Protein AF-0000000075258419 (afdb_homodimer)

Solvent-accessible surface area (backbone atoms only — not comparable to full-atom values): 61184 Å² total; per-residue (Å²): 126,87,52,64,25,54,34,33,34,37,51,65,78,48,55,53,64,88,50,44,35,24,44,48,66,39,88,38,48,66,88,70,32,22,40,43,53,48,62,72,50,48,85,66,78,26,27,69,44,49,22,29,31,31,73,57,93,91,36,83,39,76,40,77,60,84,56,46,82,37,71,50,55,58,44,95,90,26,30,36,30,44,28,34,70,73,36,72,54,56,42,87,79,66,77,79,84,81,84,81,90,79,82,80,86,78,81,80,80,74,80,82,75,76,79,77,79,70,75,78,76,81,80,86,80,86,81,86,82,83,80,83,74,76,76,72,76,72,73,75,64,80,68,72,71,76,63,74,79,61,77,70,70,65,70,76,59,62,66,74,73,70,64,65,74,59,72,27,37,33,38,35,45,49,76,69,80,87,54,70,67,84,36,65,50,88,76,35,38,40,60,53,59,51,50,52,55,40,33,71,67,60,32,42,39,35,37,39,32,28,64,68,85,58,78,75,48,53,61,55,49,51,51,50,25,65,73,58,66,34,45,76,43,81,40,73,37,91,59,85,22,65,71,32,10,53,59,39,70,39,37,85,73,45,64,83,23,66,44,30,38,37,34,50,55,49,55,50,58,78,70,66,56,62,62,48,49,51,50,32,60,74,64,68,45,47,26,32,35,33,27,33,76,46,94,75,38,49,87,29,35,28,39,42,72,56,95,61,28,27,59,38,49,40,59,45,34,91,75,64,91,42,43,34,20,60,56,50,37,35,39,37,24,48,72,53,51,76,74,45,58,89,41,72,30,43,35,60,75,50,45,46,31,52,35,10,69,67,69,40,27,26,56,44,79,55,86,66,65,71,27,60,42,79,42,71,70,36,30,53,49,33,50,39,50,49,48,50,50,47,61,74,40,60,87,42,74,61,36,54,77,66,33,36,48,76,46,75,57,74,75,75,87,77,67,85,79,76,78,70,66,24,34,42,33,38,38,42,94,44,68,67,54,45,57,57,43,64,76,49,40,68,63,50,51,52,55,46,55,74,31,27,48,70,34,35,40,30,37,34,26,76,55,39,44,73,41,48,60,20,40,40,28,40,41,22,34,39,12,48,50,19,37,36,31,37,40,23,39,37,25,43,24,36,37,30,37,49,15,36,40,34,34,23,21,39,38,30,40,29,38,38,25,35,48,16,35,39,24,41,51,17,35,39,27,64,58,23,38,38,27,42,38,24,37,36,44,57,65,27,44,39,28,19,28,42,33,45,56,69,35,76,43,83,68,61,36,78,54,76,69,40,68,52,124,126,85,52,63,25,52,33,35,34,40,52,32,78,45,90,57,61,88,83,60,75,40,72,48,69,39,89,39,47,65,90,70,32,22,42,43,54,48,62,71,51,46,87,66,81,31,29,67,45,52,25,28,32,29,72,55,92,90,36,70,30,2,35,34,64,82,53,47,84,38,72,49,55,58,46,95,89,26,31,37,32,45,29,34,73,73,37,71,58,63,72,77,71,69,66,68,81,71,70,74,90,73,74,76,85,70,78,74,78,68,75,78,73,76,76,70,81,71,79,74,81,82,81,82,87,78,73,79,80,78,77,79,76,75,75,73,75,74,69,77,64,81,69,71,71,72,62,71,77,62,78,70,67,65,72,73,58,63,63,73,73,69,65,64,74,59,70,27,38,32,39,34,47,50,76,68,81,89,54,69,68,84,36,65,52,89,75,36,37,40,60,53,58,51,49,53,54,40,35,72,67,60,32,41,38,34,36,39,33,27,63,67,84,60,78,75,48,52,61,55,49,51,51,49,24,65,73,60,65,33,46,76,41,81,38,73,36,90,59,87,22,65,71,32,11,53,58,38,69,39,37,84,71,46,65,82,24,66,46,31,39,37,35,48,54,49,55,48,60,78,69,66,56,61,62,47,50,50,51,33,60,73,65,68,44,48,27,32,33,33,25,32,76,46,94,74,37,48,88,29,34,28,41,42,72,56,94,62,30,28,58,38,47,40,57,45,33,90,76,64,92,42,43,35,21,58,56,51,37,35,39,38,24,49,73,53,51,75,73,45,61,90,40,72,30,44,35,61,75,51,45,45,31,52,36,10,70,68,69,40,27,26,54,44,78,55,86,66,65,72,27,60,43,78,41,71,69,36,30,54,49,33,49,40,49,49,49,50,51,47,61,74,40,59,88,42,75,61,36,55,77,67,33,35,49,76,47,74,56,74,77,73,86,78,67,83,81,78,78,70,66,25,34,42,32,36,37,42,93,44,68,66,55,44,56,57,41,63,75,48,41,66,62,51,50,53,56,45,57,72,30,29,48,70,33,35,40,30,37,33,26,78,55,40,43,74,41,49,59,21,39,39,27,40,41,22,33,39,13,48,48,18,38,37,32,38,41,22,39,39,24,44,24,38,39,32,37,50,15,38,39,34,34,24,21,38,39,30,40,29,38,39,25,34,48,16,37,39,25,40,50,18,36,39,28,62,57,22,38,38,27,42,37,24,37,37,43,57,64,27,43,41,28,19,27,43,32,44,57,69,36,75,42,85,67,61,36,79,55,74,70,38,67,50,125

InterPro domains:
  IPR001158 DIX domain [PF00778] (5-83)
  IPR005835 Nucleotidyl transferase domain [PF00483] (185-387)
  IPR011004 Trimeric LpxA-like superfamily [SSF51161] (392-561)
  IPR029044 Nucleotide-diphospho-sugar transferases [G3DSA:3.90.550.10] (174-394)
  IPR029044 Nucleotide-diphospho-sugar transferases [SSF53448] (184-514)
  IPR029071 Ubiquitin-like domain superfamily [SSF54236] (4-86)
  IPR038207 DIX domain superfamily [G3DSA:2.40.240.130] (2-84)
  IPR050486 Mannose-1-phosphate guanyltransferase [PTHR22572] (184-565)
  IPR056729 Mannose-1-phosphate guanyltransferase, C-terminal domain [PF25087] (455-563)

Organism: NCBI:txid864142

Sequence (1130 aa):
MPKTTLVFYHIINDKEDKNSQNVFYISKPINLITLNDVKNEFPLVGTYHFRFKLIHNNTPVWVDVSDESSPIPSFNSCIYAKVLRLSWLDHKRTKGILGEKVANEQGSIKPYKGDKTVFEEKEKNADDSSDMHKTKSNIDMLLFETTPNKSINANANDPKDQNYFDLICAVMFTIRTNKIHFESFCNKPILEHQIFNLARCGVKEIILAIAYKPTNITNFVNDLEKKYNVKIIYSIEEEPLGTGGPIKLAEQFLNKYDDFFVFNSDIICTFPLKEMMSFHKENNSPLTILVKEVEDPRAFGVVITEDHRIIKFEEKPLVPKSSLINAGIYILNKNILNFIPKRNTSLEKEIFPKLANENMLYFYKLKKFWADIGKPLDFLKGQSLYLQYLEEKKDEKILCDYLLICYTINEKENDIKNTNGRNLFVTFENMEELNKFNEKKDEFFKELILCTKVEGNVLISSKTVIKRNCVLGDNVVLGDNVIVGEGCRIKNSCVMSNSTVSSYCYIENSIIGSKSSLGNWSRIEGLCVLGENVILKPELFVNNAYILPFKEVTNSIYEKGAIIMMPKTTLVFYHIINDKEDKNSQNVFYISKPINLITLNDVKNEFPLVGTYHFRFKLIHNNTPVWVDVSDESSPIPSFNSCIYAKVLRLSWLDHKRTKGILGEKVANEQGSIKPYKGDKTVFEEKEKNADDSSDMHKTKSNIDMLLFETTPNKSINANANDPKDQNYFDLICAVMFTIRTNKIHFESFCNKPILEHQIFNLARCGVKEIILAIAYKPTNITNFVNDLEKKYNVKIIYSIEEEPLGTGGPIKLAEQFLNKYDDFFVFNSDIICTFPLKEMMSFHKENNSPLTILVKEVEDPRAFGVVITEDHRIIKFEEKPLVPKSSLINAGIYILNKNILNFIPKRNTSLEKEIFPKLANENMLYFYKLKKFWADIGKPLDFLKGQSLYLQYLEEKKDEKILCDYLLICYTINEKENDIKNTNGRNLFVTFENMEELNKFNEKKDEFFKELILCTKVEGNVLISSKTVIKRNCVLGDNVVLGDNVIVGEGCRIKNSCVMSNSTVSSYCYIENSIIGSKSSLGNWSRIEGLCVLGENVILKPELFVNNAYILPFKEVTNSIYEKGAIIM

Secondary structure (DSSP, 8-state):
---PEEEEEEETTTT--TT--EEEEESS-GGG-BHHHHHHH--S-SEEEEEEEEEETTEEEEEE---TTSBPP-BTTBEEEEEEEEESS-TTS--S-----------------------------------------------------------TT-TTSSSS----EEEEE---TTSGGG-EETTEEHHHHHHHHHHHTT--EEEEEESS--HHHHHHHHHHHHHHT-EEEEEE-SS--BTTHHHHHTHHHHTT-SEEEEEETTEEE---HHHHHHHHHHTT-SEEEEEEE-S-GGGSEEEEEETTEEEEEEES-SS-S-SEEEEEEEEEEGGGGGGS-SSSB-IIIIIHHHHHHTT-EEEEEE-S-EEETTSHHHHHHHHHHHHHHHHHTTTSTHHHHTTEEEEEE---TTS----S-EEEEEE-SSHHHHHHHHHSHHHHHHHHHHHEEEESEEEEETT-EE-SSEEEESSEEE-TT-EE-TT-EEES-EE-TT-EE-TT-EEESEEEPTT-EE-TT-EEESSEEE-TT-EEPTT-EEESEEE-TT-EE-S-B-STTEEE-/---PEEEEEEETTS---TT--EEEEESS-GGG-BHHHHHHH--S-SEEEEEEEEEETTEEEEEE---TTSBPP-BTTBEEEEEEEEESS-GGGGGTTS-S-------------------------------------------------------TT-TTSTTSS---EEEEE---TTSGGGSEETTEEHHHHHHHHHHHTT--EEEEEESS--HHHHHHHHHHHHHHT-EEEEEE-SS--BTTHHHHHTHHHHTT-SEEEEEETTEEE---HHHHHHHHHHTT-SEEEEEEE-S-GGGSEEEEEETTEEEEEEES-SS-S-SEEEEEEEEEEGGGGGGS-SSSB-IIIIIHHHHHHTT-EEEEEE-S-EEETTSHHHHHHHHHHHHHHHHHTTTSTHHHHTTEEEEEE---TTS----S-EEEEEE-SSHHHHHHHHHSHHHHHHHHHHHEEE-SEEEEETT-EE-SSEEE-SSEEE-TT-EE-TT-EEES-EE-TT-EE-TT-EEESEEEPTT-EE-TT-EEESSEEE-TT-EEPTT-EEESEEE-TT-EE-S-B-STTEEE-

pLDDT: mean 75.61, std 25.61, range [16.36, 98.81]

Nearest PDB structures (foldseek):
  7d72-assembly1_F  TM=9.256E-01  e=4.623E-33  Homo sapiens
  7d74-assembly1_G  TM=9.230E-01  e=2.508E-33  Homo sapiens
  7d73-assembly1_F  TM=9.235E-01  e=7.051E-29  Homo sapiens
  7whr-assembly1_E  TM=8.248E-01  e=1.522E-23  Leishmania donovani
  7wht-assembly1_A  TM=8.093E-01  e=1.338E-20  Leishmania donovani

Foldseek 3Di:
DQDKAKEWEAEDPPPDDPVDIDIWIFSHQLQQDFQLSCLVRPDAAADKWKWWWDDDPNDIDTHTDDDRRDRADADPRHIYIYIYGPTNHRPPPDPDDSDDDPDDPPDDPPDPPPPPPPPDPDDDDDDDDDDPPPPPPPPPPVPPPPPPPPPPCPVPPPPPPVPPDDAAEEEEEDDDPVACQCPDQLQHHLQLLVLLLCLVLPHAEYEYEEQDDDPVVVVVVVVSCVVSVHHYHYQYDPDAQADQQSVLSCLVVPVVDQKYKYFYSQKDWPCPPNVQVVVCVVVVFQKEFEKEFDPDAQQFWAFDDDDFATLAIDGNDPDGPGRIGGQGMMMHGSVLSVVGDNGRDYCRPPVVRVCSNVRRYGYDYDDADMFRCRDLLRSLVSLLRVLVVCVVCQVPPCQVVQQKHKDWDDDPPDDDDPPQIFIEMEHEDDPVRSVVCVVCVVVVVVVCVVFEATDHGEYEYPQEAEDGQEYDDDSEREYHNEYEEANEYAYSEYEYHLEYEYYNEYYYLEYHEYNEYAEANEYEYAYEYEYAHEYEYHPEYEHQEYEYHPYYDDHHDDDHHHYHD/DQDKAKEWEDEDPPPDDPVDTDIDIQSHQLQQDFQLSCVVRPDAAADKWKWWWDDDPNDIDTHTDDDRRDRGHADPRHIYIYIYGPTNHDPPPPPPPVDDDPDDPPPDPPPPDPPPPPPDDDDDDPDDPDDPPPPPPPPPPVPPPPPPPPPPVPVPPVPPPVPPDDQAEEEEEDDDPVACQCPDQLQHHLQLLVLLLCLVLPHAEYEYEEQDDDPVVVVVVVVSCVVSVHHYHYQYDPDAQADQQSVLSCLVVPVVDQKYKYFYSQKDWPCPPNVQVVVCVVVVFQKEFEKEFDPDAQQFWAFDDDDFATQAIDGNDPDGPGRIGGQGMMMHGSVLSVVGDNGRDYCRPPVVRVCSNVRRYGYDYDDADMFRCRDLLRSLVSLLRVLVVCVVCQPPPCQVVQQKHKDWDDDPPPDDDPPQIFIEMEHDDDPVRSVVCVVCVVVVVVVCVVFEATDHGEYEYPQEAEDGQEYDDDSEREYHNEYEEANEYAYSEYEYHLEYEYYNEYYYLEYHEYNEYAEANEYHYAYEYEYAHEYEYHPEYEHQEYEYHPYYDDHHDDDHHHYHD

Radius of gyration: 38.4 Å; Cα contacts (8 Å, |Δi|>4): 2357; chains: 2; bounding box: 96×117×96 Å

Structure (mmCIF, N/CA/C/O backbone):
data_AF-0000000075258419-model_v1
#
loop_
_entity.id
_entity.type
_entity.pdbx_description
1 polymer 'mannose-1-phosphate guanylyltransferase'
#
loop_
_atom_site.group_PDB
_atom_site.id
_atom_site.type_symbol
_atom_site.label_atom_id
_atom_site.label_alt_id
_atom_site.label_comp_id
_atom_site.label_asym_id
_atom_site.label_entity_id
_atom_site.label_seq_id
_atom_site.pdbx_PDB_ins_code
_atom_site.Cartn_x
_atom_site.Cartn_y
_atom_site.Cartn_z
_atom_site.occupancy
_atom_site.B_iso_or_equiv
_atom_site.auth_seq_id
_atom_site.auth_comp_id
_atom_site.auth_asym_id
_atom_site.auth_atom_id
_atom_site.pdbx_PDB_model_num
ATOM 1 N N . MET A 1 1 ? 20.422 23.453 -45.719 1 32.78 1 MET A N 1
ATOM 2 C CA . MET A 1 1 ? 20.281 22.328 -44.781 1 32.78 1 MET A CA 1
ATOM 3 C C . MET A 1 1 ? 20 22.812 -43.375 1 32.78 1 MET A C 1
ATOM 5 O O . MET A 1 1 ? 20.656 23.75 -42.906 1 32.78 1 MET A O 1
ATOM 9 N N . PRO A 1 2 ? 18.859 22.578 -42.719 1 48.81 2 PRO A N 1
ATOM 10 C CA . PRO A 1 2 ? 18.516 23.172 -41.438 1 48.81 2 PRO A CA 1
ATOM 11 C C . PRO A 1 2 ? 19.547 22.859 -40.344 1 48.81 2 PRO A C 1
ATOM 13 O O . PRO A 1 2 ? 19.953 21.703 -40.188 1 48.81 2 PRO A O 1
ATOM 16 N N . LYS A 1 3 ? 20.516 23.734 -40 1 59.22 3 LYS A N 1
ATOM 17 C CA . LYS A 1 3 ? 21.625 23.609 -39.062 1 59.22 3 LYS A CA 1
ATOM 18 C C . LYS A 1 3 ? 21.172 23.062 -37.719 1 59.22 3 LYS A C 1
ATOM 20 O O . LYS A 1 3 ? 20.266 23.625 -37.094 1 59.22 3 LYS A O 1
ATOM 25 N N . THR A 1 4 ? 21.406 21.766 -37.438 1 70.25 4 THR A N 1
ATOM 26 C CA . THR A 1 4 ? 21.094 21.062 -36.188 1 70.25 4 THR A CA 1
ATOM 27 C C . THR A 1 4 ? 22.172 21.312 -35.125 1 70.25 4 THR A C 1
ATOM 29 O O . THR A 1 4 ? 23.359 21.359 -35.469 1 70.25 4 THR A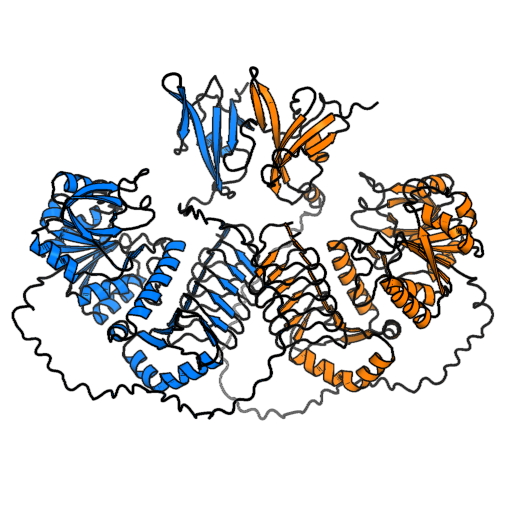 O 1
ATOM 32 N N . THR A 1 5 ? 21.766 21.75 -33.938 1 77.88 5 THR A N 1
ATOM 33 C CA . THR A 1 5 ? 22.672 21.984 -32.812 1 77.88 5 THR A CA 1
ATOM 34 C C . THR A 1 5 ? 22.688 20.781 -31.859 1 77.88 5 THR A C 1
ATOM 36 O O . THR A 1 5 ? 21.641 20.203 -31.562 1 77.88 5 THR A O 1
ATOM 39 N N . LEU A 1 6 ? 23.922 20.531 -31.469 1 78 6 LEU A N 1
ATOM 40 C CA . LEU A 1 6 ? 24.109 19.453 -30.5 1 78 6 LEU A CA 1
ATOM 41 C C . LEU A 1 6 ? 24.109 20 -29.078 1 78 6 LEU A C 1
ATOM 43 O O . LEU A 1 6 ? 24.766 21 -28.781 1 78 6 LEU A O 1
ATOM 47 N N . VAL A 1 7 ? 23.328 19.375 -28.156 1 80 7 VAL A N 1
ATOM 48 C CA . VAL A 1 7 ? 23.297 19.703 -26.734 1 80 7 VAL A CA 1
ATOM 49 C C . VAL A 1 7 ? 23.859 18.531 -25.922 1 80 7 VAL A C 1
ATOM 51 O O . VAL A 1 7 ? 23.312 17.438 -25.969 1 80 7 VAL A O 1
ATOM 54 N N . PHE A 1 8 ? 24.938 18.891 -25.219 1 77.31 8 PHE A N 1
ATOM 55 C CA . PHE A 1 8 ? 25.516 17.953 -24.25 1 77.31 8 PHE A CA 1
ATOM 56 C C . PHE A 1 8 ? 24.875 18.125 -22.891 1 77.31 8 PHE A C 1
ATOM 58 O O . PHE A 1 8 ? 24.609 19.25 -22.438 1 77.31 8 PHE A O 1
ATOM 65 N N . TYR A 1 9 ? 24.391 17.031 -22.344 1 75.12 9 TYR A N 1
ATOM 66 C CA . TYR A 1 9 ? 23.812 17.203 -21.016 1 75.12 9 TYR A CA 1
ATOM 67 C C . TYR A 1 9 ? 24.234 16.062 -20.094 1 75.12 9 TYR A C 1
ATOM 69 O O . TYR A 1 9 ? 24.641 14.992 -20.547 1 75.12 9 TYR A O 1
ATOM 77 N N . HIS A 1 10 ? 24.281 16.359 -18.781 1 72.5 10 HIS A N 1
ATOM 78 C CA . HIS A 1 10 ? 24.484 15.414 -17.688 1 72.5 10 HIS A CA 1
ATOM 79 C C . HIS A 1 10 ? 23.422 15.586 -16.609 1 72.5 10 HIS A C 1
ATOM 81 O O . HIS A 1 10 ? 23.109 16.703 -16.203 1 72.5 10 HIS A O 1
ATOM 87 N N . ILE A 1 11 ? 22.781 14.492 -16.312 1 66.19 11 ILE A N 1
ATOM 88 C CA . ILE A 1 11 ? 21.828 14.547 -15.211 1 66.19 11 ILE A CA 1
ATOM 89 C C . ILE A 1 11 ? 22.562 14.281 -13.891 1 66.19 11 ILE A C 1
ATOM 91 O O . ILE A 1 11 ? 23.141 13.211 -13.703 1 66.19 11 ILE A O 1
ATOM 95 N N . ILE A 1 12 ? 22.391 15.203 -13.008 1 63.12 12 ILE A N 1
ATOM 96 C CA . ILE A 1 12 ? 23.172 15.219 -11.781 1 63.12 12 ILE A CA 1
ATOM 97 C C . ILE A 1 12 ? 22.703 14.094 -10.852 1 63.12 12 ILE A C 1
ATOM 99 O O . ILE A 1 12 ? 23.516 13.398 -10.242 1 63.12 12 ILE A O 1
ATOM 103 N N . ASN A 1 13 ? 21.516 14.039 -10.711 1 54.41 13 ASN A N 1
ATOM 104 C CA . ASN A 1 13 ? 21.031 13.109 -9.688 1 54.41 13 ASN A CA 1
ATOM 105 C C . ASN A 1 13 ? 20.797 11.719 -10.258 1 54.41 13 ASN A C 1
ATOM 107 O O . ASN A 1 13 ? 20.25 10.844 -9.578 1 54.41 13 ASN A O 1
ATOM 111 N N . ASP A 1 14 ? 21.094 11.391 -11.359 1 53.47 14 ASP A N 1
ATOM 112 C CA . ASP A 1 14 ? 21.094 10.031 -11.883 1 53.47 14 ASP A CA 1
ATOM 113 C C . ASP A 1 14 ? 22.484 9.422 -11.805 1 53.47 14 ASP A C 1
ATOM 115 O O . ASP A 1 14 ? 23.453 10 -12.297 1 53.47 14 ASP A O 1
ATOM 119 N N . LYS A 1 15 ? 22.922 9.078 -10.609 1 48.22 15 LYS A N 1
ATOM 120 C CA . LYS A 1 15 ? 24.25 8.531 -10.336 1 48.22 15 LYS A CA 1
ATOM 121 C C . LYS A 1 15 ? 24.969 8.195 -11.633 1 48.22 15 LYS A C 1
ATOM 123 O O . LYS A 1 15 ? 25.484 7.082 -11.797 1 48.22 15 LYS A O 1
ATOM 128 N N . GLU A 1 16 ? 24.875 9.008 -12.578 1 45.22 16 GLU A N 1
ATOM 129 C CA . GLU A 1 16 ? 25.656 8.766 -13.781 1 45.22 16 GLU A CA 1
ATOM 130 C C . GLU A 1 16 ? 27.125 9.141 -13.57 1 45.22 16 GLU A C 1
ATOM 132 O O . GLU A 1 16 ? 27.438 10.023 -12.773 1 45.22 16 GLU A O 1
ATOM 137 N N . ASP A 1 17 ? 27.969 8.32 -13.93 1 43.84 17 ASP A N 1
ATOM 138 C CA . ASP A 1 17 ? 29.406 8.609 -13.883 1 43.84 17 ASP A CA 1
ATOM 139 C C . ASP A 1 17 ? 29.719 9.969 -14.508 1 43.84 17 ASP A C 1
ATOM 141 O O . ASP A 1 17 ? 29.141 10.32 -15.547 1 43.84 17 ASP A O 1
ATOM 145 N N . LYS A 1 18 ? 30.359 10.852 -13.867 1 47.19 18 LYS A N 1
ATOM 146 C CA . LYS A 1 18 ? 30.781 12.211 -14.203 1 47.19 18 LYS A CA 1
ATOM 147 C C . LYS A 1 18 ? 31.359 12.281 -15.609 1 47.19 18 LYS A C 1
ATOM 149 O O . LYS A 1 18 ? 31.25 13.312 -16.281 1 47.19 18 LYS A O 1
ATOM 154 N N . ASN A 1 19 ? 31.922 11.234 -16.062 1 47.16 19 ASN A N 1
ATOM 155 C CA . ASN A 1 19 ? 32.656 11.328 -17.328 1 47.16 19 ASN A CA 1
ATOM 156 C C . ASN A 1 19 ? 31.781 10.969 -18.516 1 47.16 19 ASN A C 1
ATOM 158 O O . ASN A 1 19 ? 32.25 11.008 -19.656 1 47.16 19 ASN A O 1
ATOM 162 N N . SER A 1 20 ? 30.609 10.469 -18.453 1 48.22 20 SER A N 1
ATOM 163 C CA . SER A 1 20 ? 29.734 10.133 -19.578 1 48.22 20 SER A CA 1
ATOM 164 C C . SER A 1 20 ? 28.906 11.328 -20 1 48.22 20 SER A C 1
ATOM 166 O O . SER A 1 20 ? 28.188 11.93 -19.188 1 48.22 20 SER A O 1
ATOM 168 N N . GLN A 1 21 ? 29.219 11.914 -21.078 1 54.69 21 GLN A N 1
ATOM 169 C CA . GLN A 1 21 ? 28.516 13.086 -21.594 1 54.69 21 GLN A CA 1
ATOM 170 C C . GLN A 1 21 ? 27.328 12.672 -22.453 1 54.69 21 GLN A C 1
ATOM 172 O O . GLN A 1 21 ? 27.484 11.898 -23.406 1 54.69 21 GLN A O 1
ATOM 177 N N . ASN A 1 22 ? 26.062 12.922 -22.125 1 67.62 22 ASN A N 1
ATOM 178 C CA . ASN A 1 22 ? 24.828 12.773 -22.891 1 67.62 22 ASN A CA 1
ATOM 179 C C . ASN A 1 22 ? 24.625 13.93 -23.875 1 67.62 22 ASN A C 1
ATOM 181 O O . ASN A 1 22 ? 25.016 15.062 -23.578 1 67.62 22 ASN A O 1
ATOM 185 N N . VAL A 1 23 ? 24.062 13.43 -25.172 1 72.94 23 VAL A N 1
ATOM 186 C CA . VAL A 1 23 ? 23.859 14.492 -26.156 1 72.94 23 VAL A CA 1
ATOM 187 C C . VAL A 1 23 ? 22.484 14.352 -26.797 1 72.94 23 VAL A C 1
ATOM 189 O O . VAL A 1 23 ? 21.969 13.242 -26.938 1 72.94 23 VAL A O 1
ATOM 192 N N . PHE A 1 24 ? 21.688 15.453 -27.094 1 75.5 24 PHE A N 1
ATOM 193 C CA . PHE A 1 24 ? 20.516 15.492 -27.953 1 75.5 24 PHE A CA 1
ATOM 194 C C . PHE A 1 24 ? 20.609 16.641 -28.953 1 75.5 24 PHE A C 1
ATOM 196 O O . PHE A 1 24 ? 21.453 17.531 -28.797 1 75.5 24 PHE A O 1
ATOM 203 N N . TYR A 1 25 ? 19.688 16.547 -30.031 1 74.19 25 TYR A N 1
ATOM 204 C CA . TYR A 1 25 ? 19.766 17.516 -31.125 1 74.19 25 TYR A CA 1
ATOM 205 C C . TYR A 1 25 ? 18.578 18.484 -31.062 1 74.19 25 TYR A C 1
ATOM 207 O O . TYR A 1 25 ? 17.469 18.094 -30.688 1 74.19 25 TYR A O 1
ATOM 215 N N . ILE A 1 26 ? 18.797 19.672 -31.469 1 77.38 26 ILE A N 1
ATOM 216 C CA . ILE A 1 26 ? 17.766 20.672 -31.719 1 77.38 26 ILE A CA 1
ATOM 217 C C . ILE A 1 26 ? 17.906 21.234 -33.125 1 77.38 26 ILE A C 1
ATOM 219 O O . ILE A 1 26 ? 19 21.656 -33.531 1 77.38 26 ILE A O 1
ATOM 223 N N . SER A 1 27 ? 16.812 21.203 -33.906 1 76.25 27 SER A N 1
ATOM 224 C CA . SER A 1 27 ? 16.797 21.656 -35.281 1 76.25 27 SER A CA 1
ATOM 225 C C . SER A 1 27 ? 16.719 23.172 -35.375 1 76.25 27 SER A C 1
ATOM 227 O O . SER A 1 27 ? 15.773 23.719 -35.938 1 76.25 27 SER A O 1
ATOM 229 N N . LYS A 1 28 ? 17.406 23.797 -34.625 1 80.12 28 LYS A N 1
ATOM 230 C CA . LYS A 1 28 ? 17.562 25.25 -34.625 1 80.12 28 LYS A CA 1
ATOM 231 C C . LYS A 1 28 ? 19.031 25.641 -34.531 1 80.12 28 LYS A C 1
ATOM 233 O O . LYS A 1 28 ? 19.828 24.938 -33.938 1 80.12 28 LYS A O 1
ATOM 238 N N . PRO A 1 29 ? 19.312 26.703 -35.344 1 78.44 29 PRO A N 1
ATOM 239 C CA . PRO A 1 29 ? 20.688 27.203 -35.188 1 78.44 29 PRO A CA 1
ATOM 240 C C . PRO A 1 29 ? 21.031 27.562 -33.75 1 78.44 29 PRO A C 1
ATOM 242 O O . PRO A 1 29 ? 20.156 28 -33 1 78.44 29 PRO A O 1
ATOM 245 N N . ILE A 1 30 ? 22.297 27.297 -33.344 1 76.62 30 ILE A N 1
ATOM 246 C CA . ILE A 1 30 ? 22.797 27.391 -31.984 1 76.62 30 ILE A CA 1
ATOM 247 C C . ILE A 1 30 ? 22.5 28.766 -31.406 1 76.62 30 ILE A C 1
ATOM 249 O O . ILE A 1 30 ? 22.203 28.906 -30.219 1 76.62 30 ILE A O 1
ATOM 253 N N . ASN A 1 31 ? 22.422 29.812 -32.219 1 76.5 31 ASN A N 1
ATOM 254 C CA . ASN A 1 31 ? 22.25 31.188 -31.766 1 76.5 31 ASN A CA 1
ATOM 255 C C . ASN A 1 31 ? 20.766 31.5 -31.5 1 76.5 31 ASN A C 1
ATOM 257 O O . ASN A 1 31 ? 20.438 32.531 -30.906 1 76.5 31 ASN A O 1
ATOM 261 N N . LEU A 1 32 ? 19.906 30.641 -31.875 1 80.31 32 LEU A N 1
ATOM 262 C CA . LEU A 1 32 ? 18.469 30.875 -31.719 1 80.31 32 LEU A CA 1
ATOM 263 C C . LEU A 1 32 ? 17.859 29.922 -30.703 1 80.31 32 LEU A C 1
ATOM 265 O O . LEU A 1 32 ? 16.656 29.953 -30.469 1 80.31 32 LEU A O 1
ATOM 269 N N . ILE A 1 33 ? 18.625 29.203 -30.125 1 80.38 33 ILE A N 1
ATOM 270 C CA . ILE A 1 33 ? 18.078 28.219 -29.203 1 80.38 33 ILE A CA 1
ATOM 271 C C . ILE A 1 33 ? 17.766 28.875 -27.859 1 80.38 33 ILE A C 1
ATOM 273 O O . ILE A 1 33 ? 18.594 29.578 -27.297 1 80.38 33 ILE A O 1
ATOM 277 N N . THR A 1 34 ? 16.531 28.672 -27.406 1 82.38 34 THR A N 1
ATOM 278 C CA . THR A 1 34 ? 16.062 29.125 -26.094 1 82.38 34 THR A CA 1
ATOM 279 C C . THR A 1 34 ? 15.898 27.938 -25.156 1 82.38 34 THR A C 1
ATOM 281 O O . THR A 1 34 ? 15.984 26.781 -25.578 1 82.38 34 THR A O 1
ATOM 284 N N . LEU A 1 35 ? 15.711 28.297 -23.906 1 78.88 35 LEU A N 1
ATOM 285 C CA . LEU A 1 35 ? 15.43 27.234 -22.953 1 78.88 35 LEU A CA 1
ATOM 286 C C . LEU A 1 35 ? 14.188 26.469 -23.344 1 78.88 35 LEU A C 1
ATOM 288 O O . LEU A 1 35 ? 14.133 25.234 -23.188 1 78.88 35 LEU A O 1
ATOM 292 N N . ASN A 1 36 ? 13.273 27.141 -23.844 1 79.56 36 ASN A N 1
ATOM 293 C CA . ASN A 1 36 ? 12.062 26.469 -24.312 1 79.56 36 ASN A CA 1
ATOM 294 C C . ASN A 1 36 ? 12.375 25.422 -25.375 1 79.56 36 ASN A C 1
ATOM 296 O O . ASN A 1 36 ? 11.781 24.344 -25.391 1 79.56 36 ASN A O 1
ATOM 300 N N . ASP A 1 37 ? 13.219 25.703 -26.203 1 79.62 37 ASP A N 1
ATOM 301 C CA . ASP A 1 37 ? 13.625 24.75 -27.234 1 79.62 37 ASP A CA 1
ATOM 302 C C . ASP A 1 37 ? 14.281 23.516 -26.609 1 79.62 37 ASP A C 1
ATOM 304 O O . ASP A 1 37 ? 14.016 22.391 -27.047 1 79.62 37 ASP A O 1
ATOM 308 N N . VAL A 1 38 ? 15.039 23.734 -25.641 1 80.62 38 VAL A N 1
ATOM 309 C CA . VAL A 1 38 ? 15.727 22.641 -24.953 1 80.62 38 VAL A CA 1
ATOM 310 C C . VAL A 1 38 ? 14.719 21.766 -24.219 1 80.62 38 VAL A C 1
ATOM 312 O O . VAL A 1 38 ? 14.766 20.531 -24.297 1 80.62 38 VAL A O 1
ATOM 315 N N . LYS A 1 39 ? 13.953 22.453 -23.625 1 77.69 39 LYS A N 1
ATOM 316 C CA . LYS A 1 39 ? 12.953 21.719 -22.859 1 77.69 39 LYS A CA 1
ATOM 317 C C . LYS A 1 39 ? 12.047 20.906 -23.766 1 77.69 39 LYS A C 1
ATOM 319 O O . LYS A 1 39 ? 11.703 19.766 -23.438 1 77.69 39 LYS A O 1
ATOM 324 N N . ASN A 1 40 ? 11.695 21.469 -24.828 1 76.75 40 ASN A N 1
ATOM 325 C CA . ASN A 1 40 ? 10.797 20.797 -25.781 1 76.75 40 ASN A CA 1
ATOM 326 C C . ASN A 1 40 ? 11.469 19.609 -26.438 1 76.75 40 ASN A C 1
ATOM 328 O O . ASN A 1 40 ? 10.805 18.609 -26.75 1 76.75 40 ASN A O 1
ATOM 332 N N . GLU A 1 41 ? 12.797 19.688 -26.594 1 75.44 41 GLU A N 1
ATOM 333 C CA . GLU A 1 41 ? 13.477 18.641 -27.344 1 75.44 41 GLU A CA 1
ATOM 334 C C . GLU A 1 41 ? 14.227 17.703 -26.406 1 75.44 41 GLU A C 1
ATOM 336 O O . GLU A 1 41 ? 14.898 16.766 -26.859 1 75.44 41 GLU A O 1
ATOM 341 N N . PHE A 1 42 ? 14.156 17.969 -25.141 1 74.62 42 PHE A N 1
ATOM 342 C CA . PHE A 1 42 ? 14.859 17.125 -24.188 1 74.62 42 PHE A CA 1
ATOM 343 C C . PHE A 1 42 ? 14.312 15.703 -24.219 1 74.62 42 PHE A C 1
ATOM 345 O O . PHE A 1 42 ? 13.102 15.492 -24.125 1 74.62 42 PHE A O 1
ATOM 352 N N . PRO A 1 43 ? 15.18 14.82 -24.219 1 68.12 43 PRO A N 1
ATOM 353 C CA . PRO A 1 43 ? 14.727 13.469 -24.562 1 68.12 43 PRO A CA 1
ATOM 354 C C . PRO A 1 43 ? 14.156 12.711 -23.359 1 68.12 43 PRO A C 1
ATOM 356 O O . PRO A 1 43 ? 13.508 11.68 -23.531 1 68.12 43 PRO A O 1
ATOM 359 N N . LEU A 1 44 ? 14.352 13.141 -22.312 1 65.69 44 LEU A N 1
ATOM 360 C CA . LEU A 1 44 ? 13.93 12.383 -21.141 1 65.69 44 LEU A CA 1
ATOM 361 C C . LEU A 1 44 ? 12.648 12.969 -20.547 1 65.69 44 LEU A C 1
ATOM 363 O O . LEU A 1 44 ? 12.453 14.188 -20.562 1 65.69 44 LEU A O 1
ATOM 367 N N . VAL A 1 45 ? 11.844 12.102 -20.125 1 60.72 45 VAL A N 1
ATOM 368 C CA . VAL A 1 45 ? 10.602 12.523 -19.484 1 60.72 45 VAL A CA 1
ATOM 369 C C . VAL A 1 45 ? 10.883 13.008 -18.062 1 60.72 45 VAL A C 1
ATOM 371 O O . VAL A 1 45 ? 11.75 12.453 -17.375 1 60.72 45 VAL A O 1
ATOM 374 N N . GLY A 1 46 ? 10.219 14.211 -17.625 1 61.03 46 GLY A N 1
ATOM 375 C CA . GLY A 1 46 ? 10.344 14.789 -16.297 1 61.03 46 GLY A CA 1
ATOM 376 C C . GLY A 1 46 ? 10.477 16.297 -16.312 1 61.03 46 GLY A C 1
ATOM 377 O O . GLY A 1 46 ? 10.391 16.922 -17.375 1 61.03 46 GLY A O 1
ATOM 378 N N . THR A 1 47 ? 10.438 16.75 -15.078 1 63.06 47 THR A N 1
ATOM 379 C CA . THR A 1 47 ? 10.781 18.156 -14.914 1 63.06 47 THR A CA 1
ATOM 380 C C . THR A 1 47 ? 12.258 18.328 -14.555 1 63.06 47 THR A C 1
ATOM 382 O O . THR A 1 47 ? 12.773 17.594 -13.711 1 63.06 47 THR A O 1
ATOM 385 N N . TYR A 1 48 ? 12.75 19.203 -15.289 1 68.81 48 TYR A N 1
ATOM 386 C CA . TYR A 1 48 ? 14.203 19.328 -15.18 1 68.81 48 TYR A CA 1
ATOM 387 C C . TYR A 1 48 ? 14.594 20.797 -14.977 1 68.81 48 TYR A C 1
ATOM 389 O O . TYR A 1 48 ? 13.898 21.703 -15.43 1 68.81 48 TYR A O 1
ATOM 397 N N . HIS A 1 49 ? 15.594 20.828 -14.188 1 66.69 49 HIS A N 1
ATOM 398 C CA . HIS A 1 49 ? 16.312 22.094 -14.133 1 66.69 49 HIS A CA 1
ATOM 399 C C . HIS A 1 49 ? 17.609 22.031 -14.93 1 66.69 49 HIS A C 1
ATOM 401 O O . HIS A 1 49 ? 18.422 21.109 -14.734 1 66.69 49 HIS A O 1
ATOM 407 N N . PHE A 1 50 ? 17.656 23 -15.766 1 77.25 50 PHE A N 1
ATOM 408 C CA . PHE A 1 50 ? 18.812 23.016 -16.672 1 77.25 50 PHE A CA 1
ATOM 409 C C . PHE A 1 50 ? 19.812 24.078 -16.266 1 77.25 50 PHE A C 1
ATOM 411 O O . PHE A 1 50 ? 19.422 25.219 -15.938 1 77.25 50 PHE A O 1
ATOM 418 N N . ARG A 1 51 ? 21.031 23.562 -16.25 1 74 51 ARG A N 1
ATOM 419 C CA . ARG A 1 51 ? 22.156 24.469 -16.125 1 74 51 ARG A CA 1
ATOM 420 C C . ARG A 1 51 ? 23.078 24.375 -17.344 1 74 51 ARG A C 1
ATOM 422 O O . ARG A 1 51 ? 23.359 23.266 -17.828 1 74 51 ARG A O 1
ATOM 429 N N . PHE A 1 52 ? 23.438 25.562 -17.828 1 79.12 52 PHE A N 1
ATOM 430 C CA . PHE A 1 52 ? 24.234 25.547 -19.062 1 79.12 52 PHE A CA 1
ATOM 431 C C . PHE A 1 52 ? 25.625 26.125 -18.812 1 79.12 52 PHE A C 1
ATOM 433 O O . PHE A 1 52 ? 25.781 27.047 -18 1 79.12 52 PHE A O 1
ATOM 440 N N . LYS A 1 53 ? 26.5 25.469 -19.453 1 76.44 53 LYS A N 1
ATOM 441 C CA . LYS A 1 53 ? 27.891 25.859 -19.328 1 76.44 53 LYS A CA 1
ATOM 442 C C . LYS A 1 53 ? 28.188 27.109 -20.172 1 76.44 53 LYS A C 1
ATOM 444 O O . LYS A 1 53 ? 27.797 27.188 -21.328 1 76.44 53 LYS A O 1
ATOM 449 N N . LEU A 1 54 ? 28.766 28.156 -19.453 1 69.44 54 LEU A N 1
ATOM 450 C CA . LEU A 1 54 ? 29.188 29.359 -20.156 1 69.44 54 LEU A CA 1
ATOM 451 C C . LEU A 1 54 ? 30.578 29.797 -19.703 1 69.44 54 LEU A C 1
ATOM 453 O O . LEU A 1 54 ? 31 29.484 -18.578 1 69.44 54 LEU A O 1
ATOM 457 N N . ILE A 1 55 ? 31.406 30.328 -20.578 1 63 55 ILE A N 1
ATOM 458 C CA . ILE A 1 55 ? 32.719 30.875 -20.234 1 63 55 ILE A CA 1
ATOM 459 C C . ILE A 1 55 ? 32.531 32.312 -19.75 1 63 55 ILE A C 1
ATOM 461 O O . ILE A 1 55 ? 31.969 33.156 -20.453 1 63 55 ILE A O 1
ATOM 465 N N . HIS A 1 56 ? 32.719 32.469 -18.469 1 58.59 56 HIS A N 1
ATOM 466 C CA . HIS A 1 56 ? 32.781 33.812 -17.906 1 58.59 56 HIS A CA 1
ATOM 467 C C . HIS A 1 56 ? 34.188 34.156 -17.438 1 58.59 56 HIS A C 1
ATOM 469 O O . HIS A 1 56 ? 34.719 33.5 -16.547 1 58.59 56 HIS A O 1
ATOM 475 N N . ASN A 1 57 ? 34.906 35.094 -18 1 57.91 57 ASN A N 1
ATOM 476 C CA . ASN A 1 57 ? 36.25 35.5 -17.688 1 57.91 57 ASN A CA 1
ATOM 477 C C . ASN A 1 57 ? 37.25 34.344 -17.797 1 57.91 57 ASN A C 1
ATOM 479 O O . ASN A 1 57 ? 38.062 34.125 -16.906 1 57.91 57 ASN A O 1
ATOM 483 N N . ASN A 1 58 ? 37.156 33.531 -18.828 1 60.5 58 ASN A N 1
ATOM 484 C CA . ASN A 1 58 ? 38.062 32.438 -19.203 1 60.5 58 ASN A CA 1
ATOM 485 C C . ASN A 1 58 ? 37.938 31.234 -18.25 1 60.5 58 ASN A C 1
ATOM 487 O O . ASN A 1 58 ? 38.812 30.391 -18.188 1 60.5 58 ASN A O 1
ATOM 491 N N . THR A 1 59 ? 37 31.297 -17.438 1 61.38 59 THR A N 1
ATOM 492 C CA . THR A 1 59 ? 36.688 30.172 -16.578 1 61.38 59 THR A CA 1
ATOM 493 C C . THR A 1 59 ? 35.312 29.578 -16.922 1 61.38 59 THR A C 1
ATOM 495 O O . THR A 1 59 ? 34.344 30.297 -17.062 1 61.38 59 THR A O 1
ATOM 498 N N . PRO A 1 60 ? 35.281 28.328 -17.156 1 65.75 60 PRO A N 1
ATOM 499 C CA . PRO A 1 60 ? 33.969 27.688 -17.391 1 65.75 60 PRO A CA 1
ATOM 500 C C . PRO A 1 60 ? 33.094 27.703 -16.156 1 65.75 60 PRO A C 1
ATOM 502 O O . PRO A 1 60 ? 33.531 27.359 -15.055 1 65.75 60 PRO A O 1
ATOM 505 N N . VAL A 1 61 ? 31.922 28.344 -16.375 1 62.88 61 VAL A N 1
ATOM 506 C CA . VAL A 1 61 ? 30.938 28.344 -15.297 1 62.88 61 VAL A CA 1
ATOM 507 C C . VAL A 1 61 ? 29.625 27.734 -15.773 1 62.88 61 VAL A C 1
ATOM 509 O O . VAL A 1 61 ? 29.359 27.672 -16.969 1 62.88 61 VAL A O 1
ATOM 512 N N . TRP A 1 62 ? 28.828 27.219 -14.773 1 69.44 62 TRP A N 1
ATOM 513 C CA . TRP A 1 62 ? 27.484 26.719 -15.039 1 69.44 62 TRP A CA 1
ATOM 514 C C . TRP A 1 62 ? 26.422 27.75 -14.672 1 69.44 62 TRP A C 1
ATOM 516 O O . TRP A 1 62 ? 26.422 28.281 -13.562 1 69.44 62 TRP A O 1
ATOM 526 N N . VAL A 1 63 ? 25.578 28.031 -15.68 1 67.88 63 VAL A N 1
ATOM 527 C CA . VAL A 1 63 ? 24.547 29.031 -15.469 1 67.88 63 VAL A CA 1
ATOM 528 C C . VAL A 1 63 ? 23.172 28.359 -15.461 1 67.88 63 VAL A C 1
ATOM 530 O O . VAL A 1 63 ? 22.859 27.547 -16.344 1 67.88 63 VAL A O 1
ATOM 533 N N . ASP A 1 64 ? 22.438 28.734 -14.445 1 64.31 64 ASP A N 1
ATOM 534 C CA . ASP A 1 64 ? 21.047 28.312 -14.398 1 64.31 64 ASP A CA 1
ATOM 535 C C . ASP A 1 64 ? 20.172 29.203 -15.281 1 64.31 64 ASP A C 1
ATOM 537 O O . ASP A 1 64 ? 20.219 30.422 -15.18 1 64.31 64 ASP A O 1
ATOM 541 N N . VAL A 1 65 ? 19.484 28.547 -16.172 1 66.56 65 VAL A N 1
ATOM 542 C CA . VAL A 1 65 ? 18.531 29.281 -17 1 66.56 65 VAL A CA 1
ATOM 543 C C . VAL A 1 65 ? 17.109 28.875 -16.625 1 66.56 65 VAL A C 1
ATOM 545 O O . VAL A 1 65 ? 16.75 27.703 -16.672 1 66.56 65 VAL A O 1
ATOM 548 N N . SER A 1 66 ? 16.297 29.828 -16.172 1 62.59 66 SER A N 1
ATOM 549 C CA . SER A 1 66 ? 14.953 29.531 -15.711 1 62.59 66 SER A CA 1
ATOM 550 C C . SER A 1 66 ? 13.906 30.141 -16.641 1 62.59 66 SER A C 1
ATOM 552 O O . SER A 1 66 ? 12.781 29.641 -16.734 1 62.59 66 SER A O 1
ATOM 554 N N . ASP A 1 67 ? 14.195 31.109 -17.438 1 64.38 67 ASP A N 1
ATOM 555 C CA . ASP A 1 67 ? 13.289 31.734 -18.391 1 64.38 67 ASP A CA 1
ATOM 556 C C . ASP A 1 67 ? 13.281 30.969 -19.719 1 64.38 67 ASP A C 1
ATOM 558 O O . ASP A 1 67 ? 14.312 30.828 -20.375 1 64.38 67 ASP A O 1
ATOM 562 N N . GLU A 1 68 ? 12.141 30.578 -20.078 1 74.94 68 GLU A N 1
ATOM 563 C CA . GLU A 1 68 ? 11.984 29.703 -21.234 1 74.94 68 GLU A CA 1
ATOM 564 C C . GLU A 1 68 ? 12.312 30.438 -22.531 1 74.94 68 GLU A C 1
ATOM 566 O O . GLU A 1 68 ? 12.703 29.812 -23.531 1 74.94 68 GLU A O 1
ATOM 571 N N . SER A 1 69 ? 12.164 31.672 -22.547 1 73.88 69 SER A N 1
ATOM 572 C CA . SER A 1 69 ? 12.391 32.438 -23.75 1 73.88 69 SER A CA 1
ATOM 573 C C . SER A 1 69 ? 13.844 32.906 -23.844 1 73.88 69 SER A C 1
ATOM 575 O O . SER A 1 69 ? 14.258 33.469 -24.859 1 73.88 69 SER A O 1
ATOM 577 N N . SER A 1 70 ? 14.625 32.594 -22.938 1 74.81 70 SER A N 1
ATOM 578 C CA . SER A 1 70 ? 16 33.062 -22.922 1 74.81 70 SER A CA 1
ATOM 579 C C . SER A 1 70 ? 16.891 32.219 -23.828 1 74.81 70 SER A C 1
ATOM 581 O O . SER A 1 70 ? 16.766 31 -23.859 1 74.81 70 SER A O 1
ATOM 583 N N . PRO A 1 71 ? 17.703 32.938 -24.469 1 78.88 71 PRO A N 1
ATOM 584 C CA . PRO A 1 71 ? 18.672 32.188 -25.266 1 78.88 71 PRO A CA 1
ATOM 585 C C . PRO A 1 71 ? 19.672 31.422 -24.406 1 78.88 71 PRO A C 1
ATOM 587 O O . PRO A 1 71 ? 20.062 31.891 -23.328 1 78.88 71 PRO A O 1
ATOM 590 N N . ILE A 1 72 ? 20.062 30.219 -24.844 1 79.88 72 ILE A N 1
ATOM 591 C CA . ILE A 1 72 ? 20.969 29.344 -24.109 1 79.88 72 ILE A CA 1
ATOM 592 C C . ILE A 1 72 ? 22.406 29.609 -24.531 1 79.88 72 ILE A C 1
ATOM 594 O O . ILE A 1 72 ? 22.688 29.812 -25.719 1 79.88 72 ILE A O 1
ATOM 598 N N . PRO A 1 73 ? 23.203 29.703 -23.469 1 79 73 PRO A N 1
ATOM 599 C CA . PRO A 1 73 ? 24.609 29.953 -23.828 1 79 73 PRO A CA 1
ATOM 600 C C . PRO A 1 73 ? 25.266 28.75 -24.484 1 79 73 PRO A C 1
ATOM 602 O O . PRO A 1 73 ? 24.906 27.609 -24.203 1 79 73 PRO A O 1
ATOM 605 N N . SER A 1 74 ? 26.141 28.984 -25.391 1 76.62 74 SER A N 1
ATOM 606 C CA . SER A 1 74 ? 26.922 27.953 -26.078 1 76.62 74 SER A CA 1
ATOM 607 C C . SER A 1 74 ? 28.375 27.984 -25.641 1 76.62 74 SER A C 1
ATOM 609 O O . SER A 1 74 ? 28.875 29.016 -25.188 1 76.62 74 SER A O 1
ATOM 611 N N . PHE A 1 75 ? 28.969 26.734 -25.531 1 72.5 75 PHE A N 1
ATOM 612 C CA . PHE A 1 75 ? 30.375 26.516 -25.219 1 72.5 75 PHE A CA 1
ATOM 613 C C . PHE A 1 75 ? 31.078 25.797 -26.359 1 72.5 75 PHE A C 1
ATOM 615 O O . PHE A 1 75 ? 30.75 24.641 -26.656 1 72.5 75 PHE A O 1
ATOM 622 N N . ASN A 1 76 ? 32.062 26.453 -27.078 1 67.44 76 ASN A N 1
ATOM 623 C CA . ASN A 1 76 ? 32.812 25.891 -28.203 1 67.44 76 ASN A CA 1
ATOM 624 C C . ASN A 1 76 ? 31.875 25.344 -29.281 1 67.44 76 ASN A C 1
ATOM 626 O O . ASN A 1 76 ? 32.031 24.219 -29.75 1 67.44 76 ASN A O 1
ATOM 630 N N . SER A 1 77 ? 30.891 26.109 -29.594 1 72.06 77 SER A N 1
ATOM 631 C CA . SER A 1 77 ? 29.922 25.828 -30.656 1 72.06 77 SER A CA 1
ATOM 632 C C . SER A 1 77 ? 29.031 24.656 -30.297 1 72.06 77 SER A C 1
ATOM 634 O O . SER A 1 77 ? 28.422 24.031 -31.172 1 72.06 77 SER A O 1
ATOM 636 N N . CYS A 1 78 ? 29.062 24.375 -29.031 1 77.25 78 CYS A N 1
ATOM 637 C CA . CYS A 1 78 ? 28.141 23.375 -28.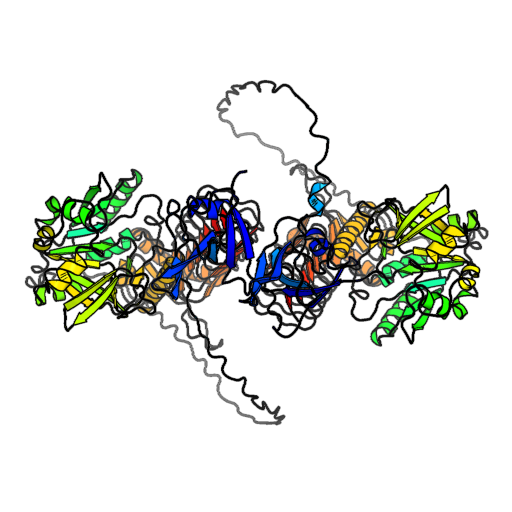484 1 77.25 78 CYS A CA 1
ATOM 638 C C . CYS A 1 78 ? 27.438 23.891 -27.234 1 77.25 78 CYS A C 1
ATOM 640 O O . CYS A 1 78 ? 27.844 24.906 -26.672 1 77.25 78 CYS A O 1
ATOM 642 N N . ILE A 1 79 ? 26.266 23.281 -26.922 1 80.75 79 ILE A N 1
ATOM 643 C CA . ILE A 1 79 ? 25.578 23.547 -25.672 1 80.75 79 ILE A CA 1
ATOM 644 C C . ILE A 1 79 ? 25.844 22.422 -24.688 1 80.75 79 ILE A C 1
ATOM 646 O O . ILE A 1 79 ? 25.734 21.234 -25.031 1 80.75 79 ILE A O 1
ATOM 650 N N . TYR A 1 80 ? 26.281 22.844 -23.516 1 77.75 80 TYR A N 1
ATOM 651 C CA . TYR A 1 80 ? 26.484 21.906 -22.406 1 77.75 80 TYR A CA 1
ATOM 652 C C . TYR A 1 80 ? 25.5 22.172 -21.281 1 77.75 80 TYR A C 1
ATOM 654 O O . TYR A 1 80 ? 25.375 23.312 -20.812 1 77.75 80 TYR A O 1
ATOM 662 N N . ALA A 1 81 ? 24.766 21.094 -20.984 1 77.62 81 ALA A N 1
ATOM 663 C CA . ALA A 1 81 ? 23.766 21.234 -19.922 1 77.62 81 ALA A CA 1
ATOM 664 C C . ALA A 1 81 ? 24.031 20.25 -18.781 1 77.62 81 ALA A C 1
ATOM 666 O O . ALA A 1 81 ? 24.359 19.078 -19.031 1 77.62 81 ALA A O 1
ATOM 667 N N . LYS A 1 82 ? 24.047 20.766 -17.641 1 73.44 82 LYS A N 1
ATOM 668 C CA . LYS A 1 82 ? 23.812 19.969 -16.422 1 73.44 82 LYS A CA 1
ATOM 669 C C . LYS A 1 82 ? 22.344 19.953 -16.047 1 73.44 82 LYS A C 1
ATOM 671 O O . LYS A 1 82 ? 21.734 21.016 -15.867 1 73.44 82 LYS A O 1
ATOM 676 N N . VAL A 1 83 ? 21.906 18.766 -15.984 1 71.69 83 VAL A N 1
ATOM 677 C CA . VAL A 1 83 ? 20.469 18.656 -15.805 1 71.69 83 VAL A CA 1
ATOM 678 C C . VAL A 1 83 ? 20.172 17.984 -14.461 1 71.69 83 VAL A C 1
ATOM 680 O O . VAL A 1 83 ? 20.766 16.969 -14.117 1 71.69 83 VAL A O 1
ATOM 683 N N . LEU A 1 84 ? 19.391 18.719 -13.781 1 65.06 84 LEU A N 1
ATOM 684 C CA . LEU A 1 84 ? 18.859 18.172 -12.539 1 65.06 84 LEU A CA 1
ATOM 685 C C . LEU A 1 84 ? 17.406 17.75 -12.711 1 65.06 84 LEU A C 1
ATOM 687 O O . LEU A 1 84 ? 16.562 18.547 -13.094 1 65.06 84 LEU A O 1
ATOM 691 N N . ARG A 1 85 ? 17.297 16.547 -12.531 1 65.25 85 ARG A N 1
ATOM 692 C CA . ARG A 1 85 ? 15.898 16.109 -12.547 1 65.25 85 ARG A CA 1
ATOM 693 C C . ARG A 1 85 ? 15.172 16.547 -11.281 1 65.25 85 ARG A C 1
ATOM 695 O O . ARG A 1 85 ? 15.609 16.25 -10.172 1 65.25 85 ARG A O 1
ATOM 702 N N . LEU A 1 86 ? 14.258 17.25 -11.586 1 59.28 86 LEU A N 1
ATOM 703 C CA . LEU A 1 86 ? 13.469 17.766 -10.477 1 59.28 86 LEU A CA 1
ATOM 704 C C . LEU A 1 86 ? 12.32 16.828 -10.141 1 59.28 86 LEU A C 1
ATOM 706 O O . LEU A 1 86 ? 11.945 16.688 -8.969 1 59.28 86 LEU A O 1
ATOM 710 N N . SER A 1 87 ? 11.766 16.391 -11.281 1 53.72 87 SER A N 1
ATOM 711 C CA . SER A 1 87 ? 10.641 15.461 -11.188 1 53.72 87 SER A CA 1
ATOM 712 C C . SER A 1 87 ? 10.586 14.547 -12.406 1 53.72 87 SER A C 1
ATOM 714 O O . SER A 1 87 ? 11.062 14.914 -13.484 1 53.72 87 SER A O 1
ATOM 716 N N . TRP A 1 88 ? 10.234 13.453 -12.305 1 49.44 88 TRP A N 1
ATOM 717 C CA . TRP A 1 88 ? 10.039 12.547 -13.43 1 49.44 88 TRP A CA 1
ATOM 718 C C . TRP A 1 88 ? 8.758 12.891 -14.18 1 49.44 88 TRP A C 1
ATOM 720 O O . TRP A 1 88 ? 8.484 12.336 -15.25 1 49.44 88 TRP A O 1
ATOM 730 N N . LEU A 1 89 ? 7.871 13.82 -13.75 1 42.25 89 LEU A N 1
ATOM 731 C CA . LEU A 1 89 ? 6.609 14.25 -14.352 1 42.25 89 LEU A CA 1
ATOM 732 C C . LEU A 1 89 ? 6.848 15.305 -15.43 1 42.25 89 LEU A C 1
ATOM 734 O O . LEU A 1 89 ? 7.707 16.172 -15.266 1 42.25 89 LEU A O 1
ATOM 738 N N . ASP A 1 90 ? 6.594 15.062 -16.469 1 41.75 90 ASP A N 1
ATOM 739 C CA . ASP A 1 90 ? 6.672 16.031 -17.562 1 41.75 90 ASP A CA 1
ATOM 740 C C . ASP A 1 90 ? 5.75 17.219 -17.297 1 41.75 90 ASP A C 1
ATOM 742 O O . ASP A 1 90 ? 4.547 17.047 -17.109 1 41.75 90 ASP A O 1
ATOM 746 N N . HIS A 1 91 ? 6.164 18.219 -16.641 1 34.69 91 HIS A N 1
ATOM 747 C CA . HIS A 1 91 ? 5.297 19.391 -16.547 1 34.69 91 HIS A CA 1
ATOM 748 C C . HIS A 1 91 ? 4.977 19.938 -17.938 1 34.69 91 HIS A C 1
ATOM 750 O O . HIS A 1 91 ? 4.504 21.062 -18.078 1 34.69 91 HIS A O 1
ATOM 756 N N . LYS A 1 92 ? 5.27 19.594 -19 1 34.38 92 LYS A N 1
ATOM 757 C CA . LYS A 1 92 ? 4.691 20.562 -19.922 1 34.38 92 LYS A CA 1
ATOM 758 C C . LYS A 1 92 ? 3.246 20.891 -19.547 1 34.38 92 LYS A C 1
ATOM 760 O O . LYS A 1 92 ? 2.688 21.891 -20.016 1 34.38 92 LYS A O 1
ATOM 765 N N . ARG A 1 93 ? 2.205 20.016 -19.297 1 29.2 93 ARG A N 1
ATOM 766 C CA . ARG A 1 93 ? 0.916 20.656 -19.062 1 29.2 93 ARG A CA 1
ATOM 767 C C . ARG A 1 93 ? 0.83 21.234 -17.656 1 29.2 93 ARG A C 1
ATOM 769 O O . ARG A 1 93 ? 0.045 22.156 -17.406 1 29.2 93 ARG A O 1
ATOM 776 N N . THR A 1 94 ? 1.109 20.484 -16.484 1 22.97 94 THR A N 1
ATOM 777 C CA . THR A 1 94 ? 0.577 21.078 -15.258 1 22.97 94 THR A CA 1
ATOM 778 C C . THR A 1 94 ? 1.602 22.016 -14.633 1 22.97 94 THR A C 1
ATOM 780 O O . THR A 1 94 ? 2.719 21.609 -14.32 1 22.97 94 THR A O 1
ATOM 783 N N . LYS A 1 95 ? 1.69 23.328 -14.68 1 26.22 95 LYS A N 1
ATOM 784 C CA . LYS A 1 95 ? 2.338 24.438 -13.984 1 26.22 95 LYS A CA 1
ATOM 785 C C . LYS A 1 95 ? 2.389 24.188 -12.484 1 26.22 95 LYS A C 1
ATOM 787 O O . LYS A 1 95 ? 3.197 24.797 -11.773 1 26.22 95 LYS A O 1
ATOM 792 N N . GLY A 1 96 ? 1.382 23.828 -11.664 1 21.52 96 GLY A N 1
ATOM 793 C CA . GLY A 1 96 ? 1.407 24.547 -10.398 1 21.52 96 GLY A CA 1
ATOM 794 C C . GLY A 1 96 ? 2.49 24.047 -9.453 1 21.52 96 GLY A C 1
ATOM 795 O O . GLY A 1 96 ? 3.305 24.828 -8.969 1 21.52 96 GLY A O 1
ATOM 796 N N . ILE A 1 97 ? 2.363 23.047 -8.297 1 20.16 97 ILE A N 1
ATOM 797 C CA . ILE A 1 97 ? 2.639 23.297 -6.887 1 20.16 97 ILE A CA 1
ATOM 798 C C . ILE A 1 97 ? 3.979 22.688 -6.5 1 20.16 97 ILE A C 1
ATOM 800 O O . ILE A 1 97 ? 4.02 21.625 -5.859 1 20.16 97 ILE A O 1
ATOM 804 N N . LEU A 1 98 ? 5.035 22.5 -7.105 1 21.81 98 LEU A N 1
ATOM 805 C CA . LEU A 1 98 ? 6.109 21.609 -6.68 1 21.81 98 LEU A CA 1
ATOM 806 C C . LEU A 1 98 ? 6.969 22.266 -5.605 1 21.81 98 LEU A C 1
ATOM 808 O O . LEU A 1 98 ? 7.762 23.172 -5.906 1 21.81 98 LEU A O 1
ATOM 812 N N . GLY A 1 99 ? 6.457 22.625 -4.305 1 17.23 99 GLY A N 1
ATOM 813 C CA . GLY A 1 99 ? 7.363 23.25 -3.361 1 17.23 99 GLY A CA 1
ATOM 814 C C . GLY A 1 99 ? 8.555 22.391 -3.006 1 17.23 99 GLY A C 1
ATOM 815 O O . GLY A 1 99 ? 8.555 21.188 -3.268 1 17.23 99 GLY A O 1
ATOM 816 N N . GLU A 1 100 ? 9.711 22.828 -2.291 1 19.02 100 GLU A N 1
ATOM 817 C CA . GLU A 1 100 ? 11.156 22.844 -2.092 1 19.02 100 GLU A CA 1
ATOM 818 C C . GLU A 1 100 ? 11.578 21.812 -1.041 1 19.02 100 GLU A C 1
ATOM 820 O O . GLU A 1 100 ? 12.75 21.422 -0.989 1 19.02 100 GLU A O 1
ATOM 825 N N . LYS A 1 101 ? 10.984 21.203 0.075 1 19.41 101 LYS A N 1
ATOM 826 C CA . LYS A 1 101 ? 11.75 21.078 1.312 1 19.41 101 LYS A CA 1
ATOM 827 C C . LYS A 1 101 ? 12.617 19.812 1.3 1 19.41 101 LYS A C 1
ATOM 829 O O . LYS A 1 101 ? 12.102 18.703 1.317 1 19.41 101 LYS A O 1
ATOM 834 N N . VAL A 1 102 ? 13.789 19.672 0.809 1 19 102 VAL A N 1
ATOM 835 C CA . VAL A 1 102 ? 14.742 18.562 0.792 1 19 102 VAL A CA 1
ATOM 836 C C . VAL A 1 102 ? 15.422 18.453 2.152 1 19 102 VAL A C 1
ATOM 838 O O . VAL A 1 102 ? 16.219 19.312 2.527 1 19 102 VAL A O 1
ATOM 841 N N . ALA A 1 103 ? 14.844 18.047 3.387 1 17.95 103 ALA A N 1
ATOM 842 C CA . ALA A 1 103 ? 15.508 18.047 4.691 1 17.95 103 ALA A CA 1
ATOM 843 C C . ALA A 1 103 ? 16.625 17.016 4.734 1 17.95 103 ALA A C 1
ATOM 845 O O . ALA A 1 103 ? 16.469 15.891 4.234 1 17.95 103 ALA A O 1
ATOM 846 N N . ASN A 1 104 ? 17.891 17.297 5.051 1 19.48 104 ASN A N 1
ATOM 847 C CA . ASN A 1 104 ? 19.266 16.828 5.203 1 19.48 104 ASN A CA 1
ATOM 848 C C . ASN A 1 104 ? 19.391 15.844 6.359 1 19.48 104 ASN A C 1
ATOM 850 O O . ASN A 1 104 ? 20.359 15.891 7.117 1 19.48 104 ASN A O 1
ATOM 854 N N . GLU A 1 105 ? 18.578 14.828 6.754 1 18.41 105 GLU A N 1
ATOM 855 C CA . GLU A 1 105 ? 18.781 14.133 8.016 1 18.41 105 GLU A CA 1
ATOM 856 C C . GLU A 1 105 ? 20.047 13.281 7.992 1 18.41 105 GLU A C 1
ATOM 858 O O . GLU A 1 105 ? 20.188 12.391 7.152 1 18.41 105 GLU A O 1
ATOM 863 N N . GLN A 1 106 ? 21.281 13.734 8.438 1 19.61 106 GLN A N 1
ATOM 864 C CA . GLN A 1 106 ? 22.609 13.211 8.68 1 19.61 106 GLN A CA 1
ATOM 865 C C . GLN A 1 106 ? 22.594 12.141 9.773 1 19.61 106 GLN A C 1
ATOM 867 O O . GLN A 1 106 ? 22.703 12.461 10.961 1 19.61 106 GLN A O 1
ATOM 872 N N . GLY A 1 107 ? 21.797 11.125 9.93 1 18.28 107 GLY A N 1
ATOM 873 C CA . GLY A 1 107 ? 21.75 10.242 11.086 1 18.28 107 GLY A CA 1
ATOM 874 C C . GLY A 1 107 ? 23.016 9.422 11.258 1 18.28 107 GLY A C 1
ATOM 875 O O . GLY A 1 107 ? 23.625 8.992 10.273 1 18.28 107 GLY A O 1
ATOM 876 N N . SER A 1 108 ? 23.906 9.672 12.305 1 19.75 108 SER A N 1
ATOM 877 C CA . SER A 1 108 ? 25.141 9.117 12.875 1 19.75 108 SER A CA 1
ATOM 878 C C . SER A 1 108 ? 24.984 7.633 13.18 1 19.75 108 SER A C 1
ATOM 880 O O . SER A 1 108 ? 24.031 7.23 13.852 1 19.75 108 SER A O 1
ATOM 882 N N . ILE A 1 109 ? 25.438 6.719 12.453 1 19.88 109 ILE A N 1
ATOM 883 C CA . ILE A 1 109 ? 25.438 5.262 12.523 1 19.88 109 ILE A CA 1
ATOM 884 C C . ILE A 1 109 ? 26.297 4.797 13.695 1 19.88 109 ILE A C 1
ATOM 886 O O . ILE A 1 109 ? 27.516 4.973 13.68 1 19.88 109 ILE A O 1
ATOM 890 N N . LYS A 1 110 ? 25.891 5.051 14.945 1 19.38 110 LYS A N 1
ATOM 891 C CA . LYS A 1 110 ? 26.734 4.578 16.031 1 19.38 110 LYS A CA 1
ATOM 892 C C . LYS A 1 110 ? 26.984 3.076 15.93 1 19.38 110 LYS A C 1
ATOM 894 O O . LYS A 1 110 ? 26.094 2.32 15.547 1 19.38 110 LYS A O 1
ATOM 899 N N . PRO A 1 111 ? 28.203 2.572 16.172 1 18.2 111 PRO A N 1
ATOM 900 C CA . PRO A 1 111 ? 28.766 1.231 16.016 1 18.2 111 PRO A CA 1
ATOM 901 C C . PRO A 1 111 ? 28.141 0.205 16.953 1 18.2 111 PRO A C 1
ATOM 903 O O . PRO A 1 111 ? 27.641 0.568 18.016 1 18.2 111 PRO A O 1
ATOM 906 N N . TYR A 1 112 ? 27.594 -0.862 16.453 1 18.86 112 TYR A N 1
ATOM 907 C CA . TYR A 1 112 ? 26.922 -2.025 17 1 18.86 112 TYR A CA 1
ATOM 908 C C . TYR A 1 112 ? 27.797 -2.746 18.016 1 18.86 112 TYR A C 1
ATOM 910 O O . TYR A 1 112 ? 28.812 -3.346 17.656 1 18.86 112 TYR A O 1
ATOM 918 N N . LYS A 1 113 ? 28.047 -2.064 19.172 1 17.67 113 LYS A N 1
ATOM 919 C CA . LYS A 1 113 ? 28.875 -2.752 20.172 1 17.67 113 LYS A CA 1
ATOM 920 C C . LYS A 1 113 ? 28.312 -4.133 20.484 1 17.67 113 LYS A C 1
ATOM 922 O O . LYS A 1 113 ? 27.094 -4.316 20.531 1 17.67 113 LYS A O 1
ATOM 927 N N . GLY A 1 114 ? 29.062 -5.215 20.375 1 18.84 114 GLY A N 1
ATOM 928 C CA . GLY A 1 114 ? 29.031 -6.664 20.5 1 18.84 114 GLY A CA 1
ATOM 929 C C . GLY A 1 114 ? 28.594 -7.133 21.875 1 18.84 114 GLY A C 1
ATOM 930 O O . GLY A 1 114 ? 28.766 -8.305 22.219 1 18.84 114 GLY A O 1
ATOM 931 N N . ASP A 1 115 ? 27.547 -6.422 22.531 1 17.25 115 ASP A N 1
ATOM 932 C CA . ASP A 1 115 ? 27.438 -6.793 23.938 1 17.25 115 ASP A CA 1
ATOM 933 C C . ASP A 1 115 ? 27.234 -8.297 24.094 1 17.25 115 ASP A C 1
ATOM 935 O O . ASP A 1 115 ? 26.531 -8.922 23.281 1 17.25 115 ASP A O 1
ATOM 939 N N . LYS A 1 116 ? 28.094 -8.969 24.844 1 18.25 116 LYS A N 1
ATOM 940 C CA . LYS A 1 116 ? 28.5 -10.273 25.359 1 18.25 116 LYS A CA 1
ATOM 941 C C . LYS A 1 116 ? 27.359 -10.938 26.141 1 18.25 116 LYS A C 1
ATOM 943 O O . LYS A 1 116 ? 27.156 -10.641 27.312 1 18.25 116 LYS A O 1
ATOM 948 N N . THR A 1 117 ? 26.094 -10.883 25.703 1 18.22 117 THR A N 1
ATOM 949 C CA . THR A 1 117 ? 25.062 -11.367 26.609 1 18.22 117 THR A CA 1
ATOM 950 C C . THR A 1 117 ? 25.328 -12.812 27 1 18.22 117 THR A C 1
ATOM 952 O O . THR A 1 117 ? 25.297 -13.711 26.156 1 18.22 117 THR A O 1
ATOM 955 N N . VAL A 1 118 ? 26.266 -12.945 27.891 1 17.72 118 VAL A N 1
ATOM 956 C CA . VAL A 1 118 ? 26.594 -14.242 28.484 1 17.72 118 VAL A CA 1
ATOM 957 C C . VAL A 1 118 ? 25.359 -14.852 29.125 1 17.72 118 VAL A C 1
ATOM 959 O O . VAL A 1 118 ? 24.609 -14.156 29.828 1 17.72 118 VAL A O 1
ATOM 962 N N . PHE A 1 119 ? 24.891 -15.945 28.594 1 17.39 119 PHE A N 1
ATOM 963 C CA . PHE A 1 119 ? 23.75 -16.797 28.906 1 17.39 119 PHE A CA 1
ATOM 964 C C . PHE A 1 119 ? 23.859 -17.359 30.328 1 17.39 119 PHE A C 1
ATOM 966 O O . PHE A 1 119 ? 23.078 -18.219 30.719 1 17.39 119 PHE A O 1
ATOM 973 N N . GLU A 1 120 ? 24.188 -16.469 31.266 1 16.81 120 GLU A N 1
ATOM 974 C CA . GLU A 1 120 ? 24.453 -17.219 32.5 1 16.81 120 GLU A CA 1
ATOM 975 C C . GLU A 1 120 ? 23.188 -17.922 33 1 16.81 120 GLU A C 1
ATOM 977 O O . GLU A 1 120 ? 22.094 -17.375 32.875 1 16.81 120 GLU A O 1
ATOM 982 N N . GLU A 1 121 ? 23.25 -19.281 33.281 1 17.14 121 GLU A N 1
ATOM 983 C CA . GLU A 1 121 ? 22.422 -20.422 33.688 1 17.14 121 GLU A CA 1
ATOM 984 C C . GLU A 1 121 ? 21.812 -20.172 35.062 1 17.14 121 GLU A C 1
ATOM 986 O O . GLU A 1 121 ? 20.781 -20.75 35.406 1 17.14 121 GLU A O 1
ATOM 991 N N . LYS A 1 122 ? 22.219 -19.172 35.938 1 17.17 122 LYS A N 1
ATOM 992 C CA . LYS A 1 122 ? 22.25 -19.703 37.312 1 17.17 122 LYS A CA 1
ATOM 993 C C . LYS A 1 122 ? 20.844 -20.016 37.812 1 17.17 122 LYS A C 1
ATOM 995 O O . LYS A 1 122 ? 19.859 -19.438 37.312 1 17.17 122 LYS A O 1
ATOM 1000 N N . GLU A 1 123 ? 20.656 -20.906 38.812 1 17.56 123 GLU A N 1
ATOM 1001 C CA . GLU A 1 123 ? 19.812 -21.828 39.594 1 17.56 123 GLU A CA 1
ATOM 1002 C C . GLU A 1 123 ? 18.906 -21.078 40.562 1 17.56 123 GLU A C 1
ATOM 1004 O O . GLU A 1 123 ? 17.969 -21.656 41.094 1 17.56 123 GLU A O 1
ATOM 1009 N N . LYS A 1 124 ? 19 -19.703 40.719 1 16.72 124 LYS A N 1
ATOM 1010 C CA . LYS A 1 124 ? 18.828 -19.438 42.156 1 16.72 124 LYS A CA 1
ATOM 1011 C C . LYS A 1 124 ? 17.406 -19.75 42.594 1 16.72 124 LYS A C 1
ATOM 1013 O O . LYS A 1 124 ? 16.469 -19.641 41.812 1 16.72 124 LYS A O 1
ATOM 1018 N N . ASN A 1 125 ? 17.188 -20.203 43.875 1 17.59 125 ASN A N 1
ATOM 1019 C CA . ASN A 1 125 ? 16.344 -20.875 44.812 1 17.59 125 ASN A CA 1
ATOM 1020 C C . ASN A 1 125 ? 15.164 -20 45.25 1 17.59 125 ASN A C 1
ATOM 1022 O O . ASN A 1 125 ? 14.039 -20.484 45.406 1 17.59 125 ASN A O 1
ATOM 1026 N N . ALA A 1 126 ? 15.469 -18.688 45.688 1 16.7 126 ALA A N 1
ATOM 1027 C CA . ALA A 1 126 ? 15.031 -18.391 47.062 1 16.7 126 ALA A CA 1
ATOM 1028 C C . ALA A 1 126 ? 13.531 -18.125 47.094 1 16.7 126 ALA A C 1
ATOM 1030 O O . ALA A 1 126 ? 12.922 -17.797 46.094 1 16.7 126 ALA A O 1
ATOM 1031 N N . ASP A 1 127 ? 12.891 -17.891 48.25 1 17.72 127 ASP A N 1
ATOM 1032 C CA . ASP A 1 127 ? 11.797 -18.203 49.188 1 17.72 127 ASP A CA 1
ATOM 1033 C C . ASP A 1 127 ? 10.695 -17.156 49.094 1 17.72 127 ASP A C 1
ATOM 1035 O O . ASP A 1 127 ? 9.508 -17.469 49.219 1 17.72 127 ASP A O 1
ATOM 1039 N N . ASP A 1 128 ? 11.055 -15.781 49.062 1 17.72 128 ASP A N 1
ATOM 1040 C CA . ASP A 1 128 ? 10.406 -15.031 50.156 1 17.72 128 ASP A CA 1
ATOM 1041 C C . ASP A 1 128 ? 8.961 -14.703 49.781 1 17.72 128 ASP A C 1
ATOM 1043 O O . ASP A 1 128 ? 8.602 -14.641 48.594 1 17.72 128 ASP A O 1
ATOM 1047 N N . SER A 1 129 ? 8.023 -14.375 50.75 1 18.3 129 SER A N 1
ATOM 1048 C CA . SER A 1 129 ? 6.672 -14.453 51.312 1 18.3 129 SER A CA 1
ATOM 1049 C C . SER A 1 129 ? 5.801 -13.312 50.812 1 18.3 129 SER A C 1
ATOM 1051 O O . SER A 1 129 ? 4.57 -13.375 50.906 1 18.3 129 SER A O 1
ATOM 1053 N N . SER A 1 130 ? 6.457 -12.094 50.406 1 17.52 130 SER A N 1
ATOM 1054 C CA . SER A 1 130 ? 5.781 -10.953 51 1 17.52 130 SER A CA 1
ATOM 1055 C C . SER A 1 130 ? 4.402 -10.727 50.406 1 17.52 130 SER A C 1
ATOM 1057 O O . SER A 1 130 ? 4.121 -11.219 49.312 1 17.52 130 SER A O 1
ATOM 1059 N N . ASP A 1 131 ? 3.545 -9.789 51.125 1 19.12 131 ASP A N 1
ATOM 1060 C CA . ASP A 1 131 ? 2.227 -9.32 51.531 1 19.12 131 ASP A CA 1
ATOM 1061 C C . ASP A 1 131 ? 1.576 -8.484 50.438 1 19.12 131 ASP A C 1
ATOM 1063 O O . ASP A 1 131 ? 2.172 -7.527 49.938 1 19.12 131 ASP A O 1
ATOM 1067 N N . MET A 1 132 ? 0.708 -9.008 49.656 1 18.8 132 MET A N 1
ATOM 1068 C CA . MET A 1 132 ? 0.021 -8.609 48.406 1 18.8 132 MET A CA 1
ATOM 1069 C C . MET A 1 132 ? -0.818 -7.355 48.656 1 18.8 132 MET A C 1
ATOM 1071 O O . MET A 1 132 ? -1.998 -7.449 49 1 18.8 132 MET A O 1
ATOM 1075 N N . HIS A 1 133 ? -0.134 -6.309 49.312 1 17.31 133 HIS A N 1
ATOM 1076 C CA . HIS A 1 133 ? -1.013 -5.211 49.688 1 17.31 133 HIS A CA 1
ATOM 1077 C C . HIS A 1 133 ? -1.798 -4.684 48.5 1 17.31 133 HIS A C 1
ATOM 1079 O O . HIS A 1 133 ? -1.279 -4.637 47.375 1 17.31 133 HIS A O 1
ATOM 1085 N N . LYS A 1 134 ? -3.088 -4.684 48.625 1 18.05 134 LYS A N 1
ATOM 1086 C CA . LYS A 1 134 ? -4.285 -4.34 47.844 1 18.05 134 LYS A CA 1
ATOM 1087 C C . LYS A 1 134 ? -4.246 -2.883 47.375 1 18.05 134 LYS A C 1
ATOM 1089 O O . LYS A 1 134 ? -4.531 -1.974 48.156 1 18.05 134 LYS A O 1
ATOM 1094 N N . THR A 1 135 ? -3.137 -2.43 46.812 1 16.36 135 THR A N 1
ATOM 1095 C CA . THR A 1 135 ? -3.074 -0.982 46.656 1 16.36 135 THR A CA 1
ATOM 1096 C C . THR A 1 135 ? -4.273 -0.477 45.844 1 16.36 135 THR A C 1
ATOM 1098 O O . THR A 1 135 ? -4.5 -0.903 44.719 1 16.36 135 THR A O 1
ATOM 1101 N N . LYS A 1 136 ? -5.402 -0.205 46.531 1 17.86 136 LYS A N 1
ATOM 1102 C CA . LYS A 1 136 ? -6.629 0.461 46.125 1 17.86 136 LYS A CA 1
ATOM 1103 C C . LYS A 1 136 ? -6.324 1.726 45.312 1 17.86 136 LYS A C 1
ATOM 1105 O O . LYS A 1 136 ? -5.703 2.658 45.844 1 17.86 136 LYS A O 1
ATOM 1110 N N . SER A 1 137 ? -6.016 1.595 44.125 1 18.28 137 SER A N 1
ATOM 1111 C CA . SER A 1 137 ? -5.66 2.727 43.281 1 18.28 137 SER A CA 1
ATOM 1112 C C . SER A 1 137 ? -6.738 3.807 43.312 1 18.28 137 SER A C 1
ATOM 1114 O O . SER A 1 137 ? -7.91 3.531 43.062 1 18.28 137 SER A O 1
ATOM 1116 N N . ASN A 1 138 ? -6.789 4.578 44.375 1 19.02 138 ASN A N 1
ATOM 1117 C CA . ASN A 1 138 ? -7.633 5.75 44.562 1 19.02 138 ASN A CA 1
ATOM 1118 C C . ASN A 1 138 ? -7.754 6.574 43.281 1 19.02 138 ASN A C 1
ATOM 1120 O O . ASN A 1 138 ? -6.746 6.996 42.719 1 19.02 138 ASN A O 1
ATOM 1124 N N . ILE A 1 139 ? -8.57 6.168 42.531 1 19.75 139 ILE A N 1
ATOM 1125 C CA . ILE A 1 139 ? -8.977 6.883 41.312 1 19.75 139 ILE A CA 1
ATOM 1126 C C . ILE A 1 139 ? -9.344 8.32 41.656 1 19.75 139 ILE A C 1
ATOM 1128 O O . ILE A 1 139 ? -10.32 8.562 42.375 1 19.75 139 ILE A O 1
ATOM 1132 N N . ASP A 1 140 ? -8.422 9.047 42.25 1 20.08 140 ASP A N 1
ATOM 1133 C CA . ASP A 1 140 ? -8.758 10.43 42.594 1 20.08 140 ASP A CA 1
ATOM 1134 C C . ASP A 1 140 ? -9.492 11.117 41.438 1 20.08 140 ASP A C 1
ATOM 1136 O O . ASP A 1 140 ? -8.93 11.281 40.344 1 20.08 140 ASP A O 1
ATOM 1140 N N . MET A 1 141 ? -10.664 10.773 41.281 1 21.14 141 MET A N 1
ATOM 1141 C CA . MET A 1 141 ? -11.617 11.445 40.406 1 21.14 141 MET A CA 1
ATOM 1142 C C . MET A 1 141 ? -11.617 12.953 40.656 1 21.14 141 MET A C 1
ATOM 1144 O O . MET A 1 141 ? -11.953 13.406 41.75 1 21.14 141 MET A O 1
ATOM 1148 N N . LEU A 1 142 ? -10.664 13.648 40.375 1 21.25 142 LEU A N 1
ATOM 1149 C CA . LEU A 1 142 ? -10.797 15.07 40.656 1 21.25 142 LEU A CA 1
ATOM 1150 C C . LEU A 1 142 ? -12.164 15.578 40.188 1 21.25 142 LEU A C 1
ATOM 1152 O O . LEU A 1 142 ? -12.461 15.586 39 1 21.25 142 LEU A O 1
ATOM 1156 N N . LEU A 1 143 ? -13.172 15.172 40.875 1 20.62 143 LEU A N 1
ATOM 1157 C CA . LEU A 1 143 ? -14.523 15.711 40.75 1 20.62 143 LEU A CA 1
ATOM 1158 C C . LEU A 1 143 ? -14.5 17.234 40.719 1 20.62 143 LEU A C 1
ATOM 1160 O O . LEU A 1 143 ? -14.07 17.859 41.719 1 20.62 143 LEU A O 1
ATOM 1164 N N . PHE A 1 144 ? -14.242 17.781 39.656 1 20.5 144 PHE A N 1
ATOM 1165 C CA . PHE A 1 144 ? -14.398 19.219 39.656 1 20.5 144 PHE A CA 1
ATOM 1166 C C . PHE A 1 144 ? -15.797 19.625 40.094 1 20.5 144 PHE A C 1
ATOM 1168 O O . PHE A 1 144 ? -16.797 19.141 39.562 1 20.5 144 PHE A O 1
ATOM 1175 N N . GLU A 1 145 ? -16.062 19.562 41.312 1 21.83 145 GLU A N 1
ATOM 1176 C CA . GLU A 1 145 ? -17.266 20.234 41.812 1 21.83 145 GLU A CA 1
ATOM 1177 C C . GLU A 1 145 ? -17.5 21.547 41.062 1 21.83 145 GLU A C 1
ATOM 1179 O O . GLU A 1 145 ? -16.625 22.438 41.094 1 21.83 145 GLU A O 1
ATOM 1184 N N . THR A 1 146 ? -18.172 21.422 40.062 1 21.12 146 THR A N 1
ATOM 1185 C CA . THR A 1 146 ? -18.609 22.641 39.406 1 21.12 146 THR A CA 1
ATOM 1186 C C . THR A 1 146 ? -19.375 23.531 40.375 1 21.12 146 THR A C 1
ATOM 1188 O O . THR A 1 146 ? -20.484 23.188 40.812 1 21.12 146 THR A O 1
ATOM 1191 N N . THR A 1 147 ? -18.797 23.844 41.562 1 21.39 147 THR A N 1
ATOM 1192 C CA . THR A 1 147 ? -19.547 24.859 42.281 1 21.39 147 THR A CA 1
ATOM 1193 C C . THR A 1 147 ? -20.156 25.875 41.344 1 21.39 147 THR A C 1
ATOM 1195 O O . THR A 1 147 ? -19.531 26.25 40.344 1 21.39 147 THR A O 1
ATOM 1198 N N . PRO A 1 148 ? -21.484 26.078 41.438 1 20.97 148 PRO A N 1
ATOM 1199 C CA . PRO A 1 148 ? -22.156 27.141 40.688 1 20.97 148 PRO A CA 1
ATOM 1200 C C . PRO A 1 148 ? -21.344 28.422 40.594 1 20.97 148 PRO A C 1
ATOM 1202 O O . PRO A 1 148 ? -20.578 28.719 41.531 1 20.97 148 PRO A O 1
ATOM 1205 N N . ASN A 1 149 ? -20.984 28.766 39.406 1 21.12 149 ASN A N 1
ATOM 1206 C CA . ASN A 1 149 ? -20.344 30.047 39.156 1 21.12 149 ASN A CA 1
ATOM 1207 C C . ASN A 1 149 ? -20.969 31.172 40 1 21.12 149 ASN A C 1
ATOM 1209 O O . ASN A 1 149 ? -22.156 31.453 39.844 1 21.12 149 ASN A O 1
ATOM 1213 N N . LYS A 1 150 ? -20.812 31.125 41.312 1 23.64 150 LYS A N 1
ATOM 1214 C CA . LYS A 1 150 ? -20.922 32.469 41.844 1 23.64 150 LYS A CA 1
ATOM 1215 C C . LYS A 1 150 ? -20.359 33.5 40.844 1 23.64 150 LYS A C 1
ATOM 1217 O O . LYS A 1 150 ? -19.344 33.25 40.188 1 23.64 150 LYS A O 1
ATOM 1222 N N . SER A 1 151 ? -21.25 34.438 40.5 1 22.23 151 SER A N 1
ATOM 1223 C CA . SER A 1 151 ? -21.016 35.625 39.719 1 22.23 151 SER A CA 1
ATOM 1224 C C . SER A 1 151 ? -19.656 36.25 40.031 1 22.23 151 SER A C 1
ATOM 1226 O O . SER A 1 151 ? -19.438 36.781 41.125 1 22.23 151 SER A O 1
ATOM 1228 N N . ILE A 1 152 ? -18.688 35.344 40.031 1 23.33 152 ILE A N 1
ATOM 1229 C CA . ILE A 1 152 ? -17.453 36.062 40.344 1 23.33 152 ILE A CA 1
ATOM 1230 C C . ILE A 1 152 ? -17.438 37.406 39.625 1 23.33 152 ILE A C 1
ATOM 1232 O O . ILE A 1 152 ? -17.438 37.469 38.406 1 23.33 152 ILE A O 1
ATOM 1236 N N . ASN A 1 153 ? -18.141 38.312 40.219 1 23.34 153 ASN A N 1
ATOM 1237 C CA . ASN A 1 153 ? -17.984 39.75 40 1 23.34 153 ASN A CA 1
ATOM 1238 C C . ASN A 1 153 ? -16.516 40.156 39.875 1 23.34 153 ASN A C 1
ATOM 1240 O O . ASN A 1 153 ? -15.844 40.375 40.875 1 23.34 153 ASN A O 1
ATOM 1244 N N . ALA A 1 154 ? -15.789 39.25 39.156 1 25.33 154 ALA A N 1
ATOM 1245 C CA . ALA A 1 154 ? -14.484 39.844 38.906 1 25.33 154 ALA A CA 1
ATOM 1246 C C . ALA A 1 154 ? -14.602 41.344 38.656 1 25.33 154 ALA A C 1
ATOM 1248 O O . ALA A 1 154 ? -15.383 41.781 37.812 1 25.33 154 ALA A O 1
ATOM 1249 N N . ASN A 1 155 ? -14.539 41.938 39.688 1 25.19 155 ASN A N 1
ATOM 1250 C CA . ASN A 1 155 ? -14.328 43.375 39.688 1 25.19 155 ASN A CA 1
ATOM 1251 C C . ASN A 1 155 ? -13.414 43.812 38.562 1 25.19 155 ASN A C 1
ATOM 1253 O O . ASN A 1 155 ? -12.211 43.594 38.594 1 25.19 155 ASN A O 1
ATOM 1257 N N . ALA A 1 156 ? -13.914 43.625 37.312 1 28.59 156 ALA A N 1
ATOM 1258 C CA . ALA A 1 156 ? -13.492 44.25 36.062 1 28.59 156 ALA A CA 1
ATOM 1259 C C . ALA A 1 156 ? -12.93 45.625 36.312 1 28.59 156 ALA A C 1
ATOM 1261 O O . ALA A 1 156 ? -12.43 46.281 35.406 1 28.59 156 ALA A O 1
ATOM 1262 N N . ASN A 1 157 ? -13.414 46.188 37.5 1 26.5 157 ASN A N 1
ATOM 1263 C CA . ASN A 1 157 ? -13.148 47.625 37.5 1 26.5 157 ASN A CA 1
ATOM 1264 C C . ASN A 1 157 ? -11.68 47.906 37.812 1 26.5 157 ASN A C 1
ATOM 1266 O O . ASN A 1 157 ? -11.344 49 38.281 1 26.5 157 ASN A O 1
ATOM 1270 N N . ASP A 1 158 ? -10.953 46.938 38.062 1 26.97 158 ASP A N 1
ATOM 1271 C CA . ASP A 1 158 ? -9.852 47.844 38.344 1 26.97 158 ASP A CA 1
ATOM 1272 C C . ASP A 1 158 ? -9.586 48.781 37.188 1 26.97 158 ASP A C 1
ATOM 1274 O O . ASP A 1 158 ? -9.289 48.312 36.062 1 26.97 158 ASP A O 1
ATOM 1278 N N . PRO A 1 159 ? -10.156 50 37.031 1 31.12 159 PRO A N 1
ATOM 1279 C CA . PRO A 1 159 ? -10.266 51.031 36 1 31.12 159 PRO A CA 1
ATOM 1280 C C . PRO A 1 159 ? -8.977 51.188 35.188 1 31.12 159 PRO A C 1
ATOM 1282 O O . PRO A 1 159 ? -9.008 51.688 34.062 1 31.12 159 PRO A O 1
ATOM 1285 N N . LYS A 1 160 ? -7.875 51.062 35.844 1 32.53 160 LYS A N 1
ATOM 1286 C CA . LYS A 1 160 ? -6.652 51.625 35.281 1 32.53 160 LYS A CA 1
ATOM 1287 C C . LYS A 1 160 ? -6.211 50.844 34.031 1 32.53 160 LYS A C 1
ATOM 1289 O O . LYS A 1 160 ? -5.535 51.375 33.156 1 32.53 160 LYS A O 1
ATOM 1294 N N . ASP A 1 161 ? -6.207 49.531 34.219 1 31.92 161 ASP A N 1
ATOM 1295 C CA . ASP A 1 161 ? -5.516 48.781 33.156 1 31.92 161 ASP A CA 1
ATOM 1296 C C . ASP A 1 161 ? -6.398 48.625 31.922 1 31.92 161 ASP A C 1
ATOM 1298 O O . ASP A 1 161 ? -6.02 47.938 30.969 1 31.92 161 ASP A O 1
ATOM 1302 N N . GLN A 1 162 ? -7.758 48.719 32 1 33.69 162 GLN A N 1
ATOM 1303 C CA . GLN A 1 162 ? -8.719 48.625 30.922 1 33.69 162 GLN A CA 1
ATOM 1304 C C . GLN A 1 162 ? -8.391 49.594 29.812 1 33.69 162 GLN A C 1
ATOM 1306 O O . GLN A 1 162 ? -8.859 49.469 28.672 1 33.69 162 GLN A O 1
ATOM 1311 N N . ASN A 1 163 ? -7.938 50.812 30.234 1 33.03 163 ASN A N 1
ATOM 1312 C CA . ASN A 1 163 ? -7.875 51.938 29.312 1 33.03 163 ASN A CA 1
ATOM 1313 C C . ASN A 1 163 ? -6.832 51.719 28.219 1 33.03 163 ASN A C 1
ATOM 1315 O O . ASN A 1 163 ? -6.59 52.594 27.406 1 33.03 163 ASN A O 1
ATOM 1319 N N . TYR A 1 164 ? -5.879 50.875 28.625 1 33.84 164 TYR A N 1
ATOM 1320 C CA . TYR A 1 164 ? -4.699 51.062 27.781 1 33.84 164 TYR A CA 1
ATOM 1321 C C . TYR A 1 164 ? -5.004 50.688 26.328 1 33.84 164 TYR A C 1
ATOM 1323 O O . TYR A 1 164 ? -4.246 51.031 25.422 1 33.84 164 TYR A O 1
ATOM 1331 N N . PHE A 1 165 ? -5.652 49.406 26.141 1 38.88 165 PHE A N 1
ATOM 1332 C CA . PHE A 1 165 ? -5.543 49.062 24.734 1 38.88 165 PHE A CA 1
ATOM 1333 C C . PHE A 1 165 ? -6.539 49.844 23.891 1 38.88 165 PHE A C 1
ATOM 1335 O O . PHE A 1 165 ? -7.75 49.656 24 1 38.88 165 PHE A O 1
ATOM 1342 N N . ASP A 1 166 ? -6.324 50.969 23.641 1 41.28 166 ASP A N 1
ATOM 1343 C CA . ASP A 1 166 ? -6.949 51.656 22.516 1 41.28 166 ASP A CA 1
ATOM 1344 C C . ASP A 1 166 ? -7.27 50.688 21.391 1 41.28 166 ASP A C 1
ATOM 1346 O O . ASP A 1 166 ? -6.699 49.594 21.312 1 41.28 166 ASP A O 1
ATOM 1350 N N . LEU A 1 167 ? -8.281 51.031 20.391 1 40.09 167 LEU A N 1
ATOM 1351 C CA . LEU A 1 167 ? -8.922 50.406 19.25 1 40.09 167 LEU A CA 1
ATOM 1352 C C . LEU A 1 167 ? -7.883 49.75 18.344 1 40.09 167 LEU A C 1
ATOM 1354 O O . LEU A 1 167 ? -7.066 50.438 17.719 1 40.09 167 LEU A O 1
ATOM 1358 N N . ILE A 1 168 ? -7.461 48.531 18.75 1 46.94 168 ILE A N 1
ATOM 1359 C CA . ILE A 1 168 ? -6.484 47.844 17.906 1 46.94 168 ILE A CA 1
ATOM 1360 C C . ILE A 1 168 ? -7.203 47.062 16.797 1 46.94 168 ILE A C 1
ATOM 1362 O O . ILE A 1 168 ? -8.258 46.469 17.016 1 46.94 168 ILE A O 1
ATOM 1366 N N . CYS A 1 169 ? -6.859 47.5 15.547 1 48.41 169 CYS A N 1
ATOM 1367 C CA . CYS A 1 169 ? -7.332 46.875 14.312 1 48.41 169 CYS A CA 1
ATOM 1368 C C . CYS A 1 169 ? -6.324 45.844 13.805 1 48.41 169 CYS A C 1
ATOM 1370 O O . CYS A 1 169 ? -5.168 45.844 14.219 1 48.41 169 CYS A O 1
ATOM 1372 N N . ALA A 1 170 ? -6.832 44.75 13.344 1 67.44 170 ALA A N 1
ATOM 1373 C CA . ALA A 1 170 ? -5.953 43.781 12.695 1 67.44 170 ALA A CA 1
ATOM 1374 C C . ALA A 1 170 ? -6.297 43.625 11.219 1 67.44 170 ALA A C 1
ATOM 1376 O O . ALA A 1 170 ? -7.461 43.75 10.828 1 67.44 170 ALA A O 1
ATOM 1377 N N . VAL A 1 171 ? -5.242 43.656 10.359 1 63 171 VAL A N 1
ATOM 1378 C CA . VAL A 1 171 ? -5.391 43.344 8.945 1 63 171 VAL A CA 1
ATOM 1379 C C . VAL A 1 171 ? -4.945 41.906 8.688 1 63 171 VAL A C 1
ATOM 1381 O O . VAL A 1 171 ? -3.887 41.469 9.156 1 63 171 VAL A O 1
ATOM 1384 N N . MET A 1 172 ? -5.797 41.188 8.102 1 64.81 172 MET A N 1
ATOM 1385 C CA . MET A 1 172 ? -5.477 39.781 7.773 1 64.81 172 MET A CA 1
ATOM 1386 C C . MET A 1 172 ? -5.488 39.562 6.262 1 64.81 172 MET A C 1
ATOM 1388 O O . MET A 1 172 ? -6.398 40.031 5.57 1 64.81 172 MET A O 1
ATOM 1392 N N . PHE A 1 173 ? -4.227 39.031 5.664 1 54.19 173 PHE A N 1
ATOM 1393 C CA . PHE A 1 173 ? -4.082 38.781 4.234 1 54.19 173 PHE A CA 1
ATOM 1394 C C . PHE A 1 173 ? -4.723 37.469 3.84 1 54.19 173 PHE A C 1
ATOM 1396 O O . PHE A 1 173 ? -4.453 36.438 4.453 1 54.19 173 PHE A O 1
ATOM 1403 N N . THR A 1 174 ? -5.961 37.406 3.135 1 50.28 174 THR A N 1
ATOM 1404 C CA . THR A 1 174 ? -6.551 36.156 2.746 1 50.28 174 THR A CA 1
ATOM 1405 C C . THR A 1 174 ? -6.09 35.75 1.349 1 50.28 174 THR A C 1
ATOM 1407 O O . THR A 1 174 ? -6.023 36.562 0.444 1 50.28 174 THR A O 1
ATOM 1410 N N . ILE A 1 175 ? -5.297 34.594 1.196 1 45.22 175 ILE A N 1
ATOM 1411 C CA . ILE A 1 175 ? -4.75 33.938 0.02 1 45.22 175 ILE A CA 1
ATOM 1412 C C . ILE A 1 175 ? -5.82 33.844 -1.066 1 45.22 175 ILE A C 1
ATOM 1414 O O . ILE A 1 175 ? -7.008 33.688 -0.767 1 45.22 175 ILE A O 1
ATOM 1418 N N . ARG A 1 176 ? -5.461 34 -2.338 1 40.31 176 ARG A N 1
ATOM 1419 C CA . ARG A 1 176 ? -6.152 33.594 -3.562 1 40.31 176 ARG A CA 1
ATOM 1420 C C . ARG A 1 176 ? -6.949 32.312 -3.363 1 40.31 176 ARG A C 1
ATOM 1422 O O . ARG A 1 176 ? -6.602 31.5 -2.516 1 40.31 176 ARG A O 1
ATOM 1429 N N . THR A 1 177 ? -8.164 32.281 -3.871 1 37.88 177 THR A N 1
ATOM 1430 C CA . THR A 1 177 ? -9.25 31.297 -3.852 1 37.88 177 THR A CA 1
ATOM 1431 C C . THR A 1 177 ? -8.695 29.875 -3.908 1 37.88 177 THR A C 1
ATOM 1433 O O . THR A 1 177 ? -9.414 28.906 -3.635 1 37.88 177 THR A O 1
ATOM 1436 N N . ASN A 1 178 ? -7.844 29.703 -4.754 1 38.62 178 ASN A N 1
ATOM 1437 C CA . ASN A 1 178 ? -7.652 28.281 -5.074 1 38.62 178 ASN A CA 1
ATOM 1438 C C . ASN A 1 178 ? -7.125 27.5 -3.875 1 38.62 178 ASN A C 1
ATOM 1440 O O . ASN A 1 178 ? -6.91 26.297 -3.965 1 38.62 178 ASN A O 1
ATOM 1444 N N . LYS A 1 179 ? -6.613 28.25 -2.916 1 40.16 179 LYS A N 1
ATOM 1445 C CA . LYS A 1 179 ? -5.836 27.562 -1.894 1 40.16 179 LYS A CA 1
ATOM 1446 C C . LYS A 1 179 ? -6.734 27.016 -0.79 1 40.16 179 LYS A C 1
ATOM 1448 O O . LYS A 1 179 ? -7.863 27.484 -0.612 1 40.16 179 LYS A O 1
ATOM 1453 N N . ILE A 1 180 ? -6.324 26.031 0.076 1 40.5 180 ILE A N 1
ATOM 1454 C CA . ILE A 1 180 ? -6.68 25.25 1.255 1 40.5 180 ILE A CA 1
ATOM 1455 C C . ILE A 1 180 ? -7.141 26.188 2.373 1 40.5 180 ILE A C 1
ATOM 1457 O O . ILE A 1 180 ? -7.445 25.734 3.48 1 40.5 180 ILE A O 1
ATOM 1461 N N . HIS A 1 181 ? -7.059 27.594 2.211 1 43.44 181 HIS A N 1
ATOM 1462 C CA . HIS A 1 181 ? -6.992 28.484 3.367 1 43.44 181 HIS A CA 1
ATOM 1463 C C . HIS A 1 181 ? -8.297 28.438 4.16 1 43.44 181 HIS A C 1
ATOM 1465 O O . HIS A 1 181 ? -8.344 28.906 5.301 1 43.44 181 HIS A O 1
ATOM 1471 N N . PHE A 1 182 ? -9.422 28.281 3.51 1 46.06 182 PHE A N 1
ATOM 1472 C CA . PHE A 1 182 ? -10.617 28.141 4.332 1 46.06 182 PHE A CA 1
ATOM 1473 C C . PHE A 1 182 ? -10.719 26.734 4.898 1 46.06 182 PHE A C 1
ATOM 1475 O O . PHE A 1 182 ? -11.75 26.359 5.469 1 46.06 182 PHE A O 1
ATOM 1482 N N . GLU A 1 183 ? -9.406 26.188 4.859 1 62.81 183 GLU A N 1
ATOM 1483 C CA . GLU A 1 183 ? -9.32 24.766 5.211 1 62.81 183 GLU A CA 1
ATOM 1484 C C . GLU A 1 183 ? -9.266 24.578 6.723 1 62.81 183 GLU A C 1
ATOM 1486 O O . GLU A 1 183 ? -8.805 25.453 7.449 1 62.81 183 GLU A O 1
ATOM 1491 N N . SER A 1 184 ? -10.094 23.844 7.262 1 85.56 184 SER A N 1
ATOM 1492 C CA . SER A 1 184 ? -10.18 23.438 8.664 1 85.56 184 SER A CA 1
ATOM 1493 C C . SER A 1 184 ? -8.828 22.984 9.188 1 85.56 184 SER A C 1
ATOM 1495 O O . SER A 1 184 ? -8.133 22.203 8.531 1 85.56 184 SER A O 1
ATOM 1497 N N . PHE A 1 185 ? -8.312 23.797 10.18 1 92.56 185 PHE A N 1
ATOM 1498 C CA . PHE A 1 185 ? -7.133 23.375 10.93 1 92.56 185 PHE A CA 1
ATOM 1499 C C . PHE A 1 185 ? -7.512 22.938 12.336 1 92.56 185 PHE A C 1
ATOM 1501 O O . PHE A 1 185 ? -7.906 23.766 13.164 1 92.56 185 PHE A O 1
ATOM 1508 N N . CYS A 1 186 ? -7.359 21.625 12.578 1 94.75 186 CYS A N 1
ATOM 1509 C CA . CYS A 1 186 ? -7.762 21.031 13.852 1 94.75 186 CYS A CA 1
ATOM 1510 C C . CYS A 1 186 ? -9.219 21.359 14.164 1 94.75 186 CYS A C 1
ATOM 1512 O O . CYS A 1 186 ? -9.531 21.781 15.281 1 94.75 186 CYS A O 1
ATOM 1514 N N . ASN A 1 187 ? -10.055 21.266 13.188 1 94.25 187 ASN A N 1
ATOM 1515 C CA . ASN A 1 187 ? -11.508 21.297 13.227 1 94.25 187 ASN A CA 1
ATOM 1516 C C . ASN A 1 187 ? -12.039 22.719 13.414 1 94.25 187 ASN A C 1
ATOM 1518 O O . ASN A 1 187 ? -13.203 22.906 13.758 1 94.25 187 ASN A O 1
ATOM 1522 N N . LYS A 1 188 ? -11.195 23.688 13.242 1 90.69 188 LYS A N 1
ATOM 1523 C CA . LYS A 1 188 ? -11.562 25.094 13.195 1 90.69 188 LYS A CA 1
ATOM 1524 C C . LYS A 1 188 ? -10.836 25.812 12.055 1 90.69 188 LYS A C 1
ATOM 1526 O O . LYS A 1 188 ? -9.648 25.578 11.828 1 90.69 188 LYS A O 1
ATOM 1531 N N . PRO A 1 189 ? -11.602 26.656 11.414 1 86.75 189 PRO A N 1
ATOM 1532 C CA . PRO A 1 189 ? -10.906 27.422 10.367 1 86.75 189 PRO A CA 1
ATOM 1533 C C . PRO A 1 189 ? -9.727 28.219 10.898 1 86.75 189 PRO A C 1
ATOM 1535 O O . PRO A 1 189 ? -9.789 28.766 12.008 1 86.75 189 PRO A O 1
ATOM 1538 N N . ILE A 1 190 ? -8.742 28.25 10.133 1 86.06 190 ILE A N 1
ATOM 1539 C CA . ILE A 1 190 ? -7.527 28.953 10.547 1 86.06 190 ILE A CA 1
ATOM 1540 C C . ILE A 1 190 ? -7.863 30.406 10.898 1 86.06 190 ILE A C 1
ATOM 1542 O O . ILE A 1 190 ? -7.316 30.953 11.852 1 86.06 190 ILE A O 1
ATOM 1546 N N . LEU A 1 191 ? -8.711 31 10.164 1 83.94 191 LEU A N 1
ATOM 1547 C CA . LEU A 1 191 ? -9.141 32.375 10.422 1 83.94 191 LEU A CA 1
ATOM 1548 C C . LEU A 1 191 ? -9.75 32.5 11.812 1 83.94 191 LEU A C 1
ATOM 1550 O O . LEU A 1 191 ? -9.555 33.5 12.484 1 83.94 191 LEU A O 1
ATOM 1554 N N . GLU A 1 192 ? -10.469 31.547 12.117 1 87.44 192 GLU A N 1
ATOM 1555 C CA . GLU A 1 192 ? -11.117 31.578 13.43 1 87.44 192 GLU A CA 1
ATOM 1556 C C . GLU A 1 192 ? -10.094 31.484 14.555 1 87.44 192 GLU A C 1
ATOM 1558 O O . GLU A 1 192 ? -10.258 32.125 15.602 1 87.44 192 GLU A O 1
ATOM 1563 N N . HIS A 1 193 ? -9.094 30.656 14.359 1 89.56 193 HIS A N 1
ATOM 1564 C CA . HIS A 1 193 ? -8.016 30.594 15.344 1 89.56 193 HIS A CA 1
ATOM 1565 C C . HIS A 1 193 ? -7.418 31.984 15.578 1 89.56 193 HIS A C 1
ATOM 1567 O O . HIS A 1 193 ? -7.172 32.375 16.719 1 89.56 193 HIS A O 1
ATOM 1573 N N . GLN A 1 194 ? -7.219 32.688 14.547 1 89.56 194 GLN A N 1
ATOM 1574 C CA . GLN A 1 194 ? -6.578 33.969 14.625 1 89.56 194 GLN A CA 1
ATOM 1575 C C . GLN A 1 194 ? -7.523 35.031 15.227 1 89.56 194 GLN A C 1
ATOM 1577 O O . GLN A 1 194 ? -7.137 35.781 16.109 1 89.56 194 GLN A O 1
ATOM 1582 N N . ILE A 1 195 ? -8.758 35 14.734 1 88.31 195 ILE A N 1
ATOM 1583 C CA . ILE A 1 195 ? -9.758 35.969 15.203 1 88.31 195 ILE A CA 1
ATOM 1584 C C . ILE A 1 195 ? -9.992 35.781 16.703 1 88.31 195 ILE A C 1
ATOM 1586 O O . ILE A 1 195 ? -10.109 36.75 17.453 1 88.31 195 ILE A O 1
ATOM 1590 N N . PHE A 1 196 ? -10.07 34.562 17.094 1 88.56 196 PHE A N 1
ATOM 1591 C CA . PHE A 1 196 ? -10.258 34.25 18.5 1 88.56 196 PHE A CA 1
ATOM 1592 C C . PHE A 1 196 ? -9.164 34.906 19.359 1 88.56 196 PHE A C 1
ATOM 1594 O O . PHE A 1 196 ? -9.453 35.531 20.375 1 88.56 196 PHE A O 1
ATOM 1601 N N . ASN A 1 197 ? -7.949 34.719 18.953 1 89.81 197 ASN A N 1
ATOM 1602 C CA . ASN A 1 197 ? -6.824 35.25 19.734 1 89.81 197 ASN A CA 1
ATOM 1603 C C . ASN A 1 197 ? -6.781 36.781 19.688 1 89.81 197 ASN A C 1
ATOM 1605 O O . ASN A 1 197 ? -6.406 37.406 20.672 1 89.81 197 ASN A O 1
ATOM 1609 N N . LEU A 1 198 ? -7.156 37.375 18.594 1 91.12 198 LEU A N 1
ATOM 1610 C CA . LEU A 1 198 ? -7.234 38.812 18.469 1 91.12 198 LEU A CA 1
ATOM 1611 C C . LEU A 1 198 ? -8.312 39.375 19.391 1 91.12 198 LEU A C 1
ATOM 1613 O O . LEU A 1 198 ? -8.094 40.375 20.078 1 91.12 198 LEU A O 1
ATOM 1617 N N . ALA A 1 199 ? -9.438 38.719 19.344 1 89.19 199 ALA A N 1
ATOM 1618 C CA . ALA A 1 199 ? -10.547 39.156 20.188 1 89.19 199 ALA A CA 1
ATOM 1619 C C . ALA A 1 199 ? -10.164 39.062 21.672 1 89.19 199 ALA A C 1
ATOM 1621 O O . ALA A 1 199 ? -10.484 39.969 22.453 1 89.19 199 ALA A O 1
ATOM 1622 N N . ARG A 1 200 ? -9.516 38.094 21.969 1 86.19 200 ARG A N 1
ATOM 1623 C CA . ARG A 1 200 ? -9.109 37.875 23.359 1 86.19 200 ARG A CA 1
ATOM 1624 C C . ARG A 1 200 ? -8.133 38.938 23.812 1 86.19 200 ARG A C 1
ATOM 1626 O O . ARG A 1 200 ? -8.102 39.312 25 1 86.19 200 ARG A O 1
ATOM 1633 N N . CYS A 1 201 ? -7.387 39.406 22.906 1 88.38 201 CYS A N 1
ATOM 1634 C CA . CYS A 1 201 ? -6.402 40.406 23.234 1 88.38 201 CYS A CA 1
ATOM 1635 C C . CYS A 1 201 ? -7.047 41.812 23.281 1 88.38 201 CYS A C 1
ATOM 1637 O O . CYS A 1 201 ? -6.402 42.781 23.656 1 88.38 201 CYS A O 1
ATOM 1639 N N . GLY A 1 202 ? -8.352 41.906 22.797 1 86.56 202 GLY A N 1
ATOM 1640 C CA . GLY A 1 202 ? -9.062 43.156 22.922 1 86.56 202 GLY A CA 1
ATOM 1641 C C . GLY A 1 202 ? -9.359 43.844 21.594 1 86.56 202 GLY A C 1
ATOM 1642 O O . GLY A 1 202 ? -9.93 44.938 21.562 1 86.56 202 GLY A O 1
ATOM 1643 N N . VAL A 1 203 ? -8.969 43.219 20.562 1 89.69 203 VAL A N 1
ATOM 1644 C CA . VAL A 1 203 ? -9.242 43.781 19.234 1 89.69 203 VAL A CA 1
ATOM 1645 C C . VAL A 1 203 ? -10.75 43.75 18.969 1 89.69 203 VAL A C 1
ATOM 1647 O O . VAL A 1 203 ? -11.398 42.719 19.203 1 89.69 203 VAL A O 1
ATOM 1650 N N . LYS A 1 204 ? -11.242 44.812 18.375 1 89.12 204 LYS A N 1
ATOM 1651 C CA . LYS A 1 204 ? -12.688 44.875 18.141 1 89.12 204 LYS A CA 1
ATOM 1652 C C . LYS A 1 204 ? -12.992 45 16.656 1 89.12 204 LYS A C 1
ATOM 1654 O O . LYS A 1 204 ? -14.117 44.719 16.219 1 89.12 204 LYS A O 1
ATOM 1659 N N . GLU A 1 205 ? -12.062 45.469 15.945 1 91 205 GLU A N 1
ATOM 1660 C CA . GLU A 1 205 ? -12.25 45.594 14.508 1 91 205 GLU A CA 1
ATOM 1661 C C . GLU A 1 205 ? -11.164 44.875 13.727 1 91 205 GLU A C 1
ATOM 1663 O O . GLU A 1 205 ? -9.977 44.969 14.055 1 91 205 GLU A O 1
ATOM 1668 N N . ILE A 1 206 ? -11.609 44.094 12.773 1 91.12 206 ILE A N 1
ATOM 1669 C CA . ILE A 1 206 ? -10.703 43.312 11.945 1 91.12 206 ILE A CA 1
ATOM 1670 C C . ILE A 1 206 ? -10.961 43.625 10.469 1 91.12 206 ILE A C 1
ATOM 1672 O O . ILE A 1 206 ? -12.109 43.594 10.023 1 91.12 206 ILE A O 1
ATOM 1676 N N . ILE A 1 207 ? -9.914 43.938 9.758 1 89.31 207 ILE A N 1
ATOM 1677 C CA . ILE A 1 207 ? -10.008 44.188 8.32 1 89.31 207 ILE A CA 1
ATOM 1678 C C . ILE A 1 207 ? -9.5 42.969 7.559 1 89.31 207 ILE A C 1
ATOM 1680 O O . ILE A 1 207 ? -8.344 42.562 7.723 1 89.31 207 ILE A O 1
ATOM 1684 N N . LEU A 1 208 ? -10.344 42.375 6.773 1 85.88 208 LEU A N 1
ATOM 1685 C CA . LEU A 1 208 ? -9.969 41.281 5.922 1 85.88 208 LEU A CA 1
ATOM 1686 C C . LEU A 1 208 ? -9.625 41.75 4.516 1 85.88 208 LEU A C 1
ATOM 1688 O O . LEU A 1 208 ? -10.5 42.219 3.779 1 85.88 208 LEU A O 1
ATOM 1692 N N . ALA A 1 209 ? -8.328 41.656 4.215 1 83.12 209 ALA A N 1
ATOM 1693 C CA . ALA A 1 209 ? -7.891 42 2.865 1 83.12 209 ALA A CA 1
ATOM 1694 C C . ALA A 1 209 ? -8.023 40.812 1.913 1 83.12 209 ALA A C 1
ATOM 1696 O O . ALA A 1 209 ? -7.273 39.844 2.012 1 83.12 209 ALA A O 1
ATOM 1697 N N . ILE A 1 210 ? -8.992 40.875 0.995 1 76.56 210 ILE A N 1
ATOM 1698 C CA . ILE A 1 210 ? -9.266 39.75 0.118 1 76.56 210 ILE A CA 1
ATOM 1699 C C . ILE A 1 210 ? -9.258 40.188 -1.338 1 76.56 210 ILE A C 1
ATOM 1701 O O . ILE A 1 210 ? -9.562 41.375 -1.628 1 76.56 210 ILE A O 1
ATOM 1705 N N . ALA A 1 211 ? -8.703 39.312 -2.168 1 67.12 211 ALA A N 1
ATOM 1706 C CA . ALA A 1 211 ? -8.742 39.625 -3.598 1 67.12 211 ALA A CA 1
ATOM 1707 C C . ALA A 1 211 ? -10.141 39.406 -4.168 1 67.12 211 ALA A C 1
ATOM 1709 O O . ALA A 1 211 ? -10.586 40.125 -5.043 1 67.12 211 ALA A O 1
ATOM 1710 N N . TYR A 1 212 ? -10.703 38.281 -3.756 1 62.84 212 TYR A N 1
ATOM 1711 C CA . TYR A 1 212 ? -12.039 37.906 -4.219 1 62.84 212 TYR A CA 1
ATOM 1712 C C . TYR A 1 212 ? -12.93 37.531 -3.051 1 62.84 212 TYR A C 1
ATOM 1714 O O . TYR A 1 212 ? -12.461 36.906 -2.092 1 62.84 212 TYR A O 1
ATOM 1722 N N . LYS A 1 213 ? -14.07 38.219 -3.115 1 59.78 213 LYS A N 1
ATOM 1723 C CA . LYS A 1 213 ? -15.008 37.875 -2.047 1 59.78 213 LYS A CA 1
ATOM 1724 C C . LYS A 1 213 ? -15.922 36.719 -2.459 1 59.78 213 LYS A C 1
ATOM 1726 O O . LYS A 1 213 ? -16.828 36.906 -3.268 1 59.78 213 LYS A O 1
ATOM 1731 N N . PRO A 1 214 ? -15.516 35.562 -1.931 1 59.34 214 PRO A N 1
ATOM 1732 C CA . PRO A 1 214 ? -16.453 34.469 -2.25 1 59.34 214 PRO A CA 1
ATOM 1733 C C . PRO A 1 214 ? -17.797 34.625 -1.54 1 59.34 214 PRO A C 1
ATOM 1735 O O . PRO A 1 214 ? -17.859 35.25 -0.482 1 59.34 214 PRO A O 1
ATOM 1738 N N . THR A 1 215 ? -18.953 34.281 -2.188 1 58.75 215 THR A N 1
ATOM 1739 C CA . THR A 1 215 ? -20.297 34.375 -1.645 1 58.75 215 THR A CA 1
ATOM 1740 C C . THR A 1 215 ? -20.391 33.625 -0.319 1 58.75 215 THR A C 1
ATOM 1742 O O . THR A 1 215 ? -21.031 34.094 0.623 1 58.75 215 THR A O 1
ATOM 1745 N N . ASN A 1 216 ? -19.734 32.5 -0.203 1 63.81 216 ASN A N 1
ATOM 1746 C CA . ASN A 1 216 ? -19.906 31.641 0.963 1 63.81 216 ASN A CA 1
ATOM 1747 C C . ASN A 1 216 ? -19.125 32.156 2.166 1 63.81 216 ASN A C 1
ATOM 1749 O O . ASN A 1 216 ? -19.359 31.734 3.295 1 63.81 216 ASN A O 1
ATOM 1753 N N . ILE A 1 217 ? -18.375 33.219 1.974 1 68.81 217 ILE A N 1
ATOM 1754 C CA . ILE A 1 217 ? -17.5 33.656 3.061 1 68.81 217 ILE A CA 1
ATOM 1755 C C . ILE A 1 217 ? -18.281 34.625 3.963 1 68.81 217 ILE A C 1
ATOM 1757 O O . ILE A 1 217 ? -18.016 34.719 5.164 1 68.81 217 ILE A O 1
ATOM 1761 N N . THR A 1 218 ? -19.297 35.188 3.42 1 72.94 218 THR A N 1
ATOM 1762 C CA . THR A 1 218 ? -20.016 36.219 4.145 1 72.94 218 THR A CA 1
ATOM 1763 C C . THR A 1 218 ? -20.734 35.656 5.363 1 72.94 218 THR A C 1
ATOM 1765 O O . THR A 1 218 ? -20.641 36.188 6.465 1 72.94 218 THR A O 1
ATOM 1768 N N . ASN A 1 219 ? -21.391 34.562 5.09 1 76.56 219 ASN A N 1
ATOM 1769 C CA . ASN A 1 219 ? -22.078 33.938 6.215 1 76.56 219 ASN A CA 1
ATOM 1770 C C . ASN A 1 219 ? -21.094 33.438 7.281 1 76.56 219 ASN A C 1
ATOM 1772 O O . ASN A 1 219 ? -21.359 33.594 8.477 1 76.56 219 ASN A O 1
ATOM 1776 N N . PHE A 1 220 ? -20.062 32.969 6.82 1 76.38 220 PHE A N 1
ATOM 1777 C CA . PHE A 1 220 ? -19.031 32.5 7.723 1 76.38 220 PHE A CA 1
ATOM 1778 C C . PHE A 1 220 ? -18.469 33.625 8.57 1 76.38 220 PHE A C 1
ATOM 1780 O O . PHE A 1 220 ? -18.344 33.5 9.789 1 76.38 220 PHE A O 1
ATOM 1787 N N . VAL A 1 221 ? -18.281 34.688 7.992 1 80.25 221 VAL A N 1
ATOM 1788 C CA . VAL A 1 221 ? -17.703 35.844 8.656 1 80.25 221 VAL A CA 1
ATOM 1789 C C . VAL A 1 221 ? -18.719 36.469 9.617 1 80.25 221 VAL A C 1
ATOM 1791 O O . VAL A 1 221 ? -18.359 36.875 10.727 1 80.25 221 VAL A O 1
ATOM 1794 N N . ASN A 1 222 ? -19.891 36.469 9.18 1 83.12 222 ASN A N 1
ATOM 1795 C CA . ASN A 1 222 ? -20.953 37 10.039 1 83.12 222 ASN A CA 1
ATOM 1796 C C . ASN A 1 222 ? -21.078 36.188 11.336 1 83.12 222 ASN A C 1
ATOM 1798 O O . ASN A 1 222 ? -21.25 36.781 12.414 1 83.12 222 ASN A O 1
ATOM 1802 N N . ASP A 1 223 ? -20.969 35 11.164 1 84.62 223 ASP A N 1
ATOM 1803 C CA . ASP A 1 223 ? -21.047 34.125 12.32 1 84.62 223 ASP A CA 1
ATOM 1804 C C . ASP A 1 223 ? -19.875 34.375 13.273 1 84.62 223 ASP A C 1
ATOM 1806 O O . ASP A 1 223 ? -20.062 34.344 14.5 1 84.62 223 ASP A O 1
ATOM 1810 N N . LEU A 1 224 ? -18.766 34.594 12.727 1 84.44 224 LEU A N 1
ATOM 1811 C CA . LEU A 1 224 ? -17.578 34.844 13.547 1 84.44 224 LEU A CA 1
ATOM 1812 C C . LEU A 1 224 ? -17.703 36.188 14.289 1 84.44 224 LEU A C 1
ATOM 1814 O O . LEU A 1 224 ? -17.281 36.312 15.438 1 84.44 224 LEU A O 1
ATOM 1818 N N . GLU A 1 225 ? -18.297 37.188 13.664 1 89.25 225 GLU A N 1
ATOM 1819 C CA . GLU A 1 225 ? -18.5 38.5 14.289 1 89.25 225 GLU A CA 1
ATOM 1820 C C . GLU A 1 225 ? -19.359 38.375 15.539 1 89.25 225 GLU A C 1
ATOM 1822 O O . GLU A 1 225 ? -19.062 38.969 16.578 1 89.25 225 GLU A O 1
ATOM 1827 N N . LYS A 1 226 ? -20.375 37.594 15.312 1 88.62 226 LYS A N 1
ATOM 1828 C CA . LYS A 1 226 ? -21.297 37.406 16.422 1 88.62 226 LYS A CA 1
ATOM 1829 C C . LYS A 1 226 ? -20.656 36.562 17.531 1 88.62 226 LYS A C 1
ATOM 1831 O O . LYS A 1 226 ? -20.781 36.906 18.719 1 88.62 226 LYS A O 1
ATOM 1836 N N . LYS A 1 227 ? -19.969 35.625 17.125 1 85.81 227 LYS A N 1
ATOM 1837 C CA . LYS A 1 227 ? -19.391 34.656 18.078 1 85.81 227 LYS A CA 1
ATOM 1838 C C . LYS A 1 227 ? -18.328 35.312 18.938 1 85.81 227 LYS A C 1
ATOM 1840 O O . LYS A 1 227 ? -18.234 35.031 20.141 1 85.81 227 LYS A O 1
ATOM 1845 N N . TYR A 1 228 ? -17.562 36.156 18.344 1 88.31 228 TYR A N 1
ATOM 1846 C CA . TYR A 1 228 ? -16.422 36.688 19.078 1 88.31 228 TYR A CA 1
ATOM 1847 C C . TYR A 1 228 ? -16.609 38.188 19.359 1 88.31 228 TYR A C 1
ATOM 1849 O O . TYR A 1 228 ? -15.711 38.844 19.906 1 88.31 228 TYR A O 1
ATOM 1857 N N . ASN A 1 229 ? -17.672 38.75 19 1 89.5 229 ASN A N 1
ATOM 1858 C CA . ASN A 1 229 ? -18.031 40.156 19.234 1 89.5 229 ASN A CA 1
ATOM 1859 C C . ASN A 1 229 ? -16.984 41.094 18.656 1 89.5 229 ASN A C 1
ATOM 1861 O O . ASN A 1 229 ? -16.438 41.938 19.375 1 89.5 229 ASN A O 1
ATOM 1865 N N . VAL A 1 230 ? -16.703 40.875 17.422 1 90.44 230 VAL A N 1
ATOM 1866 C CA . VAL A 1 230 ? -15.789 41.75 16.672 1 90.44 230 VAL A CA 1
ATOM 1867 C C . VAL A 1 230 ? -16.453 42.188 15.375 1 90.44 230 VAL A C 1
ATOM 1869 O O . VAL A 1 230 ? -17.422 41.594 14.914 1 90.44 230 VAL A O 1
ATOM 1872 N N . LYS A 1 231 ? -16.016 43.344 14.875 1 91.44 231 LYS A N 1
ATOM 1873 C CA . LYS A 1 231 ? -16.453 43.844 13.57 1 91.44 231 LYS A CA 1
ATOM 1874 C C . LYS A 1 231 ? -15.438 43.5 12.484 1 91.44 231 LYS A C 1
ATOM 1876 O O . LYS A 1 231 ? -14.25 43.812 12.633 1 91.44 231 LYS A O 1
ATOM 1881 N N . ILE A 1 232 ? -15.93 42.812 11.445 1 89.06 232 ILE A N 1
ATOM 1882 C CA . ILE A 1 232 ? -15.039 42.406 10.359 1 89.06 232 ILE A CA 1
ATOM 1883 C C . ILE A 1 232 ? -15.367 43.219 9.102 1 89.06 232 ILE A C 1
ATOM 1885 O O . ILE A 1 232 ? -16.516 43.219 8.641 1 89.06 232 ILE A O 1
ATOM 1889 N N . ILE A 1 233 ? -14.406 43.938 8.602 1 87.56 233 ILE A N 1
ATOM 1890 C CA . ILE A 1 233 ? -14.562 44.75 7.41 1 87.56 233 ILE A CA 1
ATOM 1891 C C . ILE A 1 233 ? -13.797 44.125 6.25 1 87.56 233 ILE A C 1
ATOM 1893 O O . ILE A 1 233 ? -12.664 43.656 6.422 1 87.56 233 ILE A O 1
ATOM 1897 N N . TYR A 1 234 ? -14.406 44.156 5.082 1 83.5 234 TYR A N 1
ATOM 1898 C CA . TYR A 1 234 ? -13.75 43.625 3.893 1 83.5 234 TYR A CA 1
ATOM 1899 C C . TYR A 1 234 ? -13.023 44.719 3.137 1 83.5 234 TYR A C 1
ATOM 1901 O O . TYR A 1 234 ? -13.586 45.812 2.881 1 83.5 234 TYR A O 1
ATOM 1909 N N . SER A 1 235 ? -11.812 44.5 2.99 1 84.81 235 SER A N 1
ATOM 1910 C CA . SER A 1 235 ? -11.031 45.312 2.07 1 84.81 235 SER A CA 1
ATOM 1911 C C . SER A 1 235 ? -10.695 44.562 0.795 1 84.81 235 SER A C 1
ATOM 1913 O O . SER A 1 235 ? -9.781 43.75 0.783 1 84.81 235 SER A O 1
ATOM 1915 N N . ILE A 1 236 ? -11.359 44.812 -0.264 1 80.5 236 ILE A N 1
ATOM 1916 C CA . ILE A 1 236 ? -11.266 44.031 -1.493 1 80.5 236 ILE A CA 1
ATOM 1917 C C . ILE A 1 236 ? -10.289 44.719 -2.459 1 80.5 236 ILE A C 1
ATOM 1919 O O . ILE A 1 236 ? -10.406 45.906 -2.736 1 80.5 236 ILE A O 1
ATOM 1923 N N . GLU A 1 237 ? -9.406 43.875 -2.859 1 77.25 237 GLU A N 1
ATOM 1924 C CA . GLU A 1 237 ? -8.469 44.344 -3.865 1 77.25 237 GLU A CA 1
ATOM 1925 C C . GLU A 1 237 ? -8.992 44.094 -5.277 1 77.25 237 GLU A C 1
ATOM 1927 O O . GLU A 1 237 ? -9.375 42.969 -5.609 1 77.25 237 GLU A O 1
ATOM 1932 N N . GLU A 1 238 ? -9.016 45.062 -6.047 1 76.19 238 GLU A N 1
ATOM 1933 C CA . GLU A 1 238 ? -9.438 44.906 -7.43 1 76.19 238 GLU A CA 1
ATOM 1934 C C . GLU A 1 238 ? -8.328 44.281 -8.281 1 76.19 238 GLU A C 1
ATOM 1936 O O . GLU A 1 238 ? -8.602 43.531 -9.211 1 76.19 238 GLU A O 1
ATOM 1941 N N . GLU A 1 239 ? -7.145 44.688 -8.008 1 77.5 239 GLU A N 1
ATOM 1942 C CA . GLU A 1 239 ? -5.945 44.094 -8.609 1 77.5 239 GLU A CA 1
ATOM 1943 C C . GLU A 1 239 ? -4.961 43.656 -7.539 1 77.5 239 GLU A C 1
ATOM 1945 O O . GLU A 1 239 ? -4.949 44.156 -6.422 1 77.5 239 GLU A O 1
ATOM 1950 N N . PRO A 1 240 ? -4.227 42.625 -7.949 1 78.62 240 PRO A N 1
ATOM 1951 C CA . PRO A 1 240 ? -3.254 42.188 -6.949 1 78.62 240 PRO A CA 1
ATOM 1952 C C . PRO A 1 240 ? -2.295 43.281 -6.52 1 78.62 240 PRO A C 1
ATOM 1954 O O . PRO A 1 240 ? -1.709 43.969 -7.367 1 78.62 240 PRO A O 1
ATOM 1957 N N . LEU A 1 241 ? -2.154 43.438 -5.254 1 80.94 241 LEU A N 1
ATOM 1958 C CA . LEU A 1 241 ? -1.377 44.562 -4.738 1 80.94 241 LEU A CA 1
ATOM 1959 C C . LEU A 1 241 ? -0.195 44.094 -3.91 1 80.94 241 LEU A C 1
ATOM 1961 O O . LEU A 1 241 ? 0.458 44.875 -3.219 1 80.94 241 LEU A O 1
ATOM 1965 N N . GLY A 1 242 ? 0.032 42.719 -3.926 1 81.06 242 GLY A N 1
ATOM 1966 C CA . GLY A 1 242 ? 1.137 42.188 -3.143 1 81.06 242 GLY A CA 1
ATOM 1967 C C . GLY A 1 242 ? 0.829 42.094 -1.659 1 81.06 242 GLY A C 1
ATOM 1968 O O . GLY A 1 242 ? -0.33 41.938 -1.269 1 81.06 242 GLY A O 1
ATOM 1969 N N . THR A 1 243 ? 1.954 42.156 -0.801 1 84.81 243 THR A N 1
ATOM 1970 C CA . THR A 1 243 ? 1.768 42 0.637 1 84.81 243 THR A CA 1
ATOM 1971 C C . THR A 1 243 ? 1.688 43.375 1.326 1 84.81 243 THR A C 1
ATOM 1973 O O . THR A 1 243 ? 1.222 43.469 2.463 1 84.81 243 THR A O 1
ATOM 1976 N N . GLY A 1 244 ? 2.117 44.375 0.667 1 87.62 244 GLY A N 1
ATOM 1977 C CA . GLY A 1 244 ? 2.094 45.719 1.237 1 87.62 244 GLY A CA 1
ATOM 1978 C C . GLY A 1 244 ? 0.917 46.531 0.761 1 87.62 244 GLY A C 1
ATOM 1979 O O . GLY A 1 244 ? 0.291 47.25 1.552 1 87.62 244 GLY A O 1
ATOM 1980 N N . GLY A 1 245 ? 0.532 46.375 -0.458 1 86.19 245 GLY A N 1
ATOM 1981 C CA . GLY A 1 245 ? -0.523 47.156 -1.091 1 86.19 245 GLY A CA 1
ATOM 1982 C C . GLY A 1 245 ? -1.852 47.062 -0.365 1 86.19 245 GLY A C 1
ATOM 1983 O O . GLY A 1 245 ? -2.518 48.094 -0.143 1 86.19 245 GLY A O 1
ATOM 1984 N N . PRO A 1 246 ? -2.229 45.906 0.01 1 86.44 246 PRO A N 1
ATOM 1985 C CA . PRO A 1 246 ? -3.512 45.75 0.697 1 86.44 246 PRO A CA 1
ATOM 1986 C C . PRO A 1 246 ? -3.586 46.562 2.002 1 86.44 246 PRO A C 1
ATOM 1988 O O . PRO A 1 246 ? -4.664 47 2.391 1 86.44 246 PRO A O 1
ATOM 1991 N N . ILE A 1 247 ? -2.48 46.656 2.676 1 89.81 247 ILE A N 1
ATOM 1992 C CA . ILE A 1 247 ? -2.451 47.438 3.906 1 89.81 247 ILE A CA 1
ATOM 1993 C C . ILE A 1 247 ? -2.703 48.906 3.592 1 89.81 247 ILE A C 1
ATOM 1995 O O . ILE A 1 247 ? -3.48 49.594 4.281 1 89.81 247 ILE A O 1
ATOM 1999 N N . LYS A 1 248 ? -2.072 49.375 2.549 1 91 248 LYS A N 1
ATOM 2000 C CA . LYS A 1 248 ? -2.26 50.781 2.129 1 91 248 LYS A CA 1
ATOM 2001 C C . LYS A 1 248 ? -3.695 51.031 1.672 1 91 248 LYS A C 1
ATOM 2003 O O . LYS A 1 248 ? -4.27 52.062 1.948 1 91 248 LYS A O 1
ATOM 2008 N N . LEU A 1 249 ? -4.16 50.062 0.996 1 88.81 249 LEU A N 1
ATOM 2009 C CA . LEU A 1 249 ? -5.539 50.188 0.53 1 88.81 249 LEU A CA 1
ATOM 2010 C C . LEU A 1 249 ? -6.5 50.312 1.706 1 88.81 249 LEU A C 1
ATOM 2012 O O . LEU A 1 249 ? -7.512 51.031 1.604 1 88.81 249 LEU A O 1
ATOM 2016 N N . ALA A 1 250 ? -6.203 49.75 2.812 1 89.38 250 ALA A N 1
ATOM 2017 C CA . ALA A 1 250 ? -7.066 49.75 3.99 1 89.38 250 ALA A CA 1
ATOM 2018 C C . ALA A 1 250 ? -6.793 50.969 4.871 1 89.38 250 ALA A C 1
ATOM 2020 O O . ALA A 1 250 ? -7.301 51.031 5.992 1 89.38 250 ALA A O 1
ATOM 2021 N N . GLU A 1 251 ? -6.055 51.844 4.43 1 90.62 251 GLU A N 1
ATOM 2022 C CA . GLU A 1 251 ? -5.625 53 5.211 1 90.62 251 GLU A CA 1
ATOM 2023 C C . GLU A 1 251 ? -6.82 53.781 5.777 1 90.62 251 GLU A C 1
ATOM 2025 O O . GLU A 1 251 ? -6.766 54.281 6.902 1 90.62 251 GLU A O 1
ATOM 2030 N N . GLN A 1 252 ? -7.902 53.875 5.012 1 88.44 252 GLN A N 1
ATOM 2031 C CA . GLN A 1 252 ? -9.086 54.625 5.441 1 88.44 252 GLN A CA 1
ATOM 2032 C C . GLN A 1 252 ? -9.664 54.031 6.723 1 88.44 252 GLN A C 1
ATOM 2034 O O . GLN A 1 252 ? -10.242 54.75 7.539 1 88.44 252 GLN A O 1
ATOM 2039 N N . PHE A 1 253 ? -9.461 52.75 6.887 1 88.44 253 PHE A N 1
ATOM 2040 C CA . PHE A 1 253 ? -9.984 52.094 8.078 1 88.44 253 PHE A CA 1
ATOM 2041 C C . PHE A 1 253 ? -8.938 52.094 9.188 1 88.44 253 PHE A C 1
ATOM 2043 O O . PHE A 1 253 ? -9.289 52.062 10.375 1 88.44 253 PHE A O 1
ATOM 2050 N N . LEU A 1 254 ? -7.684 52.156 8.852 1 89.56 254 LEU A N 1
ATOM 2051 C CA . LEU A 1 254 ? -6.586 51.969 9.789 1 89.56 254 LEU A CA 1
ATOM 2052 C C . LEU A 1 254 ? -6.176 53.281 10.438 1 89.56 254 LEU A C 1
ATOM 2054 O O . LEU A 1 254 ? -5.641 53.312 11.547 1 89.56 254 LEU A O 1
ATOM 2058 N N . ASN A 1 255 ? -6.5 54.344 9.812 1 86.81 255 ASN A N 1
ATOM 2059 C CA . ASN A 1 255 ? -6.023 55.656 10.234 1 86.81 255 ASN A CA 1
ATOM 2060 C C . ASN A 1 255 ? -6.637 56.062 11.57 1 86.81 255 ASN A C 1
ATOM 2062 O O . ASN A 1 255 ? -6.109 56.969 12.25 1 86.81 255 ASN A O 1
ATOM 2066 N N . LYS A 1 256 ? -7.648 55.469 11.883 1 85.88 256 LYS A N 1
ATOM 2067 C CA . LYS A 1 256 ? -8.305 55.812 13.141 1 85.88 256 LYS A CA 1
ATOM 2068 C C . LYS A 1 256 ? -7.578 55.219 14.336 1 85.88 256 LYS A C 1
ATOM 2070 O O . LYS A 1 256 ? -7.809 55.625 15.477 1 85.88 256 LYS A O 1
ATOM 2075 N N . TYR A 1 257 ? -6.625 54.344 14.102 1 88.69 257 TYR A N 1
ATOM 2076 C CA . TYR A 1 257 ? -5.875 53.688 15.164 1 88.69 257 TYR A CA 1
ATOM 2077 C C . TYR A 1 257 ? -4.41 54.094 15.148 1 88.69 257 TYR A C 1
ATOM 2079 O O . TYR A 1 257 ? -3.852 54.375 14.078 1 88.69 257 TYR A O 1
ATOM 2087 N N . ASP A 1 258 ? -3.857 54.219 16.328 1 90.12 258 ASP A N 1
ATOM 2088 C CA . ASP A 1 258 ? -2.438 54.531 16.406 1 90.12 258 ASP A CA 1
ATOM 2089 C C . ASP A 1 258 ? -1.578 53.344 15.977 1 90.12 258 ASP A C 1
ATOM 2091 O O . ASP A 1 258 ? -0.606 53.5 15.234 1 90.12 258 ASP A O 1
ATOM 2095 N N . ASP A 1 259 ? -1.919 52.188 16.547 1 92.75 259 ASP A N 1
ATOM 2096 C CA . ASP A 1 259 ? -1.231 50.938 16.234 1 92.75 259 ASP A CA 1
ATOM 2097 C C . ASP A 1 259 ? -2.223 49.844 15.82 1 92.75 259 ASP A C 1
ATOM 2099 O O . ASP A 1 259 ? -3.369 49.844 16.281 1 92.75 259 ASP A O 1
ATOM 2103 N N . PHE A 1 260 ? -1.823 49 14.93 1 92.75 260 PHE A N 1
ATOM 2104 C CA . PHE A 1 260 ? -2.686 47.875 14.523 1 92.75 260 PHE A CA 1
ATOM 2105 C C . PHE A 1 260 ? -1.86 46.656 14.195 1 92.75 260 PHE A C 1
ATOM 2107 O O . PHE A 1 260 ? -0.678 46.75 13.859 1 92.75 260 PHE A O 1
ATOM 2114 N N . PHE A 1 261 ? -2.496 45.469 14.32 1 94.31 261 PHE A N 1
ATOM 2115 C CA . PHE A 1 261 ? -1.866 44.219 13.984 1 94.31 261 PHE A CA 1
ATOM 2116 C C . PHE A 1 261 ? -2.027 43.906 12.5 1 94.31 261 PHE A C 1
ATOM 2118 O O . PHE A 1 261 ? -3.025 44.281 11.883 1 94.31 261 PHE A O 1
ATOM 2125 N N . VAL A 1 262 ? -1.071 43.219 11.914 1 93.06 262 VAL A N 1
ATOM 2126 C CA . VAL A 1 262 ? -1.146 42.625 10.57 1 93.06 262 VAL A CA 1
ATOM 2127 C C . VAL A 1 262 ? -0.737 41.156 10.617 1 93.06 262 VAL A C 1
ATOM 2129 O O . VAL A 1 262 ? 0.326 40.812 11.141 1 93.06 262 VAL A O 1
ATOM 2132 N N . PHE A 1 263 ? -1.592 40.281 10.039 1 90.06 263 PHE A N 1
ATOM 2133 C CA . PHE A 1 263 ? -1.369 38.844 10.086 1 90.06 263 PHE A CA 1
ATOM 2134 C C . PHE A 1 263 ? -1.309 38.281 8.68 1 90.06 263 PHE A C 1
ATOM 2136 O O . PHE A 1 263 ? -2.133 38.594 7.824 1 90.06 263 PHE A O 1
ATOM 2143 N N . ASN A 1 264 ? -0.255 37.406 8.523 1 87.06 264 ASN A N 1
ATOM 2144 C CA . ASN A 1 264 ? -0.44 36.438 7.441 1 87.06 264 ASN A CA 1
ATOM 2145 C C . ASN A 1 264 ? -1.53 35.406 7.773 1 87.06 264 ASN A C 1
ATOM 2147 O O . ASN A 1 264 ? -1.636 34.969 8.914 1 87.06 264 ASN A O 1
ATOM 2151 N N . SER A 1 265 ? -2.336 34.969 6.828 1 80.81 265 SER A N 1
ATOM 2152 C CA . SER A 1 265 ? -3.518 34.156 7.086 1 80.81 265 SER A CA 1
ATOM 2153 C C . SER A 1 265 ? -3.143 32.688 7.305 1 80.81 265 SER A C 1
ATOM 2155 O O . SER A 1 265 ? -3.945 31.906 7.82 1 80.81 265 SER A O 1
ATOM 2157 N N . ASP A 1 266 ? -2.012 32.219 6.934 1 84.38 266 ASP A N 1
ATOM 2158 C CA . ASP A 1 266 ? -1.649 30.812 6.996 1 84.38 266 ASP A CA 1
ATOM 2159 C C . ASP A 1 266 ? -0.686 30.547 8.148 1 84.38 266 ASP A C 1
ATOM 2161 O O . ASP A 1 266 ? 0.108 29.609 8.094 1 84.38 266 ASP A O 1
ATOM 2165 N N . ILE A 1 267 ? -0.779 31.359 9.195 1 90 267 ILE A N 1
ATOM 2166 C CA . ILE A 1 267 ? 0.12 31.219 10.336 1 90 267 ILE A CA 1
ATOM 2167 C C . ILE A 1 267 ? -0.663 30.719 11.547 1 90 267 ILE A C 1
ATOM 2169 O O . ILE A 1 267 ? -1.775 31.188 11.812 1 90 267 ILE A O 1
ATOM 2173 N N . ILE A 1 268 ? -0.099 29.75 12.195 1 91.75 268 ILE A N 1
ATOM 2174 C CA . ILE A 1 268 ? -0.617 29.297 13.484 1 91.75 268 ILE A CA 1
ATOM 2175 C C . ILE A 1 268 ? 0.508 29.297 14.516 1 91.75 268 ILE A C 1
ATOM 2177 O O . ILE A 1 268 ? 1.642 28.922 14.203 1 91.75 268 ILE A O 1
ATOM 2181 N N . CYS A 1 269 ? 0.255 29.859 15.648 1 94.56 269 CYS A N 1
ATOM 2182 C CA . CYS A 1 269 ? 1.218 29.891 16.75 1 94.56 269 CYS A CA 1
ATOM 2183 C C . CYS A 1 269 ? 0.518 30.141 18.078 1 94.56 269 CYS A C 1
ATOM 2185 O O . CYS A 1 269 ? -0.702 29.984 18.172 1 94.56 269 CYS A O 1
ATOM 2187 N N . THR A 1 270 ? 1.217 30.406 19.172 1 92.06 270 THR A N 1
ATOM 2188 C CA . THR A 1 270 ? 0.629 30.688 20.484 1 92.06 270 THR A CA 1
ATOM 2189 C C . THR A 1 270 ? 0.041 32.094 20.531 1 92.06 270 THR A C 1
ATOM 2191 O O . THR A 1 270 ? -0.679 32.438 21.469 1 92.06 270 THR A O 1
ATOM 2194 N N . PHE A 1 271 ? 0.296 32.938 19.641 1 91.5 271 PHE A N 1
ATOM 2195 C CA . PHE A 1 271 ? -0.217 34.281 19.484 1 91.5 271 PHE A CA 1
ATOM 2196 C C . PHE A 1 271 ? 0.038 35.125 20.734 1 91.5 271 PHE A C 1
ATOM 2198 O O . PHE A 1 271 ? -0.903 35.531 21.406 1 91.5 271 PHE A O 1
ATOM 2205 N N . PRO A 1 272 ? 1.297 35.438 21.016 1 93.38 272 PRO A N 1
ATOM 2206 C CA . PRO A 1 272 ? 1.611 36.281 22.156 1 93.38 272 PRO A CA 1
ATOM 2207 C C . PRO A 1 272 ? 1.32 37.781 21.891 1 93.38 272 PRO A C 1
ATOM 2209 O O . PRO A 1 272 ? 2.207 38.625 22.031 1 93.38 272 PRO A O 1
ATOM 2212 N N . LEU A 1 273 ? 0.13 38.125 21.656 1 93.75 273 LEU A N 1
ATOM 2213 C CA . LEU A 1 273 ? -0.255 39.438 21.109 1 93.75 273 LEU A CA 1
ATOM 2214 C C . LEU A 1 273 ? -0.16 40.5 22.172 1 93.75 273 LEU A C 1
ATOM 2216 O O . LEU A 1 273 ? 0.316 41.625 21.891 1 93.75 273 LEU A O 1
ATOM 2220 N N . LYS A 1 274 ? -0.565 40.25 23.375 1 92.44 274 LYS A N 1
ATOM 2221 C CA . LYS A 1 274 ? -0.492 41.219 24.453 1 92.44 274 LYS A CA 1
ATOM 2222 C C . LYS A 1 274 ? 0.956 41.594 24.766 1 92.44 274 LYS A C 1
ATOM 2224 O O . LYS A 1 274 ? 1.287 42.781 24.891 1 92.44 274 LYS A O 1
ATOM 2229 N N . GLU A 1 275 ? 1.722 40.562 24.844 1 94.5 275 GLU A N 1
ATOM 2230 C CA . GLU A 1 275 ? 3.139 40.781 25.109 1 94.5 275 GLU A CA 1
ATOM 2231 C C . GLU A 1 275 ? 3.807 41.562 23.969 1 94.5 275 GLU A C 1
ATOM 2233 O O . GLU A 1 275 ? 4.613 42.469 24.219 1 94.5 275 GLU A O 1
ATOM 2238 N N . MET A 1 276 ? 3.465 41.188 22.875 1 94.81 276 MET A N 1
ATOM 2239 C CA . MET A 1 276 ? 4.027 41.844 21.703 1 94.81 276 MET A CA 1
ATOM 2240 C C . MET A 1 276 ? 3.639 43.344 21.656 1 94.81 276 MET A C 1
ATOM 2242 O O . MET A 1 276 ? 4.469 44.188 21.359 1 94.81 276 MET A O 1
ATOM 2246 N N . MET A 1 277 ? 2.436 43.656 21.953 1 94.06 277 MET A N 1
ATOM 2247 C CA . MET A 1 277 ? 1.951 45.031 21.953 1 94.06 277 MET A CA 1
ATOM 2248 C C . MET A 1 277 ? 2.621 45.844 23.062 1 94.06 277 MET A C 1
ATOM 2250 O O . MET A 1 277 ? 2.994 47 22.844 1 94.06 277 MET A O 1
ATOM 2254 N N . SER A 1 278 ? 2.742 45.219 24.188 1 95.12 278 SER A N 1
ATOM 2255 C CA . SER A 1 278 ? 3.443 45.906 25.281 1 95.12 278 SER A CA 1
ATOM 2256 C C . SER A 1 278 ? 4.875 46.25 24.891 1 95.12 278 SER A C 1
ATOM 2258 O O . SER A 1 278 ? 5.34 47.375 25.141 1 95.12 278 SER A O 1
ATOM 2260 N N . PHE A 1 279 ? 5.488 45.344 24.297 1 96.06 279 PHE A N 1
ATOM 2261 C CA . PHE A 1 279 ? 6.844 45.562 23.812 1 96.06 279 PHE A CA 1
ATOM 2262 C C . PHE A 1 279 ? 6.875 46.688 22.797 1 96.06 279 PHE A C 1
ATOM 2264 O O . PHE A 1 279 ? 7.746 47.562 22.859 1 96.06 279 PHE A O 1
ATOM 2271 N N . HIS A 1 280 ? 6.039 46.688 21.859 1 95.81 280 HIS A N 1
ATOM 2272 C CA . HIS A 1 280 ? 5.934 47.688 20.812 1 95.81 280 HIS A CA 1
ATOM 2273 C C . HIS A 1 280 ? 5.762 49.094 21.406 1 95.81 280 HIS A C 1
ATOM 2275 O O . HIS A 1 280 ? 6.445 50.031 20.984 1 95.81 280 HIS A O 1
ATOM 2281 N N . LYS A 1 281 ? 4.895 49.219 22.359 1 94.31 281 LYS A N 1
ATOM 2282 C CA . LYS A 1 281 ? 4.598 50.5 22.984 1 94.31 281 LYS A CA 1
ATOM 2283 C C . LYS A 1 281 ? 5.754 50.969 23.859 1 94.31 281 LYS A C 1
ATOM 2285 O O . LYS A 1 281 ? 6.117 52.156 23.859 1 94.31 281 LYS A O 1
ATOM 2290 N N . GLU A 1 282 ? 6.281 50.031 24.562 1 95.5 282 GLU A N 1
ATOM 2291 C CA . GLU A 1 282 ? 7.379 50.344 25.484 1 95.5 282 GLU A CA 1
ATOM 2292 C C . GLU A 1 282 ? 8.578 50.906 24.719 1 95.5 282 GLU A C 1
ATOM 2294 O O . GLU A 1 282 ? 9.297 51.781 25.219 1 95.5 282 GLU A O 1
ATOM 2299 N N . ASN A 1 283 ? 8.781 50.438 23.562 1 94.31 283 ASN A N 1
ATOM 2300 C CA . ASN A 1 283 ? 9.953 50.844 22.797 1 94.31 283 ASN A CA 1
ATOM 2301 C C . ASN A 1 283 ? 9.609 51.938 21.781 1 94.31 283 ASN A C 1
ATOM 2303 O O . ASN A 1 283 ? 10.453 52.344 20.984 1 94.31 283 ASN A O 1
ATOM 2307 N N . ASN A 1 284 ? 8.344 52.375 21.812 1 93.06 284 ASN A N 1
ATOM 2308 C CA . ASN A 1 284 ? 7.883 53.344 20.828 1 93.06 284 ASN A CA 1
ATOM 2309 C C . ASN A 1 284 ? 8.281 52.938 19.406 1 93.06 284 ASN A C 1
ATOM 2311 O O . ASN A 1 284 ? 8.852 53.719 18.672 1 93.06 284 ASN A O 1
ATOM 2315 N N . SER A 1 285 ? 8.086 51.688 19.156 1 93.31 285 SER A N 1
ATOM 2316 C CA . SER A 1 285 ? 8.484 51.094 17.875 1 93.31 285 SER A CA 1
ATOM 2317 C C . SER A 1 285 ? 7.512 51.469 16.766 1 93.31 285 SER A C 1
ATOM 2319 O O . SER A 1 285 ? 6.293 51.406 16.938 1 93.31 285 SER A O 1
ATOM 2321 N N . PRO A 1 286 ? 8.062 51.938 15.625 1 95.88 286 PRO A N 1
ATOM 2322 C CA . PRO A 1 286 ? 7.164 52.156 14.484 1 95.88 286 PRO A CA 1
ATOM 2323 C C . PRO A 1 286 ? 6.578 50.875 13.914 1 95.88 286 PRO A C 1
ATOM 2325 O O . PRO A 1 286 ? 5.402 50.844 13.539 1 95.88 286 PRO A O 1
ATOM 2328 N N . LEU A 1 287 ? 7.438 49.906 13.852 1 97 287 LEU A N 1
ATOM 2329 C CA . LEU A 1 287 ? 7.043 48.594 13.32 1 97 287 LEU A CA 1
ATOM 2330 C C . LEU A 1 287 ? 7.742 47.469 14.07 1 97 287 LEU A C 1
ATOM 2332 O O . LEU A 1 287 ? 8.961 47.531 14.266 1 97 287 LEU A O 1
ATOM 2336 N N . THR A 1 288 ? 6.957 46.531 14.602 1 97.62 288 THR A N 1
ATOM 2337 C CA . THR A 1 288 ? 7.488 45.344 15.289 1 97.62 288 THR A CA 1
ATOM 2338 C C . THR A 1 288 ? 7.141 44.062 14.531 1 97.62 288 THR A C 1
ATOM 2340 O O . THR A 1 288 ? 5.98 43.844 14.172 1 97.62 288 THR A O 1
ATOM 2343 N N . ILE A 1 289 ? 8.094 43.25 14.305 1 97.31 289 ILE A N 1
ATOM 2344 C CA . ILE A 1 289 ? 7.914 41.969 13.609 1 97.31 289 ILE A CA 1
ATOM 2345 C C . ILE A 1 289 ? 8.078 40.812 14.594 1 97.31 289 ILE A C 1
ATOM 2347 O O . ILE A 1 289 ? 9.008 40.812 15.414 1 97.31 289 ILE A O 1
ATOM 2351 N N . LEU A 1 290 ? 7.121 39.875 14.531 1 97.25 290 LEU A N 1
ATOM 2352 C CA . LEU A 1 290 ? 7.312 38.625 15.25 1 97.25 290 LEU A CA 1
ATOM 2353 C C . LEU A 1 290 ? 8.352 37.75 14.547 1 97.25 290 LEU A C 1
ATOM 2355 O O . LEU A 1 290 ? 8.273 37.562 13.336 1 97.25 290 LEU A O 1
ATOM 2359 N N . VAL A 1 291 ? 9.352 37.281 15.344 1 97.62 291 VAL A N 1
ATOM 2360 C CA . VAL A 1 291 ? 10.398 36.469 14.742 1 97.62 291 VAL A CA 1
ATOM 2361 C C . VAL A 1 291 ? 10.469 35.125 15.461 1 97.62 291 VAL A C 1
ATOM 2363 O O . VAL A 1 291 ? 10.055 35 16.625 1 97.62 291 VAL A O 1
ATOM 2366 N N . LYS A 1 292 ? 10.891 34.156 14.734 1 97.12 292 LYS A N 1
ATOM 2367 C CA . LYS A 1 292 ? 11.023 32.812 15.258 1 97.12 292 LYS A CA 1
ATOM 2368 C C . LYS A 1 292 ? 12.32 32.156 14.789 1 97.12 292 LYS A C 1
ATOM 2370 O O . LYS A 1 292 ? 12.727 32.344 13.641 1 97.12 292 LYS A O 1
ATOM 2375 N N . GLU A 1 293 ? 12.953 31.453 15.719 1 96.06 293 GLU A N 1
ATOM 2376 C CA . GLU A 1 293 ? 14.141 30.672 15.359 1 96.06 293 GLU A CA 1
ATOM 2377 C C . GLU A 1 293 ? 13.742 29.328 14.75 1 96.06 293 GLU A C 1
ATOM 2379 O O . GLU A 1 293 ? 12.914 28.609 15.312 1 96.06 293 GLU A O 1
ATOM 2384 N N . VAL A 1 294 ? 14.305 29.094 13.594 1 93.81 294 VAL A N 1
ATOM 2385 C CA . VAL A 1 294 ? 14.008 27.828 12.93 1 93.81 294 VAL A CA 1
ATOM 2386 C C . VAL A 1 294 ? 15.312 27.125 12.547 1 93.81 294 VAL A C 1
ATOM 2388 O O . VAL A 1 294 ? 16.375 27.734 12.562 1 93.81 294 VAL A O 1
ATOM 2391 N N . GLU A 1 295 ? 15.203 25.812 12.227 1 90.5 295 GLU A N 1
ATOM 2392 C CA . GLU A 1 295 ? 16.391 25.031 11.852 1 90.5 295 GLU A CA 1
ATOM 2393 C C . GLU A 1 295 ? 16.859 25.406 10.453 1 90.5 295 GLU A C 1
ATOM 2395 O O . GLU A 1 295 ? 18.062 25.641 10.242 1 90.5 295 GLU A O 1
ATOM 2400 N N . ASP A 1 296 ? 15.961 25.516 9.508 1 91.56 296 ASP A N 1
ATOM 2401 C CA . ASP A 1 296 ? 16.266 25.906 8.141 1 91.56 296 ASP A CA 1
ATOM 2402 C C . ASP A 1 296 ? 15.5 27.188 7.762 1 91.56 296 ASP A C 1
ATOM 2404 O O . ASP A 1 296 ? 14.32 27.125 7.402 1 91.56 296 ASP A O 1
ATOM 2408 N N . PRO A 1 297 ? 16.203 28.266 7.715 1 94.31 297 PRO A N 1
ATOM 2409 C CA . PRO A 1 297 ? 15.516 29.547 7.523 1 94.31 297 PRO A CA 1
ATOM 2410 C C . PRO A 1 297 ? 15.414 29.953 6.051 1 94.31 297 PRO A C 1
ATOM 2412 O O . PRO A 1 297 ? 14.836 30.984 5.727 1 94.31 297 PRO A O 1
ATOM 2415 N N . ARG A 1 298 ? 15.828 29.188 5.051 1 89.06 298 ARG A N 1
ATOM 2416 C CA . ARG A 1 298 ? 16 29.562 3.652 1 89.06 298 ARG A CA 1
ATOM 2417 C C . ARG A 1 298 ? 14.664 29.875 2.992 1 89.06 298 ARG A C 1
ATOM 2419 O O . ARG A 1 298 ? 14.609 30.641 2.027 1 89.06 298 ARG A O 1
ATOM 2426 N N . ALA A 1 299 ? 13.586 29.328 3.531 1 90.75 299 ALA A N 1
ATOM 2427 C CA . ALA A 1 299 ? 12.273 29.5 2.908 1 90.75 299 ALA A CA 1
ATOM 2428 C C . ALA A 1 299 ? 11.57 30.75 3.42 1 90.75 299 ALA A C 1
ATOM 2430 O O . ALA A 1 299 ? 10.484 31.094 2.951 1 90.75 299 ALA A O 1
ATOM 2431 N N . PHE A 1 300 ? 12.273 31.484 4.293 1 94.38 300 PHE A N 1
ATOM 2432 C CA . PHE A 1 300 ? 11.602 32.562 4.973 1 94.38 300 PHE A CA 1
ATOM 2433 C C . PHE A 1 300 ? 12.43 33.844 4.902 1 94.38 300 PHE A C 1
ATOM 2435 O O . PHE A 1 300 ? 13.547 33.844 4.371 1 94.38 300 PHE A O 1
ATOM 2442 N N . GLY A 1 301 ? 11.742 34.938 5.324 1 95.44 301 GLY A N 1
ATOM 2443 C CA . GLY A 1 301 ? 12.516 36.156 5.551 1 95.44 301 GLY A CA 1
ATOM 2444 C C . GLY A 1 301 ? 13.422 36.062 6.762 1 95.44 301 GLY A C 1
ATOM 2445 O O . GLY A 1 301 ? 12.953 35.844 7.879 1 95.44 301 GLY A O 1
ATOM 2446 N N . VAL A 1 302 ? 14.664 36.281 6.461 1 97.25 302 VAL A N 1
ATOM 2447 C CA . VAL A 1 302 ? 15.656 36.156 7.523 1 97.25 302 VAL A CA 1
ATOM 2448 C C . VAL A 1 302 ? 16.016 37.562 8.055 1 97.25 302 VAL A C 1
ATOM 2450 O O . VAL A 1 302 ? 16.141 38.5 7.293 1 97.25 302 VAL A O 1
ATOM 2453 N N . VAL A 1 303 ? 16.234 37.594 9.398 1 97.62 303 VAL A N 1
ATOM 2454 C CA . VAL A 1 303 ? 16.516 38.906 10 1 97.62 303 VAL A CA 1
ATOM 2455 C C . VAL A 1 303 ? 17.828 38.844 10.766 1 97.62 303 VAL A C 1
ATOM 2457 O O . VAL A 1 303 ? 18.172 37.812 11.367 1 97.62 303 VAL A O 1
ATOM 2460 N N . ILE A 1 304 ? 18.578 39.844 10.656 1 96.88 304 ILE A N 1
ATOM 2461 C CA . ILE A 1 304 ? 19.75 40.094 11.492 1 96.88 304 ILE A CA 1
ATOM 2462 C C . ILE A 1 304 ? 19.438 41.156 12.547 1 96.88 304 ILE A C 1
ATOM 2464 O O . ILE A 1 304 ? 18.938 42.219 12.219 1 96.88 304 ILE A O 1
ATOM 2468 N N . THR A 1 305 ? 19.703 40.812 13.766 1 96.31 305 THR A N 1
ATOM 2469 C CA . THR A 1 305 ? 19.203 41.656 14.844 1 96.31 305 THR A CA 1
ATOM 2470 C C . THR A 1 305 ? 20.344 42.219 15.68 1 96.31 305 THR A C 1
ATOM 2472 O O . THR A 1 305 ? 21.438 41.656 15.703 1 96.31 305 THR A O 1
ATOM 2475 N N . GLU A 1 306 ? 20.156 43.406 16.203 1 93.56 306 GLU A N 1
ATOM 2476 C CA . GLU A 1 306 ? 20.984 44.062 17.219 1 93.56 306 GLU A CA 1
ATOM 2477 C C . GLU A 1 306 ? 20.125 44.688 18.312 1 93.56 306 GLU A C 1
ATOM 2479 O O . GLU A 1 306 ? 19.297 45.562 18.031 1 93.56 306 GLU A O 1
ATOM 2484 N N . ASP A 1 307 ? 20.312 44.219 19.562 1 91.5 307 ASP A N 1
ATOM 2485 C CA . ASP A 1 307 ? 19.484 44.625 20.688 1 91.5 307 ASP A CA 1
ATOM 2486 C C . ASP A 1 307 ? 18 44.375 20.422 1 91.5 307 ASP A C 1
ATOM 2488 O O . ASP A 1 307 ? 17.594 43.219 20.281 1 91.5 307 ASP A O 1
ATOM 2492 N N . HIS A 1 308 ? 17.203 45.406 20.234 1 94.69 308 HIS A N 1
ATOM 2493 C CA . HIS A 1 308 ? 15.773 45.219 20.031 1 94.69 308 HIS A CA 1
ATOM 2494 C C . HIS A 1 308 ? 15.383 45.594 18.594 1 94.69 308 HIS A C 1
ATOM 2496 O O . HIS A 1 308 ? 14.195 45.594 18.266 1 94.69 308 HIS A O 1
ATOM 2502 N N . ARG A 1 309 ? 16.391 45.656 17.734 1 96.56 309 ARG A N 1
ATOM 2503 C CA . ARG A 1 309 ? 16.109 46.125 16.375 1 96.56 309 ARG A CA 1
ATOM 2504 C C . ARG A 1 309 ? 16.594 45.125 15.336 1 96.56 309 ARG A C 1
ATOM 2506 O O . ARG A 1 309 ? 17.5 44.344 15.602 1 96.56 309 ARG A O 1
ATOM 2513 N N . ILE A 1 310 ? 15.891 45.156 14.227 1 97.56 310 ILE A N 1
ATOM 2514 C CA . ILE A 1 310 ? 16.328 44.406 13.047 1 97.56 310 ILE A CA 1
ATOM 2515 C C . ILE A 1 310 ? 17.172 45.344 12.164 1 97.56 310 ILE A C 1
ATOM 2517 O O . ILE A 1 310 ? 16.703 46.375 11.695 1 97.56 310 ILE A O 1
ATOM 2521 N N . ILE A 1 311 ? 18.391 45 11.938 1 96.44 311 ILE A N 1
ATOM 2522 C CA . ILE A 1 311 ? 19.297 45.875 11.203 1 96.44 311 ILE A CA 1
ATOM 2523 C C . ILE A 1 311 ? 19.312 45.469 9.734 1 96.44 311 ILE A C 1
ATOM 2525 O O . ILE A 1 311 ? 19.672 46.281 8.867 1 96.44 311 ILE A O 1
ATOM 2529 N N . LYS A 1 312 ? 18.984 44.25 9.562 1 96.75 312 LYS A N 1
ATOM 2530 C CA . LYS A 1 312 ? 18.922 43.781 8.18 1 96.75 312 LYS A CA 1
ATOM 2531 C C . LYS A 1 312 ? 17.797 42.781 7.992 1 96.75 312 LYS A C 1
ATOM 2533 O O . LYS A 1 312 ? 17.594 41.906 8.844 1 96.75 312 LYS A O 1
ATOM 2538 N N . PHE A 1 313 ? 17.094 42.906 6.922 1 97.19 313 PHE A N 1
ATOM 2539 C CA . PHE A 1 313 ? 16.031 41.969 6.516 1 97.19 313 PHE A CA 1
ATOM 2540 C C . PHE A 1 313 ? 16.297 41.406 5.121 1 97.19 313 PHE A C 1
ATOM 2542 O O . PHE A 1 313 ? 16.438 42.188 4.164 1 97.19 313 PHE A O 1
ATOM 2549 N N . GLU A 1 314 ? 16.375 40.094 5.039 1 95.44 314 GLU A N 1
ATOM 2550 C CA . GLU A 1 314 ? 16.609 39.438 3.754 1 95.44 314 GLU A CA 1
ATOM 2551 C C . GLU A 1 314 ? 15.539 38.406 3.453 1 95.44 314 GLU A C 1
ATOM 2553 O O . GLU A 1 314 ? 15.383 37.406 4.191 1 95.44 314 GLU A O 1
ATOM 2558 N N . GLU A 1 315 ? 14.867 38.656 2.326 1 93.62 315 GLU A N 1
ATOM 2559 C CA . GLU A 1 315 ? 13.797 37.75 1.956 1 93.62 315 GLU A CA 1
ATOM 2560 C C . GLU A 1 315 ? 14.352 36.5 1.25 1 93.62 315 GLU A C 1
ATOM 2562 O O . GLU A 1 315 ? 14.945 36.625 0.174 1 93.62 315 GLU A O 1
ATOM 2567 N N . LYS A 1 316 ? 14.109 35.344 1.838 1 91.75 316 LYS A N 1
ATOM 2568 C CA . LYS A 1 316 ? 14.445 34.031 1.291 1 91.75 316 LYS A CA 1
ATOM 2569 C C . LYS A 1 316 ? 15.867 34.031 0.74 1 91.75 316 LYS A C 1
ATOM 2571 O O . LYS A 1 316 ? 16.078 33.688 -0.433 1 91.75 316 LYS A O 1
ATOM 2576 N N . PRO A 1 317 ? 16.75 34.25 1.628 1 91.44 317 PRO A N 1
ATOM 2577 C CA . PRO A 1 317 ? 18.141 34.25 1.18 1 91.44 317 PRO A CA 1
ATOM 2578 C C . PRO A 1 317 ? 18.672 32.844 0.9 1 91.44 317 PRO A C 1
ATOM 2580 O O . PRO A 1 317 ? 18.297 31.891 1.594 1 91.44 317 PRO A O 1
ATOM 2583 N N . LEU A 1 318 ? 19.547 32.719 -0.039 1 88.75 318 LEU A N 1
ATOM 2584 C CA . LEU A 1 318 ? 20.188 31.453 -0.354 1 88.75 318 LEU A CA 1
ATOM 2585 C C . LEU A 1 318 ? 21.156 31.047 0.744 1 88.75 318 LEU A C 1
ATOM 2587 O O . LEU A 1 318 ? 21.266 29.859 1.078 1 88.75 318 LEU A O 1
ATOM 2591 N N . VAL A 1 319 ? 21.859 32.062 1.201 1 91.19 319 VAL A N 1
ATOM 2592 C CA . VAL A 1 319 ? 22.797 31.828 2.299 1 91.19 319 VAL A CA 1
ATOM 2593 C C . VAL A 1 319 ? 22.359 32.625 3.523 1 91.19 319 VAL A C 1
ATOM 2595 O O . VAL A 1 319 ? 22.828 33.75 3.734 1 91.19 319 VAL A O 1
ATOM 2598 N N . PRO A 1 320 ? 21.672 31.984 4.316 1 92.06 320 PRO A N 1
ATOM 2599 C CA . PRO A 1 320 ? 21.172 32.719 5.48 1 92.06 320 PRO A CA 1
ATOM 2600 C C . PRO A 1 320 ? 22.266 33.031 6.496 1 92.06 320 PRO A C 1
ATOM 2602 O O . PRO A 1 320 ? 23.109 32.188 6.789 1 92.06 320 PRO A O 1
ATOM 2605 N N . LYS A 1 321 ? 22.234 34.25 7.027 1 92.56 321 LYS A N 1
ATOM 2606 C CA . LYS A 1 321 ? 23.219 34.688 8.008 1 92.56 321 LYS A CA 1
ATOM 2607 C C . LYS A 1 321 ? 22.688 34.562 9.43 1 92.56 321 LYS A C 1
ATOM 2609 O O . LYS A 1 321 ? 23.406 34.812 10.391 1 92.56 321 LYS A O 1
ATOM 2614 N N . SER A 1 322 ? 21.422 34.25 9.523 1 94 322 SER A N 1
ATOM 2615 C CA . SER A 1 322 ? 20.75 34.062 10.805 1 94 322 SER A CA 1
ATOM 2616 C C . SER A 1 322 ? 19.688 32.969 10.734 1 94 322 SER A C 1
ATOM 2618 O O . SER A 1 322 ? 19.297 32.562 9.648 1 94 322 SER A O 1
ATOM 2620 N N . SER A 1 323 ? 19.344 32.5 11.961 1 95.19 323 SER A N 1
ATOM 2621 C CA . SER A 1 323 ? 18.312 31.469 12.031 1 95.19 323 SER A CA 1
ATOM 2622 C C . SER A 1 323 ? 16.969 32.094 12.461 1 95.19 323 SER A C 1
ATOM 2624 O O . SER A 1 323 ? 15.977 31.375 12.609 1 95.19 323 SER A O 1
ATOM 2626 N N . LEU A 1 324 ? 16.984 33.406 12.641 1 96.75 324 LEU A N 1
ATOM 2627 C CA . LEU A 1 324 ? 15.766 34.094 13 1 96.75 324 LEU A CA 1
ATOM 2628 C C . LEU A 1 324 ? 14.984 34.5 11.75 1 96.75 324 LEU A C 1
ATOM 2630 O O . LEU A 1 324 ? 15.531 35.156 10.859 1 96.75 324 LEU A O 1
ATOM 2634 N N . ILE A 1 325 ? 13.719 34.062 11.773 1 97.19 325 ILE A N 1
ATOM 2635 C CA . ILE A 1 325 ? 12.938 34.312 10.562 1 97.19 325 ILE A CA 1
ATOM 2636 C C . ILE A 1 325 ? 11.711 35.156 10.898 1 97.19 325 ILE A C 1
ATOM 2638 O O . ILE A 1 325 ? 11.328 35.25 12.062 1 97.19 325 ILE A O 1
ATOM 2642 N N . ASN A 1 326 ? 11.156 35.781 9.844 1 96.38 326 ASN A N 1
ATOM 2643 C CA . ASN A 1 326 ? 9.867 36.469 9.883 1 96.38 326 ASN A CA 1
ATOM 2644 C C . ASN A 1 326 ? 8.727 35.469 10.141 1 96.38 326 ASN A C 1
ATOM 2646 O O . ASN A 1 326 ? 8.453 34.594 9.312 1 96.38 326 ASN A O 1
ATOM 2650 N N . ALA A 1 327 ? 8.016 35.719 11.25 1 96.25 327 ALA A N 1
ATOM 2651 C CA . ALA A 1 327 ? 7 34.75 11.641 1 96.25 327 ALA A CA 1
ATOM 2652 C C . ALA A 1 327 ? 5.617 35.156 11.148 1 96.25 327 ALA A C 1
ATOM 2654 O O . ALA A 1 327 ? 4.613 34.531 11.492 1 96.25 327 ALA A O 1
ATOM 2655 N N . GLY A 1 328 ? 5.457 36.25 10.469 1 93.56 328 GLY A N 1
ATOM 2656 C CA . GLY A 1 328 ? 4.254 36.562 9.711 1 93.56 328 GLY A CA 1
ATOM 2657 C C . GLY A 1 328 ? 3.23 37.344 10.523 1 93.56 328 GLY A C 1
ATOM 2658 O O . GLY A 1 328 ? 2.059 37.406 10.141 1 93.56 328 GLY A O 1
ATOM 2659 N N . ILE A 1 329 ? 3.6 37.844 11.656 1 95.06 329 ILE A N 1
ATOM 2660 C CA . ILE A 1 329 ? 2.76 38.719 12.461 1 95.06 329 ILE A CA 1
ATOM 2661 C C . ILE A 1 329 ? 3.492 40.031 12.734 1 95.06 329 ILE A C 1
ATOM 2663 O O . ILE A 1 329 ? 4.668 40.031 13.109 1 95.06 329 ILE A O 1
ATOM 2667 N N . TYR A 1 330 ? 2.738 41.188 12.531 1 95.75 330 TYR A N 1
ATOM 2668 C CA . TYR A 1 330 ? 3.352 42.5 12.641 1 95.75 330 TYR A CA 1
ATOM 2669 C C . TYR A 1 330 ? 2.469 43.438 13.453 1 95.75 330 TYR A C 1
ATOM 2671 O O . TYR A 1 330 ? 1.255 43.25 13.539 1 95.75 330 TYR A O 1
ATOM 2679 N N . ILE A 1 331 ? 3.111 44.375 14.078 1 95.94 331 ILE A N 1
ATOM 2680 C CA . ILE A 1 331 ? 2.438 45.562 14.625 1 95.94 331 ILE A CA 1
ATOM 2681 C C . ILE A 1 331 ? 2.975 46.812 13.953 1 95.94 331 ILE A C 1
ATOM 2683 O O . ILE A 1 331 ? 4.184 47.062 13.953 1 95.94 331 ILE A O 1
ATOM 2687 N N . LEU A 1 332 ? 2.078 47.562 13.359 1 95 332 LEU A N 1
ATOM 2688 C CA . LEU A 1 332 ? 2.467 48.781 12.672 1 95 332 LEU A CA 1
ATOM 2689 C C . LEU A 1 332 ? 1.856 50 13.352 1 95 332 LEU A C 1
ATOM 2691 O O . LEU A 1 332 ? 0.689 50 13.75 1 95 332 LEU A O 1
ATOM 2695 N N . ASN A 1 333 ? 2.703 50.969 13.477 1 94.38 333 ASN A N 1
ATOM 2696 C CA . ASN A 1 333 ? 2.164 52.281 13.766 1 94.38 333 ASN A CA 1
ATOM 2697 C C . ASN A 1 333 ? 1.567 52.938 12.516 1 94.38 333 ASN A C 1
ATOM 2699 O O . ASN A 1 333 ? 2.068 52.719 11.406 1 94.38 333 ASN A O 1
ATOM 2703 N N . LYS A 1 334 ? 0.548 53.719 12.664 1 92.12 334 LYS A N 1
ATOM 2704 C CA . LYS A 1 334 ? -0.162 54.312 11.531 1 92.12 334 LYS A CA 1
ATOM 2705 C C . LYS A 1 334 ? 0.786 55.125 10.648 1 92.12 334 LYS A C 1
ATOM 2707 O O . LYS A 1 334 ? 0.585 55.219 9.438 1 92.12 334 LYS A O 1
ATOM 2712 N N . ASN A 1 335 ? 1.804 55.656 11.188 1 93.62 335 ASN A N 1
ATOM 2713 C CA . ASN A 1 335 ? 2.748 56.469 10.43 1 93.62 335 ASN A CA 1
ATOM 2714 C C . ASN A 1 335 ? 3.5 55.625 9.391 1 93.62 335 ASN A C 1
ATOM 2716 O O . ASN A 1 335 ? 4.023 56.188 8.422 1 93.62 335 ASN A O 1
ATOM 2720 N N . ILE A 1 336 ? 3.604 54.406 9.625 1 94.38 336 ILE A N 1
ATOM 2721 C CA . ILE A 1 336 ? 4.309 53.531 8.703 1 94.38 336 ILE A CA 1
ATOM 2722 C C . ILE A 1 336 ? 3.562 53.469 7.371 1 94.38 336 ILE A C 1
ATOM 2724 O O . ILE A 1 336 ? 4.156 53.156 6.332 1 94.38 336 ILE A O 1
ATOM 2728 N N . LEU A 1 337 ? 2.262 53.719 7.367 1 93.38 337 LEU A N 1
ATOM 2729 C CA . LEU A 1 337 ? 1.453 53.688 6.152 1 93.38 337 LEU A CA 1
ATOM 2730 C C . LEU A 1 337 ? 1.991 54.688 5.129 1 93.38 337 LEU A C 1
ATOM 2732 O O . LEU A 1 337 ? 1.826 54.5 3.922 1 93.38 337 LEU A O 1
ATOM 2736 N N . ASN A 1 338 ? 2.627 55.656 5.625 1 93.56 338 ASN A N 1
ATOM 2737 C CA . ASN A 1 338 ? 3.201 56.656 4.742 1 93.56 338 ASN A CA 1
ATOM 2738 C C . ASN A 1 338 ? 4.383 56.125 3.953 1 93.56 338 ASN A C 1
ATOM 2740 O O . ASN A 1 338 ? 4.762 56.656 2.92 1 93.56 338 ASN A O 1
ATOM 2744 N N . PHE A 1 339 ? 4.938 55.094 4.414 1 94.19 339 PHE A N 1
ATOM 2745 C CA . PHE A 1 339 ? 6.098 54.5 3.76 1 94.19 339 PHE A CA 1
ATOM 2746 C C . PHE A 1 339 ? 5.664 53.438 2.75 1 94.19 339 PHE A C 1
ATOM 2748 O O . PHE A 1 339 ? 6.492 52.906 1.993 1 94.19 339 PHE A O 1
ATOM 2755 N N . ILE A 1 340 ? 4.398 53.062 2.711 1 93.69 340 ILE A N 1
ATOM 2756 C CA . ILE A 1 340 ? 3.889 52.031 1.81 1 93.69 340 ILE A CA 1
ATOM 2757 C C . ILE A 1 340 ? 3.203 52.688 0.614 1 93.69 340 ILE A C 1
ATOM 2759 O O . ILE A 1 340 ? 2.197 53.375 0.773 1 93.69 340 ILE A O 1
ATOM 2763 N N . PRO A 1 341 ? 3.693 52.438 -0.555 1 92.62 341 PRO A N 1
ATOM 2764 C CA . PRO A 1 341 ? 3.053 53.031 -1.738 1 92.62 341 PRO A CA 1
ATOM 2765 C C . PRO A 1 341 ? 1.757 52.312 -2.115 1 92.62 341 PRO A C 1
ATOM 2767 O O . PRO A 1 341 ? 1.589 51.125 -1.812 1 92.62 341 PRO A O 1
ATOM 2770 N N . LYS A 1 342 ? 0.866 53.062 -2.77 1 87.06 342 LYS A N 1
ATOM 2771 C CA . LYS A 1 342 ? -0.4 52.5 -3.219 1 87.06 342 LYS A CA 1
ATOM 2772 C C . LYS A 1 342 ? -0.234 51.75 -4.551 1 87.06 342 LYS A C 1
ATOM 2774 O O . LYS A 1 342 ? -0.797 52.188 -5.566 1 87.06 342 LYS A O 1
ATOM 2779 N N . ARG A 1 343 ? 0.448 50.75 -4.613 1 88.62 343 ARG A N 1
ATOM 2780 C CA . ARG A 1 343 ? 0.719 49.906 -5.758 1 88.62 343 ARG A CA 1
ATOM 2781 C C . ARG A 1 343 ? 1.129 48.5 -5.301 1 88.62 343 ARG A C 1
ATOM 2783 O O . ARG A 1 343 ? 1.135 48.219 -4.102 1 88.62 343 ARG A O 1
ATOM 2790 N N . ASN A 1 344 ? 1.321 47.719 -6.332 1 88.5 344 ASN A N 1
ATOM 2791 C CA . ASN A 1 344 ? 1.854 46.375 -6.004 1 88.5 344 ASN A CA 1
ATOM 2792 C C . ASN A 1 344 ? 3.223 46.469 -5.336 1 88.5 344 ASN A C 1
ATOM 2794 O O . ASN A 1 344 ? 4.199 46.906 -5.969 1 88.5 344 ASN A O 1
ATOM 2798 N N . THR A 1 345 ? 3.188 46.219 -4.016 1 90.62 345 THR A N 1
ATOM 2799 C CA . THR A 1 345 ? 4.398 46.344 -3.213 1 90.62 345 THR A CA 1
ATOM 2800 C C . THR A 1 345 ? 4.535 45.156 -2.252 1 90.62 345 THR A C 1
ATOM 2802 O O . THR A 1 345 ? 3.543 44.688 -1.689 1 90.62 345 THR A O 1
ATOM 2805 N N . SER A 1 346 ? 5.781 44.719 -2.145 1 90.75 346 SER A N 1
ATOM 2806 C CA . SER A 1 346 ? 6.074 43.625 -1.211 1 90.75 346 SER A CA 1
ATOM 2807 C C . SER A 1 346 ? 6.629 44.156 0.104 1 90.75 346 SER A C 1
ATOM 2809 O O . SER A 1 346 ? 7.617 44.906 0.111 1 90.75 346 SER A O 1
ATOM 2811 N N . LEU A 1 347 ? 6.008 43.812 1.178 1 92.31 347 LEU A N 1
ATOM 2812 C CA . LEU A 1 347 ? 6.539 44.188 2.482 1 92.31 347 LEU A CA 1
ATOM 2813 C C . LEU A 1 347 ? 7.934 43.594 2.688 1 92.31 347 LEU A C 1
ATOM 2815 O O . LEU A 1 347 ? 8.852 44.312 3.092 1 92.31 347 LEU A O 1
ATOM 2819 N N . GLU A 1 348 ? 8.094 42.344 2.416 1 92.38 348 GLU A N 1
ATOM 2820 C CA . GLU A 1 348 ? 9.297 41.594 2.723 1 92.38 348 GLU A CA 1
ATOM 2821 C C . GLU A 1 348 ? 10.453 42 1.812 1 92.38 348 GLU A C 1
ATOM 2823 O O . GLU A 1 348 ? 11.609 42 2.236 1 92.38 348 GLU A O 1
ATOM 2828 N N . LYS A 1 349 ? 10.133 42.344 0.613 1 92.62 349 LYS A N 1
ATOM 2829 C CA . LYS A 1 349 ? 11.188 42.594 -0.361 1 92.62 349 LYS A CA 1
ATOM 2830 C C . LYS A 1 349 ? 11.516 44.094 -0.431 1 92.62 349 LYS A C 1
ATOM 2832 O O . LYS A 1 349 ? 12.648 44.469 -0.731 1 92.62 349 LYS A O 1
ATOM 2837 N N . GLU A 1 350 ? 10.547 44.906 -0.135 1 94.38 350 GLU A N 1
ATOM 2838 C CA . GLU A 1 350 ? 10.75 46.312 -0.386 1 94.38 350 GLU A CA 1
ATOM 2839 C C . GLU A 1 350 ? 10.672 47.125 0.908 1 94.38 350 GLU A C 1
ATOM 2841 O O . GLU A 1 350 ? 11.602 47.875 1.242 1 94.38 350 GLU A O 1
ATOM 2846 N N . ILE A 1 351 ? 9.727 46.938 1.661 1 94.94 351 ILE A N 1
ATOM 2847 C CA . ILE A 1 351 ? 9.43 47.844 2.764 1 94.94 351 ILE A CA 1
ATOM 2848 C C . ILE A 1 351 ? 10.289 47.5 3.975 1 94.94 351 ILE A C 1
ATOM 2850 O O . ILE A 1 351 ? 10.953 48.375 4.547 1 94.94 351 ILE A O 1
ATOM 2854 N N . PHE A 1 352 ? 10.336 46.219 4.355 1 97.12 352 PHE A N 1
ATOM 2855 C CA . PHE A 1 352 ? 11.039 45.812 5.562 1 97.12 352 PHE A CA 1
ATOM 2856 C C . PHE A 1 352 ? 12.531 46.094 5.438 1 97.12 352 PHE A C 1
ATOM 2858 O O . PHE A 1 352 ? 13.148 46.625 6.359 1 97.12 352 PHE A O 1
ATOM 2865 N N . PRO A 1 353 ? 13.109 45.719 4.32 1 96.5 353 PRO A N 1
ATOM 2866 C CA . PRO A 1 353 ? 14.531 46.062 4.188 1 96.5 353 PRO A CA 1
ATOM 2867 C C . PRO A 1 353 ? 14.82 47.562 4.312 1 96.5 353 PRO A C 1
ATOM 2869 O O . PRO A 1 353 ? 15.797 47.938 4.945 1 96.5 353 PRO A O 1
ATOM 2872 N N . LYS A 1 354 ? 13.984 48.344 3.717 1 95.94 354 LYS A N 1
ATOM 2873 C CA . LYS A 1 354 ? 14.148 49.812 3.787 1 95.94 354 LYS A CA 1
ATOM 2874 C C . LYS A 1 354 ? 14.008 50.281 5.223 1 95.94 354 LYS A C 1
ATOM 2876 O O . LYS A 1 354 ? 14.812 51.125 5.68 1 95.94 354 LYS A O 1
ATOM 2881 N N . LEU A 1 355 ? 13.016 49.844 5.898 1 96.38 355 LEU A N 1
ATOM 2882 C CA . LEU A 1 355 ? 12.766 50.281 7.27 1 96.38 355 LEU A CA 1
ATOM 2883 C C . LEU A 1 355 ? 13.867 49.812 8.203 1 96.38 355 LEU A C 1
ATOM 2885 O O . LEU A 1 355 ? 14.203 50.469 9.18 1 96.38 355 LEU A O 1
ATOM 2889 N N . ALA A 1 356 ? 14.383 48.625 7.93 1 96.75 356 ALA A N 1
ATOM 2890 C CA . ALA A 1 356 ? 15.516 48.156 8.703 1 96.75 356 ALA A CA 1
ATOM 2891 C C . ALA A 1 356 ? 16.703 49.094 8.586 1 96.75 356 ALA A C 1
ATOM 2893 O O . ALA A 1 356 ? 17.359 49.406 9.586 1 96.75 356 ALA A O 1
ATOM 2894 N N . ASN A 1 357 ? 16.953 49.531 7.41 1 95 357 ASN A N 1
ATOM 2895 C CA . ASN A 1 357 ? 18.047 50.438 7.156 1 95 357 ASN A CA 1
ATOM 2896 C C . ASN A 1 357 ? 17.844 51.781 7.867 1 95 357 ASN A C 1
ATOM 2898 O O . ASN A 1 357 ? 18.812 52.438 8.227 1 95 357 ASN A O 1
ATOM 2902 N N . GLU A 1 358 ? 16.641 52.125 8.07 1 94.75 358 GLU A N 1
ATOM 2903 C CA . GLU A 1 358 ? 16.297 53.375 8.727 1 94.75 358 GLU A CA 1
ATOM 2904 C C . GLU A 1 358 ? 16.156 53.219 10.234 1 94.75 358 GLU A C 1
ATOM 2906 O O . GLU A 1 358 ? 15.711 54.125 10.938 1 94.75 358 GLU A O 1
ATOM 2911 N N . ASN A 1 359 ? 16.438 52.094 10.75 1 93.88 359 ASN A N 1
ATOM 2912 C CA . ASN A 1 359 ? 16.391 51.75 12.164 1 93.88 359 ASN A CA 1
ATOM 2913 C C . ASN A 1 359 ? 14.992 51.906 12.742 1 93.88 359 ASN A C 1
ATOM 2915 O O . ASN A 1 359 ? 14.82 52.406 13.852 1 93.88 359 ASN A O 1
ATOM 2919 N N . MET A 1 360 ? 14.039 51.5 11.977 1 95.38 360 MET A N 1
ATOM 2920 C CA . MET A 1 360 ? 12.641 51.656 12.398 1 95.38 360 MET A CA 1
ATOM 2921 C C . MET A 1 360 ? 12 50.281 12.633 1 95.38 360 MET A C 1
ATOM 2923 O O . MET A 1 360 ? 10.844 50.219 13.039 1 95.38 360 MET A O 1
ATOM 2927 N N . LEU A 1 361 ? 12.789 49.25 12.383 1 97.06 361 LEU A N 1
ATOM 2928 C CA . LEU A 1 361 ? 12.258 47.875 12.477 1 97.06 361 LEU A CA 1
ATOM 2929 C C . LEU A 1 361 ? 12.68 47.219 13.781 1 97.06 361 LEU A C 1
ATOM 2931 O O . LEU A 1 361 ? 13.875 47.125 14.078 1 97.06 361 LEU A O 1
ATOM 2935 N N . TYR A 1 362 ? 11.648 46.844 14.594 1 97.81 362 TYR A N 1
ATOM 2936 C CA . TYR A 1 362 ? 11.875 46.156 15.852 1 97.81 362 TYR A CA 1
ATOM 2937 C C . TYR A 1 362 ? 11.406 44.719 15.766 1 97.81 362 TYR A C 1
ATOM 2939 O O . TYR A 1 362 ? 10.688 44.344 14.836 1 97.81 362 TYR A O 1
ATOM 2947 N N . PHE A 1 363 ? 11.922 43.875 16.672 1 97.88 363 PHE A N 1
ATOM 2948 C CA . PHE A 1 363 ? 11.5 42.5 16.625 1 97.88 363 PHE A CA 1
ATOM 2949 C C . PHE A 1 363 ? 11.109 42 18.016 1 97.88 363 PHE A C 1
ATOM 2951 O O . PHE A 1 363 ? 11.609 42.5 19.016 1 97.88 363 PHE A O 1
ATOM 2958 N N . TYR A 1 364 ? 10.117 41.125 18.078 1 97.44 364 TYR A N 1
ATOM 2959 C CA . TYR A 1 364 ? 9.734 40.344 19.25 1 97.44 364 TYR A CA 1
ATOM 2960 C C . TYR A 1 364 ? 9.914 38.844 18.984 1 97.44 364 TYR A C 1
ATOM 2962 O O . TYR A 1 364 ? 9.398 38.312 18 1 97.44 364 TYR A O 1
ATOM 2970 N N . LYS A 1 365 ? 10.594 38.188 19.844 1 96.88 365 LYS A N 1
ATOM 2971 C CA . LYS A 1 365 ? 10.945 36.781 19.594 1 96.88 365 LYS A CA 1
ATOM 2972 C C . LYS A 1 365 ? 9.914 35.844 20.203 1 96.88 365 LYS A C 1
ATOM 2974 O O . LYS A 1 365 ? 9.617 35.906 21.391 1 96.88 365 LYS A O 1
ATOM 2979 N N . LEU A 1 366 ? 9.359 35 19.281 1 95.88 366 LEU A N 1
ATOM 2980 C CA . LEU A 1 366 ? 8.422 33.969 19.719 1 95.88 366 LEU A CA 1
ATOM 2981 C C . LEU A 1 366 ? 9.156 32.781 20.281 1 95.88 366 LEU A C 1
ATOM 2983 O O . LEU A 1 366 ? 10.055 32.219 19.625 1 95.88 366 LEU A O 1
ATOM 2987 N N . LYS A 1 367 ? 8.766 32.25 21.469 1 88.56 367 LYS A N 1
ATOM 2988 C CA . LYS A 1 367 ? 9.453 31.141 22.109 1 88.56 367 LYS A CA 1
ATOM 2989 C C . LYS A 1 367 ? 8.672 29.844 21.938 1 88.56 367 LYS A C 1
ATOM 2991 O O . LYS A 1 367 ? 9.25 28.75 21.953 1 88.56 367 LYS A O 1
ATOM 2996 N N . LYS A 1 368 ? 7.473 29.875 21.672 1 89.81 368 LYS A N 1
ATOM 2997 C CA . LYS A 1 368 ? 6.629 28.688 21.641 1 89.81 368 LYS A CA 1
ATOM 2998 C C . LYS A 1 368 ? 6.34 28.25 20.203 1 89.81 368 LYS A C 1
ATOM 3000 O O . LYS A 1 368 ? 7.094 28.594 19.281 1 89.81 368 LYS A O 1
ATOM 3005 N N . PHE A 1 369 ? 5.402 27.344 20.031 1 89.88 369 PHE A N 1
ATOM 3006 C CA . PHE A 1 369 ? 5.238 26.703 18.734 1 89.88 369 PHE A CA 1
ATOM 3007 C C . PHE A 1 369 ? 4.797 27.703 17.672 1 89.88 369 PHE A C 1
ATOM 3009 O O . PHE A 1 369 ? 4.184 28.719 18 1 89.88 369 PHE A O 1
ATOM 3016 N N . TRP A 1 370 ? 5.16 27.516 16.516 1 94.31 370 TRP A N 1
ATOM 3017 C CA . TRP A 1 370 ? 4.883 28.281 15.305 1 94.31 370 TRP A CA 1
ATOM 3018 C C . TRP A 1 370 ? 4.898 27.391 14.07 1 94.31 370 TRP A C 1
ATOM 3020 O O . TRP A 1 370 ? 5.711 26.469 13.977 1 94.31 370 TRP A O 1
ATOM 3030 N N . ALA A 1 371 ? 3.885 27.641 13.234 1 93.19 371 ALA A N 1
ATOM 3031 C CA . ALA A 1 371 ? 3.896 26.922 11.969 1 93.19 371 ALA A CA 1
ATOM 3032 C C . ALA A 1 371 ? 3.254 27.734 10.859 1 93.19 371 ALA A C 1
ATOM 3034 O O . ALA A 1 371 ? 2.244 28.406 11.078 1 93.19 371 ALA A O 1
ATOM 3035 N N . ASP A 1 372 ? 3.918 27.719 9.75 1 90.06 372 ASP A N 1
ATOM 3036 C CA . ASP A 1 372 ? 3.318 28.156 8.5 1 90.06 372 ASP A CA 1
ATOM 3037 C C . ASP A 1 372 ? 2.615 27 7.785 1 90.06 372 ASP A C 1
ATOM 3039 O O . ASP A 1 372 ? 3.271 26.141 7.199 1 90.06 372 ASP A O 1
ATOM 3043 N N . ILE A 1 373 ? 1.32 27.016 7.723 1 89.25 373 ILE A N 1
ATOM 3044 C CA . ILE A 1 373 ? 0.582 25.828 7.324 1 89.25 373 ILE A CA 1
ATOM 3045 C C . ILE A 1 373 ? 0.167 25.938 5.859 1 89.25 373 ILE A C 1
ATOM 3047 O O . ILE A 1 373 ? -0.824 25.344 5.438 1 89.25 373 ILE A O 1
ATOM 3051 N N . GLY A 1 374 ? 0.873 26.609 5.066 1 83.25 374 GLY A N 1
ATOM 3052 C CA . GLY A 1 374 ? 0.531 26.797 3.666 1 83.25 374 GLY A CA 1
ATOM 3053 C C . GLY A 1 374 ? 0.812 25.578 2.809 1 83.25 374 GLY A C 1
ATOM 3054 O O . GLY A 1 374 ? 0.147 25.359 1.794 1 83.25 374 GLY A O 1
ATOM 3055 N N . LYS A 1 375 ? 1.797 24.859 3.229 1 84.62 375 LYS A N 1
ATOM 3056 C CA . LYS A 1 375 ? 2.15 23.625 2.518 1 84.62 375 LYS A CA 1
ATOM 3057 C C . LYS A 1 375 ? 1.66 22.406 3.271 1 84.62 375 LYS A C 1
ATOM 3059 O O . LYS A 1 375 ? 1.577 22.406 4.5 1 84.62 375 LYS A O 1
ATOM 3064 N N . PRO A 1 376 ? 1.384 21.375 2.529 1 88.56 376 PRO A N 1
ATOM 3065 C CA . PRO A 1 376 ? 0.812 20.188 3.166 1 88.56 376 PRO A CA 1
ATOM 3066 C C . PRO A 1 376 ? 1.7 19.625 4.273 1 88.56 376 PRO A C 1
ATOM 3068 O O . PRO A 1 376 ? 1.211 19.312 5.359 1 88.56 376 PRO A O 1
ATOM 3071 N N . LEU A 1 377 ? 2.92 19.516 3.938 1 89.69 377 LEU A N 1
ATOM 3072 C CA . LEU A 1 377 ? 3.83 18.969 4.945 1 89.69 377 LEU A CA 1
ATOM 3073 C C . LEU A 1 377 ? 3.84 19.844 6.191 1 89.69 377 LEU A C 1
ATOM 3075 O O . LEU A 1 377 ? 3.832 19.344 7.312 1 89.69 377 LEU A O 1
ATOM 3079 N N . ASP A 1 378 ? 3.895 21.125 5.973 1 89.56 378 ASP A N 1
ATOM 3080 C CA . ASP A 1 378 ? 3.906 22.062 7.078 1 89.56 378 ASP A CA 1
ATOM 3081 C C . ASP A 1 378 ? 2.562 22.078 7.805 1 89.56 378 ASP A C 1
ATOM 3083 O O . ASP A 1 378 ? 2.51 22.297 9.016 1 89.56 378 ASP A O 1
ATOM 3087 N N . PHE A 1 379 ? 1.597 21.812 7.043 1 92.81 379 PHE A N 1
ATOM 3088 C CA . PHE A 1 379 ? 0.274 21.688 7.645 1 92.81 379 PHE A CA 1
ATOM 3089 C C . PHE A 1 379 ? 0.243 20.578 8.68 1 92.81 379 PHE A C 1
ATOM 3091 O O . PHE A 1 379 ? -0.193 20.781 9.812 1 92.81 379 PHE A O 1
ATOM 3098 N N . LEU A 1 380 ? 0.666 19.453 8.328 1 95.5 380 LEU A N 1
ATOM 3099 C CA . LEU A 1 380 ? 0.676 18.312 9.227 1 95.5 380 LEU A CA 1
ATOM 3100 C C . LEU A 1 380 ? 1.622 18.531 10.398 1 95.5 380 LEU A C 1
ATOM 3102 O O . LEU A 1 380 ? 1.324 18.141 11.531 1 95.5 380 LEU A O 1
ATOM 3106 N N . LYS A 1 381 ? 2.695 19.188 10.102 1 94.25 381 LYS A N 1
ATOM 3107 C CA . LYS A 1 381 ? 3.607 19.547 11.18 1 94.25 381 LYS A CA 1
ATOM 3108 C C . LYS A 1 381 ? 2.947 20.516 12.164 1 94.25 381 LYS A C 1
ATOM 3110 O O . LYS A 1 381 ? 3.082 20.359 13.375 1 94.25 381 LYS A O 1
ATOM 3115 N N . GLY A 1 382 ? 2.359 21.484 11.547 1 94.88 382 GLY A N 1
ATOM 3116 C CA . GLY A 1 382 ? 1.621 22.422 12.375 1 94.88 382 GLY A CA 1
ATOM 3117 C C . GLY A 1 382 ? 0.563 21.75 13.242 1 94.88 38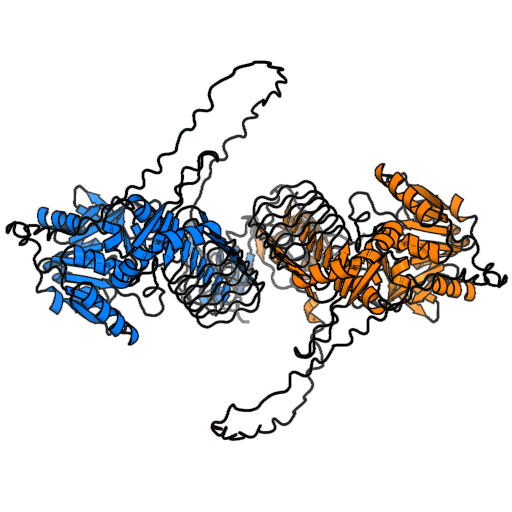2 GLY A C 1
ATOM 3118 O O . GLY A 1 382 ? 0.395 22.109 14.406 1 94.88 382 GLY A O 1
ATOM 3119 N N . GLN A 1 383 ? -0.135 20.812 12.68 1 95.88 383 GLN A N 1
ATOM 3120 C CA . GLN A 1 383 ? -1.143 20.047 13.406 1 95.88 383 GLN A CA 1
ATOM 3121 C C . GLN A 1 383 ? -0.525 19.312 14.594 1 95.88 383 GLN A C 1
ATOM 3123 O O . GLN A 1 383 ? -1.077 19.328 15.695 1 95.88 383 GLN A O 1
ATOM 3128 N N . SER A 1 384 ? 0.552 18.672 14.359 1 96.75 384 SER A N 1
ATOM 3129 C CA . SER A 1 384 ? 1.244 17.953 15.422 1 96.75 384 SER A CA 1
ATOM 3130 C C . SER A 1 384 ? 1.664 18.891 16.547 1 96.75 384 SER A C 1
ATOM 3132 O O . SER A 1 384 ? 1.48 18.578 17.719 1 96.75 384 SER A O 1
ATOM 3134 N N . LEU A 1 385 ? 2.201 20.031 16.188 1 95.62 385 LEU A N 1
ATOM 3135 C CA . LEU A 1 385 ? 2.654 21.016 17.156 1 95.62 385 LEU A CA 1
ATOM 3136 C C . LEU A 1 385 ? 1.477 21.578 17.953 1 95.62 385 LEU A C 1
ATOM 3138 O O . LEU A 1 385 ? 1.575 21.766 19.172 1 95.62 385 LEU A O 1
ATOM 3142 N N . TYR A 1 386 ? 0.483 21.828 17.266 1 94.88 386 TYR A N 1
ATOM 3143 C CA . TYR A 1 386 ? -0.704 22.359 17.922 1 94.88 386 TYR A CA 1
ATOM 3144 C C . TYR A 1 386 ? -1.268 21.359 18.922 1 94.88 386 TYR A C 1
ATOM 3146 O O . TYR A 1 386 ? -1.646 21.734 20.031 1 94.88 386 TYR A O 1
ATOM 3154 N N . LEU A 1 387 ? -1.359 20.125 18.531 1 95.88 387 LEU A N 1
ATOM 3155 C CA . LEU A 1 387 ? -1.859 19.094 19.422 1 95.88 387 LEU A CA 1
ATOM 3156 C C . LEU A 1 387 ? -0.961 18.953 20.656 1 95.88 387 LEU A C 1
ATOM 3158 O O . LEU A 1 387 ? -1.45 18.734 21.766 1 95.88 387 LEU A O 1
ATOM 3162 N N . GLN A 1 388 ? 0.276 19.062 20.453 1 94.31 388 GLN A N 1
ATOM 3163 C CA . GLN A 1 388 ? 1.207 19.047 21.578 1 94.31 388 GLN A CA 1
ATOM 3164 C C . GLN A 1 388 ? 0.973 20.234 22.5 1 94.31 388 GLN A C 1
ATOM 3166 O O . GLN A 1 388 ? 1.046 20.109 23.719 1 94.31 388 GLN A O 1
ATOM 3171 N N . TYR A 1 389 ? 0.805 21.328 21.891 1 91.94 389 TYR A N 1
ATOM 3172 C CA . TYR A 1 389 ? 0.5 22.531 22.656 1 91.94 389 TYR A CA 1
ATOM 3173 C C . TYR A 1 389 ? -0.748 22.344 23.5 1 91.94 389 TYR A C 1
ATOM 3175 O O . TYR A 1 389 ? -0.773 22.719 24.672 1 91.94 389 TYR A O 1
ATOM 3183 N N . LEU A 1 390 ? -1.779 21.766 22.891 1 91.88 390 LEU A N 1
ATOM 3184 C CA . LEU A 1 390 ? -3.006 21.484 23.625 1 91.88 390 LEU A CA 1
ATOM 3185 C C . LEU A 1 390 ? -2.732 20.531 24.797 1 91.88 390 LEU A C 1
ATOM 3187 O O . LEU A 1 390 ? -3.318 20.688 25.875 1 91.88 390 LEU A O 1
ATOM 3191 N N . GLU A 1 391 ? -1.916 19.562 24.531 1 91.81 391 GLU A N 1
ATOM 3192 C CA . GLU A 1 391 ? -1.552 18.625 25.578 1 91.81 391 GLU A CA 1
ATOM 3193 C C . GLU A 1 391 ? -0.904 19.344 26.766 1 91.81 391 GLU A C 1
ATOM 3195 O O . GLU A 1 391 ? -1.186 19.016 27.922 1 91.81 391 GLU A O 1
ATOM 3200 N N . GLU A 1 392 ? -0.098 20.312 26.516 1 88.25 392 GLU A N 1
ATOM 3201 C CA . GLU A 1 392 ? 0.585 21.062 27.562 1 88.25 392 GLU A CA 1
ATOM 3202 C C . GLU A 1 392 ? -0.398 21.922 28.359 1 88.25 392 GLU A C 1
ATOM 3204 O O . GLU A 1 392 ? -0.181 22.188 29.531 1 88.25 392 GLU A O 1
ATOM 3209 N N . LYS A 1 393 ? -1.442 22.312 27.672 1 85.69 393 LYS A N 1
ATOM 3210 C CA . LYS A 1 393 ? -2.402 23.203 28.312 1 85.69 393 LYS A CA 1
ATOM 3211 C C . LYS A 1 393 ? -3.623 22.438 28.812 1 85.69 393 LYS A C 1
ATOM 3213 O O . LYS A 1 393 ? -4.637 23.047 29.156 1 85.69 393 LYS A O 1
ATOM 3218 N N . LYS A 1 394 ? -3.59 21.203 28.781 1 79.56 394 LYS A N 1
ATOM 3219 C CA . LYS A 1 394 ? -4.766 20.375 29.016 1 79.56 394 LYS A CA 1
ATOM 3220 C C . LYS A 1 394 ? -5.371 20.641 30.391 1 79.56 394 LYS A C 1
ATOM 3222 O O . LYS A 1 394 ? -6.578 20.484 30.594 1 79.56 394 LYS A O 1
ATOM 3227 N N . ASP A 1 395 ? -4.547 21.094 31.297 1 75.12 395 ASP A N 1
ATOM 3228 C CA . ASP A 1 395 ? -5.027 21.297 32.656 1 75.12 395 ASP A CA 1
ATOM 3229 C C . ASP A 1 395 ? -5.523 22.734 32.875 1 75.12 395 ASP A C 1
ATOM 3231 O O . ASP A 1 395 ? -6.02 23.078 33.938 1 75.12 395 ASP A O 1
ATOM 3235 N N . GLU A 1 396 ? -5.477 23.438 31.812 1 72.5 396 GLU A N 1
ATOM 3236 C CA . GLU A 1 396 ? -5.883 24.844 31.922 1 72.5 396 GLU A CA 1
ATOM 3237 C C . GLU A 1 396 ? -7.324 25.031 31.453 1 72.5 396 GLU A C 1
ATOM 3239 O O . GLU A 1 396 ? -7.824 24.266 30.625 1 72.5 396 GLU A O 1
ATOM 3244 N N . LYS A 1 397 ? -7.977 25.922 32.031 1 66.19 397 LYS A N 1
ATOM 3245 C CA . LYS A 1 397 ? -9.352 26.281 31.672 1 66.19 397 LYS A CA 1
ATOM 3246 C C . LYS A 1 397 ? -9.445 26.812 30.25 1 66.19 397 LYS A C 1
ATOM 3248 O O . LYS A 1 397 ? -10.531 26.859 29.672 1 66.19 397 LYS A O 1
ATOM 3253 N N . ILE A 1 398 ? -8.391 27.016 29.656 1 65.31 398 ILE A N 1
ATOM 3254 C CA . ILE A 1 398 ? -8.328 27.672 28.344 1 65.31 398 ILE A CA 1
ATOM 3255 C C . ILE A 1 398 ? -8.922 26.766 27.281 1 65.31 398 ILE A C 1
ATOM 3257 O O . ILE A 1 398 ? -9.445 27.25 26.266 1 65.31 398 ILE A O 1
ATOM 3261 N N . LEU A 1 399 ? -8.969 25.516 27.531 1 72.44 399 LEU A N 1
ATOM 3262 C CA . LEU A 1 399 ? -9.508 24.609 26.531 1 72.44 399 LEU A CA 1
ATOM 3263 C C . LEU A 1 399 ? -11 24.859 26.312 1 72.44 399 LEU A C 1
ATOM 3265 O O . LEU A 1 399 ? -11.5 24.719 25.203 1 72.44 399 LEU A O 1
ATOM 3269 N N . CYS A 1 400 ? -11.547 25.203 27.312 1 70.75 400 CYS A N 1
ATOM 3270 C CA . CYS A 1 400 ? -12.969 25.5 27.203 1 70.75 400 CYS A CA 1
ATOM 3271 C C . CYS A 1 400 ? -13.211 26.719 26.312 1 70.75 400 CYS A C 1
ATOM 3273 O O . CYS A 1 400 ? -14.188 26.75 25.562 1 70.75 400 CYS A O 1
ATOM 3275 N N . ASP A 1 401 ? -12.281 27.594 26.438 1 73.44 401 ASP A N 1
ATOM 3276 C CA . ASP A 1 401 ? -12.398 28.766 25.578 1 73.44 401 ASP A CA 1
ATOM 3277 C C . ASP A 1 401 ? -12.258 28.406 24.109 1 73.44 401 ASP A C 1
ATOM 3279 O O . ASP A 1 401 ? -12.852 29.047 23.234 1 73.44 401 ASP A O 1
ATOM 3283 N N . TYR A 1 402 ? -11.625 27.344 23.938 1 80.38 402 TYR A N 1
ATOM 3284 C CA . TYR A 1 402 ? -11.422 26.859 22.578 1 80.38 402 TYR A CA 1
ATOM 3285 C C . TYR A 1 402 ? -12.547 25.922 22.172 1 80.38 402 TYR A C 1
ATOM 3287 O O . TYR A 1 402 ? -12.531 25.359 21.062 1 80.38 402 TYR A O 1
ATOM 3295 N N . LEU A 1 403 ? -13.531 25.703 23.047 1 87.19 403 LEU A N 1
ATOM 3296 C CA . LEU A 1 403 ? -14.617 24.766 22.812 1 87.19 403 LEU A CA 1
ATOM 3297 C C . LEU A 1 403 ? -14.062 23.359 22.594 1 87.19 403 LEU A C 1
ATOM 3299 O O . LEU A 1 403 ? -14.414 22.688 21.609 1 87.19 403 LEU A O 1
ATOM 3303 N N . LEU A 1 404 ? -13.156 22.984 23.453 1 91.31 404 LEU A N 1
ATOM 3304 C CA . LEU A 1 404 ? -12.492 21.672 23.422 1 91.31 404 LEU A CA 1
ATOM 3305 C C . LEU A 1 404 ? -12.484 21.031 24.797 1 91.31 404 LEU A C 1
ATOM 3307 O O . LEU A 1 404 ? -12.438 21.734 25.812 1 91.31 404 LEU A O 1
ATOM 3311 N N . ILE A 1 405 ? -12.578 19.75 24.844 1 90.31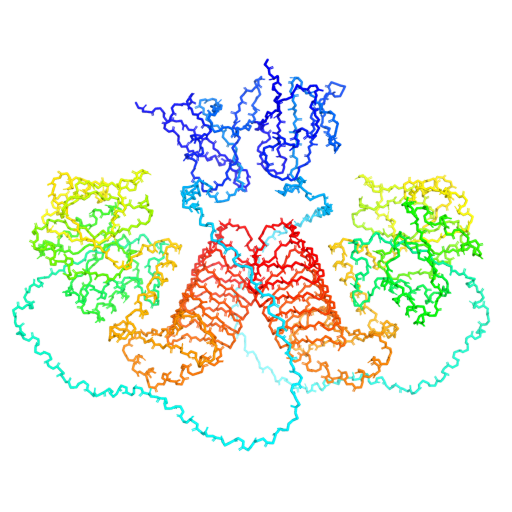 405 ILE A N 1
ATOM 3312 C CA . ILE A 1 405 ? -12.328 18.984 26.062 1 90.31 405 ILE A CA 1
ATOM 3313 C C . ILE A 1 405 ? -11.242 17.953 25.797 1 90.31 405 ILE A C 1
ATOM 3315 O O . ILE A 1 405 ? -11.023 17.531 24.656 1 90.31 405 ILE A O 1
ATOM 3319 N N . CYS A 1 406 ? -10.5 17.641 26.828 1 91.69 406 CYS A N 1
ATOM 3320 C CA . CYS A 1 406 ? -9.43 16.656 26.719 1 91.69 406 CYS A CA 1
ATOM 3321 C C . CYS A 1 406 ? -9.68 15.469 27.656 1 91.69 406 CYS A C 1
ATOM 3323 O O . CYS A 1 406 ? -10.047 15.656 28.812 1 91.69 406 CYS A O 1
ATOM 3325 N N . TYR A 1 407 ? -9.633 14.32 27.109 1 89.62 407 TYR A N 1
ATOM 3326 C CA . TYR A 1 407 ? -9.648 13.086 27.891 1 89.62 407 TYR A CA 1
ATOM 3327 C C . TYR A 1 407 ? -8.305 12.375 27.812 1 89.62 407 TYR A C 1
ATOM 3329 O O . TYR A 1 407 ? -7.879 11.938 26.75 1 89.62 407 TYR A O 1
ATOM 3337 N N . THR A 1 408 ? -7.641 12.289 28.953 1 88.94 408 THR A N 1
ATOM 3338 C CA . THR A 1 408 ? -6.352 11.609 29.031 1 88.94 408 THR A CA 1
ATOM 3339 C C . THR A 1 408 ? -6.539 10.125 29.344 1 88.94 408 THR A C 1
ATOM 3341 O O . THR A 1 408 ? -7.191 9.781 30.328 1 88.94 408 THR A O 1
ATOM 3344 N N . ILE A 1 409 ? -6.078 9.32 28.484 1 86.06 409 ILE A N 1
ATOM 3345 C CA . ILE A 1 409 ? -6.25 7.883 28.641 1 86.06 409 ILE A CA 1
ATOM 3346 C C . ILE A 1 409 ? -5.074 7.301 29.422 1 86.06 409 ILE A C 1
ATOM 3348 O O . ILE A 1 409 ? -3.928 7.367 28.969 1 86.06 409 ILE A O 1
ATOM 3352 N N . ASN A 1 410 ? -5.176 6.961 30.609 1 72.19 410 ASN A N 1
ATOM 3353 C CA . ASN A 1 410 ? -4.16 6.383 31.469 1 72.19 410 ASN A CA 1
ATOM 3354 C C . ASN A 1 410 ? -4.168 4.855 31.406 1 72.19 410 ASN A C 1
ATOM 3356 O O . ASN A 1 410 ? -5.23 4.242 31.312 1 72.19 410 ASN A O 1
ATOM 3360 N N . GLU A 1 411 ? -3.328 4.281 30.781 1 57.81 411 GLU A N 1
ATOM 3361 C CA . GLU A 1 411 ? -3.254 2.826 30.844 1 57.81 411 GLU A CA 1
ATOM 3362 C C . GLU A 1 411 ? -3.252 2.334 32.281 1 57.81 411 GLU A C 1
ATOM 3364 O O . GLU A 1 411 ? -2.682 2.979 33.188 1 57.81 411 GLU A O 1
ATOM 3369 N N . LYS A 1 412 ? -4.008 1.359 32.875 1 46.94 412 LYS A N 1
ATOM 3370 C CA . LYS A 1 412 ? -3.658 0.607 34.094 1 46.94 412 LYS A CA 1
ATOM 3371 C C . LYS A 1 412 ? -2.162 0.307 34.125 1 46.94 412 LYS A C 1
ATOM 3373 O O . LYS A 1 412 ? -1.496 0.299 33.094 1 46.94 412 LYS A O 1
ATOM 3378 N N . GLU A 1 413 ? -1.582 -0.257 35.594 1 37.72 413 GLU A N 1
ATOM 3379 C CA . GLU A 1 413 ? -0.24 -0.51 36.125 1 37.72 413 GLU A CA 1
ATOM 3380 C C . GLU A 1 413 ? 0.651 -1.139 35.031 1 37.72 413 GLU A C 1
ATOM 3382 O O . GLU A 1 413 ? 1.87 -0.952 35.062 1 37.72 413 GLU A O 1
ATOM 3387 N N . ASN A 1 414 ? 0.346 -2.404 34.625 1 37.12 414 ASN A N 1
ATOM 3388 C CA . ASN A 1 414 ? 1.511 -3.213 34.281 1 37.12 414 ASN A CA 1
ATOM 3389 C C . ASN A 1 414 ? 2.18 -2.711 33 1 37.12 414 ASN A C 1
ATOM 3391 O O . ASN A 1 414 ? 3.135 -3.32 32.531 1 37.12 414 ASN A O 1
ATOM 3395 N N . ASP A 1 415 ? 1.456 -2.451 32.062 1 37.78 415 ASP A N 1
ATOM 3396 C CA . ASP A 1 415 ? 2.33 -2.361 30.875 1 37.78 415 ASP A CA 1
ATOM 3397 C C . ASP A 1 415 ? 3.227 -1.128 30.953 1 37.78 415 ASP A C 1
ATOM 3399 O O . ASP A 1 415 ? 2.818 -0.09 31.484 1 37.78 415 ASP A O 1
ATOM 3403 N N . ILE A 1 416 ? 4.535 -1.332 30.469 1 36.47 416 ILE A N 1
ATOM 3404 C CA . ILE A 1 416 ? 5.777 -0.573 30.5 1 36.47 416 ILE A CA 1
ATOM 3405 C C . ILE A 1 416 ? 5.484 0.909 30.281 1 36.47 416 ILE A C 1
ATOM 3407 O O . ILE A 1 416 ? 4.418 1.268 29.766 1 36.47 416 ILE A O 1
ATOM 3411 N N . LYS A 1 417 ? 6.688 1.627 29.734 1 37.53 417 LYS A N 1
ATOM 3412 C CA . LYS A 1 417 ? 7.566 2.789 29.625 1 37.53 417 LYS A CA 1
ATOM 3413 C C . LYS A 1 417 ? 6.996 3.828 28.672 1 37.53 417 LYS A C 1
ATOM 3415 O O . LYS A 1 417 ? 7.676 4.793 28.312 1 37.53 417 LYS A O 1
ATOM 3420 N N . ASN A 1 418 ? 6.066 3.502 27.734 1 41.91 418 ASN A N 1
ATOM 3421 C CA . ASN A 1 418 ? 6.047 4.613 26.781 1 41.91 418 ASN A CA 1
ATOM 3422 C C . ASN A 1 418 ? 5.371 5.844 27.375 1 41.91 418 ASN A C 1
ATOM 3424 O O . ASN A 1 418 ? 4.176 5.816 27.688 1 41.91 418 ASN A O 1
ATOM 3428 N N . THR A 1 419 ? 5.996 6.695 28 1 44.03 419 THR A N 1
ATOM 3429 C CA . THR A 1 419 ? 5.891 8.023 28.594 1 44.03 419 THR A CA 1
ATOM 3430 C C . THR A 1 419 ? 4.945 8.906 27.781 1 44.03 419 THR A C 1
ATOM 3432 O O . THR A 1 419 ? 4.617 10.016 28.203 1 44.03 419 THR A O 1
ATOM 3435 N N . ASN A 1 420 ? 4.777 8.633 26.484 1 55.97 420 ASN A N 1
ATOM 3436 C CA . ASN A 1 420 ? 4.047 9.711 25.828 1 55.97 420 ASN A CA 1
ATOM 3437 C C . ASN A 1 420 ? 2.545 9.602 26.078 1 55.97 420 ASN A C 1
ATOM 3439 O O . ASN A 1 420 ? 1.959 8.531 25.891 1 55.97 420 ASN A O 1
ATOM 3443 N N . GLY A 1 421 ? 1.835 10.43 26.812 1 71.38 421 GLY A N 1
ATOM 3444 C CA . GLY A 1 421 ? 0.435 10.5 27.203 1 71.38 421 GLY A CA 1
ATOM 3445 C C . GLY A 1 421 ? -0.517 10.305 26.031 1 71.38 421 GLY A C 1
ATOM 3446 O O . GLY A 1 421 ? -0.166 10.586 24.891 1 71.38 421 GLY A O 1
ATOM 3447 N N . ARG A 1 422 ? -1.503 9.406 26.156 1 89.38 422 ARG A N 1
ATOM 3448 C CA . ARG A 1 422 ? -2.605 9.227 25.219 1 89.38 422 ARG A CA 1
ATOM 3449 C C . ARG A 1 422 ? -3.75 10.188 25.531 1 89.38 422 ARG A C 1
ATOM 3451 O O . ARG A 1 422 ? -4.359 10.109 26.594 1 89.38 422 ARG A O 1
ATOM 3458 N N . ASN A 1 423 ? -3.928 11.195 24.609 1 93.56 423 ASN A N 1
ATOM 3459 C CA . ASN A 1 423 ? -4.945 12.219 24.844 1 93.56 423 ASN A CA 1
ATOM 3460 C C . ASN A 1 423 ? -5.965 12.25 23.703 1 93.56 423 ASN A C 1
ATOM 3462 O O . ASN A 1 423 ? -5.594 12.211 22.531 1 93.56 423 ASN A O 1
ATOM 3466 N N . LEU A 1 424 ? -7.168 12.234 24.078 1 94.62 424 LEU A N 1
ATOM 3467 C CA . LEU A 1 424 ? -8.266 12.414 23.141 1 94.62 424 LEU A CA 1
ATOM 3468 C C . LEU A 1 424 ? -8.922 13.773 23.344 1 94.62 424 LEU A C 1
ATOM 3470 O O . LEU A 1 424 ? -9.477 14.055 24.406 1 94.62 424 LEU A O 1
ATOM 3474 N N . PHE A 1 425 ? -8.789 14.602 22.328 1 95.12 425 PHE A N 1
ATOM 3475 C CA . PHE A 1 425 ? -9.445 15.906 22.344 1 95.12 425 PHE A CA 1
ATOM 3476 C C . PHE A 1 425 ? -10.758 15.867 21.578 1 95.12 425 PHE A C 1
ATOM 3478 O O . PHE A 1 425 ? -10.836 15.242 20.516 1 95.12 425 PHE A O 1
ATOM 3485 N N . VAL A 1 426 ? -11.773 16.484 22.109 1 95.19 426 VAL A N 1
ATOM 3486 C CA . VAL A 1 426 ? -13.062 16.578 21.438 1 95.19 426 VAL A CA 1
ATOM 3487 C C . VAL A 1 426 ? -13.445 18.031 21.234 1 95.19 426 VAL A C 1
ATOM 3489 O O . VAL A 1 426 ? -13.422 18.828 22.188 1 95.19 426 VAL A O 1
ATOM 3492 N N . THR A 1 427 ? -13.703 18.422 20 1 95.56 427 THR A N 1
ATOM 3493 C CA . THR A 1 427 ? -14.078 19.797 19.672 1 95.56 427 THR A CA 1
ATOM 3494 C C . THR A 1 427 ? -15.594 19.938 19.547 1 95.56 427 THR A C 1
ATOM 3496 O O . THR A 1 427 ? -16.297 18.953 19.266 1 95.56 427 THR A O 1
ATOM 3499 N N . PHE A 1 428 ? -16.047 21.141 19.766 1 93.81 428 PHE A N 1
ATOM 3500 C CA . PHE A 1 428 ? -17.469 21.453 19.734 1 93.81 428 PHE A CA 1
ATOM 3501 C C . PHE A 1 428 ? -17.719 22.703 18.906 1 93.81 428 PHE A C 1
ATOM 3503 O O . PHE A 1 428 ? -16.859 23.578 18.812 1 93.81 428 PHE A O 1
ATOM 3510 N N . GLU A 1 429 ? -18.844 22.812 18.344 1 86.69 429 GLU A N 1
ATOM 3511 C CA . GLU A 1 429 ? -19.203 23.969 17.531 1 86.69 429 GLU A CA 1
ATOM 3512 C C . GLU A 1 429 ? -19.531 25.188 18.391 1 86.69 429 GLU A C 1
ATOM 3514 O O . GLU A 1 429 ? -19.219 26.328 18.031 1 86.69 429 GLU A O 1
ATOM 3519 N N . ASN A 1 430 ? -20.219 24.969 19.469 1 85.81 430 ASN A N 1
ATOM 3520 C CA . ASN A 1 430 ? -20.625 26.031 20.375 1 85.81 430 ASN A CA 1
ATOM 3521 C C . ASN A 1 430 ? -20.703 25.531 21.812 1 85.81 430 ASN A C 1
ATOM 3523 O O . ASN A 1 430 ? -20.547 24.344 22.078 1 85.81 430 ASN A O 1
ATOM 3527 N N . MET A 1 431 ? -21 26.422 22.656 1 86.38 431 MET A N 1
ATOM 3528 C CA . MET A 1 431 ? -21.016 26.125 24.094 1 86.38 431 MET A CA 1
ATOM 3529 C C . MET A 1 431 ? -22.188 25.219 24.438 1 86.38 431 MET A C 1
ATOM 3531 O O . MET A 1 431 ? -22.094 24.391 25.344 1 86.38 431 MET A O 1
ATOM 3535 N N . GLU A 1 432 ? -23.219 25.406 23.734 1 89.94 432 GLU A N 1
ATOM 3536 C CA . GLU A 1 432 ? -24.391 24.578 23.969 1 89.94 432 GLU A CA 1
ATOM 3537 C C . GLU A 1 432 ? -24.094 23.109 23.703 1 89.94 432 GLU A C 1
ATOM 3539 O O . GLU A 1 432 ? -24.453 22.234 24.5 1 89.94 432 GLU A O 1
ATOM 3544 N N . GLU A 1 433 ? -23.406 22.922 22.656 1 91.19 433 GLU A N 1
ATOM 3545 C CA . GLU A 1 433 ? -23.016 21.562 22.312 1 91.19 433 GLU A CA 1
ATOM 3546 C C . GLU A 1 433 ? -22.062 20.984 23.344 1 91.19 433 GLU A C 1
ATOM 3548 O O . GLU A 1 433 ? -22.188 19.812 23.734 1 91.19 433 GLU A O 1
ATOM 3553 N N . LEU A 1 434 ? -21.141 21.734 23.734 1 90.94 434 LEU A N 1
ATOM 3554 C CA . LEU A 1 434 ? -20.156 21.312 24.734 1 90.94 434 LEU A CA 1
ATOM 3555 C C . LEU A 1 434 ? -20.844 20.938 26.047 1 90.94 434 LEU A C 1
ATOM 3557 O O . LEU A 1 434 ? -20.547 19.891 26.625 1 90.94 434 LEU A O 1
ATOM 3561 N N . ASN A 1 435 ? -21.828 21.75 26.469 1 89.88 435 ASN A N 1
ATOM 3562 C CA . ASN A 1 435 ? -22.547 21.516 27.719 1 89.88 435 ASN A CA 1
ATOM 3563 C C . ASN A 1 435 ? -23.375 20.234 27.641 1 89.88 435 ASN A C 1
ATOM 3565 O O . ASN A 1 435 ? -23.422 19.469 28.609 1 89.88 435 ASN A O 1
ATOM 3569 N N . LYS A 1 436 ? -23.953 20.062 26.562 1 91.31 436 LYS A N 1
ATOM 3570 C CA . LYS A 1 436 ? -24.734 18.844 26.359 1 91.31 436 LYS A CA 1
ATOM 3571 C C . LYS A 1 436 ? -23.844 17.609 26.375 1 91.31 436 LYS A C 1
ATOM 3573 O O . LYS A 1 436 ? -24.219 16.578 26.938 1 91.31 436 LYS A O 1
ATOM 3578 N N . PHE A 1 437 ? -22.75 17.734 25.766 1 90.12 437 PHE A N 1
ATOM 3579 C CA . PHE A 1 437 ? -21.797 16.625 25.703 1 90.12 437 PHE A CA 1
ATOM 3580 C C . PHE A 1 437 ? -21.266 16.297 27.094 1 90.12 437 PHE A C 1
ATOM 3582 O O . PHE A 1 437 ? -21.047 15.125 27.406 1 90.12 437 PHE A O 1
ATOM 3589 N N . ASN A 1 438 ? -21.062 17.266 27.844 1 87.5 438 ASN A N 1
ATOM 3590 C CA . ASN A 1 438 ? -20.516 17.109 29.172 1 87.5 438 ASN A CA 1
ATOM 3591 C C . ASN A 1 438 ? -21.391 16.219 30.047 1 87.5 438 ASN A C 1
ATOM 3593 O O . ASN A 1 438 ? -20.891 15.539 30.953 1 87.5 438 ASN A O 1
ATOM 3597 N N . GLU A 1 439 ? -22.641 16.156 29.719 1 89.38 439 GLU A N 1
ATOM 3598 C CA . GLU A 1 439 ? -23.562 15.32 30.484 1 89.38 439 GLU A CA 1
ATOM 3599 C C . GLU A 1 439 ? -23.344 13.844 30.188 1 89.38 439 GLU A C 1
ATOM 3601 O O . GLU A 1 439 ? -23.594 12.992 31.047 1 89.38 439 GLU A O 1
ATOM 3606 N N . LYS A 1 440 ? -22.859 13.547 29.031 1 91 440 LYS A N 1
ATOM 3607 C CA . LYS A 1 440 ? -22.719 12.156 28.625 1 91 440 LYS A CA 1
ATOM 3608 C C . LYS A 1 440 ? -21.281 11.82 28.25 1 91 440 LYS A C 1
ATOM 3610 O O . LYS A 1 440 ? -21.031 10.852 27.531 1 91 440 LYS A O 1
ATOM 3615 N N . LYS A 1 441 ? -20.422 12.602 28.656 1 87.75 441 LYS A N 1
ATOM 3616 C CA . LYS A 1 441 ? -19.031 12.5 28.219 1 87.75 441 LYS A CA 1
ATOM 3617 C C . LYS A 1 441 ? -18.391 11.195 28.688 1 87.75 441 LYS A C 1
ATOM 3619 O O . LYS A 1 441 ? -17.641 10.562 27.938 1 87.75 441 LYS A O 1
ATOM 3624 N N . ASP A 1 442 ? -18.688 10.734 29.875 1 87.31 442 ASP A N 1
ATOM 3625 C CA . ASP A 1 442 ? -18.062 9.531 30.438 1 87.31 442 ASP A CA 1
ATOM 3626 C C . ASP A 1 442 ? -18.469 8.289 29.641 1 87.31 442 ASP A C 1
ATOM 3628 O O . ASP A 1 442 ? -17.641 7.43 29.344 1 87.31 442 ASP A O 1
ATOM 3632 N N . GLU A 1 443 ? -19.703 8.289 29.359 1 88.69 443 GLU A N 1
ATOM 3633 C CA . GLU A 1 443 ? -20.203 7.18 28.547 1 88.69 443 GLU A CA 1
ATOM 3634 C C . GLU A 1 443 ? -19.578 7.184 27.156 1 88.69 443 GLU A C 1
ATOM 3636 O O . GLU A 1 443 ? -19.219 6.133 26.625 1 88.69 443 GLU A O 1
ATOM 3641 N N . PHE A 1 444 ? -19.453 8.312 26.672 1 89.69 444 PHE A N 1
ATOM 3642 C CA . PHE A 1 444 ? -18.859 8.477 25.359 1 89.69 444 PHE A CA 1
ATOM 3643 C C . PHE A 1 444 ? -17.422 7.969 25.344 1 89.69 444 PHE A C 1
ATOM 3645 O O . PHE A 1 444 ? -17.047 7.176 24.469 1 89.69 444 PHE A O 1
ATOM 3652 N N . PHE A 1 445 ? -16.672 8.336 26.266 1 88.56 445 PHE A N 1
ATOM 3653 C CA . PHE A 1 445 ? -15.266 7.988 26.297 1 88.56 445 PHE A CA 1
ATOM 3654 C C . PHE A 1 445 ? -15.078 6.504 26.594 1 88.56 445 PHE A C 1
ATOM 3656 O O . PHE A 1 445 ? -14.203 5.855 26.016 1 88.56 445 PHE A O 1
ATOM 3663 N N . LYS A 1 446 ? -15.891 5.988 27.438 1 86.31 446 LYS A N 1
ATOM 3664 C CA . LYS A 1 446 ? -15.812 4.562 27.75 1 86.31 446 LYS A CA 1
ATOM 3665 C C . LYS A 1 446 ? -16.078 3.715 26.516 1 86.31 446 LYS A C 1
ATOM 3667 O O . LYS A 1 446 ? -15.344 2.764 26.234 1 86.31 446 LYS A O 1
ATOM 3672 N N . GLU A 1 447 ? -17.047 4.082 25.859 1 88.44 447 GLU A N 1
ATOM 3673 C CA . GLU A 1 447 ? -17.406 3.344 24.656 1 88.44 447 GLU A CA 1
ATOM 3674 C C . GLU A 1 447 ? -16.328 3.471 23.578 1 88.44 447 GLU A C 1
ATOM 3676 O O . GLU A 1 447 ? -15.992 2.492 22.906 1 88.44 447 GLU A O 1
ATOM 3681 N N . LEU A 1 448 ? -15.812 4.617 23.422 1 88.94 448 LEU A N 1
ATOM 3682 C CA . LEU A 1 448 ? -14.82 4.867 22.375 1 88.94 448 LEU A CA 1
ATOM 3683 C C . LEU A 1 448 ? -13.516 4.133 22.688 1 88.94 448 LEU A C 1
ATOM 3685 O O . LEU A 1 448 ? -12.922 3.516 21.797 1 88.94 448 LEU A O 1
ATOM 3689 N N . ILE A 1 449 ? -13.094 4.129 23.891 1 87.19 449 ILE A N 1
ATOM 3690 C CA . ILE A 1 449 ? -11.812 3.559 24.281 1 87.19 449 ILE A CA 1
ATOM 3691 C C . ILE A 1 449 ? -11.898 2.033 24.266 1 87.19 449 ILE A C 1
ATOM 3693 O O . ILE A 1 449 ? -10.891 1.353 24.047 1 87.19 449 ILE A O 1
ATOM 3697 N N . LEU A 1 450 ? -13.102 1.571 24.484 1 86 450 LEU A N 1
ATOM 3698 C CA . LEU A 1 450 ? -13.297 0.125 24.438 1 86 450 LEU A CA 1
ATOM 3699 C C . LEU A 1 450 ? -13.086 -0.417 23.031 1 86 450 LEU A C 1
ATOM 3701 O O . LEU A 1 450 ? -12.609 -1.54 22.859 1 86 450 LEU A O 1
ATOM 3705 N N . CYS A 1 451 ? -13.344 0.397 22.109 1 88.75 451 CYS A N 1
ATOM 3706 C CA . CYS A 1 451 ? -13.367 -0.142 20.75 1 88.75 451 CYS A CA 1
ATOM 3707 C C . CYS A 1 451 ? -12.297 0.506 19.891 1 88.75 451 CYS A C 1
ATOM 3709 O O . CYS A 1 451 ? -12.109 0.119 18.734 1 88.75 451 CYS A O 1
ATOM 3711 N N . THR A 1 452 ? -11.664 1.465 20.375 1 92.19 452 THR A N 1
ATOM 3712 C CA . THR A 1 452 ? -10.672 2.191 19.609 1 92.19 452 THR A CA 1
ATOM 3713 C C . THR A 1 452 ? -9.398 2.414 20.422 1 92.19 452 THR A C 1
ATOM 3715 O O . THR A 1 452 ? -9.469 2.803 21.594 1 92.19 452 THR A O 1
ATOM 3718 N N . LYS A 1 453 ? -8.328 2.057 19.859 1 94.25 453 LYS A N 1
ATOM 3719 C CA . LYS A 1 453 ? -7.047 2.332 20.5 1 94.25 453 LYS A CA 1
ATOM 3720 C C . LYS A 1 453 ? -6.504 3.695 20.094 1 94.25 453 LYS A C 1
ATOM 3722 O O . LYS A 1 453 ? -6.387 3.984 18.891 1 94.25 453 LYS A O 1
ATOM 3727 N N . VAL A 1 454 ? -6.184 4.543 21.078 1 94.88 454 VAL A N 1
ATOM 3728 C CA . VAL A 1 454 ? -5.641 5.875 20.844 1 94.88 454 VAL A CA 1
ATOM 3729 C C . VAL A 1 454 ? -4.152 5.898 21.172 1 94.88 454 VAL A C 1
ATOM 3731 O O . VAL A 1 454 ? -3.742 5.414 22.234 1 94.88 454 VAL A O 1
ATOM 3734 N N . GLU A 1 455 ? -3.42 6.395 20.219 1 94.94 455 GLU A N 1
ATOM 3735 C CA . GLU A 1 455 ? -1.985 6.57 20.422 1 94.94 455 GLU A CA 1
ATOM 3736 C C . GLU A 1 455 ? -1.592 8.039 20.344 1 94.94 455 GLU A C 1
ATOM 3738 O O . GLU A 1 455 ? -1.95 8.727 19.375 1 94.94 455 GLU A O 1
ATOM 3743 N N . GLY A 1 456 ? -0.84 8.547 21.344 1 95.81 456 GLY A N 1
ATOM 3744 C CA . GLY A 1 456 ? -0.465 9.953 21.359 1 95.81 456 GLY A CA 1
ATOM 3745 C C . GLY A 1 456 ? -1.656 10.891 21.438 1 95.81 456 GLY A C 1
ATOM 3746 O O . GLY A 1 456 ? -2.537 10.711 22.281 1 95.81 456 GLY A O 1
ATOM 3747 N N . ASN A 1 457 ? -1.635 11.953 20.594 1 96.88 457 ASN A N 1
ATOM 3748 C CA . ASN A 1 457 ? -2.693 12.961 20.609 1 96.88 457 ASN A CA 1
ATOM 3749 C C . ASN A 1 457 ? -3.646 12.773 19.422 1 96.88 457 ASN A C 1
ATOM 3751 O O . ASN A 1 457 ? -3.209 12.68 18.281 1 96.88 457 ASN A O 1
ATOM 3755 N N . VAL A 1 458 ? -4.875 12.656 19.734 1 97.81 458 VAL A N 1
ATOM 3756 C CA . VAL A 1 458 ? -5.918 12.539 18.719 1 97.81 458 VAL A CA 1
ATOM 3757 C C . VAL A 1 458 ? -7.016 13.57 18.984 1 97.81 458 VAL A C 1
ATOM 3759 O O . VAL A 1 458 ? -7.406 13.781 20.141 1 97.81 458 VAL A O 1
ATOM 3762 N N . LEU A 1 459 ? -7.414 14.281 17.953 1 97.75 459 LEU A N 1
ATOM 3763 C CA . LEU A 1 459 ? -8.484 15.266 18.047 1 97.75 459 LEU A CA 1
ATOM 3764 C C . LEU A 1 459 ? -9.664 14.891 17.156 1 97.75 459 LEU A C 1
ATOM 3766 O O . LEU A 1 459 ? -9.484 14.648 15.961 1 97.75 459 LEU A O 1
ATOM 3770 N N . ILE A 1 460 ? -10.82 14.758 17.75 1 97.56 460 ILE A N 1
ATOM 3771 C CA . ILE A 1 460 ? -12.016 14.43 16.984 1 97.56 460 ILE A CA 1
ATOM 3772 C C . ILE A 1 460 ? -13.109 15.461 17.266 1 97.56 460 ILE A C 1
ATOM 3774 O O . ILE A 1 460 ? -12.992 16.266 18.188 1 97.56 460 ILE A O 1
ATOM 3778 N N . SER A 1 461 ? -14.047 15.484 16.406 1 96.44 461 SER A N 1
ATOM 3779 C CA . SER A 1 461 ? -15.25 16.266 16.656 1 96.44 461 SER A CA 1
ATOM 3780 C C . SER A 1 461 ? -16.266 15.484 17.484 1 96.44 461 SER A C 1
ATOM 3782 O O . SER A 1 461 ? -16.25 14.25 17.469 1 96.44 461 SER A O 1
ATOM 3784 N N . SER A 1 462 ? -17.156 16.125 18.188 1 94.62 462 SER A N 1
ATOM 3785 C CA . SER A 1 462 ? -18.234 15.469 18.938 1 94.62 462 SER A CA 1
ATOM 3786 C C . SER A 1 462 ? -19.188 14.734 18 1 94.62 462 SER A C 1
ATOM 3788 O O . SER A 1 462 ? -19.938 13.859 18.453 1 94.62 462 SER A O 1
ATOM 3790 N N . LYS A 1 463 ? -19.062 15.016 16.734 1 95.62 463 LYS A N 1
ATOM 3791 C CA . LYS A 1 463 ? -19.984 14.438 15.758 1 95.62 463 LYS A CA 1
ATOM 3792 C C . LYS A 1 463 ? -19.297 13.367 14.922 1 95.62 463 LYS A C 1
ATOM 3794 O O . LYS A 1 463 ? -19.875 12.867 13.953 1 95.62 463 LYS A O 1
ATOM 3799 N N . THR A 1 464 ? -18.094 13.109 15.234 1 96.5 464 THR A N 1
ATOM 3800 C CA . THR A 1 464 ? -17.344 12.062 14.547 1 96.5 464 THR A CA 1
ATOM 3801 C C . THR A 1 464 ? -17.844 10.68 14.977 1 96.5 464 THR A C 1
ATOM 3803 O O . THR A 1 464 ? -18.125 10.461 16.156 1 96.5 464 THR A O 1
ATOM 3806 N N . VAL A 1 465 ? -17.969 9.789 14.062 1 96.81 465 VAL A N 1
ATOM 3807 C CA . VAL A 1 465 ? -18.359 8.406 14.359 1 96.81 465 VAL A CA 1
ATOM 3808 C C . VAL A 1 465 ? -17.203 7.465 14.016 1 96.81 465 VAL A C 1
ATOM 3810 O O . VAL A 1 465 ? -16.719 7.445 12.883 1 96.81 465 VAL A O 1
ATOM 3813 N N . ILE A 1 466 ? -16.719 6.727 15 1 97.25 466 ILE A N 1
ATOM 3814 C CA . ILE A 1 466 ? -15.633 5.773 14.82 1 97.25 466 ILE A CA 1
ATOM 3815 C C . ILE A 1 466 ? -16.125 4.363 15.156 1 97.25 466 ILE A C 1
ATOM 3817 O O . ILE A 1 466 ? -16.562 4.109 16.281 1 97.25 466 ILE A O 1
ATOM 3821 N N . LYS A 1 467 ? -16.031 3.492 14.188 1 95.62 467 LYS A N 1
ATOM 3822 C CA . LYS A 1 467 ? -16.438 2.107 14.414 1 95.62 467 LYS A CA 1
ATOM 3823 C C . LYS A 1 467 ? -15.352 1.329 15.148 1 95.62 467 LYS A C 1
ATOM 3825 O O . LYS A 1 467 ? -14.359 1.908 15.594 1 95.62 467 LYS A O 1
ATOM 3830 N N . ARG A 1 468 ? -15.492 -0.026 15.258 1 94.44 468 ARG A N 1
ATOM 3831 C CA . ARG A 1 468 ? -14.711 -0.828 16.188 1 94.44 468 ARG A CA 1
ATOM 3832 C C . ARG A 1 468 ? -13.328 -1.136 15.617 1 94.44 468 ARG A C 1
ATOM 3834 O O . ARG A 1 468 ? -13.133 -1.111 14.398 1 94.44 468 ARG A O 1
ATOM 3841 N N . ASN A 1 469 ? -12.383 -1.379 16.484 1 95.5 469 ASN A N 1
ATOM 3842 C CA . ASN A 1 469 ? -11.062 -1.957 16.234 1 95.5 469 ASN A CA 1
ATOM 3843 C C . ASN A 1 469 ? -10.188 -1.017 15.414 1 95.5 469 ASN A C 1
ATOM 3845 O O . ASN A 1 469 ? -9.422 -1.464 14.555 1 95.5 469 ASN A O 1
ATOM 3849 N N . CYS A 1 470 ? -10.391 0.265 15.602 1 97.44 470 CYS A N 1
ATOM 3850 C CA . CYS A 1 470 ? -9.523 1.239 14.953 1 97.44 470 CYS A CA 1
ATOM 3851 C C . CYS A 1 470 ? -8.344 1.607 15.844 1 97.44 470 CYS A C 1
ATOM 3853 O O . CYS A 1 470 ? -8.414 1.456 17.062 1 97.44 470 CYS A O 1
ATOM 3855 N N . VAL A 1 471 ? -7.289 1.91 15.258 1 97.75 471 VAL A N 1
ATOM 3856 C CA . VAL A 1 471 ? -6.137 2.482 15.953 1 97.75 471 VAL A CA 1
ATOM 3857 C C . VAL A 1 471 ? -5.844 3.875 15.406 1 97.75 471 VAL A C 1
ATOM 3859 O O . VAL A 1 471 ? -5.488 4.023 14.234 1 97.75 471 VAL A O 1
ATOM 3862 N N . LEU A 1 472 ? -5.965 4.887 16.266 1 97.88 472 LEU A N 1
ATOM 3863 C CA . LEU A 1 472 ? -5.812 6.277 15.859 1 97.88 472 LEU A CA 1
ATOM 3864 C C . LEU A 1 472 ? -4.641 6.934 16.578 1 97.88 472 LEU A C 1
ATOM 3866 O O . LEU A 1 472 ? -4.527 6.848 17.797 1 97.88 472 LEU A O 1
ATOM 3870 N N . GLY A 1 473 ? -3.852 7.652 15.797 1 97 473 GLY A N 1
ATOM 3871 C CA . GLY A 1 473 ? -2.771 8.406 16.422 1 97 473 GLY A CA 1
ATOM 3872 C C . GLY A 1 473 ? -1.396 7.855 16.094 1 97 473 GLY A C 1
ATOM 3873 O O . GLY A 1 473 ? -1.274 6.746 15.562 1 97 473 GLY A O 1
ATOM 3874 N N . ASP A 1 474 ? -0.386 8.617 16.234 1 96.12 474 ASP A N 1
ATOM 3875 C CA . ASP A 1 474 ? -0.425 9.922 16.891 1 96.12 474 ASP A CA 1
ATOM 3876 C C . ASP A 1 474 ? -0.742 11.031 15.883 1 96.12 474 ASP A C 1
ATOM 3878 O O . ASP A 1 474 ? -0.642 10.82 14.672 1 96.12 474 ASP A O 1
ATOM 3882 N N . ASN A 1 475 ? -1.178 12.234 16.359 1 97.88 475 ASN A N 1
ATOM 3883 C CA . ASN A 1 475 ? -1.393 13.453 15.578 1 97.88 475 ASN A CA 1
ATOM 3884 C C . ASN A 1 475 ? -2.457 13.242 14.5 1 97.88 475 ASN A C 1
ATOM 3886 O O . ASN A 1 475 ? -2.217 13.516 13.328 1 97.88 475 ASN A O 1
ATOM 3890 N N . VAL A 1 476 ? -3.551 12.773 14.93 1 98.56 476 VAL A N 1
ATOM 3891 C CA . VAL A 1 476 ? -4.676 12.547 14.023 1 98.56 476 VAL A CA 1
ATOM 3892 C C . VAL A 1 476 ? -5.797 13.539 14.344 1 98.56 476 VAL A C 1
ATOM 3894 O O . VAL A 1 476 ? -6.094 13.797 15.516 1 98.56 476 VAL A O 1
ATOM 3897 N N . VAL A 1 477 ? -6.355 14.133 13.312 1 98.44 477 VAL A N 1
ATOM 3898 C CA . VAL A 1 477 ? -7.496 15.031 13.453 1 98.44 477 VAL A CA 1
ATOM 3899 C C . VAL A 1 477 ? -8.641 14.555 12.562 1 98.44 477 VAL A C 1
ATOM 3901 O O . VAL A 1 477 ? -8.469 14.391 11.352 1 98.44 477 VAL A O 1
ATOM 3904 N N . LEU A 1 478 ? -9.781 14.281 13.172 1 98.38 478 LEU A N 1
ATOM 3905 C CA . LEU A 1 478 ? -11 13.914 12.461 1 98.38 478 LEU A CA 1
ATOM 3906 C C . LEU A 1 478 ? -12.062 14.992 12.602 1 98.38 478 LEU A C 1
ATOM 3908 O O . LEU A 1 478 ? -12.461 15.336 13.719 1 98.38 478 LEU A O 1
ATOM 3912 N N . GLY A 1 479 ? -12.539 15.43 11.484 1 97.19 479 GLY A N 1
ATOM 3913 C CA . GLY A 1 479 ? -13.445 16.578 11.453 1 97.19 479 GLY A CA 1
ATOM 3914 C C . GLY A 1 479 ? -14.883 16.203 11.766 1 97.19 479 GLY A C 1
ATOM 3915 O O . GLY A 1 479 ? -15.164 15.078 12.195 1 97.19 479 GLY A O 1
ATOM 3916 N N . ASP A 1 480 ? -15.781 17.156 11.562 1 95.69 480 ASP A N 1
ATOM 3917 C CA . ASP A 1 480 ? -17.203 17.016 11.82 1 95.69 480 ASP A CA 1
ATOM 3918 C C . ASP A 1 480 ? -17.844 16 10.875 1 95.69 480 ASP A C 1
ATOM 3920 O O . ASP A 1 480 ? -17.578 16.031 9.664 1 95.69 480 ASP A O 1
ATOM 3924 N N . ASN A 1 481 ? -18.578 15.086 11.422 1 97.25 481 ASN A N 1
ATOM 3925 C CA . ASN A 1 481 ? -19.359 14.117 10.656 1 97.25 481 ASN A CA 1
ATOM 3926 C C . ASN A 1 481 ? -18.469 13.172 9.859 1 97.25 481 ASN A C 1
ATOM 3928 O O . ASN A 1 481 ? -18.828 12.734 8.766 1 97.25 481 ASN A O 1
ATOM 3932 N N . VAL A 1 482 ? -17.344 13.086 10.305 1 98.12 482 VAL A N 1
ATOM 3933 C CA . VAL A 1 482 ? -16.484 12.062 9.719 1 98.12 482 VAL A CA 1
ATOM 3934 C C . VAL A 1 482 ? -16.906 10.688 10.234 1 98.12 482 VAL A C 1
ATOM 3936 O O . VAL A 1 482 ? -17.203 10.523 11.422 1 98.12 482 VAL A O 1
ATOM 3939 N N . ILE A 1 483 ? -16.984 9.758 9.367 1 98.75 483 ILE A N 1
ATOM 3940 C CA . ILE A 1 483 ? -17.281 8.375 9.727 1 98.75 483 ILE A CA 1
ATOM 3941 C C . ILE A 1 483 ? -16.078 7.484 9.406 1 98.75 483 ILE A C 1
ATOM 3943 O O . ILE A 1 483 ? -15.617 7.445 8.266 1 98.75 483 ILE A O 1
ATOM 3947 N N . VAL A 1 484 ? -15.562 6.832 10.406 1 98.5 484 VAL A N 1
ATOM 3948 C CA . VAL A 1 484 ? -14.461 5.891 10.227 1 98.5 484 VAL A CA 1
ATOM 3949 C C . VAL A 1 484 ? -14.969 4.461 10.414 1 98.5 484 VAL A C 1
ATOM 3951 O O . VAL A 1 484 ? -15.477 4.109 11.477 1 98.5 484 VAL A O 1
ATOM 3954 N N . GLY A 1 485 ? -14.812 3.646 9.352 1 98.06 485 GLY A N 1
ATOM 3955 C CA . GLY A 1 485 ? -15.242 2.258 9.398 1 98.06 485 GLY A CA 1
ATOM 3956 C C . GLY A 1 485 ? -14.406 1.406 10.336 1 98.06 485 GLY A C 1
ATOM 3957 O O . GLY A 1 485 ? -13.578 1.929 11.094 1 98.06 485 GLY A O 1
ATOM 3958 N N . GLU A 1 486 ? -14.648 0.101 10.266 1 97.25 486 GLU A N 1
ATOM 3959 C CA . GLU A 1 486 ? -14 -0.827 11.188 1 97.25 486 GLU A CA 1
ATOM 3960 C C . GLU A 1 486 ? -12.539 -1.06 10.797 1 97.25 486 GLU A C 1
ATOM 3962 O O . GLU A 1 486 ? -12.203 -1.078 9.609 1 97.25 486 GLU A O 1
ATOM 3967 N N . GLY A 1 487 ? -11.766 -1.261 11.828 1 98.06 487 GLY A N 1
ATOM 3968 C CA . GLY A 1 487 ? -10.422 -1.782 11.633 1 98.06 487 GLY A CA 1
ATOM 3969 C C . GLY A 1 487 ? -9.516 -0.83 10.875 1 98.06 487 GLY A C 1
ATOM 3970 O O . GLY A 1 487 ? -8.664 -1.262 10.086 1 98.06 487 GLY A O 1
ATOM 3971 N N . CYS A 1 488 ? -9.711 0.458 11.031 1 98.5 488 CYS A N 1
ATOM 3972 C CA . CYS A 1 488 ? -8.875 1.431 10.336 1 98.5 488 CYS A CA 1
ATOM 3973 C C . CYS A 1 488 ? -7.656 1.8 11.164 1 98.5 488 CYS A C 1
ATOM 3975 O O . CYS A 1 488 ? -7.703 1.759 12.398 1 98.5 488 CYS A O 1
ATOM 3977 N N . ARG A 1 489 ? -6.566 2.006 10.477 1 98.81 489 ARG A N 1
ATOM 3978 C CA . ARG A 1 489 ? -5.344 2.553 11.062 1 98.81 489 ARG A CA 1
ATOM 3979 C C . ARG A 1 489 ? -5.031 3.93 10.492 1 98.81 489 ARG A C 1
ATOM 3981 O O . ARG A 1 489 ? -4.738 4.059 9.297 1 98.81 489 ARG A O 1
ATOM 3988 N N . ILE A 1 490 ? -5.105 5.004 11.305 1 98.69 490 ILE A N 1
ATOM 3989 C CA . ILE A 1 490 ? -4.852 6.371 10.859 1 98.69 490 ILE A CA 1
ATOM 3990 C C . ILE A 1 490 ? -3.756 6.996 11.719 1 98.69 490 ILE A C 1
ATOM 3992 O O . ILE A 1 490 ? -3.836 6.977 12.953 1 98.69 490 ILE A O 1
ATOM 3996 N N . LYS A 1 491 ? -2.762 7.535 11.086 1 97.69 491 LYS A N 1
ATOM 3997 C CA . LYS A 1 491 ? -1.628 8.133 11.789 1 97.69 491 LYS A CA 1
ATOM 3998 C C . LYS A 1 491 ? -1.175 9.422 11.102 1 97.69 491 LYS A C 1
ATOM 4000 O O . LYS A 1 491 ? -1.162 9.508 9.875 1 97.69 491 LYS A O 1
ATOM 4005 N N . ASN A 1 492 ? -0.86 10.391 11.93 1 98 492 ASN A N 1
ATOM 4006 C CA . ASN A 1 492 ? -0.292 11.648 11.438 1 98 492 ASN A CA 1
ATOM 4007 C C . ASN A 1 492 ? -1.049 12.172 10.219 1 98 492 ASN A C 1
ATOM 4009 O O . ASN A 1 492 ? -0.447 12.445 9.18 1 98 492 ASN A O 1
ATOM 4013 N N . SER A 1 493 ? -2.33 12.188 10.375 1 98.19 493 SER A N 1
ATOM 4014 C CA . SER A 1 493 ? -3.184 12.531 9.242 1 98.19 493 SER A CA 1
ATOM 4015 C C . SER A 1 493 ? -4.387 13.352 9.688 1 98.19 493 SER A C 1
ATOM 4017 O O . SER A 1 493 ? -4.684 13.43 10.883 1 98.19 493 SER A O 1
ATOM 4019 N N . CYS A 1 494 ? -4.961 13.961 8.711 1 97.44 494 CYS A N 1
ATOM 4020 C CA . CYS A 1 494 ? -6.16 14.766 8.93 1 97.44 494 CYS A CA 1
ATOM 4021 C C . CYS A 1 494 ? -7.266 14.375 7.953 1 97.44 494 CYS A C 1
ATOM 4023 O O . CYS A 1 494 ? -7.027 14.273 6.75 1 97.44 494 CYS A O 1
ATOM 4025 N N . VAL A 1 495 ? -8.438 14.086 8.516 1 98 495 VAL A N 1
ATOM 4026 C CA . VAL A 1 495 ? -9.625 13.836 7.703 1 98 495 VAL A CA 1
ATOM 4027 C C . VAL A 1 495 ? -10.641 14.953 7.922 1 98 495 VAL A C 1
ATOM 4029 O O . VAL A 1 495 ? -11.195 15.086 9.016 1 98 495 VAL A O 1
ATOM 4032 N N . MET A 1 496 ? -10.93 15.672 6.93 1 96.25 496 MET A N 1
ATOM 4033 C CA . MET A 1 496 ? -11.773 16.859 7.047 1 96.25 496 MET A CA 1
ATOM 4034 C C . MET A 1 496 ? -13.25 16.469 7.102 1 96.25 496 MET A C 1
ATOM 4036 O O . MET A 1 496 ? -13.594 15.297 6.906 1 96.25 496 MET A O 1
ATOM 4040 N N . SER A 1 497 ? -14.078 17.438 7.262 1 96.19 497 SER A N 1
ATOM 4041 C CA . SER A 1 497 ? -15.469 17.25 7.652 1 96.19 497 SER A CA 1
ATOM 4042 C C . SER A 1 497 ? -16.266 16.547 6.559 1 96.19 497 SER A C 1
ATOM 4044 O O . SER A 1 497 ? -15.977 16.719 5.371 1 96.19 497 SER A O 1
ATOM 4046 N N . ASN A 1 498 ? -17.234 15.734 6.969 1 97.19 498 ASN A N 1
ATOM 4047 C CA . ASN A 1 498 ? -18.234 15.086 6.117 1 97.19 498 ASN A CA 1
ATOM 4048 C C . ASN A 1 498 ? -17.578 14.047 5.199 1 97.19 498 ASN A C 1
ATOM 4050 O O . ASN A 1 498 ? -18.016 13.859 4.062 1 97.19 498 ASN A O 1
ATOM 4054 N N . SER A 1 499 ? -16.531 13.531 5.621 1 97.75 499 SER A N 1
ATOM 4055 C CA . SER A 1 499 ? -15.852 12.492 4.855 1 97.75 499 SER A CA 1
ATOM 4056 C C . SER A 1 499 ? -16.078 11.117 5.469 1 97.75 499 SER A C 1
ATOM 4058 O O . SER A 1 499 ? -16.406 11.008 6.652 1 97.75 499 SER A O 1
ATOM 4060 N N . THR A 1 500 ? -15.938 10.125 4.629 1 98.81 500 THR A N 1
ATOM 4061 C CA . THR A 1 500 ? -16.125 8.75 5.07 1 98.81 500 THR A CA 1
ATOM 4062 C C . THR A 1 500 ? -14.906 7.898 4.738 1 98.81 500 THR A C 1
ATOM 4064 O O . THR A 1 500 ? -14.477 7.84 3.584 1 98.81 500 THR A O 1
ATOM 4067 N N . VAL A 1 501 ? -14.32 7.344 5.727 1 98.75 501 VAL A N 1
ATOM 4068 C CA . VAL A 1 501 ? -13.266 6.34 5.582 1 98.75 501 VAL A CA 1
ATOM 4069 C C . VAL A 1 501 ? -13.852 4.945 5.789 1 98.75 501 VAL A C 1
ATOM 4071 O O . VAL A 1 501 ? -14.203 4.57 6.91 1 98.75 501 VAL A O 1
ATOM 4074 N N . SER A 1 502 ? -13.953 4.164 4.746 1 98.56 502 SER A N 1
ATOM 4075 C CA . SER A 1 502 ? -14.523 2.828 4.863 1 98.56 502 SER A CA 1
ATOM 4076 C C . SER A 1 502 ? -13.609 1.901 5.652 1 98.56 502 SER A C 1
ATOM 4078 O O . SER A 1 502 ? -12.57 2.33 6.16 1 98.56 502 SER A O 1
ATOM 4080 N N . SER A 1 503 ? -14.047 0.625 5.777 1 98.44 503 SER A N 1
ATOM 4081 C CA . SER A 1 503 ? -13.391 -0.296 6.703 1 98.44 503 SER A CA 1
ATOM 4082 C C . SER A 1 503 ? -12.023 -0.728 6.184 1 98.44 503 SER A C 1
ATOM 4084 O O . SER A 1 503 ? -11.805 -0.78 4.973 1 98.44 503 SER A O 1
ATOM 4086 N N . TYR A 1 504 ? -11.109 -0.985 7.18 1 98.38 504 TYR A N 1
ATOM 4087 C CA . TYR A 1 504 ? -9.828 -1.648 6.988 1 98.38 504 TYR A CA 1
ATOM 4088 C C . TYR A 1 504 ? -8.875 -0.774 6.176 1 98.38 504 TYR A C 1
ATOM 4090 O O . TYR A 1 504 ? -8.07 -1.283 5.395 1 98.38 504 TYR A O 1
ATOM 4098 N N . CYS A 1 505 ? -9.062 0.53 6.281 1 98.56 505 CYS A N 1
ATOM 4099 C CA . CYS A 1 505 ? -8.188 1.478 5.598 1 98.56 505 CYS A CA 1
ATOM 4100 C C . CYS A 1 505 ? -6.945 1.768 6.426 1 98.56 505 CYS A C 1
ATOM 4102 O O . CYS A 1 505 ? -6.969 1.647 7.652 1 98.56 505 CYS A O 1
ATOM 4104 N N . TYR A 1 506 ? -5.875 2.025 5.727 1 98.62 506 TYR A N 1
ATOM 4105 C CA . TYR A 1 506 ? -4.645 2.541 6.312 1 98.62 506 TYR A CA 1
ATOM 4106 C C . TYR A 1 506 ? -4.32 3.928 5.77 1 98.62 506 TYR A C 1
ATOM 4108 O O . TYR A 1 506 ? -4.168 4.105 4.559 1 98.62 506 TYR A O 1
ATOM 4116 N N . ILE A 1 507 ? -4.277 4.941 6.633 1 98.62 507 ILE A N 1
ATOM 4117 C CA . ILE A 1 507 ? -3.982 6.312 6.238 1 98.62 507 ILE A CA 1
ATOM 4118 C C . ILE A 1 507 ? -2.803 6.844 7.051 1 98.62 507 ILE A C 1
ATOM 4120 O O . ILE A 1 507 ? -2.842 6.848 8.281 1 98.62 507 ILE A O 1
ATOM 4124 N N . GLU A 1 508 ? -1.842 7.285 6.395 1 97.88 508 GLU A N 1
ATOM 4125 C CA . GLU A 1 508 ? -0.656 7.816 7.062 1 97.88 508 GLU A CA 1
ATOM 4126 C C . GLU A 1 508 ? -0.135 9.062 6.355 1 97.88 508 GLU A C 1
ATOM 4128 O O . GLU A 1 508 ? -0.109 9.117 5.121 1 97.88 508 GLU A O 1
ATOM 4133 N N . ASN A 1 509 ? 0.23 10.078 7.141 1 96.69 509 ASN A N 1
ATOM 4134 C CA . ASN A 1 509 ? 0.848 11.289 6.609 1 96.69 509 ASN A CA 1
ATOM 4135 C C . ASN A 1 509 ? 0.064 11.844 5.426 1 96.69 509 ASN A C 1
ATOM 4137 O O . ASN A 1 509 ? 0.625 12.055 4.348 1 96.69 509 ASN A O 1
ATOM 4141 N N . SER A 1 510 ? -1.224 12.07 5.664 1 96.12 510 SER A N 1
ATOM 4142 C CA . SER A 1 510 ? -2.064 12.477 4.547 1 96.12 510 SER A CA 1
ATOM 4143 C C . SER A 1 510 ? -3.182 13.406 5.004 1 96.12 510 SER A C 1
ATOM 4145 O O . SER A 1 510 ? -3.512 13.453 6.191 1 96.12 510 SER A O 1
ATOM 4147 N N . ILE A 1 511 ? -3.619 14.18 4.066 1 95.88 511 ILE A N 1
ATOM 4148 C CA . ILE A 1 511 ? -4.738 15.086 4.289 1 95.88 511 ILE A CA 1
ATOM 4149 C C . ILE A 1 511 ? -5.898 14.711 3.373 1 95.88 511 ILE A C 1
ATOM 4151 O O . ILE A 1 511 ? -5.773 14.773 2.148 1 95.88 511 ILE A O 1
ATOM 4155 N N . ILE A 1 512 ? -6.992 14.344 3.99 1 96.81 512 ILE A N 1
ATOM 4156 C CA . ILE A 1 512 ? -8.188 13.977 3.234 1 96.81 512 ILE A CA 1
ATOM 4157 C C . ILE A 1 512 ? -9.172 15.148 3.229 1 96.81 512 ILE A C 1
ATOM 4159 O O . ILE A 1 512 ? -9.672 15.555 4.281 1 96.81 512 ILE A O 1
ATOM 4163 N N . GLY A 1 513 ? -9.484 15.617 2.072 1 94.12 513 GLY A N 1
ATOM 4164 C CA . GLY A 1 513 ? -10.367 16.766 1.939 1 94.12 513 GLY A CA 1
ATOM 4165 C C . GLY A 1 513 ? -11.797 16.469 2.357 1 94.12 513 GLY A C 1
ATOM 4166 O O . GLY A 1 513 ? -12.164 15.305 2.541 1 94.12 513 GLY A O 1
ATOM 4167 N N . SER A 1 514 ? -12.594 17.531 2.463 1 94.56 514 SER A N 1
ATOM 4168 C CA . SER A 1 514 ? -13.969 17.406 2.939 1 94.56 514 SER A CA 1
ATOM 4169 C C . SER A 1 514 ? -14.836 16.656 1.935 1 94.56 514 SER A C 1
ATOM 4171 O O . SER A 1 514 ? -14.547 16.656 0.735 1 94.56 514 SER A O 1
ATOM 4173 N N . LYS A 1 515 ? -15.836 15.938 2.426 1 96.06 515 LYS A N 1
ATOM 4174 C CA . LYS A 1 515 ? -16.859 15.242 1.643 1 96.06 515 LYS A CA 1
ATOM 4175 C C . LYS A 1 515 ? -16.234 14.156 0.768 1 96.06 515 LYS A C 1
ATOM 4177 O O . LYS A 1 515 ? -16.734 13.875 -0.326 1 96.06 515 LYS A O 1
ATOM 4182 N N . SER A 1 516 ? -15.141 13.695 1.199 1 96.5 516 SER A N 1
ATOM 4183 C CA . SER A 1 516 ? -14.477 12.648 0.434 1 96.5 516 SER A CA 1
ATOM 4184 C C . SER A 1 516 ? -14.828 11.266 0.974 1 96.5 516 SER A C 1
ATOM 4186 O O . SER A 1 516 ? -15.305 11.133 2.105 1 96.5 516 SER A O 1
ATOM 4188 N N . SER A 1 517 ? -14.68 10.32 0.107 1 98.44 517 SER A N 1
ATOM 4189 C CA . SER A 1 517 ? -14.977 8.938 0.482 1 98.44 517 SER A CA 1
ATOM 4190 C C . SER A 1 517 ? -13.844 8 0.073 1 98.44 517 SER A C 1
ATOM 4192 O O . SER A 1 517 ? -13.438 7.984 -1.089 1 98.44 517 SER A O 1
ATOM 4194 N N . LEU A 1 518 ? -13.328 7.23 1.024 1 98.44 518 LEU A N 1
ATOM 4195 C CA . LEU A 1 518 ? -12.289 6.238 0.79 1 98.44 518 LEU A CA 1
ATOM 4196 C C . LEU A 1 518 ? -12.852 4.824 0.871 1 98.44 518 LEU A C 1
ATOM 4198 O O . LEU A 1 518 ? -13.469 4.453 1.875 1 98.44 518 LEU A O 1
ATOM 4202 N N . GLY A 1 519 ? -12.633 4.02 -0.17 1 98.31 519 GLY A N 1
ATOM 4203 C CA . GLY A 1 519 ? -13.164 2.666 -0.228 1 98.31 519 GLY A CA 1
ATOM 4204 C C . GLY A 1 519 ? -12.438 1.7 0.684 1 98.31 519 GLY A C 1
ATOM 4205 O O . GLY A 1 519 ? -11.328 1.99 1.146 1 98.31 519 GLY A O 1
ATOM 4206 N N . ASN A 1 520 ? -13.062 0.49 0.884 1 98.38 520 ASN A N 1
ATOM 4207 C CA . ASN A 1 520 ? -12.508 -0.532 1.766 1 98.38 520 ASN A CA 1
ATOM 4208 C C . ASN A 1 520 ? -11.102 -0.933 1.343 1 98.38 520 ASN A C 1
ATOM 4210 O O . ASN A 1 520 ? -10.797 -1.003 0.15 1 98.38 520 ASN A O 1
ATOM 4214 N N . TRP A 1 521 ? -10.211 -1.21 2.361 1 98.25 521 TRP A N 1
ATOM 4215 C CA . TRP A 1 521 ? -8.867 -1.764 2.195 1 98.25 521 TRP A CA 1
ATOM 4216 C C . TRP A 1 521 ? -7.984 -0.818 1.391 1 98.25 521 TRP A C 1
ATOM 4218 O O . TRP A 1 521 ? -6.98 -1.239 0.807 1 98.25 521 TRP A O 1
ATOM 4228 N N . SER A 1 522 ? -8.422 0.445 1.307 1 97.88 522 SER A N 1
ATOM 4229 C CA . SER A 1 522 ? -7.562 1.419 0.645 1 97.88 522 SER A CA 1
ATOM 4230 C C . SER A 1 522 ? -6.41 1.844 1.55 1 97.88 522 SER A C 1
ATOM 4232 O O . SER A 1 522 ? -6.562 1.895 2.771 1 97.88 522 SER A O 1
ATOM 4234 N N . ARG A 1 523 ? -5.328 2.043 0.956 1 97.94 523 ARG A N 1
ATOM 4235 C CA . ARG A 1 523 ? -4.137 2.514 1.661 1 97.94 523 ARG A CA 1
ATOM 4236 C C . ARG A 1 523 ? -3.645 3.834 1.08 1 97.94 523 ARG A C 1
ATOM 4238 O O . ARG A 1 523 ? -3.377 3.93 -0.12 1 97.94 523 ARG A O 1
ATOM 4245 N N . ILE A 1 524 ? -3.607 4.855 1.895 1 96.94 524 ILE A N 1
ATOM 4246 C CA . ILE A 1 524 ? -3.164 6.195 1.514 1 96.94 524 ILE A CA 1
ATOM 4247 C C . ILE A 1 524 ? -1.95 6.594 2.348 1 96.94 524 ILE A C 1
ATOM 4249 O O . ILE A 1 524 ? -2.027 6.656 3.578 1 96.94 524 ILE A O 1
ATOM 4253 N N . GLU A 1 525 ? -0.878 6.801 1.712 1 94.88 525 GLU A N 1
ATOM 4254 C CA . GLU A 1 525 ? 0.322 7.121 2.479 1 94.88 525 GLU A CA 1
ATOM 4255 C C . GLU A 1 525 ? 1.272 8 1.675 1 94.88 525 GLU A C 1
ATOM 4257 O O . GLU A 1 525 ? 0.985 8.344 0.526 1 94.88 525 GLU A O 1
ATOM 4262 N N . GLY A 1 526 ? 2.332 8.531 2.234 1 90.19 526 GLY A N 1
ATOM 4263 C CA . GLY A 1 526 ? 3.379 9.273 1.554 1 90.19 526 GLY A CA 1
ATOM 4264 C C . GLY A 1 526 ? 3.014 10.727 1.309 1 90.19 526 GLY A C 1
ATOM 4265 O O . GLY A 1 526 ? 3.293 11.273 0.239 1 90.19 526 GLY A O 1
ATOM 4266 N N . LEU A 1 527 ? 2.348 11.383 2.189 1 90.94 527 LEU A N 1
ATOM 4267 C CA . LEU A 1 527 ? 1.954 12.781 2.082 1 90.94 527 LEU A CA 1
ATOM 4268 C C . LEU A 1 527 ? 0.974 12.984 0.932 1 90.94 527 LEU A C 1
ATOM 4270 O O . LEU A 1 527 ? 1.229 13.781 0.026 1 90.94 527 LEU A O 1
ATOM 4274 N N . CYS A 1 528 ? -0.098 12.367 1.007 1 92.75 528 CYS A N 1
ATOM 4275 C CA . CYS A 1 528 ? -1.171 12.5 0.029 1 92.75 528 CYS A CA 1
ATOM 4276 C C . CYS A 1 528 ? -2.131 13.617 0.427 1 92.75 528 CYS A C 1
ATOM 4278 O O . CYS A 1 528 ? -2.42 13.797 1.61 1 92.75 528 CYS A O 1
ATOM 4280 N N . VAL A 1 529 ? -2.506 14.367 -0.599 1 92.56 529 VAL A N 1
ATOM 4281 C CA . VAL A 1 529 ? -3.514 15.398 -0.384 1 92.56 529 VAL A CA 1
ATOM 4282 C C . VAL A 1 529 ? -4.699 15.164 -1.319 1 92.56 529 VAL A C 1
ATOM 4284 O O . VAL A 1 529 ? -4.555 15.242 -2.543 1 92.56 529 VAL A O 1
ATOM 4287 N N . LEU A 1 530 ? -5.816 14.82 -0.7 1 93.31 530 LEU A N 1
ATOM 4288 C CA . LEU A 1 530 ? -7.059 14.695 -1.455 1 93.31 530 LEU A CA 1
ATOM 4289 C C . LEU A 1 530 ? -7.902 15.961 -1.325 1 93.31 530 LEU A C 1
ATOM 4291 O O . LEU A 1 530 ? -8.164 16.422 -0.214 1 93.31 530 LEU A O 1
ATOM 4295 N N . GLY A 1 531 ? -8.305 16.484 -2.465 1 89.56 531 GLY A N 1
ATOM 4296 C CA . GLY A 1 531 ? -9.164 17.656 -2.455 1 89.56 531 GLY A CA 1
ATOM 4297 C C . GLY A 1 531 ? -10.57 17.375 -1.969 1 89.56 531 GLY A C 1
ATOM 4298 O O . GLY A 1 531 ? -10.812 16.344 -1.34 1 89.56 531 GLY A O 1
ATOM 4299 N N . GLU A 1 532 ? -11.422 18.281 -2.178 1 89.94 532 GLU A N 1
ATOM 4300 C CA . GLU A 1 532 ? -12.82 18.156 -1.768 1 89.94 532 GLU A CA 1
ATOM 4301 C C . GLU A 1 532 ? -13.562 17.156 -2.65 1 89.94 532 GLU A C 1
ATOM 4303 O O . GLU A 1 532 ? -13.383 17.141 -3.869 1 89.94 532 GLU A O 1
ATOM 4308 N N . ASN A 1 533 ? -14.359 16.328 -2.029 1 93.56 533 ASN A N 1
ATOM 4309 C CA . ASN A 1 533 ? -15.281 15.438 -2.721 1 93.56 533 ASN A CA 1
ATOM 4310 C C . ASN A 1 533 ? -14.547 14.477 -3.643 1 93.56 533 ASN A C 1
ATOM 4312 O O . ASN A 1 533 ? -14.891 14.344 -4.82 1 93.56 533 ASN A O 1
ATOM 4316 N N . VAL A 1 534 ? -13.562 13.945 -3.145 1 93.69 534 VAL A N 1
ATOM 4317 C CA . VAL A 1 534 ? -12.828 12.914 -3.873 1 93.69 534 VAL A CA 1
ATOM 4318 C C . VAL A 1 534 ? -13.352 11.531 -3.486 1 93.69 534 VAL A C 1
ATOM 4320 O O . VAL A 1 534 ? -13.594 11.258 -2.307 1 93.69 534 VAL A O 1
ATOM 4323 N N . ILE A 1 535 ? -13.578 10.727 -4.484 1 96.5 535 ILE A N 1
ATOM 4324 C CA . ILE A 1 535 ? -14.039 9.367 -4.254 1 96.5 535 ILE A CA 1
ATOM 4325 C C . ILE A 1 535 ? -12.945 8.375 -4.637 1 96.5 535 ILE A C 1
ATOM 4327 O O . ILE A 1 535 ? -12.562 8.281 -5.809 1 96.5 535 ILE A O 1
ATOM 4331 N N . LEU A 1 536 ? -12.398 7.703 -3.689 1 96.88 536 LEU A N 1
ATOM 4332 C CA . LEU A 1 536 ? -11.445 6.621 -3.92 1 96.88 536 LEU A CA 1
ATOM 4333 C C . LEU A 1 536 ? -12.148 5.266 -3.885 1 96.88 536 LEU A C 1
ATOM 4335 O O . LEU A 1 536 ? -12.742 4.895 -2.869 1 96.88 536 LEU A O 1
ATOM 4339 N N . LYS A 1 537 ? -12.117 4.512 -4.922 1 96.88 537 LYS A N 1
ATOM 4340 C CA . LYS A 1 537 ? -12.719 3.18 -4.965 1 96.88 537 LYS A CA 1
ATOM 4341 C C . LYS A 1 537 ? -12 2.223 -4.02 1 96.88 537 LYS A C 1
ATOM 4343 O O . LYS A 1 537 ? -10.906 2.525 -3.531 1 96.88 537 LYS A O 1
ATOM 4348 N N . PRO A 1 538 ? -12.633 1.052 -3.699 1 97.69 538 PRO A N 1
ATOM 4349 C CA . PRO A 1 538 ? -12.031 0.123 -2.74 1 97.69 538 PRO A CA 1
ATOM 4350 C C . PRO A 1 538 ? -10.734 -0.498 -3.254 1 97.69 538 PRO A C 1
ATOM 4352 O O . PRO A 1 538 ? -10.516 -0.561 -4.465 1 97.69 538 PRO A O 1
ATOM 4355 N N . GLU A 1 539 ? -9.938 -0.892 -2.291 1 97.69 539 GLU A N 1
ATOM 4356 C CA . GLU A 1 539 ? -8.766 -1.726 -2.545 1 97.69 539 GLU A CA 1
ATOM 4357 C C . GLU A 1 539 ? -7.707 -0.966 -3.342 1 97.69 539 GLU A C 1
ATOM 4359 O O . GLU A 1 539 ? -6.996 -1.554 -4.16 1 97.69 539 GLU A O 1
ATOM 4364 N N . LEU A 1 540 ? -7.605 0.321 -3.139 1 95.94 540 LEU A N 1
ATOM 4365 C CA . LEU A 1 540 ? -6.641 1.102 -3.908 1 95.94 540 LEU A CA 1
ATOM 4366 C C . LEU A 1 540 ? -5.461 1.517 -3.039 1 95.94 540 LEU A C 1
ATOM 4368 O O . LEU A 1 540 ? -5.598 1.656 -1.822 1 95.94 540 LEU A O 1
ATOM 4372 N N . PHE A 1 541 ? -4.344 1.66 -3.67 1 95.25 541 PHE A N 1
ATOM 4373 C CA . PHE A 1 541 ? -3.137 2.229 -3.076 1 95.25 541 PHE A CA 1
ATOM 4374 C C . PHE A 1 541 ? -2.834 3.598 -3.67 1 95.25 541 PHE A C 1
ATOM 4376 O O . PHE A 1 541 ? -2.807 3.758 -4.895 1 95.25 541 PHE A O 1
ATOM 4383 N N . VAL A 1 542 ? -2.684 4.566 -2.807 1 93.69 542 VAL A N 1
ATOM 4384 C CA . VAL A 1 542 ? -2.32 5.914 -3.236 1 93.69 542 VAL A CA 1
ATOM 4385 C C . VAL A 1 542 ? -1.088 6.387 -2.469 1 93.69 542 VAL A C 1
ATOM 4387 O O . VAL A 1 542 ? -1.088 6.41 -1.236 1 93.69 542 VAL A O 1
ATOM 4390 N N . ASN A 1 543 ? -0.085 6.707 -3.162 1 91.19 543 ASN A N 1
ATOM 4391 C CA . ASN A 1 543 ? 1.168 7.129 -2.543 1 91.19 543 ASN A CA 1
ATOM 4392 C C . ASN A 1 543 ? 1.644 8.469 -3.098 1 91.19 543 ASN A C 1
ATOM 4394 O O . ASN A 1 543 ? 1.869 8.602 -4.301 1 91.19 543 ASN A O 1
ATOM 4398 N N . ASN A 1 544 ? 1.853 9.438 -2.145 1 88.62 544 ASN A N 1
ATOM 4399 C CA . ASN A 1 544 ? 2.438 10.727 -2.496 1 88.62 544 ASN A CA 1
ATOM 4400 C C . ASN A 1 544 ? 1.726 11.352 -3.691 1 88.62 544 ASN A C 1
ATOM 4402 O O . ASN A 1 544 ? 2.365 11.703 -4.684 1 88.62 544 ASN A O 1
ATOM 4406 N N . ALA A 1 545 ? 0.446 11.523 -3.621 1 88.38 545 ALA A N 1
ATOM 4407 C CA . ALA A 1 545 ? -0.358 12.031 -4.727 1 88.38 545 ALA A CA 1
ATOM 4408 C C . ALA A 1 545 ? -1.221 13.211 -4.277 1 88.38 545 ALA A C 1
ATOM 4410 O O . ALA A 1 545 ? -1.655 13.266 -3.125 1 88.38 545 ALA A O 1
ATOM 4411 N N . TYR A 1 546 ? -1.31 14.172 -5.164 1 87.06 546 TYR A N 1
ATOM 4412 C CA . TYR A 1 546 ? -2.256 15.266 -5.008 1 87.06 546 TYR A CA 1
ATOM 4413 C C . TYR A 1 546 ? -3.465 15.078 -5.918 1 87.06 546 TYR A C 1
ATOM 4415 O O . TYR A 1 546 ? -3.336 15.102 -7.145 1 87.06 546 TYR A O 1
ATOM 4423 N N . ILE A 1 547 ? -4.586 14.852 -5.305 1 89.56 547 ILE A N 1
ATOM 4424 C CA . ILE A 1 547 ? -5.793 14.617 -6.09 1 89.56 547 ILE A CA 1
ATOM 4425 C C . ILE A 1 547 ? -6.703 15.844 -6.023 1 89.56 547 ILE A C 1
ATOM 4427 O O . ILE A 1 547 ? -7.109 16.266 -4.938 1 89.56 547 ILE A O 1
ATOM 4431 N N . LEU A 1 548 ? -7.047 16.359 -7.082 1 84.5 548 LEU A N 1
ATOM 4432 C CA . LEU A 1 548 ? -7.875 17.562 -7.164 1 84.5 548 LEU A CA 1
ATOM 4433 C C . LEU A 1 548 ? -9.305 17.25 -6.73 1 84.5 548 LEU A C 1
ATOM 4435 O O . LEU A 1 548 ? -9.711 16.094 -6.664 1 84.5 548 LEU A O 1
ATOM 4439 N N . PRO A 1 549 ? -10.078 18.312 -6.434 1 84.94 549 PRO A N 1
ATOM 4440 C CA . PRO A 1 549 ? -11.445 18.125 -5.961 1 84.94 549 PRO A CA 1
ATOM 4441 C C . PRO A 1 549 ? -12.359 17.5 -7.023 1 84.94 549 PRO A C 1
ATOM 4443 O O . PRO A 1 549 ? -12.133 17.703 -8.219 1 84.94 549 PRO A O 1
ATOM 4446 N N . PHE A 1 550 ? -13.32 16.781 -6.602 1 88.38 550 PHE A N 1
ATOM 4447 C CA . PHE A 1 550 ? -14.422 16.234 -7.398 1 88.38 550 PHE A CA 1
ATOM 4448 C C . PHE A 1 550 ? -13.906 15.219 -8.406 1 88.38 550 PHE A C 1
ATOM 4450 O O . PHE A 1 550 ? -14.32 15.227 -9.57 1 88.38 550 PHE A O 1
ATOM 4457 N N . LYS A 1 551 ? -12.953 14.461 -7.973 1 88.31 551 LYS A N 1
ATOM 4458 C CA . LYS A 1 551 ? -12.414 13.406 -8.82 1 88.31 551 LYS A CA 1
ATOM 4459 C C . LYS A 1 551 ? -12.75 12.023 -8.258 1 88.31 551 LYS A C 1
ATOM 4461 O O . LYS A 1 551 ? -12.914 11.867 -7.047 1 88.31 551 LYS A O 1
ATOM 4466 N N . GLU A 1 552 ? -12.875 11.18 -9.141 1 92.5 552 GLU A N 1
ATOM 4467 C CA . GLU A 1 552 ? -13.008 9.766 -8.789 1 92.5 552 GLU A CA 1
ATOM 4468 C C . GLU A 1 552 ? -11.758 8.984 -9.18 1 92.5 552 GLU A C 1
ATOM 4470 O O . GLU A 1 552 ? -11.32 9.039 -10.336 1 92.5 552 GLU A O 1
ATOM 4475 N N . VAL A 1 553 ? -11.188 8.352 -8.18 1 92.88 553 VAL A N 1
ATOM 4476 C CA . VAL A 1 553 ? -9.977 7.574 -8.422 1 92.88 553 VAL A CA 1
ATOM 4477 C C . VAL A 1 553 ? -10.32 6.086 -8.477 1 92.88 553 VAL A C 1
ATOM 4479 O O . VAL A 1 553 ? -10.859 5.531 -7.512 1 92.88 553 VAL A O 1
ATOM 4482 N N . THR A 1 554 ? -10.008 5.43 -9.594 1 92.44 554 THR A N 1
ATOM 4483 C CA . THR A 1 554 ? -10.391 4.035 -9.781 1 92.44 554 THR A CA 1
ATOM 4484 C C . THR A 1 554 ? -9.156 3.146 -9.891 1 92.44 554 THR A C 1
ATOM 4486 O O . THR A 1 554 ? -9.266 1.919 -9.891 1 92.44 554 THR A O 1
ATOM 4489 N N . ASN A 1 555 ? -8.016 3.668 -10.023 1 91.12 555 ASN A N 1
ATOM 4490 C CA . ASN A 1 555 ? -6.773 2.908 -10.133 1 91.12 555 ASN A CA 1
ATOM 4491 C C . ASN A 1 555 ? -5.75 3.35 -9.086 1 91.12 555 ASN A C 1
ATOM 4493 O O . ASN A 1 555 ? -5.703 4.523 -8.711 1 91.12 555 ASN A O 1
ATOM 4497 N N . SER A 1 556 ? -4.961 2.373 -8.672 1 92.38 556 SER A N 1
ATOM 4498 C CA . SER A 1 556 ? -3.9 2.674 -7.715 1 92.38 556 SER A CA 1
ATOM 4499 C C . SER A 1 556 ? -2.887 3.648 -8.305 1 92.38 556 SER A C 1
ATOM 4501 O O . SER A 1 556 ? -2.682 3.684 -9.516 1 92.38 556 SER A O 1
ATOM 4503 N N . ILE A 1 557 ? -2.354 4.41 -7.457 1 88.88 557 ILE A N 1
ATOM 4504 C CA . ILE A 1 557 ? -1.328 5.375 -7.836 1 88.88 557 ILE A CA 1
ATOM 4505 C C . ILE A 1 557 ? -0.024 5.055 -7.109 1 88.88 557 ILE A C 1
ATOM 4507 O O . ILE A 1 557 ? 0.103 5.309 -5.906 1 88.88 557 ILE A O 1
ATOM 4511 N N . TYR A 1 558 ? 0.923 4.508 -7.816 1 81.5 558 TYR A N 1
ATOM 4512 C CA . TYR A 1 558 ? 2.166 4.047 -7.207 1 81.5 558 TYR A CA 1
ATOM 4513 C C . TYR A 1 558 ? 3.268 5.09 -7.355 1 81.5 558 TYR A C 1
ATOM 4515 O O . TYR A 1 558 ? 4.227 5.109 -6.578 1 81.5 558 TYR A O 1
ATOM 4523 N N . GLU A 1 559 ? 3.074 5.852 -8.406 1 67 559 GLU A N 1
ATOM 4524 C CA . GLU A 1 559 ? 4.125 6.812 -8.727 1 67 559 GLU A CA 1
ATOM 4525 C C . GLU A 1 559 ? 4.121 7.984 -7.75 1 67 559 GLU A C 1
ATOM 4527 O O . GLU A 1 559 ? 3.068 8.555 -7.465 1 67 559 GLU A O 1
ATOM 4532 N N . LYS A 1 560 ? 5.316 8.188 -7.262 1 63.28 560 LYS A N 1
ATOM 4533 C CA . LYS A 1 560 ? 5.438 9.305 -6.328 1 63.28 560 LYS A CA 1
ATOM 4534 C C . LYS A 1 560 ? 5.23 10.641 -7.043 1 63.28 560 LYS A C 1
ATOM 4536 O O . LYS A 1 560 ? 5.777 10.859 -8.125 1 63.28 560 LYS A O 1
ATOM 4541 N N . GLY A 1 561 ? 4.395 11.508 -6.477 1 53.22 561 GLY A N 1
ATOM 4542 C CA . GLY A 1 561 ? 4.207 12.875 -6.941 1 53.22 561 GLY A CA 1
ATOM 4543 C C . GLY A 1 561 ? 3.148 13 -8.023 1 53.22 561 GLY A C 1
ATOM 4544 O O . GLY A 1 561 ? 3.094 14 -8.734 1 53.22 561 GLY A O 1
ATOM 4545 N N . ALA A 1 562 ? 2.266 11.984 -8.109 1 54.59 562 ALA A N 1
ATOM 4546 C CA . ALA A 1 562 ? 1.219 12 -9.133 1 54.59 562 ALA A CA 1
ATOM 4547 C C . ALA A 1 562 ? 0.145 13.031 -8.805 1 54.59 562 ALA A C 1
ATOM 4549 O O . ALA A 1 562 ? -0.208 13.219 -7.637 1 54.59 562 ALA A O 1
ATOM 4550 N N . ILE A 1 563 ? -0.016 13.859 -9.773 1 49.44 563 ILE A N 1
ATOM 4551 C CA . ILE A 1 563 ? -1.146 14.773 -9.641 1 49.44 563 ILE A CA 1
ATOM 4552 C C . ILE A 1 563 ? -2.305 14.289 -10.508 1 49.44 563 ILE A C 1
ATOM 4554 O O . ILE A 1 563 ? -2.158 14.141 -11.727 1 49.44 563 ILE A O 1
ATOM 4558 N N . ILE A 1 564 ? -3.322 13.781 -9.836 1 45.34 564 ILE A N 1
ATOM 4559 C CA . ILE A 1 564 ? -4.492 13.32 -10.57 1 45.34 564 ILE A CA 1
ATOM 4560 C C . ILE A 1 564 ? -5.449 14.492 -10.805 1 45.34 564 ILE A C 1
ATOM 4562 O O . ILE A 1 564 ? -5.965 15.078 -9.844 1 45.34 564 ILE A O 1
ATOM 4566 N N . MET A 1 565 ? -5.578 15.055 -12.023 1 44.56 565 MET A N 1
ATOM 4567 C CA . MET A 1 565 ? -6.398 16.203 -12.398 1 44.56 565 MET A CA 1
ATOM 4568 C C . MET A 1 565 ? -7.773 15.75 -12.875 1 44.56 565 MET A C 1
ATOM 4570 O O . MET A 1 565 ? -7.902 14.695 -13.508 1 44.56 565 MET A O 1
ATOM 4574 N N . MET B 1 1 ? 36.031 -16.594 -36.625 1 32.53 1 MET B N 1
ATOM 4575 C CA . MET B 1 1 ? 35.375 -16.5 -35.312 1 32.53 1 MET B CA 1
ATOM 4576 C C . MET B 1 1 ? 34.5 -15.242 -35.219 1 32.53 1 MET B C 1
ATOM 4578 O O . MET B 1 1 ? 34.969 -14.156 -35.594 1 32.53 1 MET B O 1
ATOM 4582 N N . PRO B 1 2 ? 33.219 -15.266 -35.25 1 45.84 2 PRO B N 1
ATOM 4583 C CA . PRO B 1 2 ? 32.406 -14.047 -35.281 1 45.84 2 PRO B CA 1
ATOM 4584 C C . PRO B 1 2 ? 32.812 -13.031 -34.219 1 45.84 2 PRO B C 1
ATOM 4586 O O . PRO B 1 2 ? 33.062 -13.406 -33.062 1 45.84 2 PRO B O 1
ATOM 4589 N N . LYS B 1 3 ? 33.438 -11.969 -34.531 1 55.56 3 LYS B N 1
ATOM 4590 C CA . LYS B 1 3 ? 34 -10.945 -33.688 1 55.56 3 LYS B CA 1
ATOM 4591 C C . LYS B 1 3 ? 32.969 -10.391 -32.719 1 55.56 3 LYS B C 1
ATOM 4593 O O . LYS B 1 3 ? 31.938 -9.875 -33.125 1 55.56 3 LYS B O 1
ATOM 4598 N N . THR B 1 4 ? 32.875 -10.961 -31.516 1 62.41 4 THR B N 1
ATOM 4599 C CA . THR B 1 4 ? 32 -10.539 -30.422 1 62.41 4 THR B CA 1
ATOM 4600 C C . THR B 1 4 ? 32.562 -9.297 -29.734 1 62.41 4 THR B C 1
ATOM 4602 O O . THR B 1 4 ? 33.781 -9.172 -29.547 1 62.41 4 THR B O 1
ATOM 4605 N N . THR B 1 5 ? 31.703 -8.344 -29.609 1 74.94 5 THR B N 1
ATOM 4606 C CA . THR B 1 5 ? 32.062 -7.109 -28.922 1 74.94 5 THR B CA 1
ATOM 4607 C C . THR B 1 5 ? 31.594 -7.117 -27.484 1 74.94 5 THR B C 1
ATOM 4609 O O . THR B 1 5 ? 30.453 -7.531 -27.203 1 74.94 5 THR B O 1
ATOM 4612 N N . LEU B 1 6 ? 32.5 -6.758 -26.641 1 73.94 6 LEU B N 1
ATOM 4613 C CA . LEU B 1 6 ? 32.219 -6.641 -25.219 1 73.94 6 LEU B CA 1
ATOM 4614 C C . LEU B 1 6 ? 31.656 -5.258 -24.891 1 73.94 6 LEU B C 1
ATOM 4616 O O . LEU B 1 6 ? 32.219 -4.246 -25.312 1 73.94 6 LEU B O 1
ATOM 4620 N N . VAL B 1 7 ? 30.531 -5.258 -24.203 1 78.44 7 VAL B N 1
ATOM 4621 C CA . VAL B 1 7 ? 29.953 -4.008 -23.719 1 78.44 7 VAL B CA 1
ATOM 4622 C C . VAL B 1 7 ? 30.016 -3.975 -22.188 1 78.44 7 VAL B C 1
ATOM 4624 O O . VAL B 1 7 ? 29.422 -4.816 -21.516 1 78.44 7 VAL B O 1
ATOM 4627 N N . PHE B 1 8 ? 30.797 -3.09 -21.719 1 74.62 8 PHE B N 1
ATOM 4628 C CA . PHE B 1 8 ? 30.859 -2.812 -20.297 1 74.62 8 PHE B CA 1
ATOM 4629 C C . PHE B 1 8 ? 29.75 -1.84 -19.891 1 74.62 8 PHE B C 1
ATOM 4631 O O . PHE B 1 8 ? 29.484 -0.871 -20.594 1 74.62 8 PHE B O 1
ATOM 4638 N N . TYR B 1 9 ? 29 -2.311 -18.938 1 73.62 9 TYR B N 1
ATOM 4639 C CA . TYR B 1 9 ? 27.953 -1.363 -18.547 1 73.62 9 TYR B CA 1
ATOM 4640 C C . TYR B 1 9 ? 27.875 -1.265 -17.016 1 73.62 9 TYR B C 1
ATOM 4642 O O . TYR B 1 9 ? 28.312 -2.172 -16.312 1 73.62 9 TYR B O 1
ATOM 4650 N N . HIS B 1 10 ? 27.516 -0.108 -16.547 1 70.88 10 HIS B N 1
ATOM 4651 C CA . HIS B 1 10 ? 27.188 0.179 -15.156 1 70.88 10 HIS B CA 1
ATOM 4652 C C . HIS B 1 10 ? 25.828 0.834 -15.031 1 70.88 10 HIS B C 1
ATOM 4654 O O . HIS B 1 10 ? 25.5 1.771 -15.766 1 70.88 10 HIS B O 1
ATOM 4660 N N . ILE B 1 11 ? 25.047 0.158 -14.289 1 63.78 11 ILE B N 1
ATOM 4661 C CA . ILE B 1 11 ? 23.734 0.756 -14.023 1 63.78 11 ILE B CA 1
ATOM 4662 C C . ILE B 1 11 ? 23.859 1.785 -12.906 1 63.78 11 ILE B C 1
ATOM 4664 O O . ILE B 1 11 ? 24.219 1.442 -11.773 1 63.78 11 ILE B O 1
ATOM 4668 N N . ILE B 1 12 ? 23.5 2.975 -13.25 1 64.06 12 ILE B N 1
ATOM 4669 C CA . ILE B 1 12 ? 23.766 4.105 -12.367 1 64.06 12 ILE B CA 1
ATOM 4670 C C . ILE B 1 12 ? 22.875 4.008 -11.125 1 64.06 12 ILE B C 1
ATOM 4672 O O . ILE B 1 12 ? 23.328 4.258 -10.008 1 64.06 12 ILE B O 1
ATOM 4676 N N . ASN B 1 13 ? 21.703 3.76 -11.375 1 55.28 13 ASN B N 1
ATOM 4677 C CA . ASN B 1 13 ? 20.797 3.785 -10.234 1 55.28 13 ASN B CA 1
ATOM 4678 C C . ASN B 1 13 ? 20.734 2.434 -9.531 1 55.28 13 ASN B C 1
ATOM 4680 O O . ASN B 1 13 ? 19.922 2.234 -8.625 1 55.28 13 ASN B O 1
ATOM 4684 N N . ASP B 1 14 ? 21.5 1.511 -9.852 1 52.12 14 ASP B N 1
ATOM 4685 C CA . ASP B 1 14 ? 21.688 0.276 -9.094 1 52.12 14 ASP B CA 1
ATOM 4686 C C . ASP B 1 14 ? 22.938 0.347 -8.227 1 52.12 14 ASP B C 1
ATOM 4688 O O . ASP B 1 14 ? 23.969 0.852 -8.664 1 52.12 14 ASP B O 1
ATOM 4692 N N . LYS B 1 15 ? 22.781 0.759 -6.93 1 46.16 15 LYS B N 1
ATOM 4693 C CA . LYS B 1 15 ? 23.891 0.843 -5.977 1 46.16 15 LYS B CA 1
ATOM 4694 C C . LYS B 1 15 ? 24.953 -0.204 -6.277 1 46.16 15 LYS B C 1
ATOM 4696 O O . LYS B 1 15 ? 25.094 -1.189 -5.547 1 46.16 15 LYS B O 1
ATOM 4701 N N . GLU B 1 16 ? 25.266 -0.443 -7.43 1 42.94 16 GLU B N 1
ATOM 4702 C CA . GLU B 1 16 ? 26.359 -1.396 -7.648 1 42.94 16 GLU B CA 1
ATOM 4703 C C . GLU B 1 16 ? 27.703 -0.767 -7.344 1 42.94 16 GLU B C 1
ATOM 4705 O O . GLU B 1 16 ? 27.875 0.447 -7.477 1 42.94 16 GLU B O 1
ATOM 4710 N N . ASP B 1 17 ? 28.469 -1.459 -6.656 1 41.22 17 ASP B N 1
ATOM 4711 C CA . ASP B 1 17 ? 29.859 -1.091 -6.379 1 41.22 17 ASP B CA 1
ATOM 4712 C C . ASP B 1 17 ? 30.562 -0.581 -7.637 1 41.22 17 ASP B C 1
ATOM 4714 O O . ASP B 1 17 ? 30.406 -1.167 -8.711 1 41.22 17 ASP B O 1
ATOM 4718 N N . LYS B 1 18 ? 31.016 0.593 -7.727 1 44.75 18 LYS B N 1
ATOM 4719 C CA . LYS B 1 18 ? 31.75 1.255 -8.797 1 44.75 18 LYS B CA 1
ATOM 4720 C C . LYS B 1 18 ? 32.781 0.308 -9.43 1 44.75 18 LYS B C 1
ATOM 4722 O O . LYS B 1 18 ? 33.094 0.425 -10.617 1 44.75 18 LYS B O 1
ATOM 4727 N N . ASN B 1 19 ? 33.25 -0.522 -8.625 1 44.41 19 ASN B N 1
ATOM 4728 C CA . ASN B 1 19 ? 34.344 -1.37 -9.117 1 44.41 19 ASN B CA 1
ATOM 4729 C C . ASN B 1 19 ? 33.781 -2.609 -9.82 1 44.41 19 ASN B C 1
ATOM 4731 O O . ASN B 1 19 ? 34.562 -3.402 -10.375 1 44.41 19 ASN B O 1
ATOM 4735 N N . SER B 1 20 ? 32.531 -2.9 -9.812 1 46.34 20 SER B N 1
ATOM 4736 C CA . SER B 1 20 ? 32 -4.094 -10.461 1 46.34 20 SER B CA 1
ATOM 4737 C C . SER B 1 20 ? 31.5 -3.787 -11.867 1 46.34 20 SER B C 1
ATOM 4739 O O . SER B 1 20 ? 30.609 -2.951 -12.039 1 46.34 20 SER B O 1
ATOM 4741 N N . GLN B 1 21 ? 32.25 -3.945 -12.75 1 50.59 21 GLN B N 1
ATOM 4742 C CA . GLN B 1 21 ? 31.938 -3.721 -14.156 1 50.59 21 GLN B CA 1
ATOM 4743 C C . GLN B 1 21 ? 31.094 -4.859 -14.719 1 50.59 21 GLN B C 1
ATOM 4745 O O . GLN B 1 21 ? 31.453 -6.031 -14.594 1 50.59 21 GLN B O 1
ATOM 4750 N N . ASN B 1 22 ? 29.891 -4.504 -15.062 1 62.19 22 ASN B N 1
ATOM 4751 C CA . ASN B 1 22 ? 29.047 -5.441 -15.781 1 62.19 22 ASN B CA 1
ATOM 4752 C C . ASN B 1 22 ? 29.359 -5.453 -17.281 1 62.19 22 ASN B C 1
ATOM 4754 O O . ASN B 1 22 ? 29.734 -4.426 -17.844 1 62.19 22 ASN B O 1
ATOM 4758 N N . VAL B 1 23 ? 29.406 -6.715 -17.75 1 67.44 23 VAL B N 1
ATOM 4759 C CA . VAL B 1 23 ? 29.719 -6.844 -19.172 1 67.44 23 VAL B CA 1
ATOM 4760 C C . VAL B 1 23 ? 28.688 -7.75 -19.859 1 67.44 23 VAL B C 1
ATOM 4762 O O . VAL B 1 23 ? 28.141 -8.656 -19.219 1 67.44 23 VAL B O 1
ATOM 4765 N N . PHE B 1 24 ? 28.266 -7.305 -21.094 1 70.19 24 PHE B N 1
ATOM 4766 C CA . PHE B 1 24 ? 27.531 -8.234 -21.953 1 70.19 24 PHE B CA 1
ATOM 4767 C C . PHE B 1 24 ? 28.109 -8.219 -23.359 1 70.19 24 PHE B C 1
ATOM 4769 O O . PHE B 1 24 ? 28.891 -7.332 -23.719 1 70.19 24 PHE B O 1
ATOM 4776 N N . TYR B 1 25 ? 27.75 -9.32 -24.156 1 69 25 TYR B N 1
ATOM 4777 C CA . TYR B 1 25 ? 28.328 -9.508 -25.469 1 69 25 TYR B CA 1
ATOM 4778 C C . TYR B 1 25 ? 27.312 -9.203 -26.562 1 69 25 TYR B C 1
ATOM 4780 O O . TYR B 1 25 ? 26.125 -9.453 -26.391 1 69 25 TYR B O 1
ATOM 4788 N N . ILE B 1 26 ? 27.828 -8.586 -27.609 1 74.75 26 ILE B N 1
ATOM 4789 C CA . ILE B 1 26 ? 27.078 -8.438 -28.844 1 74.75 26 ILE B CA 1
ATOM 4790 C C . ILE B 1 26 ? 27.828 -9.102 -29.984 1 74.75 26 ILE B C 1
ATOM 4792 O O . ILE B 1 26 ? 29.016 -8.836 -30.203 1 74.75 26 ILE B O 1
ATOM 4796 N N . SER B 1 27 ? 27.109 -10.023 -30.672 1 69.44 27 SER B N 1
ATOM 4797 C CA . SER B 1 27 ? 27.719 -10.781 -31.766 1 69.44 27 SER B CA 1
ATOM 4798 C C . SER B 1 27 ? 27.781 -9.961 -33.062 1 69.44 27 SER B C 1
ATOM 4800 O O . SER B 1 27 ? 27.219 -10.352 -34.062 1 69.44 27 SER B O 1
ATOM 4802 N N . LYS B 1 28 ? 28.156 -8.805 -32.938 1 78 28 LYS B N 1
ATOM 4803 C CA . LYS B 1 28 ? 28.422 -7.887 -34.062 1 78 28 LYS B CA 1
ATOM 4804 C C . LYS B 1 28 ? 29.75 -7.168 -33.875 1 78 28 LYS B C 1
ATOM 4806 O O . LYS B 1 28 ? 30.172 -6.918 -32.75 1 78 28 LYS B O 1
ATOM 4811 N N . PRO B 1 29 ? 30.406 -7.07 -35.062 1 77.5 29 PRO B N 1
ATOM 4812 C CA . PRO B 1 29 ? 31.641 -6.277 -34.938 1 77.5 29 PRO B CA 1
ATOM 4813 C C . PRO B 1 29 ? 31.391 -4.883 -34.375 1 77.5 29 PRO B C 1
ATOM 4815 O O . PRO B 1 29 ? 30.328 -4.305 -34.594 1 77.5 29 PRO B O 1
ATOM 4818 N N . ILE B 1 30 ? 32.375 -4.344 -33.594 1 76.38 30 ILE B N 1
ATOM 4819 C CA . ILE B 1 30 ? 32.25 -3.127 -32.781 1 76.38 30 ILE B CA 1
ATOM 4820 C C . ILE B 1 30 ? 31.859 -1.959 -33.688 1 76.38 30 ILE B C 1
ATOM 4822 O O . ILE B 1 30 ? 31.109 -1.071 -33.25 1 76.38 30 ILE B O 1
ATOM 4826 N N . ASN B 1 31 ? 32.219 -1.991 -34.938 1 76.31 31 ASN B N 1
ATOM 4827 C CA . ASN B 1 31 ? 31.969 -0.875 -35.844 1 76.31 31 ASN B CA 1
ATOM 4828 C C . ASN B 1 31 ? 30.547 -0.909 -36.406 1 76.31 31 ASN B C 1
ATOM 4830 O O . ASN B 1 31 ? 30.109 0.054 -37.031 1 76.31 31 ASN B O 1
ATOM 4834 N N . LEU B 1 32 ? 29.781 -1.919 -36.156 1 79.12 32 LEU B N 1
ATOM 4835 C CA . LEU B 1 32 ? 28.453 -2.064 -36.688 1 79.12 32 LEU B CA 1
ATOM 4836 C C . LEU B 1 32 ? 27.391 -2.057 -35.594 1 79.12 32 LEU B C 1
ATOM 4838 O O . LEU B 1 32 ? 26.203 -2.176 -35.875 1 79.12 32 LEU B O 1
ATOM 4842 N N . ILE B 1 33 ? 27.828 -1.821 -34.469 1 80 33 ILE B N 1
ATOM 4843 C CA . ILE B 1 33 ? 26.875 -1.904 -33.375 1 80 33 ILE B CA 1
ATOM 4844 C C . ILE B 1 33 ? 26.094 -0.602 -33.281 1 80 33 ILE B C 1
ATOM 4846 O O . ILE B 1 33 ? 26.672 0.486 -33.281 1 80 33 ILE B O 1
ATOM 4850 N N . THR B 1 34 ? 24.766 -0.744 -33.25 1 83.56 34 THR B N 1
ATOM 4851 C CA . THR B 1 34 ? 23.844 0.373 -33.094 1 83.56 34 THR B CA 1
ATOM 4852 C C . THR B 1 34 ? 23.188 0.317 -31.703 1 83.56 34 THR B C 1
ATOM 4854 O O . THR B 1 34 ? 23.344 -0.671 -30.984 1 83.56 34 THR B O 1
ATOM 4857 N N . LEU B 1 35 ? 22.531 1.425 -31.391 1 81 35 LEU B N 1
ATOM 4858 C CA . LEU B 1 35 ? 21.797 1.434 -30.125 1 81 35 LEU B CA 1
ATOM 4859 C C . LEU B 1 35 ? 20.766 0.311 -30.094 1 81 35 LEU B C 1
ATOM 4861 O O . LEU B 1 35 ? 20.547 -0.31 -29.047 1 81 35 LEU B O 1
ATOM 4865 N N . ASN B 1 36 ? 20.188 0.033 -31.156 1 79.62 36 ASN B N 1
ATOM 4866 C CA . ASN B 1 36 ? 19.219 -1.06 -31.234 1 79.62 36 ASN B CA 1
ATOM 4867 C C . ASN B 1 36 ? 19.859 -2.398 -30.875 1 79.62 36 ASN B C 1
ATOM 4869 O O . ASN B 1 36 ? 19.25 -3.225 -30.203 1 79.62 36 ASN B O 1
ATOM 4873 N N . ASP B 1 37 ? 21.016 -2.578 -31.266 1 78.38 37 ASP B N 1
ATOM 4874 C CA . ASP B 1 37 ? 21.734 -3.807 -30.938 1 78.38 37 ASP B CA 1
ATOM 4875 C C . ASP B 1 37 ? 21.984 -3.91 -29.438 1 78.38 37 ASP B C 1
ATOM 4877 O O . ASP B 1 37 ? 21.844 -4.984 -28.844 1 78.38 37 ASP B O 1
ATOM 4881 N N . VAL B 1 38 ? 22.297 -2.803 -28.859 1 80.38 38 VAL B N 1
ATOM 4882 C CA . VAL B 1 38 ? 22.562 -2.766 -27.422 1 80.38 38 VAL B CA 1
ATOM 4883 C C . VAL B 1 38 ? 21.281 -3.004 -26.656 1 80.38 38 VAL B C 1
ATOM 4885 O O . VAL B 1 38 ? 21.25 -3.793 -25.703 1 80.38 38 VAL B O 1
ATOM 4888 N N . LYS B 1 39 ? 20.359 -2.393 -27.062 1 78.19 39 LYS B N 1
ATOM 4889 C CA . LYS B 1 39 ? 19.078 -2.543 -26.375 1 78.19 39 LYS B CA 1
ATOM 4890 C C . LYS B 1 39 ? 18.562 -3.979 -26.469 1 78.19 39 LYS B C 1
ATOM 4892 O O . LYS B 1 39 ? 18.047 -4.523 -25.5 1 78.19 39 LYS B O 1
ATOM 4897 N N . ASN B 1 40 ? 18.7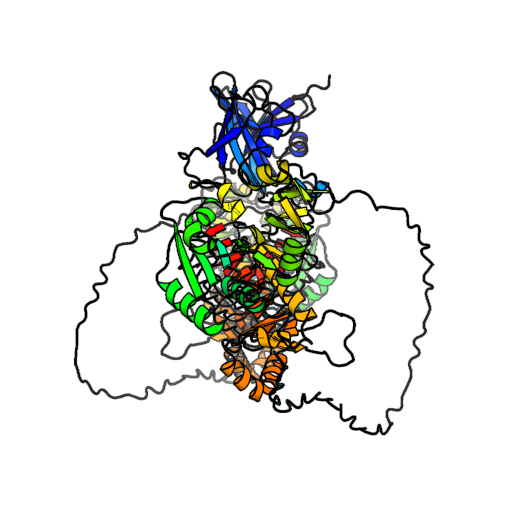5 -4.535 -27.594 1 73.62 40 ASN B N 1
ATOM 4898 C CA . ASN B 1 40 ? 18.266 -5.887 -27.844 1 73.62 40 ASN B CA 1
ATOM 4899 C C . ASN B 1 40 ? 19.062 -6.926 -27.062 1 73.62 40 ASN B C 1
ATOM 4901 O O . ASN B 1 40 ? 18.516 -7.953 -26.656 1 73.62 40 ASN B O 1
ATOM 4905 N N . GLU B 1 41 ? 20.328 -6.578 -26.859 1 69.25 41 GLU B N 1
ATOM 4906 C CA . GLU B 1 41 ? 21.172 -7.578 -26.219 1 69.25 41 GLU B CA 1
ATOM 4907 C C . GLU B 1 41 ? 21.391 -7.254 -24.734 1 69.25 41 GLU B C 1
ATOM 4909 O O . GLU B 1 41 ? 22.078 -7.984 -24.031 1 69.25 41 GLU B O 1
ATOM 4914 N N . PHE B 1 42 ? 20.812 -6.215 -24.281 1 74.06 42 PHE B N 1
ATOM 4915 C CA . PHE B 1 42 ? 21 -5.836 -22.891 1 74.06 42 PHE B CA 1
ATOM 4916 C C . PHE B 1 42 ? 20.359 -6.867 -21.953 1 74.06 42 PHE B C 1
ATOM 4918 O O . PHE B 1 42 ? 19.203 -7.227 -22.125 1 74.06 42 PHE B O 1
ATOM 4925 N N . PRO B 1 43 ? 21.141 -7.238 -20.984 1 61.47 43 PRO B N 1
ATOM 4926 C CA . PRO B 1 43 ? 20.734 -8.445 -20.266 1 61.47 43 PRO B CA 1
ATOM 4927 C C . PRO B 1 43 ? 19.672 -8.164 -19.188 1 61.47 43 PRO B C 1
ATOM 4929 O O . PRO B 1 43 ? 19.047 -9.094 -18.688 1 61.47 43 PRO B O 1
ATOM 4932 N N . LEU B 1 44 ? 19.453 -7.02 -18.938 1 61.31 44 LEU B N 1
ATOM 4933 C CA . LEU B 1 44 ? 18.547 -6.734 -17.828 1 61.31 44 LEU B CA 1
ATOM 4934 C C . LEU B 1 44 ? 17.188 -6.289 -18.344 1 61.31 44 LEU B C 1
ATOM 4936 O O . LEU B 1 44 ? 17.094 -5.594 -19.344 1 61.31 44 LEU B O 1
ATOM 4940 N N . VAL B 1 45 ? 16.172 -6.758 -17.641 1 56.19 45 VAL B N 1
ATOM 4941 C CA . VAL B 1 45 ? 14.805 -6.391 -17.984 1 56.19 45 VAL B CA 1
ATOM 4942 C C . VAL B 1 45 ? 14.523 -4.961 -17.531 1 56.19 45 VAL B C 1
ATOM 4944 O O . VAL B 1 45 ? 15.008 -4.535 -16.484 1 56.19 45 VAL B O 1
ATOM 4947 N N . GLY B 1 46 ? 13.867 -4.137 -18.453 1 59.91 46 GLY B N 1
ATOM 4948 C CA . GLY B 1 46 ? 13.477 -2.77 -18.141 1 59.91 46 GLY B CA 1
ATOM 4949 C C . GLY B 1 46 ? 13.68 -1.819 -19.312 1 59.91 46 GLY B C 1
ATOM 4950 O O . GLY B 1 46 ? 14.055 -2.242 -20.406 1 59.91 46 GLY B O 1
ATOM 4951 N N . THR B 1 47 ? 13.203 -0.685 -19 1 64.69 47 THR B N 1
ATOM 4952 C CA . THR B 1 47 ? 13.516 0.395 -19.938 1 64.69 47 THR B CA 1
ATOM 4953 C C . THR B 1 47 ? 14.727 1.191 -19.469 1 64.69 47 THR B C 1
ATOM 4955 O O . THR B 1 47 ? 14.828 1.522 -18.281 1 64.69 47 THR B O 1
ATOM 4958 N N . TYR B 1 48 ? 15.57 1.261 -20.453 1 68.69 48 TYR B N 1
ATOM 4959 C CA . TYR B 1 48 ? 16.875 1.824 -20.094 1 68.69 48 TYR B CA 1
ATOM 4960 C C . TYR B 1 48 ? 17.25 2.971 -21.016 1 68.69 48 TYR B C 1
ATOM 4962 O O . TYR B 1 48 ? 16.844 2.996 -22.172 1 68.69 48 TYR B O 1
ATOM 4970 N N . HIS B 1 49 ? 17.859 3.877 -20.375 1 73.88 49 HIS B N 1
ATOM 4971 C CA . HIS B 1 49 ? 18.578 4.902 -21.125 1 73.88 49 HIS B CA 1
ATOM 4972 C C . HIS B 1 49 ? 20.078 4.652 -21.125 1 73.88 49 HIS B C 1
ATOM 4974 O O . HIS B 1 49 ? 20.672 4.48 -20.062 1 73.88 49 HIS B O 1
ATOM 4980 N N . PHE B 1 50 ? 20.562 4.59 -22.344 1 78.5 50 PHE B N 1
ATOM 4981 C CA . PHE B 1 50 ? 21.969 4.238 -22.5 1 78.5 50 PHE B CA 1
ATOM 4982 C C . PHE B 1 50 ? 22.812 5.473 -22.828 1 78.5 50 PHE B C 1
ATOM 4984 O O . PHE B 1 50 ? 22.406 6.281 -23.672 1 78.5 50 PHE B O 1
ATOM 4991 N N . ARG B 1 51 ? 23.906 5.543 -22.094 1 79.94 51 ARG B N 1
ATOM 4992 C CA . ARG B 1 51 ? 24.969 6.492 -22.406 1 79.94 51 ARG B CA 1
ATOM 4993 C C . ARG B 1 51 ? 26.281 5.77 -22.703 1 79.94 51 ARG B C 1
ATOM 4995 O O . ARG B 1 51 ? 26.641 4.812 -22.016 1 79.94 51 ARG B O 1
ATOM 5002 N N . PHE B 1 52 ? 26.922 6.25 -23.766 1 80.81 52 PHE B N 1
ATOM 5003 C CA . PHE B 1 52 ? 28.125 5.531 -24.172 1 80.81 52 PHE B CA 1
ATOM 5004 C C . PHE B 1 52 ? 29.344 6.43 -24.062 1 80.81 52 PHE B C 1
ATOM 5006 O O . PHE B 1 52 ? 29.266 7.633 -24.328 1 80.81 52 PHE B O 1
ATOM 5013 N N . LYS B 1 53 ? 30.391 5.809 -23.641 1 78.06 53 LYS B N 1
ATOM 5014 C CA . LYS B 1 53 ? 31.656 6.5 -23.453 1 78.06 53 LYS B CA 1
ATOM 5015 C C . LYS B 1 53 ? 32.344 6.727 -24.797 1 78.06 53 LYS B C 1
ATOM 5017 O O . LYS B 1 53 ? 32.438 5.812 -25.625 1 78.06 53 LYS B O 1
ATOM 5022 N N . LEU B 1 54 ? 32.688 8.07 -25.031 1 74.38 54 LEU B N 1
ATOM 5023 C CA . LEU B 1 54 ? 33.438 8.383 -26.234 1 74.38 54 LEU B CA 1
ATOM 5024 C C . LEU B 1 54 ? 34.594 9.344 -25.922 1 74.38 54 LEU B C 1
ATOM 5026 O O . LEU B 1 54 ? 34.531 10.109 -24.953 1 74.38 54 LEU B O 1
ATOM 5030 N N . ILE B 1 55 ? 35.719 9.234 -26.641 1 65.38 55 ILE B N 1
ATOM 5031 C CA . ILE B 1 55 ? 36.812 10.172 -26.516 1 65.38 55 ILE B CA 1
ATOM 5032 C C . ILE B 1 55 ? 36.594 11.359 -27.453 1 65.38 55 ILE B C 1
ATOM 5034 O O . ILE B 1 55 ? 36.438 11.188 -28.656 1 65.38 55 ILE B O 1
ATOM 5038 N N . HIS B 1 56 ? 36.344 12.484 -26.797 1 62.41 56 HIS B N 1
ATOM 5039 C CA . HIS B 1 56 ? 36.312 13.727 -27.562 1 62.41 56 HIS B CA 1
ATOM 5040 C C . HIS B 1 56 ? 37.438 14.656 -27.156 1 62.41 56 HIS B C 1
ATOM 5042 O O . HIS B 1 56 ? 37.531 15.062 -26 1 62.41 56 HIS B O 1
ATOM 5048 N N . ASN B 1 57 ? 38.344 15.023 -28.016 1 60.84 57 ASN B N 1
ATOM 5049 C CA . ASN B 1 57 ? 39.5 15.859 -27.781 1 60.84 57 ASN B CA 1
ATOM 5050 C C . ASN B 1 57 ? 40.344 15.32 -26.641 1 60.84 57 ASN B C 1
ATOM 5052 O O . ASN B 1 57 ? 40.75 16.078 -25.75 1 60.84 57 ASN B O 1
ATOM 5056 N N . ASN B 1 58 ? 40.594 14.023 -26.594 1 63.09 58 ASN B N 1
ATOM 5057 C CA . ASN B 1 58 ? 41.438 13.297 -25.672 1 63.09 58 ASN B CA 1
ATOM 5058 C C . ASN B 1 58 ? 40.875 13.266 -24.266 1 63.09 58 ASN B C 1
ATOM 5060 O O . ASN B 1 58 ? 41.594 13.023 -23.297 1 63.09 58 ASN B O 1
ATOM 5064 N N . THR B 1 59 ? 39.719 13.641 -24.188 1 65.56 59 THR B N 1
ATOM 5065 C CA . THR B 1 59 ? 39 13.523 -22.922 1 65.56 59 THR B CA 1
ATOM 5066 C C . THR B 1 59 ? 37.812 12.57 -23.047 1 65.56 59 THR B C 1
ATOM 5068 O O . THR B 1 59 ? 37.031 12.664 -23.984 1 65.56 59 THR B O 1
ATOM 5071 N N . PRO B 1 60 ? 37.719 11.633 -22.188 1 67.56 60 PRO B N 1
ATOM 5072 C CA . PRO B 1 60 ? 36.562 10.742 -22.203 1 67.56 60 PRO B CA 1
ATOM 5073 C C . PRO B 1 60 ? 35.25 11.461 -21.828 1 67.56 60 PRO B C 1
ATOM 5075 O O . PRO B 1 60 ? 35.219 12.203 -20.844 1 67.56 60 PRO B O 1
ATOM 5078 N N . VAL B 1 61 ? 34.312 11.281 -22.797 1 72.62 61 VAL B N 1
ATOM 5079 C CA . VAL B 1 61 ? 33 11.852 -22.516 1 72.62 61 VAL B CA 1
ATOM 5080 C C . VAL B 1 61 ? 31.922 10.781 -22.672 1 72.62 61 VAL B C 1
ATOM 5082 O O . VAL B 1 61 ? 32.125 9.773 -23.344 1 72.62 61 VAL B O 1
ATOM 5085 N N . TRP B 1 62 ? 30.75 11.008 -21.938 1 74.31 62 TRP B N 1
ATOM 5086 C CA . TRP B 1 62 ? 29.578 10.141 -22.078 1 74.31 62 TRP B CA 1
ATOM 5087 C C . TRP B 1 62 ? 28.531 10.766 -23 1 74.31 62 TRP B C 1
ATOM 5089 O O . TRP B 1 62 ? 28.125 11.914 -22.797 1 74.31 62 TRP B O 1
ATOM 5099 N N . VAL B 1 63 ? 28.094 9.977 -24.031 1 74.25 63 VAL B N 1
ATOM 5100 C CA . VAL B 1 63 ? 27.141 10.469 -25.031 1 74.25 63 VAL B CA 1
ATOM 5101 C C . VAL B 1 63 ? 25.828 9.703 -24.906 1 74.25 63 VAL B C 1
ATOM 5103 O O . VAL B 1 63 ? 25.812 8.469 -24.828 1 74.25 63 VAL B O 1
ATOM 5106 N N . ASP B 1 64 ? 24.766 10.586 -24.953 1 72.56 64 ASP B N 1
ATOM 5107 C CA . ASP B 1 64 ? 23.438 9.977 -25 1 72.56 64 ASP B CA 1
ATOM 5108 C C . ASP B 1 64 ? 23.062 9.602 -26.438 1 72.56 64 ASP B C 1
ATOM 5110 O O . ASP B 1 64 ? 23.141 10.438 -27.344 1 72.56 64 ASP B O 1
ATOM 5114 N N . VAL B 1 65 ? 22.719 8.359 -26.625 1 71.56 65 VAL B N 1
ATOM 5115 C CA . VAL B 1 65 ? 22.219 7.902 -27.922 1 71.56 65 VAL B CA 1
ATOM 5116 C C . VAL B 1 65 ? 20.734 7.566 -27.812 1 71.56 65 VAL B C 1
ATOM 5118 O O . VAL B 1 65 ? 20.328 6.719 -27.016 1 71.56 65 VAL B O 1
ATOM 5121 N N . SER B 1 66 ? 19.906 8.289 -28.594 1 67.44 66 SER B N 1
ATOM 5122 C CA . SER B 1 66 ? 18.469 8.055 -28.516 1 67.44 66 SER B CA 1
ATOM 5123 C C . SER B 1 66 ? 17.938 7.434 -29.797 1 67.44 66 SER B C 1
ATOM 5125 O O . SER B 1 66 ? 16.906 6.746 -29.781 1 67.44 66 SER B O 1
ATOM 5127 N N . ASP B 1 67 ? 18.609 7.566 -30.859 1 68.88 67 ASP B N 1
ATOM 5128 C CA . ASP B 1 67 ? 18.203 6.969 -32.125 1 68.88 67 ASP B CA 1
ATOM 5129 C C . ASP B 1 67 ? 18.672 5.523 -32.219 1 68.88 67 ASP B C 1
ATOM 5131 O O . ASP B 1 67 ? 19.875 5.254 -32.188 1 68.88 67 ASP B O 1
ATOM 5135 N N . GLU B 1 68 ? 17.766 4.703 -32.375 1 75.94 68 GLU B N 1
ATOM 5136 C CA . GLU B 1 68 ? 18.031 3.268 -32.344 1 75.94 68 GLU B CA 1
ATOM 5137 C C . GLU B 1 68 ? 18.922 2.84 -33.531 1 75.94 68 GLU B C 1
ATOM 5139 O O . GLU B 1 68 ? 19.625 1.836 -33.438 1 75.94 68 GLU B O 1
ATOM 5144 N N . SER B 1 69 ? 18.891 3.541 -34.594 1 77.44 69 SER B N 1
ATOM 5145 C CA . SER B 1 69 ? 19.656 3.17 -35.781 1 77.44 69 SER B CA 1
ATOM 5146 C C . SER B 1 69 ? 21.047 3.789 -35.75 1 77.44 69 SER B C 1
ATOM 5148 O O . SER B 1 69 ? 21.891 3.477 -36.594 1 77.44 69 SER B O 1
ATOM 5150 N N . SER B 1 70 ? 21.406 4.48 -34.75 1 79.5 70 SER B N 1
ATOM 5151 C CA . SER B 1 70 ? 22.688 5.176 -34.688 1 79.5 70 SER B CA 1
ATOM 5152 C C . SER B 1 70 ? 23.797 4.246 -34.219 1 79.5 70 SER B C 1
ATOM 5154 O O . SER B 1 70 ? 23.609 3.449 -33.281 1 79.5 70 SER B O 1
ATOM 5156 N N . PRO B 1 71 ? 24.891 4.375 -34.875 1 80.31 71 PRO B N 1
ATOM 5157 C CA . PRO B 1 71 ? 26.031 3.6 -34.406 1 80.31 71 PRO B CA 1
ATOM 5158 C C . PRO B 1 71 ? 26.516 4.059 -33.031 1 80.31 71 PRO B C 1
ATOM 5160 O O . PRO B 1 71 ? 26.484 5.254 -32.719 1 80.31 71 PRO B O 1
ATOM 5163 N N . ILE B 1 72 ? 27.016 3.127 -32.188 1 80.44 72 ILE B N 1
ATOM 5164 C CA . ILE B 1 72 ? 27.469 3.389 -30.812 1 80.44 72 ILE B CA 1
ATOM 5165 C C . ILE B 1 72 ? 28.984 3.625 -30.797 1 80.44 72 ILE B C 1
ATOM 5167 O O . ILE B 1 72 ? 29.719 2.955 -31.531 1 80.44 72 ILE B O 1
ATOM 5171 N N . PRO B 1 73 ? 29.328 4.617 -30.031 1 81.31 73 PRO B N 1
ATOM 5172 C CA . PRO B 1 73 ? 30.766 4.871 -30 1 81.31 73 PRO B CA 1
ATOM 5173 C C . PRO B 1 73 ? 31.531 3.832 -29.172 1 81.31 73 PRO B C 1
ATOM 5175 O O . PRO B 1 73 ? 30.969 3.26 -28.234 1 81.31 73 PRO B O 1
ATOM 5178 N N . SER B 1 74 ? 32.688 3.48 -29.562 1 76.56 74 SER B N 1
ATOM 5179 C CA . SER B 1 74 ? 33.562 2.553 -28.859 1 76.56 74 SER B CA 1
ATOM 5180 C C . SER B 1 74 ? 34.75 3.287 -28.203 1 76.56 74 SER B C 1
ATOM 5182 O O . SER B 1 74 ? 35.094 4.391 -28.609 1 76.56 74 SER B O 1
ATOM 5184 N N . PHE B 1 75 ? 35.188 2.711 -26.984 1 74 75 PHE B N 1
ATOM 5185 C CA . PHE B 1 75 ? 36.344 3.182 -26.203 1 74 75 PHE B CA 1
ATOM 5186 C C . PHE B 1 75 ? 37.375 2.066 -26.016 1 74 75 PHE B C 1
ATOM 5188 O O . PHE B 1 75 ? 37.094 1.056 -25.375 1 74 75 PHE B O 1
ATOM 5195 N N . ASN B 1 76 ? 38.625 2.193 -26.594 1 66.62 76 ASN B N 1
ATOM 5196 C CA . ASN B 1 76 ? 39.688 1.193 -26.516 1 66.62 76 ASN B CA 1
ATOM 5197 C C . ASN B 1 76 ? 39.188 -0.181 -26.953 1 66.62 76 ASN B C 1
ATOM 5199 O O . ASN B 1 76 ? 39.406 -1.177 -26.266 1 66.62 76 ASN B O 1
ATOM 5203 N N . SER B 1 77 ? 38.469 -0.22 -28.031 1 69.75 77 SER B N 1
ATOM 5204 C CA . SER B 1 77 ? 37.969 -1.436 -28.672 1 69.75 77 S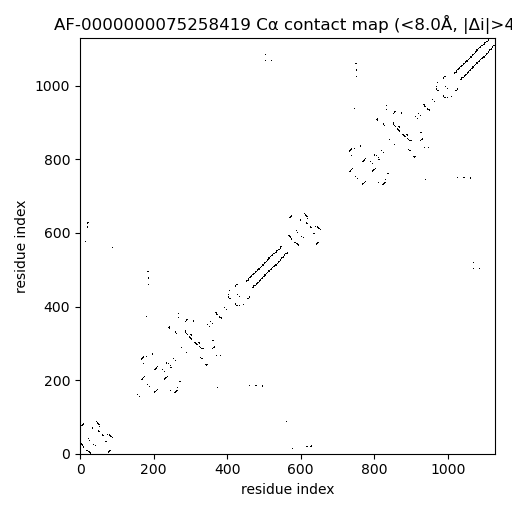ER B CA 1
ATOM 5205 C C . SER B 1 77 ? 36.906 -2.107 -27.812 1 69.75 77 SER B C 1
ATOM 5207 O O . SER B 1 77 ? 36.594 -3.293 -28 1 69.75 77 SER B O 1
ATOM 5209 N N . CYS B 1 78 ? 36.469 -1.325 -26.906 1 75.38 78 CYS B N 1
ATOM 5210 C CA . CYS B 1 78 ? 35.312 -1.78 -26.125 1 75.38 78 CYS B CA 1
ATOM 5211 C C . CYS B 1 78 ? 34.219 -0.718 -26.078 1 75.38 78 CYS B C 1
ATOM 5213 O O . CYS B 1 78 ? 34.438 0.428 -26.469 1 75.38 78 CYS B O 1
ATOM 5215 N N . ILE B 1 79 ? 33.031 -1.201 -25.766 1 80 79 ILE B N 1
ATOM 5216 C CA . ILE B 1 79 ? 31.906 -0.286 -25.547 1 80 79 ILE B CA 1
ATOM 5217 C C . ILE B 1 79 ? 31.641 -0.156 -24.047 1 80 79 ILE B C 1
ATOM 5219 O O . ILE B 1 79 ? 31.562 -1.16 -23.328 1 80 79 ILE B O 1
ATOM 5223 N N . TYR B 1 80 ? 31.672 1.026 -23.609 1 78.56 80 TYR B N 1
ATOM 5224 C CA . TYR B 1 80 ? 31.328 1.317 -22.219 1 78.56 80 TYR B CA 1
ATOM 5225 C C . TYR B 1 80 ? 30.016 2.084 -22.141 1 78.56 80 TYR B C 1
ATOM 5227 O O . TYR B 1 80 ? 29.844 3.102 -22.812 1 78.56 80 TYR B O 1
ATOM 5235 N N . ALA B 1 81 ? 29.109 1.437 -21.391 1 77.38 81 ALA B N 1
ATOM 5236 C CA . ALA B 1 81 ? 27.797 2.057 -21.25 1 77.38 81 ALA B CA 1
ATOM 5237 C C . ALA B 1 81 ? 27.5 2.379 -19.781 1 77.38 81 ALA B C 1
ATOM 5239 O O . ALA B 1 81 ? 27.766 1.572 -18.891 1 77.38 81 ALA B O 1
ATOM 5240 N N . LYS B 1 82 ? 27.078 3.574 -19.594 1 75.56 82 LYS B N 1
ATOM 5241 C CA . LYS B 1 82 ? 26.344 3.928 -18.391 1 75.56 82 LYS B CA 1
ATOM 5242 C C . LYS B 1 82 ? 24.828 3.84 -18.625 1 75.56 82 LYS B C 1
ATOM 5244 O O . LYS B 1 82 ? 24.297 4.477 -19.531 1 75.56 82 LYS B O 1
ATOM 5249 N N . VAL B 1 83 ? 24.328 2.959 -17.797 1 71.12 83 VAL B N 1
ATOM 5250 C CA . VAL B 1 83 ? 22.922 2.635 -18.047 1 71.12 83 VAL B CA 1
ATOM 5251 C C . VAL B 1 83 ? 22.062 3.178 -16.906 1 71.12 83 VAL B C 1
ATOM 5253 O O . VAL B 1 83 ? 22.375 2.963 -15.727 1 71.12 83 VAL B O 1
ATOM 5256 N N . LEU B 1 84 ? 21.062 3.896 -17.375 1 70.38 84 LEU B N 1
ATOM 5257 C CA . LEU B 1 84 ? 20.047 4.367 -16.453 1 70.38 84 LEU B CA 1
ATOM 5258 C C . LEU B 1 84 ? 18.75 3.6 -16.641 1 70.38 84 LEU B C 1
ATOM 5260 O O . LEU B 1 84 ? 18.188 3.584 -17.734 1 70.38 84 LEU B O 1
ATOM 5264 N N . ARG B 1 85 ? 18.438 2.969 -15.656 1 64.38 85 ARG B N 1
ATOM 5265 C CA . ARG B 1 85 ? 17.141 2.299 -15.727 1 64.38 85 ARG B CA 1
ATOM 5266 C C . ARG B 1 85 ? 15.992 3.297 -15.586 1 64.38 85 ARG B C 1
ATOM 5268 O O . ARG B 1 85 ? 15.938 4.043 -14.602 1 64.38 85 ARG B O 1
ATOM 5275 N N . LEU B 1 86 ? 15.234 3.271 -16.547 1 63.09 86 LEU B N 1
ATOM 5276 C CA . LEU B 1 86 ? 14.102 4.191 -16.578 1 63.09 86 LEU B CA 1
ATOM 5277 C C . LEU B 1 86 ? 12.852 3.533 -16 1 63.09 86 LEU B C 1
ATOM 5279 O O . LEU B 1 86 ? 12.039 4.203 -15.359 1 63.09 86 LEU B O 1
ATOM 5283 N N . SER B 1 87 ? 12.711 2.307 -16.453 1 55.25 87 SER B N 1
ATOM 5284 C CA . SER B 1 87 ? 11.594 1.483 -16 1 55.25 87 SER B CA 1
ATOM 5285 C C . SER B 1 87 ? 11.969 0.006 -15.977 1 55.25 87 SER B C 1
ATOM 5287 O O . SER B 1 87 ? 12.859 -0.424 -16.719 1 55.25 87 SER B O 1
ATOM 5289 N N . TRP B 1 88 ? 11.367 -0.642 -15.219 1 48 88 TRP B N 1
ATOM 5290 C CA . TRP B 1 88 ? 11.555 -2.09 -15.211 1 48 88 TRP B CA 1
ATOM 5291 C C . TRP B 1 88 ? 10.648 -2.758 -16.25 1 48 88 TRP B C 1
ATOM 5293 O O . TRP B 1 88 ? 10.758 -3.961 -16.484 1 48 88 TRP B O 1
ATOM 5303 N N . LEU B 1 89 ? 9.656 -2.115 -17.031 1 44.5 89 LEU B N 1
ATOM 5304 C CA . LEU B 1 89 ? 8.734 -2.67 -18.016 1 44.5 89 LEU B CA 1
ATOM 5305 C C . LEU B 1 89 ? 9.352 -2.65 -19.406 1 44.5 89 LEU B C 1
ATOM 5307 O O . LEU B 1 89 ? 10.055 -1.701 -19.766 1 44.5 89 LEU B O 1
ATOM 5311 N N . ASP B 1 90 ? 9.32 -3.775 -20.016 1 45 90 ASP B N 1
ATOM 5312 C CA . ASP B 1 90 ? 9.812 -3.918 -21.391 1 45 90 ASP B CA 1
ATOM 5313 C C . ASP B 1 90 ? 8.805 -3.365 -22.391 1 45 90 ASP B C 1
ATOM 5315 O O . ASP B 1 90 ? 7.66 -3.814 -22.453 1 45 90 ASP B O 1
ATOM 5319 N N . HIS B 1 91 ? 8.758 -2.195 -22.906 1 39.34 91 HIS B N 1
ATOM 5320 C CA . HIS B 1 91 ? 7.82 -1.719 -23.906 1 39.34 91 HIS B CA 1
ATOM 5321 C C . HIS B 1 91 ? 7.965 -2.508 -25.203 1 39.34 91 HIS B C 1
ATOM 5323 O O . HIS B 1 91 ? 7.285 -2.213 -26.203 1 39.34 91 HIS B O 1
ATOM 5329 N N . LYS B 1 92 ? 8.828 -3.273 -25.516 1 36.97 92 LYS B N 1
ATOM 5330 C CA . LYS B 1 92 ? 8.758 -3.82 -26.859 1 36.97 92 LYS B CA 1
ATOM 5331 C C . LYS B 1 92 ? 7.438 -4.539 -27.094 1 36.97 92 LYS B C 1
ATOM 5333 O O . LYS B 1 92 ? 7.102 -4.875 -28.234 1 36.97 92 LYS B O 1
ATOM 5338 N N . ARG B 1 93 ? 6.824 -5.336 -26.234 1 31.62 93 ARG B N 1
ATOM 5339 C CA . ARG B 1 93 ? 5.793 -6.246 -26.719 1 31.62 93 ARG B CA 1
ATOM 5340 C C . ARG B 1 93 ? 4.484 -5.508 -26.984 1 31.62 93 ARG B C 1
ATOM 5342 O O . ARG B 1 93 ? 3.477 -6.125 -27.328 1 31.62 93 ARG B O 1
ATOM 5349 N N . THR B 1 94 ? 4.23 -4.312 -26.562 1 28.69 94 THR B N 1
ATOM 5350 C CA . THR B 1 94 ? 2.844 -3.93 -26.797 1 28.69 94 THR B CA 1
ATOM 5351 C C . THR B 1 94 ? 2.617 -3.562 -28.266 1 28.69 94 THR B C 1
ATOM 5353 O O . THR B 1 94 ? 1.53 -3.117 -28.641 1 28.69 94 THR B O 1
ATOM 5356 N N . LYS B 1 95 ? 3.506 -3.508 -29.109 1 29.59 95 LYS B N 1
ATOM 5357 C CA . LYS B 1 95 ? 3.016 -3.062 -30.422 1 29.59 95 LYS B CA 1
ATOM 5358 C C . LYS B 1 95 ? 2.1 -4.109 -31.047 1 29.59 95 LYS B C 1
ATOM 5360 O O . LYS B 1 95 ? 1.342 -3.801 -31.969 1 29.59 95 LYS B O 1
ATOM 5365 N N . GLY B 1 96 ? 2.367 -5.348 -30.984 1 26.44 96 GLY B N 1
ATOM 5366 C CA . GLY B 1 96 ? 1.711 -6.148 -32 1 26.44 96 GLY B CA 1
ATOM 5367 C C . GLY B 1 96 ? 0.205 -6.215 -31.844 1 26.44 96 GLY B C 1
ATOM 5368 O O . GLY B 1 96 ? -0.514 -6.594 -32.781 1 26.44 96 GLY B O 1
ATOM 5369 N N . ILE B 1 97 ? -0.392 -6.379 -30.734 1 24.61 97 ILE B N 1
ATOM 5370 C CA . ILE B 1 97 ? -1.762 -6.871 -30.828 1 24.61 97 ILE B CA 1
ATOM 5371 C C . ILE B 1 97 ? -2.697 -5.715 -31.188 1 24.61 97 ILE B C 1
ATOM 5373 O O . ILE B 1 97 ? -3.92 -5.883 -31.219 1 24.61 97 ILE B O 1
ATOM 5377 N N . LEU B 1 98 ? -2.285 -4.488 -31.203 1 24.66 98 LEU B N 1
ATOM 5378 C CA . LEU B 1 98 ? -3.338 -3.506 -31.438 1 24.66 98 LEU B CA 1
ATOM 5379 C C . LEU B 1 98 ? -3.709 -3.449 -32.906 1 24.66 98 LEU B C 1
ATOM 5381 O O . LEU B 1 98 ? -3.408 -2.467 -33.594 1 24.66 98 LEU B O 1
ATOM 5385 N N . GLY B 1 99 ? -3.34 -4.461 -33.719 1 21.11 99 GLY B N 1
ATOM 5386 C CA . GLY B 1 99 ? -3.656 -4.168 -35.125 1 21.11 99 GLY B CA 1
ATOM 5387 C C . GLY B 1 99 ? -5.113 -3.795 -35.344 1 21.11 99 GLY B C 1
ATOM 5388 O O . GLY B 1 99 ? -5.418 -2.66 -35.688 1 21.11 99 GLY B O 1
ATOM 5389 N N . GLU B 1 100 ? -5.973 -4.645 -36.062 1 21.08 100 GLU B N 1
ATOM 5390 C CA . GLU B 1 100 ? -6.875 -4.5 -37.188 1 21.08 100 GLU B CA 1
ATOM 5391 C C . GLU B 1 100 ? -8.273 -4.082 -36.75 1 21.08 100 GLU B C 1
ATOM 5393 O O . GLU B 1 100 ? -8.984 -3.4 -37.469 1 21.08 100 GLU B O 1
ATOM 5398 N N . LYS B 1 101 ? -9.039 -4.758 -35.875 1 21.39 101 LYS B N 1
ATOM 5399 C CA . LYS B 1 101 ? -10.469 -4.734 -36.156 1 21.39 101 LYS B CA 1
ATOM 5400 C C . LYS B 1 101 ? -11.078 -3.389 -35.781 1 21.39 101 LYS B C 1
ATOM 5402 O O . LYS B 1 101 ? -11.445 -3.174 -34.625 1 21.39 101 LYS B O 1
ATOM 5407 N N . VAL B 1 102 ? -10.602 -2.25 -36.094 1 20.45 102 VAL B N 1
ATOM 5408 C CA . VAL B 1 102 ? -11.297 -0.98 -35.906 1 20.45 102 VAL B CA 1
ATOM 5409 C C . VAL B 1 102 ? -12.5 -0.918 -36.844 1 20.45 102 VAL B C 1
ATOM 5411 O O . VAL B 1 102 ? -12.492 -0.189 -37.844 1 20.45 102 VAL B O 1
ATOM 5414 N N . ALA B 1 103 ? -13.039 -2.035 -37.5 1 19.36 103 ALA B N 1
ATOM 5415 C CA . ALA B 1 103 ? -13.992 -1.629 -38.531 1 19.36 103 ALA B CA 1
ATOM 5416 C C . ALA B 1 103 ? -15.062 -0.703 -37.938 1 19.36 103 ALA B C 1
ATOM 5418 O O . ALA B 1 103 ? -15.281 -0.684 -36.75 1 19.36 103 ALA B O 1
ATOM 5419 N N . ASN B 1 104 ? -16.047 -0.064 -38.844 1 20.22 104 ASN B N 1
ATOM 5420 C CA . ASN B 1 104 ? -16.969 1.001 -39.219 1 20.22 104 ASN B CA 1
ATOM 5421 C C . ASN B 1 104 ? -18.297 0.876 -38.5 1 20.22 104 ASN B C 1
ATOM 5423 O O . ASN B 1 104 ? -19.297 1.473 -38.906 1 20.22 104 ASN B O 1
ATOM 5427 N N . GLU B 1 105 ? -18.547 -0.03 -37.531 1 18.53 105 GLU B N 1
ATOM 5428 C CA . GLU B 1 105 ? -19.969 -0.194 -37.312 1 18.53 105 GLU B CA 1
ATOM 5429 C C . GLU B 1 105 ? -20.625 1.128 -36.906 1 18.53 105 GLU B C 1
ATOM 5431 O O . GLU B 1 105 ? -20.25 1.739 -35.906 1 18.53 105 GLU B O 1
ATOM 5436 N N . GLN B 1 106 ? -21.219 1.974 -37.906 1 19.81 106 GLN B N 1
ATOM 5437 C CA . GLN B 1 106 ? -22.094 3.131 -38.062 1 19.81 106 GLN B CA 1
ATOM 5438 C C . GLN B 1 106 ? -23.359 3.002 -37.219 1 19.81 106 GLN B C 1
ATOM 5440 O O . GLN B 1 106 ? -24.344 3.684 -37.469 1 19.81 106 GLN B O 1
ATOM 5445 N N . GLY B 1 107 ? -23.469 2.047 -36.25 1 18.31 107 GLY B N 1
ATOM 5446 C CA . GLY B 1 107 ? -24.859 1.9 -35.844 1 18.31 107 GLY B CA 1
ATOM 5447 C C . GLY B 1 107 ? -25.484 3.205 -35.406 1 18.31 107 GLY B C 1
ATOM 5448 O O . GLY B 1 107 ? -24.781 4.152 -35.062 1 18.31 107 GLY B O 1
ATOM 5449 N N . SER B 1 108 ? -26.688 3.543 -35.969 1 19.47 108 SER B N 1
ATOM 5450 C CA . SER B 1 108 ? -27.781 4.512 -35.906 1 19.47 108 SER B CA 1
ATOM 5451 C C . SER B 1 108 ? -28.156 4.836 -34.469 1 19.47 108 SER B C 1
ATOM 5453 O O . SER B 1 108 ? -28.344 3.932 -33.656 1 19.47 108 SER B O 1
ATOM 5455 N N . ILE B 1 109 ? -27.609 5.883 -34.031 1 19.44 109 ILE B N 1
ATOM 5456 C CA . ILE B 1 109 ? -27.844 6.539 -32.75 1 19.44 109 ILE B CA 1
ATOM 5457 C C . ILE B 1 109 ? -29.328 6.789 -32.562 1 19.44 109 ILE B C 1
ATOM 5459 O O . ILE B 1 109 ? -29.906 7.672 -33.188 1 19.44 109 ILE B O 1
ATOM 5463 N N . LYS B 1 110 ? -30.109 5.609 -32.688 1 19.03 110 LYS B N 1
ATOM 5464 C CA . LYS B 1 110 ? -31.531 5.973 -32.594 1 19.03 110 LYS B CA 1
ATOM 5465 C C . LYS B 1 110 ? -31.766 6.883 -31.375 1 19.03 110 LYS B C 1
ATOM 5467 O O . LYS B 1 110 ? -31.156 6.691 -30.328 1 19.03 110 LYS B O 1
ATOM 5472 N N . PRO B 1 111 ? -32.406 8.008 -31.625 1 18.56 111 PRO B N 1
ATOM 5473 C CA . PRO B 1 111 ? -32.75 9.18 -30.812 1 18.56 111 PRO B CA 1
ATOM 5474 C C . PRO B 1 111 ? -33.562 8.828 -29.562 1 18.56 111 PRO B C 1
ATOM 5476 O O . PRO B 1 111 ? -34.594 8.172 -29.672 1 18.56 111 PRO B O 1
ATOM 5479 N N . TYR B 1 112 ? -32.844 8.203 -28.625 1 17.81 112 TYR B N 1
ATOM 5480 C CA . TYR B 1 112 ? -33.625 7.707 -27.5 1 17.81 112 TYR B CA 1
ATOM 5481 C C . TYR B 1 112 ? -34.594 8.773 -27 1 17.81 112 TYR B C 1
ATOM 5483 O O . TYR B 1 112 ? -34.219 9.922 -26.781 1 17.81 112 TYR B O 1
ATOM 5491 N N . LYS B 1 113 ? -35.812 8.602 -27.391 1 18.23 113 LYS B N 1
ATOM 5492 C CA . LYS B 1 113 ? -37.062 9.297 -27.109 1 18.23 113 LYS B CA 1
ATOM 5493 C C . LYS B 1 113 ? -37.219 9.609 -25.625 1 18.23 113 LYS B C 1
ATOM 5495 O O . LYS B 1 113 ? -36.844 8.797 -24.781 1 18.23 113 LYS B O 1
ATOM 5500 N N . GLY B 1 114 ? -37.156 10.852 -25.266 1 18.41 114 GLY B N 1
ATOM 5501 C CA . GLY B 1 114 ? -37.344 11.656 -24.078 1 18.41 114 GLY B CA 1
ATOM 5502 C C . GLY B 1 114 ? -38.594 11.258 -23.281 1 18.41 114 GLY B C 1
ATOM 5503 O O . GLY B 1 114 ? -39.062 12.016 -22.422 1 18.41 114 GLY B O 1
ATOM 5504 N N . ASP B 1 115 ? -38.875 9.797 -23.219 1 16.88 115 ASP B N 1
ATOM 5505 C CA . ASP B 1 115 ? -40.219 9.594 -22.688 1 16.88 115 ASP B CA 1
ATOM 5506 C C . ASP B 1 115 ? -40.406 10.297 -21.344 1 16.88 115 ASP B C 1
ATOM 5508 O O . ASP B 1 115 ? -39.469 10.289 -20.516 1 16.88 115 ASP B O 1
ATOM 5512 N N . LYS B 1 116 ? -41.281 11.312 -21.266 1 19.94 116 LYS B N 1
ATOM 5513 C CA . LYS B 1 116 ? -41.938 12.219 -20.312 1 19.94 116 LYS B CA 1
ATOM 5514 C C . LYS B 1 116 ? -42.5 11.453 -19.125 1 19.94 116 LYS B C 1
ATOM 5516 O O . LYS B 1 116 ? -43.25 12.008 -18.328 1 19.94 116 LYS B O 1
ATOM 5521 N N . THR B 1 117 ? -42 10.172 -18.75 1 17.53 117 THR B N 1
ATOM 5522 C CA . THR B 1 117 ? -42.906 9.461 -17.859 1 17.53 117 THR B CA 1
ATOM 5523 C C . THR B 1 117 ? -43.219 10.289 -16.609 1 17.53 117 THR B C 1
ATOM 5525 O O . THR B 1 117 ? -42.312 10.742 -15.93 1 17.53 117 THR B O 1
ATOM 5528 N N . VAL B 1 118 ? -44.375 10.867 -16.562 1 18.45 118 VAL B N 1
ATOM 5529 C CA . VAL B 1 118 ? -45.188 11.641 -15.641 1 18.45 118 VAL B CA 1
ATOM 5530 C C . VAL B 1 118 ? -45.438 10.852 -14.359 1 18.45 118 VAL B C 1
ATOM 5532 O O . VAL B 1 118 ? -46.062 9.797 -14.375 1 18.45 118 VAL B O 1
ATOM 5535 N N . PHE B 1 119 ? -44.406 10.555 -13.641 1 17.05 119 PHE B N 1
ATOM 5536 C CA . PHE B 1 119 ? -44.562 9.734 -12.445 1 17.05 119 PHE B CA 1
ATOM 5537 C C . PHE B 1 119 ? -45.594 10.336 -11.492 1 17.05 119 PHE B C 1
ATOM 5539 O O . PHE B 1 119 ? -45.406 11.469 -11.031 1 17.05 119 PHE B O 1
ATOM 5546 N N . GLU B 1 120 ? -46.812 10.039 -11.781 1 17.58 120 GLU B N 1
ATOM 5547 C CA . GLU B 1 120 ? -47.969 10.398 -10.969 1 17.58 120 GLU B CA 1
ATOM 5548 C C . GLU B 1 120 ? -47.812 9.898 -9.539 1 17.58 120 GLU B C 1
ATOM 5550 O O . GLU B 1 120 ? -47.188 8.852 -9.305 1 17.58 120 GLU B O 1
ATOM 5555 N N . GLU B 1 121 ? -48.156 10.734 -8.523 1 18.12 121 GLU B N 1
ATOM 5556 C CA . GLU B 1 121 ? -48.125 10.836 -7.066 1 18.12 121 GLU B CA 1
ATOM 5557 C C . GLU B 1 121 ? -49.031 9.805 -6.422 1 18.12 121 GLU B C 1
ATOM 5559 O O . GLU B 1 121 ? -50.156 10.125 -6.023 1 18.12 121 GLU B O 1
ATOM 5564 N N . LYS B 1 122 ? -49.062 8.492 -6.75 1 17.28 122 LYS B N 1
ATOM 5565 C CA . LYS B 1 122 ? -50.125 7.707 -6.16 1 17.28 122 LYS B CA 1
ATOM 5566 C C . LYS B 1 122 ? -50.125 7.809 -4.637 1 17.28 122 LYS B C 1
ATOM 5568 O O . LYS B 1 122 ? -49.031 7.84 -4.023 1 17.28 122 LYS B O 1
ATOM 5573 N N . GLU B 1 123 ? -51.312 8.039 -4.105 1 17.2 123 GLU B N 1
ATOM 5574 C CA . GLU B 1 123 ? -51.938 8.234 -2.799 1 17.2 123 GLU B CA 1
ATOM 5575 C C . GLU B 1 123 ? -51.656 7.051 -1.874 1 17.2 123 GLU B C 1
ATOM 5577 O O . GLU B 1 123 ? -51.156 6.02 -2.311 1 17.2 123 GLU B O 1
ATOM 5582 N N . LYS B 1 124 ? -52.75 6.559 -1.145 1 18.09 124 LYS B N 1
ATOM 5583 C CA . LYS B 1 124 ? -53.125 6.469 0.268 1 18.09 124 LYS B CA 1
ATOM 5584 C C . LYS B 1 124 ? -52.781 5.098 0.836 1 18.09 124 LYS B C 1
ATOM 5586 O O . LYS B 1 124 ? -52.094 4.996 1.869 1 18.09 124 LYS B O 1
ATOM 5591 N N . ASN B 1 125 ? -53.688 4.055 0.609 1 18.56 125 ASN B N 1
ATOM 5592 C CA . ASN B 1 125 ? -54.406 3.324 1.656 1 18.56 125 ASN B CA 1
ATOM 5593 C C . ASN B 1 125 ? -53.75 1.98 1.944 1 18.56 125 ASN B C 1
ATOM 5595 O O . ASN B 1 125 ? -53.594 1.147 1.047 1 18.56 125 ASN B O 1
ATOM 5599 N N . ALA B 1 126 ? -52.906 1.855 2.951 1 19.52 126 ALA B N 1
ATOM 5600 C CA . ALA B 1 126 ? -51.906 0.88 3.432 1 19.52 126 ALA B CA 1
ATOM 5601 C C . ALA B 1 126 ? -52.594 -0.404 3.889 1 19.52 126 ALA B C 1
ATOM 5603 O O . ALA B 1 126 ? -51.969 -1.273 4.492 1 19.52 126 ALA B O 1
ATOM 5604 N N . ASP B 1 127 ? -53.844 -0.66 3.582 1 18.88 127 ASP B N 1
ATOM 5605 C CA . ASP B 1 127 ? -54.438 -1.554 4.574 1 18.88 127 ASP B CA 1
ATOM 5606 C C . ASP B 1 127 ? -53.875 -2.969 4.441 1 18.88 127 ASP B C 1
ATOM 5608 O O . ASP B 1 127 ? -54.094 -3.816 5.309 1 18.88 127 ASP B O 1
ATOM 5612 N N . ASP B 1 128 ? -53.406 -3.395 3.232 1 17.84 128 ASP B N 1
ATOM 5613 C CA . ASP B 1 128 ? -53.812 -4.75 2.877 1 17.84 128 ASP B CA 1
ATOM 5614 C C . ASP B 1 128 ? -53.062 -5.789 3.697 1 17.84 128 ASP B C 1
ATOM 5616 O O . ASP B 1 128 ? -51.875 -5.59 4.027 1 17.84 128 ASP B O 1
ATOM 5620 N N . SER B 1 129 ? -53.719 -6.93 4.238 1 20.64 129 SER B N 1
ATOM 5621 C CA . SER B 1 129 ? -53.719 -8.078 5.133 1 20.64 129 SER B CA 1
ATOM 5622 C C . SER B 1 129 ? -52.75 -9.156 4.672 1 20.64 129 SER B C 1
ATOM 5624 O O . SER B 1 129 ? -52.906 -10.328 5.039 1 20.64 129 SER B O 1
ATOM 5626 N N . SER B 1 130 ? -51.531 -8.773 4.188 1 18.64 130 SER B N 1
ATOM 5627 C CA . SER B 1 130 ? -50.844 -9.719 3.34 1 18.64 130 SER B CA 1
ATOM 5628 C C . SER B 1 130 ? -50.438 -10.969 4.117 1 18.64 130 SER B C 1
ATOM 5630 O O . SER B 1 130 ? -49.938 -10.875 5.246 1 18.64 130 SER B O 1
ATOM 5632 N N . ASP B 1 131 ? -51.062 -12.102 3.768 1 19.2 131 ASP B N 1
ATOM 5633 C CA . ASP B 1 131 ? -51 -13.508 4.152 1 19.2 131 ASP B CA 1
ATOM 5634 C C . ASP B 1 131 ? -49.594 -14.047 4.039 1 19.2 131 ASP B C 1
ATOM 5636 O O . ASP B 1 131 ? -48.906 -13.828 3.031 1 19.2 131 ASP B O 1
ATOM 5640 N N . MET B 1 132 ? -48.906 -14.312 5.125 1 19.11 132 MET B N 1
ATOM 5641 C CA . MET B 1 132 ? -47.562 -14.719 5.547 1 19.11 132 MET B CA 1
ATOM 5642 C C . MET B 1 132 ? -47.156 -16.047 4.906 1 19.11 132 MET B C 1
ATOM 5644 O O . MET B 1 132 ? -47.281 -17.109 5.523 1 19.11 132 MET B O 1
ATOM 5648 N N . HIS B 1 133 ? -47.531 -16.25 3.604 1 17.38 133 HIS B N 1
ATOM 5649 C CA . HIS B 1 133 ? -47.312 -17.641 3.207 1 17.38 133 HIS B CA 1
ATOM 5650 C C . HIS B 1 133 ? -45.844 -18.016 3.379 1 17.38 133 HIS B C 1
ATOM 5652 O O . HIS B 1 133 ? -44.938 -17.25 2.992 1 17.38 133 HIS B O 1
ATOM 5658 N N . LYS B 1 134 ? -45.5 -18.891 4.289 1 18.84 134 LYS B N 1
ATOM 5659 C CA . LYS B 1 134 ? -44.344 -19.609 4.82 1 18.84 134 LYS B CA 1
ATOM 5660 C C . LYS B 1 134 ? -43.594 -20.344 3.713 1 18.84 134 LYS B C 1
ATOM 5662 O O . LYS B 1 134 ? -44.031 -21.406 3.26 1 18.84 134 LYS B O 1
ATOM 5667 N N . THR B 1 135 ? -43.281 -19.688 2.627 1 16.67 135 THR B N 1
ATOM 5668 C CA . THR B 1 135 ? -42.75 -20.516 1.56 1 16.67 135 THR B CA 1
ATOM 5669 C C . THR B 1 135 ? -41.531 -21.281 2.041 1 16.67 135 THR B C 1
ATOM 5671 O O . THR B 1 135 ? -40.531 -20.672 2.463 1 16.67 135 THR B O 1
ATOM 5674 N N . LYS B 1 136 ? -41.688 -22.453 2.621 1 18.88 136 LYS B N 1
ATOM 5675 C CA . LYS B 1 136 ? -40.719 -23.469 3.051 1 18.88 136 LYS B CA 1
ATOM 5676 C C . LYS B 1 136 ? -39.719 -23.781 1.944 1 18.88 136 LYS B C 1
ATOM 5678 O O . LYS B 1 136 ? -40.094 -24.219 0.859 1 18.88 136 LYS B O 1
ATOM 5683 N N . SER B 1 137 ? -38.781 -22.953 1.791 1 18.59 137 SER B N 1
ATOM 5684 C CA . SER B 1 137 ? -37.719 -23.172 0.789 1 18.59 137 SER B CA 1
ATOM 5685 C C . SER B 1 137 ? -37.156 -24.578 0.878 1 18.59 137 SER B C 1
ATOM 5687 O O . SER B 1 137 ? -36.75 -25.031 1.953 1 18.59 137 SER B O 1
ATOM 5689 N N . ASN B 1 138 ? -37.812 -25.484 0.322 1 19.56 138 ASN B N 1
ATOM 5690 C CA . ASN B 1 138 ? -37.438 -26.891 0.179 1 19.56 138 ASN B CA 1
ATOM 5691 C C . ASN B 1 138 ? -35.938 -27.016 -0.194 1 19.56 138 ASN B C 1
ATOM 5693 O O . ASN B 1 138 ? -35.531 -26.484 -1.217 1 19.56 138 ASN B O 1
ATOM 5697 N N . ILE B 1 139 ? -35.188 -26.797 0.729 1 20.03 139 ILE B N 1
ATOM 5698 C CA . ILE B 1 139 ? -33.781 -27.047 0.63 1 20.03 139 ILE B CA 1
ATOM 5699 C C . ILE B 1 139 ? -33.531 -28.453 0.081 1 20.03 139 ILE B C 1
ATOM 5701 O O . ILE B 1 139 ? -33.906 -29.438 0.715 1 20.03 139 ILE B O 1
ATOM 5705 N N . ASP B 1 140 ? -33.969 -28.656 -1.119 1 20.11 140 ASP B N 1
ATOM 5706 C CA . ASP B 1 140 ? -33.719 -29.969 -1.692 1 20.11 140 ASP B CA 1
ATOM 5707 C C . ASP B 1 140 ? -32.281 -30.422 -1.405 1 20.11 140 ASP B C 1
ATOM 5709 O O . ASP B 1 140 ? -31.328 -29.812 -1.885 1 20.11 140 ASP B O 1
ATOM 5713 N N . MET B 1 141 ? -32.062 -30.719 -0.217 1 21.67 141 MET B N 1
ATOM 5714 C CA . MET B 1 141 ? -30.859 -31.391 0.247 1 21.67 141 MET B CA 1
ATOM 5715 C C . MET B 1 141 ? -30.547 -32.625 -0.607 1 21.67 141 MET B C 1
ATOM 5717 O O . MET B 1 141 ? -31.359 -33.531 -0.675 1 21.67 141 MET B O 1
ATOM 5721 N N . LEU B 1 142 ? -30.188 -32.469 -1.796 1 21.38 142 LEU B N 1
ATOM 5722 C CA . LEU B 1 142 ? -29.844 -33.719 -2.451 1 21.38 142 LEU B CA 1
ATOM 5723 C C . LEU B 1 142 ? -29.047 -34.625 -1.511 1 21.38 142 LEU B C 1
ATOM 5725 O O . LEU B 1 142 ? -27.938 -34.281 -1.114 1 21.38 142 LEU B O 1
ATOM 5729 N N . LEU B 1 143 ? -29.719 -35.125 -0.525 1 21.09 143 LEU B N 1
ATOM 5730 C CA . LEU B 1 143 ? -29.234 -36.188 0.357 1 21.09 143 LEU B CA 1
ATOM 5731 C C . LEU B 1 143 ? -28.562 -37.281 -0.442 1 21.09 143 LEU B C 1
ATOM 5733 O O . LEU B 1 143 ? -29.203 -37.969 -1.243 1 21.09 143 LEU B O 1
ATOM 5737 N N . PHE B 1 144 ? -27.422 -37.031 -0.841 1 20.31 144 PHE B N 1
ATOM 5738 C CA . PHE B 1 144 ? -26.734 -38.188 -1.42 1 20.31 144 PHE B CA 1
ATOM 5739 C C . PHE B 1 144 ? -26.766 -39.375 -0.458 1 20.31 144 PHE B C 1
ATOM 5741 O O . PHE B 1 144 ? -26.375 -39.219 0.703 1 20.31 144 PHE B O 1
ATOM 5748 N N . GLU B 1 145 ? -27.859 -40 -0.349 1 21.88 145 GLU B N 1
ATOM 5749 C CA . GLU B 1 145 ? -27.859 -41.281 0.308 1 21.88 145 GLU B CA 1
ATOM 5750 C C . GLU B 1 145 ? -26.594 -42.062 -0.019 1 21.88 145 GLU B C 1
ATOM 5752 O O . GLU B 1 145 ? -26.312 -42.344 -1.187 1 21.88 145 GLU B O 1
ATOM 5757 N N . THR B 1 146 ? -25.656 -41.75 0.71 1 20.58 146 THR B N 1
ATOM 5758 C CA . THR B 1 146 ? -24.469 -42.594 0.6 1 20.58 146 THR B CA 1
ATOM 5759 C C . THR B 1 146 ? -24.828 -44.062 0.799 1 20.58 146 THR B C 1
ATOM 5761 O O . THR B 1 146 ? -25.188 -44.469 1.905 1 20.58 146 THR B O 1
ATOM 5764 N N . THR B 1 147 ? -25.828 -44.562 0.026 1 21.45 147 THR B N 1
ATOM 5765 C CA . THR B 1 147 ? -25.922 -46 0.155 1 21.45 147 THR B CA 1
ATOM 5766 C C . THR B 1 147 ? -24.547 -46.625 0.304 1 21.45 147 THR B C 1
ATOM 5768 O O . THR B 1 147 ? -23.578 -46.188 -0.323 1 21.45 147 THR B O 1
ATOM 5771 N N . PRO B 1 148 ? -24.375 -47.406 1.405 1 20.91 148 PRO B N 1
ATOM 5772 C CA . PRO B 1 148 ? -23.125 -48.156 1.552 1 20.91 148 PRO B CA 1
ATOM 5773 C C . PRO B 1 148 ? -22.641 -48.75 0.234 1 20.91 148 PRO B C 1
ATOM 5775 O O . PRO B 1 148 ? -23.453 -49.062 -0.638 1 20.91 148 PRO B O 1
ATOM 5778 N N . ASN B 1 149 ? -21.547 -48.281 -0.188 1 19.83 149 ASN B N 1
ATOM 5779 C CA . ASN B 1 149 ? -20.922 -48.969 -1.318 1 19.83 149 ASN B CA 1
ATOM 5780 C C . ASN B 1 149 ? -21.141 -50.469 -1.262 1 19.83 149 ASN B C 1
ATOM 5782 O O . ASN B 1 149 ? -20.734 -51.125 -0.306 1 19.83 149 ASN B O 1
ATOM 5786 N N . LYS B 1 150 ? -22.328 -50.938 -1.486 1 22.16 150 LYS B N 1
ATOM 5787 C CA . LYS B 1 150 ? -22.234 -52.281 -2.018 1 22.16 150 LYS B CA 1
ATOM 5788 C C . LYS B 1 150 ? -20.953 -52.469 -2.83 1 22.16 150 LYS B C 1
ATOM 5790 O O . LYS B 1 150 ? -20.516 -51.562 -3.531 1 22.16 150 LYS B O 1
ATOM 5795 N N . SER B 1 151 ? -20.172 -53.531 -2.348 1 21.19 151 SER B N 1
ATOM 5796 C CA . SER B 1 151 ? -18.953 -54.031 -2.969 1 21.19 151 SER B CA 1
ATOM 5797 C C . SER B 1 151 ? -19.047 -53.969 -4.492 1 21.19 151 SER B C 1
ATOM 5799 O O . SER B 1 151 ? -19.828 -54.719 -5.098 1 21.19 151 SER B O 1
ATOM 5801 N N . ILE B 1 152 ? -19.516 -52.844 -4.941 1 23.94 152 ILE B N 1
ATOM 5802 C CA . ILE B 1 152 ? -19.516 -52.969 -6.395 1 23.94 152 ILE B CA 1
ATOM 5803 C C . ILE B 1 152 ? -18.297 -53.75 -6.867 1 23.94 152 ILE B C 1
ATOM 5805 O O . ILE B 1 152 ? -17.156 -53.281 -6.684 1 23.94 152 ILE B O 1
ATOM 5809 N N . ASN B 1 153 ? -18.391 -55 -6.648 1 23.52 153 ASN B N 1
ATOM 5810 C CA . ASN B 1 153 ? -17.594 -56 -7.367 1 23.52 153 ASN B CA 1
ATOM 5811 C C . ASN B 1 153 ? -17.438 -55.625 -8.844 1 23.52 153 ASN B C 1
ATOM 5813 O O . ASN B 1 153 ? -18.312 -55.938 -9.656 1 23.52 153 ASN B O 1
ATOM 5817 N N . ALA B 1 154 ? -17.234 -54.344 -9.008 1 25.86 154 ALA B N 1
ATOM 5818 C CA . ALA B 1 154 ? -16.797 -54.188 -10.391 1 25.86 154 ALA B CA 1
ATOM 5819 C C . ALA B 1 154 ? -15.961 -55.375 -10.852 1 25.86 154 ALA B C 1
ATOM 5821 O O . ALA B 1 154 ? -15.008 -55.781 -10.172 1 25.86 154 ALA B O 1
ATOM 5822 N N . ASN B 1 155 ? -16.703 -56.219 -11.336 1 25.81 155 ASN B N 1
ATOM 5823 C CA . ASN B 1 155 ? -16.109 -57.312 -12.117 1 25.81 155 ASN B CA 1
ATOM 5824 C C . ASN B 1 155 ? -14.859 -56.844 -12.867 1 25.81 155 ASN B C 1
ATOM 5826 O O . ASN B 1 155 ? -14.961 -56.062 -13.828 1 25.81 155 ASN B O 1
ATOM 5830 N N . ALA B 1 156 ? -13.797 -56.5 -12.086 1 28.8 156 ALA B N 1
ATOM 5831 C CA . ALA B 1 156 ? -12.391 -56.406 -12.469 1 28.8 156 ALA B CA 1
ATOM 5832 C C . ALA B 1 156 ? -12.086 -57.406 -13.594 1 28.8 156 ALA B C 1
ATOM 5834 O O . ALA B 1 156 ? -10.977 -57.406 -14.133 1 28.8 156 ALA B O 1
ATOM 5835 N N . ASN B 1 157 ? -12.961 -58.469 -13.625 1 26.78 157 ASN B N 1
ATOM 5836 C CA . ASN B 1 157 ? -12.414 -59.562 -14.422 1 26.78 157 ASN B CA 1
ATOM 5837 C C . ASN B 1 157 ? -12.516 -59.281 -15.914 1 26.78 157 ASN B C 1
ATOM 5839 O O . ASN B 1 157 ? -12.461 -60.219 -16.734 1 26.78 157 ASN B O 1
ATOM 5843 N N . ASP B 1 158 ? -13.188 -58.25 -16.219 1 27.44 158 ASP B N 1
ATOM 5844 C CA . ASP B 1 158 ? -13.039 -58.625 -17.625 1 27.44 158 ASP B CA 1
ATOM 5845 C C . ASP B 1 158 ? -11.57 -58.719 -18.016 1 27.44 158 ASP B C 1
ATOM 5847 O O . ASP B 1 158 ? -10.82 -57.75 -17.922 1 27.44 158 ASP B O 1
ATOM 5851 N N . PRO B 1 159 ? -10.836 -59.844 -17.922 1 31.12 159 PRO B N 1
ATOM 5852 C CA . PRO B 1 159 ? -9.43 -60.25 -18.031 1 31.12 159 PRO B CA 1
ATOM 5853 C C . PRO B 1 159 ? -8.695 -59.531 -19.156 1 31.12 159 PRO B C 1
ATOM 5855 O O . PRO B 1 159 ? -7.461 -59.469 -19.156 1 31.12 159 PRO B O 1
ATOM 5858 N N . LYS B 1 160 ? -9.383 -59.25 -20.188 1 32.81 160 LYS B N 1
ATOM 5859 C CA . LYS B 1 160 ? -8.664 -58.938 -21.422 1 32.81 160 LYS B CA 1
ATOM 5860 C C . LYS B 1 160 ? -7.922 -57.594 -21.312 1 32.81 160 LYS B C 1
ATOM 5862 O O . LYS B 1 160 ? -6.883 -57.406 -21.938 1 32.81 160 LYS B O 1
ATOM 5867 N N . ASP B 1 161 ? -8.656 -56.625 -20.844 1 31.36 161 ASP B N 1
ATOM 5868 C CA . ASP B 1 161 ? -8.078 -55.281 -21.031 1 31.36 161 ASP B CA 1
ATOM 5869 C C . ASP B 1 161 ? -7.051 -55 -19.938 1 31.36 161 ASP B C 1
ATOM 5871 O O . ASP B 1 161 ? -6.543 -53.875 -19.859 1 31.36 161 ASP B O 1
ATOM 5875 N N . GLN B 1 162 ? -7.059 -55.656 -18.766 1 33.5 162 GLN B N 1
ATOM 5876 C CA . GLN B 1 162 ? -6.094 -55.5 -17.688 1 33.5 162 GLN B CA 1
ATOM 5877 C C . GLN B 1 162 ? -4.664 -55.688 -18.188 1 33.5 162 GLN B C 1
ATOM 5879 O O . GLN B 1 162 ? -3.707 -55.281 -17.516 1 33.5 162 GLN B O 1
ATOM 5884 N N . ASN B 1 163 ? -4.512 -56.625 -19.125 1 32.59 163 ASN B N 1
ATOM 5885 C CA . ASN B 1 163 ? -3.176 -57.094 -19.484 1 32.59 163 ASN B CA 1
ATOM 5886 C C . ASN B 1 163 ? -2.383 -55.969 -20.172 1 32.59 163 ASN B C 1
ATOM 5888 O O . ASN B 1 163 ? -1.292 -56.219 -20.703 1 32.59 163 ASN B O 1
ATOM 5892 N N . TYR B 1 164 ? -3.193 -55.062 -20.703 1 33.81 164 TYR B N 1
ATOM 5893 C CA . TYR B 1 164 ? -2.445 -54.281 -21.688 1 33.81 164 TYR B CA 1
ATOM 5894 C C . TYR B 1 164 ? -1.282 -53.562 -21.031 1 33.81 164 TYR B C 1
ATOM 5896 O O . TYR B 1 164 ? -0.312 -53.188 -21.703 1 33.81 164 TYR B O 1
ATOM 5904 N N . PHE B 1 165 ? -1.617 -52.75 -19.875 1 39 165 PHE B N 1
ATOM 5905 C CA . PHE B 1 165 ? -0.51 -51.844 -19.609 1 39 165 PHE B CA 1
ATOM 5906 C C . PHE B 1 165 ? 0.622 -52.562 -18.875 1 39 165 PHE B C 1
ATOM 5908 O O . PHE B 1 165 ? 0.473 -52.938 -17.719 1 39 165 PHE B O 1
ATOM 5915 N N . ASP B 1 166 ? 1.352 -53.281 -19.469 1 40.44 166 ASP B N 1
ATOM 5916 C CA . ASP B 1 166 ? 2.686 -53.625 -19 1 40.44 166 ASP B CA 1
ATOM 5917 C C . ASP B 1 166 ? 3.273 -52.531 -18.125 1 40.44 166 ASP B C 1
ATOM 5919 O O . ASP B 1 166 ? 2.828 -51.375 -18.172 1 40.44 166 ASP B O 1
ATOM 5923 N N . LEU B 1 167 ? 4.332 -52.875 -17.188 1 39.47 167 LEU B N 1
ATOM 5924 C CA . LEU B 1 167 ? 5.105 -52.156 -16.156 1 39.47 167 LEU B CA 1
ATOM 5925 C C . LEU B 1 167 ? 5.605 -50.812 -16.672 1 39.47 167 LEU B C 1
ATOM 5927 O O . LEU B 1 167 ? 6.449 -50.781 -17.578 1 39.47 167 LEU B O 1
ATOM 5931 N N . ILE B 1 168 ? 4.703 -49.844 -16.656 1 46.47 168 ILE B N 1
ATOM 5932 C CA . ILE B 1 168 ? 5.125 -48.531 -17.109 1 46.47 168 ILE B CA 1
ATOM 5933 C C . ILE B 1 168 ? 5.82 -47.781 -15.977 1 46.47 168 ILE B C 1
ATOM 5935 O O . ILE B 1 168 ? 5.383 -47.844 -14.82 1 46.47 168 ILE B O 1
ATOM 5939 N N . CYS B 1 169 ? 7.109 -47.5 -16.219 1 47.75 169 CYS B N 1
ATOM 5940 C CA . CYS B 1 169 ? 7.961 -46.688 -15.352 1 47.75 169 CYS B CA 1
ATOM 5941 C C . CYS B 1 169 ? 7.93 -45.219 -15.75 1 47.75 169 CYS B C 1
ATOM 5943 O O . CYS B 1 169 ? 7.52 -44.875 -16.859 1 47.75 169 CYS B O 1
ATOM 5945 N N . ALA B 1 170 ? 7.859 -44.406 -14.773 1 66.94 170 ALA B N 1
ATOM 5946 C CA . ALA B 1 170 ? 7.977 -42.969 -15.055 1 66.94 170 ALA B CA 1
ATOM 5947 C C . ALA B 1 170 ? 9.242 -42.375 -14.438 1 66.94 170 ALA B C 1
ATOM 5949 O O . ALA B 1 170 ? 9.68 -42.812 -13.367 1 66.94 170 ALA B O 1
ATOM 5950 N N . VAL B 1 171 ? 10.008 -41.594 -15.242 1 61.78 171 VAL B N 1
ATOM 5951 C CA . VAL B 1 171 ? 11.141 -40.844 -14.734 1 61.78 171 VAL B CA 1
ATOM 5952 C C . VAL B 1 171 ? 10.719 -39.375 -14.5 1 61.78 171 VAL B C 1
ATOM 5954 O O . VAL B 1 171 ? 10.078 -38.781 -15.359 1 61.78 171 VAL B O 1
ATOM 5957 N N . MET B 1 172 ? 10.945 -38.969 -13.352 1 64.12 172 MET B N 1
ATOM 5958 C CA . MET B 1 172 ? 10.609 -37.562 -13.016 1 64.12 172 MET B CA 1
ATOM 5959 C C . MET B 1 172 ? 11.867 -36.781 -12.664 1 64.12 172 MET B C 1
ATOM 5961 O O . MET B 1 172 ? 12.719 -37.25 -11.914 1 64.12 172 MET B O 1
ATOM 5965 N N . PHE B 1 173 ? 12.141 -35.562 -13.469 1 53.22 173 PHE B N 1
ATOM 5966 C CA . PHE B 1 173 ? 13.312 -34.719 -13.266 1 53.22 173 PHE B CA 1
ATOM 5967 C C . PHE B 1 173 ? 13.102 -33.781 -12.086 1 53.22 173 PHE B C 1
ATOM 5969 O O . PHE B 1 173 ? 12.086 -33.094 -12.008 1 53.22 173 PHE B O 1
ATOM 5976 N N . THR B 1 174 ? 13.742 -34 -10.836 1 49.94 174 THR B N 1
ATOM 5977 C CA . THR B 1 174 ? 13.555 -33.062 -9.719 1 49.94 174 THR B CA 1
ATOM 5978 C C . THR B 1 174 ? 14.625 -31.984 -9.734 1 49.94 174 THR B C 1
ATOM 5980 O O . THR B 1 174 ? 15.805 -32.25 -9.953 1 49.94 174 THR B O 1
ATOM 5983 N N . ILE B 1 175 ? 14.234 -30.656 -9.961 1 44.88 175 ILE B N 1
ATOM 5984 C CA . ILE B 1 175 ? 14.977 -29.406 -9.992 1 44.88 175 ILE B CA 1
ATOM 5985 C C . ILE B 1 175 ? 15.945 -29.344 -8.812 1 44.88 175 ILE B C 1
ATOM 5987 O O . ILE B 1 175 ? 15.672 -29.891 -7.742 1 44.88 175 ILE B O 1
ATOM 5991 N N . ARG B 1 176 ? 17.141 -28.734 -8.977 1 40.47 176 ARG B N 1
ATOM 5992 C CA . ARG B 1 176 ? 18.094 -28.203 -8 1 40.47 176 ARG B CA 1
ATOM 5993 C C . ARG B 1 176 ? 17.375 -27.641 -6.777 1 40.47 176 ARG B C 1
ATOM 5995 O O . ARG B 1 176 ? 16.219 -27.203 -6.875 1 40.47 176 ARG B O 1
ATOM 6002 N N . THR B 1 177 ? 17.844 -27.969 -5.586 1 38.09 177 THR B N 1
ATOM 6003 C CA . THR B 1 177 ? 17.438 -27.688 -4.215 1 38.09 177 THR B CA 1
ATOM 6004 C C . THR B 1 177 ? 16.828 -26.297 -4.105 1 38.09 177 THR B C 1
ATOM 6006 O O . THR B 1 177 ? 16.156 -25.969 -3.117 1 38.09 177 THR B O 1
ATOM 6009 N N . ASN B 1 178 ? 17.453 -25.422 -4.672 1 39.16 178 ASN B N 1
ATOM 6010 C CA . ASN B 1 178 ? 17.094 -24.078 -4.223 1 39.16 178 ASN B CA 1
ATOM 6011 C C . ASN B 1 178 ? 15.656 -23.734 -4.594 1 39.16 178 ASN B C 1
ATOM 6013 O O . ASN B 1 178 ? 15.18 -22.641 -4.281 1 39.16 178 ASN B O 1
ATOM 6017 N N . LYS B 1 179 ? 15.102 -24.516 -5.512 1 40.75 179 LYS B N 1
ATOM 6018 C CA . LYS B 1 179 ? 13.852 -24.062 -6.109 1 40.75 179 LYS B CA 1
ATOM 6019 C C . LYS B 1 179 ? 12.648 -24.484 -5.266 1 40.75 179 LYS B C 1
ATOM 6021 O O . LYS B 1 179 ? 12.742 -25.422 -4.477 1 40.75 179 LYS B O 1
ATOM 6026 N N . ILE B 1 180 ? 11.43 -23.875 -5.375 1 40.66 180 ILE B N 1
ATOM 6027 C CA . ILE B 1 180 ? 10.039 -23.906 -4.934 1 40.66 180 ILE B CA 1
ATOM 6028 C C . ILE B 1 180 ? 9.469 -25.312 -5.094 1 40.66 180 ILE B C 1
ATOM 6030 O O . ILE B 1 180 ? 8.289 -25.531 -4.828 1 40.66 180 ILE B O 1
ATOM 6034 N N . HIS B 1 181 ? 10.219 -26.312 -5.723 1 43.56 181 HIS B N 1
ATOM 6035 C CA . HIS B 1 181 ? 9.57 -27.484 -6.324 1 43.56 181 HIS B CA 1
ATOM 6036 C C . HIS B 1 181 ? 8.906 -28.344 -5.266 1 43.56 181 HIS B C 1
ATOM 6038 O O . HIS B 1 181 ? 8.094 -29.219 -5.59 1 43.56 181 HIS B O 1
ATOM 6044 N N . PHE B 1 182 ? 9.453 -28.406 -4.082 1 46.19 182 PHE B N 1
ATOM 6045 C CA . PHE B 1 182 ? 8.719 -29.156 -3.064 1 46.19 182 PHE B CA 1
ATOM 6046 C C . PHE B 1 182 ? 7.609 -28.297 -2.467 1 46.19 182 PHE B C 1
ATOM 6048 O O . PHE B 1 182 ? 6.969 -28.703 -1.492 1 46.19 182 PHE B O 1
ATOM 6055 N N . GLU B 1 183 ? 7.359 -27.25 -3.406 1 63.06 183 GLU B N 1
ATOM 6056 C CA . GLU B 1 183 ? 6.422 -26.234 -2.936 1 63.06 183 GLU B CA 1
ATOM 6057 C C . GLU B 1 183 ? 4.977 -26.672 -3.172 1 63.06 183 GLU B C 1
ATOM 6059 O O . GLU B 1 183 ? 4.699 -27.453 -4.086 1 63.06 183 GLU B O 1
ATOM 6064 N N . SER B 1 184 ? 4.184 -26.656 -2.229 1 85.69 184 SER B N 1
ATOM 6065 C CA . SER B 1 184 ? 2.754 -26.953 -2.229 1 85.69 184 SER B CA 1
ATOM 6066 C C . SER B 1 184 ? 2.035 -26.203 -3.344 1 85.69 184 SER B C 1
ATOM 6068 O O . SER B 1 184 ? 2.254 -25 -3.531 1 85.69 184 SER B O 1
ATOM 6070 N N . PHE B 1 185 ? 1.475 -27.031 -4.312 1 92.5 185 PHE B N 1
ATOM 6071 C CA . PHE B 1 185 ? 0.58 -26.484 -5.324 1 92.5 185 PHE B CA 1
ATOM 6072 C C . PHE B 1 185 ? -0.864 -26.891 -5.043 1 92.5 185 PHE B C 1
ATOM 6074 O O . PHE B 1 185 ? -1.225 -28.062 -5.168 1 92.5 185 PHE B O 1
ATOM 6081 N N . CYS B 1 186 ? -1.662 -25.875 -4.676 1 94.69 186 CYS B N 1
ATOM 6082 C CA . CYS B 1 186 ? -3.051 -26.094 -4.289 1 94.69 186 CYS B CA 1
ATOM 6083 C C . CYS B 1 186 ? -3.145 -27.125 -3.172 1 94.69 186 CYS B C 1
ATOM 6085 O O . CYS B 1 186 ? -3.941 -28.062 -3.252 1 94.69 186 CYS B O 1
ATOM 6087 N N . ASN B 1 187 ? -2.266 -27.016 -2.225 1 94.31 187 ASN B N 1
ATOM 6088 C CA . ASN B 1 187 ? -2.24 -27.703 -0.936 1 94.31 187 ASN B CA 1
ATOM 6089 C C . ASN B 1 187 ? -1.76 -29.141 -1.076 1 94.31 187 ASN B C 1
ATOM 6091 O O . ASN B 1 187 ? -1.945 -29.953 -0.168 1 94.31 187 ASN B O 1
ATOM 6095 N N . LYS B 1 188 ? -1.209 -29.469 -2.203 1 90.69 188 LYS B N 1
ATOM 6096 C CA . LYS B 1 188 ? -0.53 -30.734 -2.445 1 90.69 188 LYS B CA 1
ATOM 6097 C C . LYS B 1 188 ? 0.783 -30.531 -3.191 1 90.69 188 LYS B C 1
ATOM 6099 O O . LYS B 1 188 ? 0.848 -29.734 -4.129 1 90.69 188 LYS B O 1
ATOM 6104 N N . PRO B 1 189 ? 1.756 -31.281 -2.75 1 86.75 189 PRO B N 1
ATOM 6105 C CA . PRO B 1 189 ? 3.004 -31.156 -3.506 1 86.75 189 PRO B CA 1
ATOM 6106 C C . PRO B 1 189 ? 2.836 -31.484 -4.984 1 86.75 189 PRO B C 1
ATOM 6108 O O . PRO B 1 189 ? 2.078 -32.406 -5.336 1 86.75 189 PRO B O 1
ATOM 6111 N N . ILE B 1 190 ? 3.504 -30.766 -5.758 1 85.88 190 ILE B N 1
ATOM 6112 C CA . ILE B 1 190 ? 3.4 -30.953 -7.199 1 85.88 190 ILE B CA 1
ATOM 6113 C C . ILE B 1 190 ? 3.734 -32.406 -7.555 1 85.88 190 ILE B C 1
ATOM 6115 O O . ILE B 1 190 ? 3.1 -33 -8.43 1 85.88 190 ILE B O 1
ATOM 6119 N N . LEU B 1 191 ? 4.688 -32.938 -6.914 1 83.94 191 LEU B N 1
ATOM 6120 C CA . LEU B 1 191 ? 5.082 -34.344 -7.137 1 83.94 191 LEU B CA 1
ATOM 6121 C C . LEU B 1 191 ? 3.912 -35.281 -6.879 1 83.94 191 LEU B C 1
ATOM 6123 O O . LEU B 1 191 ? 3.742 -36.281 -7.59 1 83.94 191 LEU B O 1
ATOM 6127 N N . GLU B 1 192 ? 3.23 -34.969 -5.887 1 87.44 192 GLU B N 1
ATOM 6128 C CA . GLU B 1 192 ? 2.094 -35.812 -5.543 1 87.44 192 GLU B CA 1
ATOM 6129 C C . GLU B 1 192 ? 1.012 -35.75 -6.617 1 87.44 192 GLU B C 1
ATOM 6131 O O . GLU B 1 192 ? 0.357 -36.75 -6.902 1 87.44 192 GLU B O 1
ATOM 6136 N N . HIS B 1 193 ? 0.785 -34.562 -7.141 1 89.5 193 HIS B N 1
ATOM 6137 C CA . HIS B 1 193 ? -0.156 -34.438 -8.25 1 89.5 193 HIS B CA 1
ATOM 6138 C C . HIS B 1 193 ? 0.221 -35.375 -9.391 1 89.5 193 HIS B C 1
ATOM 6140 O O . HIS B 1 193 ? -0.644 -36.062 -9.961 1 89.5 193 HIS B O 1
ATOM 6146 N N . GLN B 1 194 ? 1.449 -35.406 -9.688 1 89.56 194 GLN B N 1
ATOM 6147 C CA . GLN B 1 194 ? 1.934 -36.219 -10.805 1 89.56 194 GLN B CA 1
ATOM 6148 C C . GLN B 1 194 ? 1.886 -37.719 -10.484 1 89.56 194 GLN B C 1
ATOM 6150 O O . GLN B 1 194 ? 1.417 -38.5 -11.297 1 89.56 194 GLN B O 1
ATOM 6155 N N . ILE B 1 195 ? 2.359 -38.031 -9.289 1 88.25 195 ILE B N 1
ATOM 6156 C CA . ILE B 1 195 ? 2.393 -39.438 -8.867 1 88.25 195 ILE B CA 1
ATOM 6157 C C . ILE B 1 195 ? 0.972 -40 -8.82 1 88.25 195 ILE B C 1
ATOM 6159 O O . ILE B 1 195 ? 0.73 -41.125 -9.242 1 88.25 195 ILE B O 1
ATOM 6163 N N . PHE B 1 196 ? 0.089 -39.219 -8.32 1 88.5 196 PHE B N 1
ATOM 6164 C CA . PHE B 1 196 ? -1.31 -39.625 -8.266 1 88.5 196 PHE B CA 1
ATOM 6165 C C . PHE B 1 196 ? -1.824 -40 -9.648 1 88.5 196 PHE B C 1
ATOM 6167 O O . PHE B 1 196 ? -2.447 -41.062 -9.82 1 88.5 196 PHE B O 1
ATOM 6174 N N . ASN B 1 197 ? -1.591 -39.188 -10.617 1 89.75 197 ASN B N 1
ATOM 6175 C CA . ASN B 1 197 ? -2.088 -39.438 -11.961 1 89.75 197 ASN B CA 1
ATOM 6176 C C . ASN B 1 197 ? -1.377 -40.594 -12.625 1 89.75 197 ASN B C 1
ATOM 6178 O O . ASN B 1 197 ? -1.987 -41.344 -13.383 1 89.75 197 ASN B O 1
ATOM 6182 N N . LEU B 1 198 ? -0.115 -40.781 -12.344 1 91.12 198 LEU B N 1
ATOM 6183 C CA . LEU B 1 198 ? 0.636 -41.938 -12.844 1 91.12 198 LEU B CA 1
ATOM 6184 C C . LEU B 1 198 ? 0.103 -43.219 -12.266 1 91.12 198 LEU B C 1
ATOM 6186 O O . LEU B 1 198 ? -0.091 -44.219 -12.992 1 91.12 198 LEU B O 1
ATOM 6190 N N . ALA B 1 199 ? -0.113 -43.188 -10.977 1 89.25 199 ALA B N 1
ATOM 6191 C CA . ALA B 1 199 ? -0.65 -44.375 -10.305 1 89.25 199 ALA B CA 1
ATOM 6192 C C . ALA B 1 199 ? -2.021 -44.75 -10.859 1 89.25 199 ALA B C 1
ATOM 6194 O O . ALA B 1 199 ? -2.312 -45.906 -11.078 1 89.25 199 ALA B O 1
ATOM 6195 N N . ARG B 1 200 ? -2.766 -43.781 -11.094 1 86.19 200 ARG B N 1
ATOM 6196 C CA . ARG B 1 200 ? -4.113 -44 -11.609 1 86.19 200 ARG B CA 1
ATOM 6197 C C . ARG B 1 200 ? -4.078 -44.625 -13 1 86.19 200 ARG B C 1
ATOM 6199 O O . ARG B 1 200 ? -4.984 -45.375 -13.383 1 86.19 200 ARG B O 1
ATOM 6206 N N . CYS B 1 201 ? -3.08 -44.281 -13.703 1 88.31 201 CYS B N 1
ATOM 6207 C CA . CYS B 1 201 ? -2.945 -44.781 -15.062 1 88.31 201 CYS B CA 1
ATOM 6208 C C . CYS B 1 201 ? -2.357 -46.188 -15.055 1 88.31 201 CYS B C 1
ATOM 6210 O O . CYS B 1 201 ? -2.27 -46.844 -16.094 1 88.31 201 CYS B O 1
ATOM 6212 N N . GLY B 1 202 ? -1.829 -46.656 -13.852 1 86.56 202 GLY B N 1
ATOM 6213 C CA . GLY B 1 202 ? -1.37 -48.031 -13.742 1 86.56 202 GLY B CA 1
ATOM 6214 C C . GLY B 1 202 ? 0.128 -48.156 -13.539 1 86.56 202 GLY B C 1
ATOM 6215 O O . GLY B 1 202 ? 0.668 -49.25 -13.469 1 86.56 202 GLY B O 1
ATOM 6216 N N . VAL B 1 203 ? 0.778 -47.062 -13.461 1 89.75 203 VAL B N 1
ATOM 6217 C CA . VAL B 1 203 ? 2.217 -47.094 -13.211 1 89.75 203 VAL B CA 1
ATOM 6218 C C . VAL B 1 203 ? 2.488 -47.594 -11.805 1 89.75 203 VAL B C 1
ATOM 6220 O O . VAL B 1 203 ? 1.842 -47.188 -10.844 1 89.75 203 VAL B O 1
ATOM 6223 N N . LYS B 1 204 ? 3.502 -48.438 -11.703 1 89.19 204 LYS B N 1
ATOM 6224 C CA . LYS B 1 204 ? 3.787 -49.031 -10.398 1 89.19 204 LYS B CA 1
ATOM 6225 C C . LYS B 1 204 ? 5.184 -48.656 -9.914 1 89.19 204 LYS B C 1
ATOM 6227 O O . LYS B 1 204 ? 5.488 -48.781 -8.727 1 89.19 204 LYS B O 1
ATOM 6232 N N . GLU B 1 205 ? 5.996 -48.312 -10.812 1 91.06 205 GLU B N 1
ATOM 6233 C CA . GLU B 1 205 ? 7.355 -47.938 -10.453 1 91.06 205 GLU B CA 1
ATOM 6234 C C . GLU B 1 205 ? 7.695 -46.562 -11 1 91.06 205 GLU B C 1
ATOM 6236 O O . GLU B 1 205 ? 7.414 -46.25 -12.156 1 91.06 205 GLU B O 1
ATOM 6241 N N . ILE B 1 206 ? 8.227 -45.75 -10.125 1 91.12 206 ILE B N 1
ATOM 6242 C CA . ILE B 1 206 ? 8.594 -44.375 -10.477 1 91.12 206 ILE B CA 1
ATOM 6243 C C . ILE B 1 206 ? 10.055 -44.125 -10.117 1 91.12 206 ILE B C 1
ATOM 6245 O O . ILE B 1 206 ? 10.492 -44.469 -9.016 1 91.12 206 ILE B O 1
ATOM 6249 N N . ILE B 1 207 ? 10.812 -43.625 -11.055 1 89.19 207 ILE B N 1
ATOM 6250 C CA . ILE B 1 207 ? 12.203 -43.281 -10.828 1 89.19 207 ILE B CA 1
ATOM 6251 C C . ILE B 1 207 ? 12.336 -41.75 -10.664 1 89.19 207 ILE B C 1
ATOM 6253 O O . ILE B 1 207 ? 11.977 -41 -11.562 1 89.19 207 ILE B O 1
ATOM 6257 N N . LEU B 1 208 ? 12.812 -41.375 -9.539 1 85.62 208 LEU B N 1
ATOM 6258 C CA . LEU B 1 208 ? 13.07 -39.969 -9.273 1 85.62 208 LEU B CA 1
ATOM 6259 C C . LEU B 1 208 ? 14.531 -39.594 -9.539 1 85.62 208 LEU B C 1
ATOM 6261 O O . LEU B 1 208 ? 15.422 -40.062 -8.82 1 85.62 208 LEU B O 1
ATOM 6265 N N . ALA B 1 209 ? 14.719 -38.812 -10.602 1 82.94 209 ALA B N 1
ATOM 6266 C CA . ALA B 1 209 ? 16.078 -38.375 -10.906 1 82.94 209 ALA B CA 1
ATOM 6267 C C . ALA B 1 209 ? 16.406 -37.094 -10.141 1 82.94 209 ALA B C 1
ATOM 6269 O O . ALA B 1 209 ? 15.859 -36.031 -10.422 1 82.94 209 ALA B O 1
ATOM 6270 N N . ILE B 1 210 ? 17.297 -37.188 -9.133 1 76.44 210 ILE B N 1
ATOM 6271 C CA . ILE B 1 210 ? 17.594 -36.031 -8.273 1 76.44 210 ILE B CA 1
ATOM 6272 C C . ILE B 1 210 ? 19.094 -35.812 -8.219 1 76.44 210 ILE B C 1
ATOM 6274 O O . ILE B 1 210 ? 19.891 -36.75 -8.383 1 76.44 210 ILE B O 1
ATOM 6278 N N . ALA B 1 211 ? 19.438 -34.5 -8.227 1 66.75 211 ALA B N 1
ATOM 6279 C CA . ALA B 1 211 ? 20.844 -34.188 -8.07 1 66.75 211 ALA B CA 1
ATOM 6280 C C . ALA B 1 211 ? 21.312 -34.375 -6.633 1 66.75 211 ALA B C 1
ATOM 6282 O O . ALA B 1 211 ? 22.438 -34.812 -6.391 1 66.75 211 ALA B O 1
ATOM 6283 N N . TYR B 1 212 ? 20.469 -33.906 -5.738 1 62.5 212 TYR B N 1
ATOM 6284 C CA . TYR B 1 212 ? 20.766 -34.031 -4.312 1 62.5 212 TYR B CA 1
ATOM 6285 C C . TYR B 1 212 ? 19.578 -34.594 -3.547 1 62.5 212 TYR B C 1
ATOM 6287 O O . TYR B 1 212 ? 18.422 -34.281 -3.867 1 62.5 212 TYR B O 1
ATOM 6295 N N . LYS B 1 213 ? 19.969 -35.625 -2.793 1 59.62 213 LYS B N 1
ATOM 6296 C CA . LYS B 1 213 ? 18.891 -36.188 -2 1 59.62 213 LYS B CA 1
ATOM 6297 C C . LYS B 1 213 ? 18.781 -35.531 -0.64 1 59.62 213 LYS B C 1
ATOM 6299 O O . LYS B 1 213 ? 19.625 -35.719 0.237 1 59.62 213 LYS B O 1
ATOM 6304 N N . PRO B 1 214 ? 17.766 -34.625 -0.612 1 59.5 214 PRO B N 1
ATOM 6305 C CA . PRO B 1 214 ? 17.609 -34.062 0.724 1 59.5 214 PRO B CA 1
ATOM 6306 C C . PRO B 1 214 ? 17.078 -35.062 1.742 1 59.5 214 PRO B C 1
ATOM 6308 O O . PRO B 1 214 ? 16.422 -36.031 1.369 1 59.5 214 PRO B O 1
ATOM 6311 N N . THR B 1 215 ? 17.547 -35.031 3.037 1 59 215 THR B N 1
ATOM 6312 C CA . THR B 1 215 ? 17.141 -35.906 4.121 1 59 215 THR B CA 1
ATOM 6313 C C . THR B 1 215 ? 15.617 -35.906 4.285 1 59 215 THR B C 1
ATOM 6315 O O . THR B 1 215 ? 15.008 -36.969 4.5 1 59 215 THR B O 1
ATOM 6318 N N . ASN B 1 216 ? 14.992 -34.781 4.125 1 63.81 216 ASN B N 1
ATOM 6319 C CA . ASN B 1 216 ? 13.57 -34.656 4.43 1 63.81 216 ASN B CA 1
ATOM 6320 C C . ASN B 1 216 ? 12.703 -35.219 3.309 1 63.81 216 ASN B C 1
ATOM 6322 O O . ASN B 1 216 ? 11.508 -35.438 3.492 1 63.81 216 ASN B O 1
ATOM 6326 N N . ILE B 1 217 ? 13.312 -35.656 2.23 1 68.75 217 ILE B N 1
ATOM 6327 C CA . ILE B 1 217 ? 12.516 -36.062 1.084 1 68.75 217 ILE B CA 1
ATOM 6328 C C . ILE B 1 217 ? 12.156 -37.562 1.226 1 68.75 217 ILE B C 1
ATOM 6330 O O . ILE B 1 217 ? 11.109 -38 0.746 1 68.75 217 ILE B O 1
ATOM 6334 N N . THR B 1 218 ? 12.914 -38.219 2.016 1 72.88 218 THR B N 1
ATOM 6335 C CA . THR B 1 218 ? 12.742 -39.688 2.107 1 72.88 218 THR B CA 1
ATOM 6336 C C . THR B 1 218 ? 11.414 -40.031 2.779 1 72.88 218 THR B C 1
ATOM 6338 O O . THR B 1 218 ? 10.672 -40.875 2.287 1 72.88 218 THR B O 1
ATOM 6341 N N . ASN B 1 219 ? 11.195 -39.312 3.861 1 76.69 219 ASN B N 1
ATOM 6342 C CA . ASN B 1 219 ? 9.938 -39.594 4.551 1 76.69 219 ASN B CA 1
ATOM 6343 C C . ASN B 1 219 ? 8.742 -39.219 3.688 1 76.69 219 ASN B C 1
ATOM 6345 O O . ASN B 1 219 ? 7.746 -39.938 3.654 1 76.69 219 ASN B O 1
ATOM 6349 N N . PHE B 1 220 ? 8.898 -38.188 3.018 1 76.5 220 PHE B N 1
ATOM 6350 C CA . PHE B 1 220 ? 7.844 -37.719 2.137 1 76.5 220 PHE B CA 1
ATOM 6351 C C . PHE B 1 220 ? 7.57 -38.719 1.025 1 76.5 220 PHE B C 1
ATOM 6353 O O . PHE B 1 220 ? 6.414 -39.062 0.757 1 76.5 220 PHE B O 1
ATOM 6360 N N . VAL B 1 221 ? 8.57 -39.25 0.532 1 79.75 221 VAL B N 1
ATOM 6361 C CA . VAL B 1 221 ? 8.469 -40.188 -0.584 1 79.75 221 VAL B CA 1
ATOM 6362 C C . VAL B 1 221 ? 7.91 -41.531 -0.092 1 79.75 221 VAL B C 1
ATOM 6364 O O . VAL B 1 221 ? 7.086 -42.156 -0.766 1 79.75 221 VAL B O 1
ATOM 6367 N N . ASN B 1 222 ? 8.344 -41.875 1.039 1 83.12 222 ASN B N 1
ATOM 6368 C CA . ASN B 1 222 ? 7.84 -43.094 1.624 1 83.12 222 ASN B CA 1
ATOM 6369 C C . ASN B 1 222 ? 6.332 -43.062 1.846 1 83.12 222 ASN B C 1
ATOM 6371 O O . ASN B 1 222 ? 5.625 -44.031 1.589 1 83.12 222 ASN B O 1
ATOM 6375 N N . ASP B 1 223 ? 5.953 -41.969 2.273 1 84.62 223 ASP B N 1
ATOM 6376 C CA . ASP B 1 223 ? 4.523 -41.781 2.508 1 84.62 223 ASP B CA 1
ATOM 6377 C C . ASP B 1 223 ? 3.738 -41.844 1.199 1 84.62 223 ASP B C 1
ATOM 6379 O O . ASP B 1 223 ? 2.643 -42.406 1.158 1 84.62 223 ASP B O 1
ATOM 6383 N N . LEU B 1 224 ? 4.305 -41.312 0.185 1 84.44 224 LEU B N 1
ATOM 6384 C CA . LEU B 1 224 ? 3.643 -41.344 -1.115 1 84.44 224 LEU B CA 1
ATOM 6385 C C . LEU B 1 224 ? 3.572 -42.75 -1.669 1 84.44 224 LEU B C 1
ATOM 6387 O O . LEU B 1 224 ? 2.576 -43.156 -2.287 1 84.44 224 LEU B O 1
ATOM 6391 N N . GLU B 1 225 ? 4.586 -43.562 -1.445 1 89.38 225 GLU B N 1
ATOM 6392 C CA . GLU B 1 225 ? 4.613 -44.938 -1.897 1 89.38 225 GLU B CA 1
ATOM 6393 C C . GLU B 1 225 ? 3.469 -45.75 -1.289 1 89.38 225 GLU B C 1
ATOM 6395 O O . GLU B 1 225 ? 2.797 -46.5 -1.989 1 89.38 225 GLU B O 1
ATOM 6400 N N . LYS B 1 226 ? 3.354 -45.469 -0.026 1 88.69 226 LYS B N 1
ATOM 6401 C CA . LYS B 1 226 ? 2.303 -46.188 0.69 1 88.69 226 LYS B CA 1
ATOM 6402 C C . LYS B 1 226 ? 0.919 -45.719 0.274 1 88.69 226 LYS B C 1
ATOM 6404 O O . LYS B 1 226 ? 0.013 -46.5 0.042 1 88.69 226 LYS B O 1
ATOM 6409 N N . LYS B 1 227 ? 0.837 -44.469 0.111 1 85.81 227 LYS B N 1
ATOM 6410 C CA . LYS B 1 227 ? -0.447 -43.844 -0.173 1 85.81 227 LYS B CA 1
ATOM 6411 C C . LYS B 1 227 ? -0.968 -44.25 -1.549 1 85.81 227 LYS B C 1
ATOM 6413 O O . LYS B 1 227 ? -2.164 -44.5 -1.716 1 85.81 227 LYS B O 1
ATOM 6418 N N . TYR B 1 228 ? -0.09 -44.344 -2.48 1 88.38 228 TYR B N 1
ATOM 6419 C CA . TYR B 1 228 ? -0.546 -44.562 -3.848 1 88.38 228 TYR B CA 1
ATOM 6420 C C . TYR B 1 228 ? -0.133 -45.938 -4.34 1 88.38 228 TYR B C 1
ATOM 6422 O O . TYR B 1 228 ? -0.376 -46.281 -5.496 1 88.38 228 TYR B O 1
ATOM 6430 N N . ASN B 1 229 ? 0.485 -46.719 -3.551 1 89.62 229 ASN B N 1
ATOM 6431 C CA . ASN B 1 229 ? 0.898 -48.094 -3.85 1 89.62 229 ASN B CA 1
ATOM 6432 C C . ASN B 1 229 ? 1.802 -48.156 -5.078 1 89.62 229 ASN B C 1
ATOM 6434 O O . ASN B 1 229 ? 1.519 -48.875 -6.027 1 89.62 229 ASN B O 1
ATOM 6438 N N . VAL B 1 230 ? 2.805 -47.344 -5.031 1 90.5 230 VAL B N 1
ATOM 6439 C CA . VAL B 1 230 ? 3.822 -47.312 -6.074 1 90.5 230 VAL B CA 1
ATOM 6440 C C . VAL B 1 230 ? 5.211 -47.438 -5.449 1 90.5 230 VAL B C 1
ATOM 6442 O O . VAL B 1 230 ? 5.387 -47.188 -4.258 1 90.5 230 VAL B O 1
ATOM 6445 N N . LYS B 1 231 ? 6.148 -47.969 -6.227 1 91.38 231 LYS B N 1
ATOM 6446 C CA . LYS B 1 231 ? 7.547 -48 -5.809 1 91.38 231 LYS B CA 1
ATOM 6447 C C . LYS B 1 231 ? 8.336 -46.844 -6.402 1 91.38 231 LYS B C 1
ATOM 6449 O O . LYS B 1 231 ? 8.297 -46.625 -7.613 1 91.38 231 LYS B O 1
ATOM 6454 N N . ILE B 1 232 ? 9 -46.094 -5.504 1 89.06 232 ILE B N 1
ATOM 6455 C CA . ILE B 1 232 ? 9.766 -44.938 -5.957 1 89.06 232 ILE B CA 1
ATOM 6456 C C . ILE B 1 232 ? 11.258 -45.188 -5.77 1 89.06 232 ILE B C 1
ATOM 6458 O O . ILE B 1 232 ? 11.703 -45.5 -4.664 1 89.06 232 ILE B O 1
ATOM 6462 N N . ILE B 1 233 ? 11.984 -45.125 -6.836 1 87.5 233 ILE B N 1
ATOM 6463 C CA . ILE B 1 233 ? 13.422 -45.344 -6.832 1 87.5 233 ILE B CA 1
ATOM 6464 C C . ILE B 1 233 ? 14.156 -44.031 -7.062 1 87.5 233 ILE B C 1
ATOM 6466 O O . ILE B 1 233 ? 13.758 -43.25 -7.914 1 87.5 233 ILE B O 1
ATOM 6470 N N . TYR B 1 234 ? 15.242 -43.875 -6.332 1 83.31 234 TYR B N 1
ATOM 6471 C CA . TYR B 1 234 ? 16.047 -42.688 -6.5 1 83.31 234 TYR B CA 1
ATOM 6472 C C . TYR B 1 234 ? 17.188 -42.938 -7.48 1 83.31 234 TYR B C 1
ATOM 6474 O O . TYR B 1 234 ? 17.922 -43.906 -7.363 1 83.31 234 TYR B O 1
ATOM 6482 N N . SER B 1 235 ? 17.203 -42.156 -8.438 1 84.62 235 SER B N 1
ATOM 6483 C CA . SER B 1 235 ? 18.359 -42.094 -9.32 1 84.62 235 SER B CA 1
ATOM 6484 C C . SER B 1 235 ? 19.156 -40.812 -9.086 1 84.62 235 SER B C 1
ATOM 6486 O O . SER B 1 235 ? 18.75 -39.719 -9.555 1 84.62 235 SER B O 1
ATOM 6488 N N . ILE B 1 236 ? 20.234 -40.875 -8.422 1 80.06 236 ILE B N 1
ATOM 6489 C CA . ILE B 1 236 ? 21 -39.719 -7.977 1 80.06 236 ILE B CA 1
ATOM 6490 C C . ILE B 1 236 ? 22.125 -39.406 -8.961 1 80.06 236 ILE B C 1
ATOM 6492 O O . ILE B 1 236 ? 22.906 -40.312 -9.305 1 80.06 236 ILE B O 1
ATOM 6496 N N . GLU B 1 237 ? 22.094 -38.188 -9.344 1 77.38 237 GLU B N 1
ATOM 6497 C CA . GLU B 1 237 ? 23.172 -37.75 -10.219 1 77.38 237 GLU B CA 1
ATOM 6498 C C . GLU B 1 237 ? 24.344 -37.188 -9.406 1 77.38 237 GLU B C 1
ATOM 6500 O O . GLU B 1 237 ? 24.156 -36.344 -8.547 1 77.38 237 GLU B O 1
ATOM 6505 N N . GLU B 1 238 ? 25.469 -37.656 -9.641 1 76.12 238 GLU B N 1
ATOM 6506 C CA . GLU B 1 238 ? 26.641 -37.125 -8.953 1 76.12 238 GLU B CA 1
ATOM 6507 C C . GLU B 1 238 ? 27.094 -35.812 -9.555 1 76.12 238 GLU B C 1
ATOM 6509 O O . GLU B 1 238 ? 27.578 -34.938 -8.844 1 76.12 238 GLU B O 1
ATOM 6514 N N . GLU B 1 239 ? 26.984 -35.719 -10.828 1 77.75 239 GLU B N 1
ATOM 6515 C CA . GLU B 1 239 ? 27.219 -34.469 -11.562 1 77.75 239 GLU B CA 1
ATOM 6516 C C . GLU B 1 239 ? 26.031 -34.125 -12.438 1 77.75 239 GLU B C 1
ATOM 6518 O O . GLU B 1 239 ? 25.266 -35 -12.852 1 77.75 239 GLU B O 1
ATOM 6523 N N . PRO B 1 240 ? 25.922 -32.812 -12.617 1 78.56 240 PRO B N 1
ATOM 6524 C CA . PRO B 1 240 ? 24.781 -32.438 -13.477 1 78.56 240 PRO B CA 1
ATOM 6525 C C . PRO B 1 240 ? 24.859 -33.062 -14.859 1 78.56 240 PRO B C 1
ATOM 6527 O O . PRO B 1 240 ? 25.906 -33 -15.523 1 78.56 240 PRO B O 1
ATOM 6530 N N . LEU B 1 241 ? 23.797 -33.656 -15.266 1 80.69 241 LEU B N 1
ATOM 6531 C CA . LEU B 1 241 ? 23.812 -34.406 -16.516 1 80.69 241 LEU B CA 1
ATOM 6532 C C . LEU B 1 241 ? 22.812 -33.844 -17.516 1 80.69 241 LEU B C 1
ATOM 6534 O O . LEU B 1 241 ? 22.531 -34.469 -18.547 1 80.69 241 LEU B O 1
ATOM 6538 N N . GLY B 1 242 ? 22.203 -32.656 -17.141 1 81.06 242 GLY B N 1
ATOM 6539 C CA . GLY B 1 242 ? 21.234 -32.062 -18.047 1 81.06 242 GLY B CA 1
ATOM 6540 C C . GLY B 1 242 ? 19.875 -32.75 -18 1 81.06 242 GLY B C 1
ATOM 6541 O O . GLY B 1 242 ? 19.5 -33.281 -16.953 1 81.06 242 GLY B O 1
ATOM 6542 N N . THR B 1 243 ? 19.109 -32.656 -19.172 1 84.75 243 THR B N 1
ATOM 6543 C CA . THR B 1 243 ? 17.75 -33.188 -19.188 1 84.75 243 THR B CA 1
ATOM 6544 C C . THR B 1 243 ? 17.734 -34.594 -19.797 1 84.75 243 THR B C 1
ATOM 6546 O O . THR B 1 243 ? 16.781 -35.344 -19.609 1 84.75 243 THR B O 1
ATOM 6549 N N . GLY B 1 244 ? 18.75 -34.938 -20.469 1 87.62 244 GLY B N 1
ATOM 6550 C CA . GLY B 1 244 ? 18.828 -36.25 -21.094 1 87.62 244 GLY B CA 1
ATOM 6551 C C . GLY B 1 244 ? 19.672 -37.219 -20.297 1 87.62 244 GLY B C 1
ATOM 6552 O O . GLY B 1 244 ? 19.281 -38.406 -20.156 1 87.62 244 GLY B O 1
ATOM 6553 N N . GLY B 1 245 ? 20.703 -36.781 -19.703 1 86 245 GLY B N 1
ATOM 6554 C CA . GLY B 1 245 ? 21.656 -37.625 -18.969 1 86 245 GLY B CA 1
ATOM 6555 C C . GLY B 1 245 ? 21 -38.406 -17.859 1 86 245 GLY B C 1
ATOM 6556 O O . GLY B 1 245 ? 21.281 -39.625 -17.719 1 86 245 GLY B O 1
ATOM 6557 N N . PRO B 1 246 ? 20.172 -37.812 -17.109 1 86.38 246 PRO B N 1
ATOM 6558 C CA . PRO B 1 246 ? 19.531 -38.531 -16 1 86.38 246 PRO B CA 1
ATOM 6559 C C . PRO B 1 246 ? 18.719 -39.75 -16.484 1 86.38 246 PRO B C 1
ATOM 6561 O O . PRO B 1 246 ? 18.609 -40.75 -15.773 1 86.38 246 PRO B O 1
ATOM 6564 N N . ILE B 1 247 ? 18.125 -39.625 -17.641 1 89.69 247 ILE B N 1
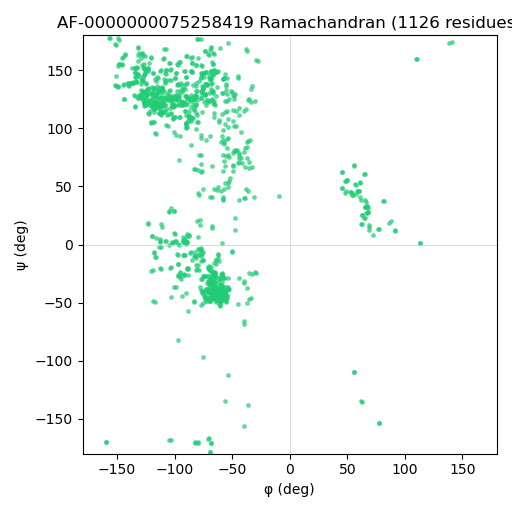ATOM 6565 C CA . ILE B 1 247 ? 17.375 -40.75 -18.203 1 89.69 247 ILE B CA 1
ATOM 6566 C C . ILE B 1 247 ? 18.312 -41.906 -18.516 1 89.69 247 ILE B C 1
ATOM 6568 O O . ILE B 1 247 ? 18.016 -43.062 -18.203 1 89.69 247 ILE B O 1
ATOM 6572 N N . LYS B 1 248 ? 19.438 -41.562 -19.109 1 90.94 248 LYS B N 1
ATOM 6573 C CA . LYS B 1 248 ? 20.438 -42.594 -19.438 1 90.94 248 LYS B CA 1
ATOM 6574 C C . LYS B 1 248 ? 21 -43.219 -18.172 1 90.94 248 LYS B C 1
ATOM 6576 O O . LYS B 1 248 ? 21.234 -44.438 -18.141 1 90.94 248 LYS B O 1
ATOM 6581 N N . LEU B 1 249 ? 21.203 -42.406 -17.25 1 88.69 249 LEU B N 1
ATOM 6582 C CA . LEU B 1 249 ? 21.703 -42.906 -15.977 1 88.69 249 LEU B CA 1
ATOM 6583 C C . LEU B 1 249 ? 20.75 -43.938 -15.367 1 88.69 249 LEU B C 1
ATOM 6585 O O . LEU B 1 249 ? 21.188 -44.875 -14.734 1 88.69 249 LEU B O 1
ATOM 6589 N N . ALA B 1 250 ? 19.484 -43.781 -15.594 1 89.19 250 ALA B N 1
ATOM 6590 C CA . ALA B 1 250 ? 18.453 -44.656 -15.023 1 89.19 250 ALA B CA 1
ATOM 6591 C C . ALA B 1 250 ? 18.203 -45.875 -15.914 1 89.19 250 ALA B C 1
ATOM 6593 O O . ALA B 1 250 ? 17.25 -46.625 -15.695 1 89.19 250 ALA B O 1
ATOM 6594 N N . GLU B 1 251 ? 18.969 -46.062 -16.875 1 90.5 251 GLU B N 1
ATOM 6595 C CA . GLU B 1 251 ? 18.766 -47.125 -17.859 1 90.5 251 GLU B CA 1
ATOM 6596 C C . GLU B 1 251 ? 18.625 -48.5 -17.203 1 90.5 251 GLU B C 1
ATOM 6598 O O . GLU B 1 251 ? 17.844 -49.312 -17.641 1 90.5 251 GLU B O 1
ATOM 6603 N N . GLN B 1 252 ? 19.406 -48.75 -16.141 1 88.38 252 GLN B N 1
ATOM 6604 C CA . GLN B 1 252 ? 19.375 -50.031 -15.469 1 88.38 252 GLN B CA 1
ATOM 6605 C C . GLN B 1 252 ? 17.984 -50.344 -14.922 1 88.38 252 GLN B C 1
ATOM 6607 O O . GLN B 1 252 ? 17.594 -51.5 -14.844 1 88.38 252 GLN B O 1
ATOM 6612 N N . PHE B 1 253 ? 17.266 -49.312 -14.609 1 88.5 253 PHE B N 1
ATOM 6613 C CA . PHE B 1 253 ? 15.93 -49.5 -14.07 1 88.5 253 PHE B CA 1
ATOM 6614 C C . PHE B 1 253 ? 14.891 -49.5 -15.195 1 88.5 253 PHE B C 1
ATOM 6616 O O . PHE B 1 253 ? 13.828 -50.094 -15.07 1 88.5 253 PHE B O 1
ATOM 6623 N N . LEU B 1 254 ? 15.188 -48.844 -16.297 1 89.44 254 LEU B N 1
ATOM 6624 C CA . LEU B 1 254 ? 14.219 -48.594 -17.359 1 89.44 254 LEU B CA 1
ATOM 6625 C C . LEU B 1 254 ? 14.219 -49.719 -18.375 1 89.44 254 LEU B C 1
ATOM 6627 O O . LEU B 1 254 ? 13.211 -49.969 -19.047 1 89.44 254 LEU B O 1
ATOM 6631 N N . ASN B 1 255 ? 15.258 -50.469 -18.406 1 86.81 255 ASN B N 1
ATOM 6632 C CA . ASN B 1 255 ? 15.445 -51.469 -19.453 1 86.81 255 ASN B CA 1
ATOM 6633 C C . ASN B 1 255 ? 14.453 -52.625 -19.297 1 86.81 255 ASN B C 1
ATOM 6635 O O . ASN B 1 255 ? 14.227 -53.375 -20.234 1 86.81 255 ASN B O 1
ATOM 6639 N N . LYS B 1 256 ? 13.938 -52.719 -18.188 1 85.88 256 LYS B N 1
ATOM 6640 C CA . LYS B 1 256 ? 12.992 -53.812 -17.953 1 85.88 256 LYS B CA 1
ATOM 6641 C C . LYS B 1 256 ? 11.625 -53.5 -18.547 1 85.88 256 LYS B C 1
ATOM 6643 O O . LYS B 1 256 ? 10.781 -54.375 -18.703 1 85.88 256 LYS B O 1
ATOM 6648 N N . TYR B 1 257 ? 11.406 -52.281 -19.031 1 88.62 257 TYR B N 1
ATOM 6649 C CA . TYR B 1 257 ? 10.133 -51.844 -19.609 1 88.62 257 TYR B CA 1
ATOM 6650 C C . TYR B 1 257 ? 10.297 -51.531 -21.094 1 88.62 257 TYR B C 1
ATOM 6652 O O . TYR B 1 257 ? 11.352 -51.062 -21.516 1 88.62 257 TYR B O 1
ATOM 6660 N N . ASP B 1 258 ? 9.258 -51.844 -21.828 1 90.12 258 ASP B N 1
ATOM 6661 C CA . ASP B 1 258 ? 9.305 -51.5 -23.25 1 90.12 258 ASP B CA 1
ATOM 6662 C C . ASP B 1 258 ? 9.133 -50 -23.469 1 90.12 258 ASP B C 1
ATOM 6664 O O . ASP B 1 258 ? 9.836 -49.406 -24.266 1 90.12 258 ASP B O 1
ATOM 6668 N N . ASP B 1 259 ? 8.117 -49.469 -22.781 1 92.69 259 ASP B N 1
ATOM 6669 C CA . ASP B 1 259 ? 7.812 -48.031 -22.828 1 92.69 259 ASP B CA 1
ATOM 6670 C C . ASP B 1 259 ? 7.734 -47.438 -21.422 1 92.69 259 ASP B C 1
ATOM 6672 O O . ASP B 1 259 ? 7.355 -48.125 -20.469 1 92.69 259 ASP B O 1
ATOM 6676 N N . PHE B 1 260 ? 8.148 -46.219 -21.281 1 92.69 260 PHE B N 1
ATOM 6677 C CA . PHE B 1 260 ? 8.047 -45.531 -19.984 1 92.69 260 PHE B CA 1
ATOM 6678 C C . PHE B 1 260 ? 7.77 -44.062 -20.156 1 92.69 260 PHE B C 1
ATOM 6680 O O . PHE B 1 260 ? 8.07 -43.469 -21.203 1 92.69 260 PHE B O 1
ATOM 6687 N N . PHE B 1 261 ? 7.156 -43.469 -19.125 1 94.25 261 PHE B N 1
ATOM 6688 C CA . PHE B 1 261 ? 6.875 -42.031 -19.109 1 94.25 261 PHE B CA 1
ATOM 6689 C C . PHE B 1 261 ? 8.078 -41.25 -18.594 1 94.25 261 PHE B C 1
ATOM 6691 O O . PHE B 1 261 ? 8.828 -41.75 -17.75 1 94.25 261 PHE B O 1
ATOM 6698 N N . VAL B 1 262 ? 8.266 -40.031 -19.062 1 92.94 262 VAL B N 1
ATOM 6699 C CA . VAL B 1 262 ? 9.211 -39.062 -18.531 1 92.94 262 VAL B CA 1
ATOM 6700 C C . VAL B 1 262 ? 8.508 -37.719 -18.297 1 92.94 262 VAL B C 1
ATOM 6702 O O . VAL B 1 262 ? 7.855 -37.188 -19.203 1 92.94 262 VAL B O 1
ATOM 6705 N N . PHE B 1 263 ? 8.664 -37.156 -17.078 1 90.06 263 PHE B N 1
ATOM 6706 C CA . PHE B 1 263 ? 7.98 -35.938 -16.688 1 90.06 263 PHE B CA 1
ATOM 6707 C C . PHE B 1 263 ? 8.984 -34.875 -16.266 1 90.06 263 PHE B C 1
ATOM 6709 O O . PHE B 1 263 ? 9.922 -35.156 -15.516 1 90.06 263 PHE B O 1
ATOM 6716 N N . ASN B 1 264 ? 8.719 -33.625 -16.828 1 87.06 264 ASN B N 1
ATOM 6717 C CA . ASN B 1 264 ? 9.266 -32.5 -16.094 1 87.06 264 ASN B CA 1
ATOM 6718 C C . ASN B 1 264 ? 8.555 -32.312 -14.75 1 87.06 264 ASN B C 1
ATOM 6720 O O . ASN B 1 264 ? 7.336 -32.469 -14.664 1 87.06 264 ASN B O 1
ATOM 6724 N N . SER B 1 265 ? 9.227 -31.906 -13.672 1 80.81 265 SER B N 1
ATOM 6725 C CA . SER B 1 265 ? 8.672 -31.891 -12.32 1 80.81 265 SER B CA 1
ATOM 6726 C C . SER B 1 265 ? 7.812 -30.641 -12.102 1 80.81 265 SER B C 1
ATOM 6728 O O . SER B 1 265 ? 7.027 -30.594 -11.156 1 80.81 265 SER B O 1
ATOM 6730 N N . ASP B 1 266 ? 7.91 -29.625 -12.875 1 84.25 266 ASP B N 1
ATOM 6731 C CA . ASP B 1 266 ? 7.219 -28.375 -12.633 1 84.25 266 ASP B CA 1
ATOM 6732 C C . ASP B 1 266 ? 6.031 -28.203 -13.578 1 84.25 266 ASP B C 1
ATOM 6734 O O . ASP B 1 266 ? 5.625 -27.078 -13.891 1 84.25 266 ASP B O 1
ATOM 6738 N N . ILE B 1 267 ? 5.457 -29.328 -14.008 1 90 267 ILE B N 1
ATOM 6739 C CA . ILE B 1 267 ? 4.34 -29.281 -14.945 1 90 267 ILE B CA 1
ATOM 6740 C C . ILE B 1 267 ? 3.059 -29.734 -14.25 1 90 267 ILE B C 1
ATOM 6742 O O . ILE B 1 267 ? 3.07 -30.703 -13.484 1 90 267 ILE B O 1
ATOM 6746 N N . ILE B 1 268 ? 2.035 -28.984 -14.469 1 91.75 268 ILE B N 1
ATOM 6747 C CA . ILE B 1 268 ? 0.699 -29.375 -14.039 1 91.75 268 ILE B CA 1
ATOM 6748 C C . ILE B 1 268 ? -0.267 -29.297 -15.219 1 91.75 268 ILE B C 1
ATOM 6750 O O . ILE B 1 268 ? -0.199 -28.359 -16.016 1 91.75 268 ILE B O 1
ATOM 6754 N N . CYS B 1 269 ? -1.032 -30.312 -15.414 1 94.56 269 CYS B N 1
ATOM 6755 C CA . CYS B 1 269 ? -2.027 -30.375 -16.484 1 94.56 269 CYS B CA 1
ATOM 6756 C C . CYS B 1 269 ? -3.094 -31.422 -16.172 1 94.56 269 CYS B C 1
ATOM 6758 O O . CYS B 1 269 ? -3.217 -31.875 -15.039 1 94.56 269 CYS B O 1
ATOM 6760 N N . THR B 1 270 ? -3.982 -31.781 -17.109 1 92.06 270 THR B N 1
ATOM 6761 C CA . THR B 1 270 ? -5.016 -32.781 -16.922 1 92.06 270 THR B CA 1
ATOM 6762 C C . THR B 1 270 ? -4.414 -34.188 -16.969 1 92.06 270 THR B C 1
ATOM 6764 O O . THR B 1 270 ? -5.074 -35.156 -16.609 1 92.06 270 THR B O 1
ATOM 6767 N N . PHE B 1 271 ? -3.264 -34.375 -17.391 1 91.5 271 PHE B N 1
ATOM 6768 C CA . PHE B 1 271 ? -2.502 -35.625 -17.453 1 91.5 271 PHE B CA 1
ATOM 6769 C C . PHE B 1 271 ? -3.262 -36.688 -18.234 1 91.5 271 PHE B C 1
ATOM 6771 O O . PHE B 1 271 ? -3.658 -37.719 -17.672 1 91.5 271 PHE B O 1
ATOM 6778 N N . PRO B 1 272 ? -3.43 -36.5 -19.547 1 93.38 272 PRO B N 1
ATOM 6779 C CA . PRO B 1 272 ? -4.078 -37.531 -20.375 1 93.38 272 PRO B CA 1
ATOM 6780 C C . PRO B 1 272 ? -3.164 -38.719 -20.672 1 93.38 272 PRO B C 1
ATOM 6782 O O . PRO B 1 272 ? -2.938 -39.062 -21.828 1 93.38 272 PRO B O 1
ATOM 6785 N N . LEU B 1 273 ? -2.762 -39.438 -19.703 1 93.56 273 LEU B N 1
ATOM 6786 C CA . LEU B 1 273 ? -1.685 -40.406 -19.797 1 93.56 273 LEU B CA 1
ATOM 6787 C C . LEU B 1 273 ? -2.16 -41.656 -20.516 1 93.56 273 LEU B C 1
ATOM 6789 O O . LEU B 1 273 ? -1.44 -42.219 -21.344 1 93.56 273 LEU B O 1
ATOM 6793 N N . LYS B 1 274 ? -3.338 -42.125 -20.25 1 92.38 274 LYS B N 1
ATOM 6794 C CA . LYS B 1 274 ? -3.873 -43.312 -20.906 1 92.38 274 LYS B CA 1
ATOM 6795 C C . LYS B 1 274 ? -4.039 -43.094 -22.406 1 92.38 274 LYS B C 1
ATOM 6797 O O . LYS B 1 274 ? -3.641 -43.938 -23.203 1 92.38 274 LYS B O 1
ATOM 6802 N N . GLU B 1 275 ? -4.578 -41.969 -22.672 1 94.44 275 GLU B N 1
ATOM 6803 C CA . GLU B 1 275 ? -4.77 -41.656 -24.094 1 94.44 275 GLU B CA 1
ATOM 6804 C C . GLU B 1 275 ? -3.434 -41.5 -24.812 1 94.44 275 GLU B C 1
ATOM 6806 O O . GLU B 1 275 ? -3.275 -41.969 -25.938 1 94.44 275 GLU B O 1
ATOM 6811 N N . MET B 1 276 ? -2.588 -40.906 -24.172 1 94.81 276 MET B N 1
ATOM 6812 C CA . MET B 1 276 ? -1.262 -40.688 -24.75 1 94.81 276 MET B CA 1
ATOM 6813 C C . MET B 1 276 ? -0.559 -42.031 -24.984 1 94.81 276 MET B C 1
ATOM 6815 O O . MET B 1 276 ? 0.06 -42.219 -26.031 1 94.81 276 MET B O 1
ATOM 6819 N N . MET B 1 277 ? -0.648 -42.938 -24.094 1 94 277 MET B N 1
ATOM 6820 C CA . MET B 1 277 ? -0.022 -44.25 -24.219 1 94 277 MET B CA 1
ATOM 6821 C C . MET B 1 277 ? -0.673 -45.031 -25.344 1 94 277 MET B C 1
ATOM 6823 O O . MET B 1 277 ? 0.016 -45.719 -26.109 1 94 277 MET B O 1
ATOM 6827 N N . SER B 1 278 ? -1.969 -45 -25.391 1 95.12 278 SER B N 1
ATOM 6828 C CA . SER B 1 278 ? -2.672 -45.656 -26.484 1 95.12 278 SER B CA 1
ATOM 6829 C C . SER B 1 278 ? -2.205 -45.156 -27.844 1 95.12 278 SER B C 1
ATOM 6831 O O . SER B 1 278 ? -1.958 -45.938 -28.766 1 95.12 278 SER B O 1
ATOM 6833 N N . PHE B 1 279 ? -2.104 -43.906 -27.922 1 96 279 PHE B N 1
ATOM 6834 C CA . PHE B 1 279 ? -1.616 -43.281 -29.156 1 96 279 PHE B CA 1
ATOM 6835 C C . PHE B 1 279 ? -0.204 -43.75 -29.469 1 96 279 PHE B C 1
ATOM 6837 O O . PHE B 1 279 ? 0.098 -44.094 -30.625 1 96 279 PHE B O 1
ATOM 6844 N N . HIS B 1 280 ? 0.655 -43.719 -28.547 1 95.81 280 HIS B N 1
ATOM 6845 C CA . HIS B 1 280 ? 2.047 -44.156 -28.688 1 95.81 280 HIS B CA 1
ATOM 6846 C C . HIS B 1 280 ? 2.145 -45.562 -29.203 1 95.81 280 HIS B C 1
ATOM 6848 O O . HIS B 1 280 ? 2.908 -45.844 -30.141 1 95.81 280 HIS B O 1
ATOM 6854 N N . LYS B 1 281 ? 1.359 -46.469 -28.641 1 94.38 281 LYS B N 1
ATOM 6855 C CA . LYS B 1 281 ? 1.386 -47.875 -29.016 1 94.38 281 LYS B CA 1
ATOM 6856 C C . LYS B 1 281 ? 0.764 -48.094 -30.391 1 94.38 281 LYS B C 1
ATOM 6858 O O . LYS B 1 281 ? 1.285 -48.875 -31.188 1 94.38 281 LYS B O 1
ATOM 6863 N N . GLU B 1 282 ? -0.299 -47.375 -30.594 1 95.56 282 GLU B N 1
ATOM 6864 C CA . GLU B 1 282 ? -1.005 -47.531 -31.859 1 95.56 282 GLU B CA 1
ATOM 6865 C C . GLU B 1 282 ? -0.119 -47.125 -33.031 1 95.56 282 GLU B C 1
ATOM 6867 O O . GLU B 1 282 ? -0.201 -47.719 -34.125 1 95.56 282 GLU B O 1
ATOM 6872 N N . ASN B 1 283 ? 0.707 -46.219 -32.844 1 94.25 283 ASN B N 1
ATOM 6873 C CA . ASN B 1 283 ? 1.539 -45.719 -33.938 1 94.25 283 ASN B CA 1
ATOM 6874 C C . ASN B 1 283 ? 2.938 -46.312 -33.906 1 94.25 283 ASN B C 1
ATOM 6876 O O . ASN B 1 283 ? 3.803 -45.938 -34.688 1 94.25 283 ASN B O 1
ATOM 6880 N N . ASN B 1 284 ? 3.15 -47.219 -32.938 1 93.06 284 ASN B N 1
ATOM 6881 C CA . ASN B 1 284 ? 4.48 -47.812 -32.75 1 93.06 284 ASN B CA 1
ATOM 6882 C C . ASN B 1 284 ? 5.551 -46.719 -32.719 1 93.06 284 ASN B C 1
ATOM 6884 O O . ASN B 1 284 ? 6.555 -46.781 -33.406 1 93.06 284 ASN B O 1
ATOM 6888 N N . SER B 1 285 ? 5.246 -45.719 -31.984 1 93.19 285 SER B N 1
ATOM 6889 C CA . SER B 1 285 ? 6.109 -44.531 -31.875 1 93.19 285 SER B CA 1
ATOM 6890 C C . SER B 1 285 ? 7.309 -44.812 -30.984 1 93.19 285 SER B C 1
ATOM 6892 O O . SER B 1 285 ? 7.156 -45.375 -29.891 1 93.19 285 SER B O 1
ATOM 6894 N N . PRO B 1 286 ? 8.508 -44.438 -31.453 1 95.88 286 PRO B N 1
ATOM 6895 C CA . PRO B 1 286 ? 9.664 -44.562 -30.562 1 95.88 286 PRO B CA 1
ATOM 6896 C C . PRO B 1 286 ? 9.617 -43.562 -29.406 1 95.88 286 PRO B C 1
ATOM 6898 O O . PRO B 1 286 ? 9.984 -43.906 -28.281 1 95.88 286 PRO B O 1
ATOM 6901 N N . LEU B 1 287 ? 9.227 -42.406 -29.766 1 97 287 LEU B N 1
ATOM 6902 C CA . LEU B 1 287 ? 9.133 -41.312 -28.781 1 97 287 LEU B CA 1
ATOM 6903 C C . LEU B 1 287 ? 7.941 -40.406 -29.078 1 97 287 LEU B C 1
ATOM 6905 O O . LEU B 1 287 ? 7.742 -40 -30.219 1 97 287 LEU B O 1
ATOM 6909 N N . THR B 1 288 ? 7.07 -40.219 -28.078 1 97.62 288 THR B N 1
ATOM 6910 C CA . THR B 1 288 ? 5.914 -39.344 -28.188 1 97.62 288 THR B CA 1
ATOM 6911 C C . THR B 1 288 ? 6.039 -38.156 -27.234 1 97.62 288 THR B C 1
ATOM 6913 O O . THR B 1 288 ? 6.305 -38.344 -26.031 1 97.62 288 THR B O 1
ATOM 6916 N N . ILE B 1 289 ? 5.832 -36.969 -27.703 1 97.31 289 ILE B N 1
ATOM 6917 C CA . ILE B 1 289 ? 5.895 -35.75 -26.906 1 97.31 289 ILE B CA 1
ATOM 6918 C C . ILE B 1 289 ? 4.496 -35.156 -26.75 1 97.31 289 ILE B C 1
ATOM 6920 O O . ILE B 1 289 ? 3.734 -35.094 -27.703 1 97.31 289 ILE B O 1
ATOM 6924 N N . LEU B 1 290 ? 4.18 -34.812 -25.484 1 97.25 290 LEU B N 1
ATOM 6925 C CA . LEU B 1 290 ? 2.975 -34.031 -25.266 1 97.25 290 LEU B CA 1
ATOM 6926 C C . LEU B 1 290 ? 3.182 -32.594 -25.719 1 97.25 290 LEU B C 1
ATOM 6928 O O . LEU B 1 290 ? 4.18 -31.953 -25.359 1 97.25 290 LEU B O 1
ATOM 6932 N N . VAL B 1 291 ? 2.227 -32.094 -26.562 1 97.62 291 VAL B N 1
ATOM 6933 C CA . VAL B 1 291 ? 2.367 -30.719 -27.062 1 97.62 291 VAL B CA 1
ATOM 6934 C C . VAL B 1 291 ? 1.123 -29.906 -26.703 1 97.62 291 VAL B C 1
ATOM 6936 O O . VAL B 1 291 ? 0.049 -30.469 -26.484 1 97.62 291 VAL B O 1
ATOM 6939 N N . LYS B 1 292 ? 1.336 -28.672 -26.562 1 97.19 292 LYS B N 1
ATOM 6940 C CA . LYS B 1 292 ? 0.262 -27.75 -26.219 1 97.19 292 LYS B CA 1
ATOM 6941 C C . LYS B 1 292 ? 0.352 -26.469 -27.031 1 97.19 292 LYS B C 1
ATOM 6943 O O . LYS B 1 292 ? 1.446 -25.953 -27.281 1 97.19 292 LYS B O 1
ATOM 6948 N N . GLU B 1 293 ? -0.803 -26 -27.469 1 96.06 293 GLU B N 1
ATOM 6949 C CA . GLU B 1 293 ? -0.868 -24.703 -28.141 1 96.06 293 GLU B CA 1
ATOM 6950 C C . GLU B 1 293 ? -0.905 -23.562 -27.141 1 96.06 293 GLU B C 1
ATOM 6952 O O . GLU B 1 293 ? -1.694 -23.578 -26.203 1 96.06 293 GLU B O 1
ATOM 6957 N N . VAL B 1 294 ? 0.001 -22.641 -27.344 1 93.94 294 VAL B N 1
ATOM 6958 C CA . VAL B 1 294 ? 0.05 -21.5 -26.453 1 93.94 294 VAL B CA 1
ATOM 6959 C C . VAL B 1 294 ? 0.04 -20.203 -27.266 1 93.94 294 VAL B C 1
ATOM 6961 O O . VAL B 1 294 ? 0.269 -20.219 -28.469 1 93.94 294 VAL B O 1
ATOM 6964 N N . GLU B 1 295 ? -0.255 -19.078 -26.578 1 90.44 295 GLU B N 1
ATOM 6965 C CA . GLU B 1 295 ? -0.302 -17.781 -27.25 1 90.44 295 GLU B CA 1
ATOM 6966 C C . GLU B 1 295 ? 1.1 -17.297 -27.594 1 90.44 295 GLU B C 1
ATOM 6968 O O . GLU B 1 295 ? 1.353 -16.859 -28.734 1 90.44 295 GLU B O 1
ATOM 6973 N N . ASP B 1 296 ? 2.033 -17.391 -26.672 1 91.62 296 ASP B N 1
ATOM 6974 C CA . ASP B 1 296 ? 3.43 -17.016 -26.875 1 91.62 296 ASP B CA 1
ATOM 6975 C C . ASP B 1 296 ? 4.355 -18.219 -26.641 1 91.62 296 ASP B C 1
ATOM 6977 O O . ASP B 1 296 ? 4.688 -18.531 -25.5 1 91.62 296 ASP B O 1
ATOM 6981 N N . PRO B 1 297 ? 4.848 -18.766 -27.703 1 94.31 297 PRO B N 1
ATOM 6982 C CA . PRO B 1 297 ? 5.613 -20 -27.578 1 94.31 297 PRO B CA 1
ATOM 6983 C C . PRO B 1 297 ? 7.109 -19.766 -27.391 1 94.31 297 PRO B C 1
ATOM 6985 O O . PRO B 1 297 ? 7.875 -20.719 -27.25 1 94.31 297 PRO B O 1
ATOM 6988 N N . ARG B 1 298 ? 7.648 -18.562 -27.297 1 88.75 298 ARG B N 1
ATOM 6989 C CA . ARG B 1 298 ? 9.062 -18.203 -27.375 1 88.75 298 ARG B CA 1
ATOM 6990 C C . ARG B 1 298 ? 9.828 -18.781 -26.188 1 88.75 298 ARG B C 1
ATOM 6992 O O . ARG B 1 298 ? 11.039 -19.016 -26.281 1 88.75 298 ARG B O 1
ATOM 6999 N N . ALA B 1 299 ? 9.141 -19.047 -25.078 1 90.69 299 ALA B N 1
ATOM 7000 C CA . ALA B 1 299 ? 9.812 -19.5 -23.859 1 90.69 299 ALA B CA 1
ATOM 7001 C C . ALA B 1 299 ? 9.93 -21.016 -23.828 1 90.69 299 ALA B C 1
ATOM 7003 O O . ALA B 1 299 ? 10.531 -21.578 -22.906 1 90.69 299 ALA B O 1
ATOM 7004 N N . PHE B 1 300 ? 9.453 -21.641 -24.922 1 94.38 300 PHE B N 1
ATOM 7005 C CA . PHE B 1 300 ? 9.352 -23.094 -24.875 1 94.38 300 PHE B CA 1
ATOM 7006 C C . PHE B 1 300 ? 9.961 -23.719 -26.125 1 94.38 300 PHE B C 1
ATOM 7008 O O . PHE B 1 300 ? 10.398 -23 -27.031 1 94.38 300 PHE B O 1
ATOM 7015 N N . GLY B 1 301 ? 10.078 -25.062 -26.031 1 95.5 301 GLY B N 1
ATOM 7016 C CA . GLY B 1 301 ? 10.391 -25.781 -27.266 1 95.5 301 GLY B CA 1
ATOM 7017 C C . GLY B 1 301 ? 9.242 -25.812 -28.25 1 95.5 301 GLY B C 1
ATOM 7018 O O . GLY B 1 301 ? 8.156 -26.297 -27.922 1 95.5 301 GLY B O 1
ATOM 7019 N N . VAL B 1 302 ? 9.57 -25.297 -29.406 1 97.19 302 VAL B N 1
ATOM 7020 C CA . VAL B 1 302 ? 8.531 -25.203 -30.422 1 97.19 302 VAL B CA 1
ATOM 7021 C C . VAL B 1 302 ? 8.656 -26.359 -31.406 1 97.19 302 VAL B C 1
ATOM 7023 O O . VAL B 1 302 ? 9.758 -26.766 -31.766 1 97.19 302 VAL B O 1
ATOM 7026 N N . VAL B 1 303 ? 7.469 -26.859 -31.859 1 97.62 303 VAL B N 1
ATOM 7027 C CA . VAL B 1 303 ? 7.492 -28.031 -32.719 1 97.62 303 VAL B CA 1
ATOM 7028 C C . VAL B 1 303 ? 6.742 -27.719 -34.031 1 97.62 303 VAL B C 1
ATOM 7030 O O . VAL B 1 303 ? 5.734 -27 -34 1 97.62 303 VAL B O 1
ATOM 7033 N N . ILE B 1 304 ? 7.258 -28.141 -35.094 1 96.88 304 ILE B N 1
ATOM 7034 C CA . ILE B 1 304 ? 6.574 -28.156 -36.375 1 96.88 304 ILE B CA 1
ATOM 7035 C C . ILE B 1 304 ? 6.113 -29.578 -36.719 1 96.88 304 ILE B C 1
ATOM 7037 O O . ILE B 1 304 ? 6.902 -30.531 -36.656 1 96.88 304 ILE B O 1
ATOM 7041 N N . THR B 1 305 ? 4.855 -29.688 -37.031 1 96.31 305 THR B N 1
ATOM 7042 C CA . THR B 1 305 ? 4.273 -31.016 -37.094 1 96.31 305 THR B CA 1
ATOM 7043 C C . THR B 1 305 ? 3.75 -31.312 -38.5 1 96.31 305 THR B C 1
ATOM 7045 O O . THR B 1 305 ? 3.434 -30.391 -39.25 1 96.31 305 THR B O 1
ATOM 7048 N N . GLU B 1 306 ? 3.803 -32.562 -38.906 1 93.56 306 GLU B N 1
ATOM 7049 C CA . GLU B 1 306 ? 3.174 -33.156 -40.094 1 93.56 306 GLU B CA 1
ATOM 7050 C C . GLU B 1 306 ? 2.496 -34.469 -39.75 1 93.56 306 GLU B C 1
ATOM 7052 O O . GLU B 1 306 ? 3.154 -35.406 -39.312 1 93.56 306 GLU B O 1
ATOM 7057 N N . ASP B 1 307 ? 1.164 -34.531 -39.938 1 91.5 307 ASP B N 1
ATOM 7058 C CA . ASP B 1 307 ? 0.366 -35.688 -39.562 1 91.5 307 ASP B CA 1
ATOM 7059 C C . ASP B 1 307 ? 0.537 -36.031 -38.094 1 91.5 307 ASP B C 1
ATOM 7061 O O . ASP B 1 307 ? 0.165 -35.219 -37.219 1 91.5 307 ASP B O 1
ATOM 7065 N N . HIS B 1 308 ? 1.187 -37.125 -37.75 1 94.75 308 HIS B N 1
ATOM 7066 C CA . HIS B 1 308 ? 1.342 -37.531 -36.375 1 94.75 308 HIS B CA 1
ATOM 7067 C C . HIS B 1 308 ? 2.791 -37.406 -35.906 1 94.75 308 HIS B C 1
ATOM 7069 O O . HIS B 1 308 ? 3.137 -37.812 -34.812 1 94.75 308 HIS B O 1
ATOM 7075 N N . ARG B 1 309 ? 3.562 -36.656 -36.719 1 96.62 309 ARG B N 1
ATOM 7076 C CA . ARG B 1 309 ? 4.992 -36.594 -36.438 1 96.62 309 ARG B CA 1
ATOM 7077 C C . ARG B 1 309 ? 5.469 -35.156 -36.281 1 96.62 309 ARG B C 1
ATOM 7079 O O . ARG B 1 309 ? 4.855 -34.25 -36.812 1 96.62 309 ARG B O 1
ATOM 7086 N N . ILE B 1 310 ? 6.488 -35.031 -35.469 1 97.56 310 ILE B N 1
ATOM 7087 C CA . ILE B 1 310 ? 7.215 -33.75 -35.375 1 97.56 310 ILE B CA 1
ATOM 7088 C C . ILE B 1 310 ? 8.383 -33.75 -36.344 1 97.56 310 ILE B C 1
ATOM 7090 O O . ILE B 1 310 ? 9.281 -34.594 -36.25 1 97.56 310 ILE B O 1
ATOM 7094 N N . ILE B 1 311 ? 8.391 -32.844 -37.25 1 96.38 311 ILE B N 1
ATOM 7095 C CA . ILE B 1 311 ? 9.406 -32.844 -38.281 1 96.38 311 ILE B CA 1
ATOM 7096 C C . ILE B 1 311 ? 10.555 -31.922 -37.906 1 96.38 311 ILE B C 1
ATOM 7098 O O . ILE B 1 311 ? 11.672 -32.062 -38.406 1 96.38 311 ILE B O 1
ATOM 7102 N N . LYS B 1 312 ? 10.18 -31.016 -37.062 1 96.75 312 LYS B N 1
ATOM 7103 C CA . LYS B 1 312 ? 11.211 -30.109 -36.594 1 96.75 312 LYS B CA 1
ATOM 7104 C C . LYS B 1 312 ? 10.969 -29.719 -35.125 1 96.75 312 LYS B C 1
ATOM 7106 O O . LYS B 1 312 ? 9.828 -29.469 -34.719 1 96.75 312 LYS B O 1
ATOM 7111 N N . PHE B 1 313 ? 12.008 -29.703 -34.375 1 97.19 313 PHE B N 1
ATOM 7112 C CA . PHE B 1 313 ? 12 -29.266 -32.969 1 97.19 313 PHE B CA 1
ATOM 7113 C C . PHE B 1 313 ? 12.992 -28.125 -32.75 1 97.19 313 PHE B C 1
ATOM 7115 O O . PHE B 1 313 ? 14.18 -28.281 -33.031 1 97.19 313 PHE B O 1
ATOM 7122 N N . GLU B 1 314 ? 12.477 -27 -32.25 1 95.44 314 GLU B N 1
ATOM 7123 C CA . GLU B 1 314 ? 13.336 -25.844 -31.984 1 95.44 314 GLU B CA 1
ATOM 7124 C C . GLU B 1 314 ? 13.18 -25.359 -30.531 1 95.44 314 GLU B C 1
ATOM 7126 O O . GLU B 1 314 ? 12.086 -24.953 -30.125 1 95.44 314 GLU B O 1
ATOM 7131 N N . GLU B 1 315 ? 14.32 -25.422 -29.859 1 93.56 315 GLU B N 1
ATOM 7132 C CA . GLU B 1 315 ? 14.281 -25.016 -28.453 1 93.56 315 GLU B CA 1
ATOM 7133 C C . GLU B 1 315 ? 14.352 -23.484 -28.328 1 93.56 315 GLU B C 1
ATOM 7135 O O . GLU B 1 315 ? 15.344 -22.875 -28.719 1 93.56 315 GLU B O 1
ATOM 7140 N N . LYS B 1 316 ? 13.305 -22.922 -27.719 1 91.69 316 LYS B N 1
ATOM 7141 C CA . LYS B 1 316 ? 13.203 -21.5 -27.391 1 91.69 316 LYS B CA 1
ATOM 7142 C C . LYS B 1 316 ? 13.648 -20.625 -28.562 1 91.69 316 LYS B C 1
ATOM 7144 O O . LYS B 1 316 ? 14.547 -19.797 -28.422 1 91.69 316 LYS B O 1
ATOM 7149 N N . PRO B 1 317 ? 12.914 -20.781 -29.594 1 91.38 317 PRO B N 1
ATOM 7150 C CA . PRO B 1 317 ? 13.273 -19.969 -30.766 1 91.38 317 PRO B CA 1
ATOM 7151 C C . PRO B 1 317 ? 12.891 -18.5 -30.625 1 91.38 317 PRO B C 1
ATOM 7153 O O . PRO B 1 317 ? 11.859 -18.188 -30.016 1 91.38 317 PRO B O 1
ATOM 7156 N N . LEU B 1 318 ? 13.672 -17.656 -31.203 1 88.62 318 LEU B N 1
ATOM 7157 C CA . LEU B 1 318 ? 13.367 -16.234 -31.203 1 88.62 318 LEU B CA 1
ATOM 7158 C C . LEU B 1 318 ? 12.172 -15.922 -32.094 1 88.62 318 LEU B C 1
ATOM 7160 O O . LEU B 1 318 ? 11.344 -15.078 -31.766 1 88.62 318 LEU B O 1
ATOM 7164 N N . VAL B 1 319 ? 12.188 -16.609 -33.219 1 91.06 319 VAL B N 1
ATOM 7165 C CA . VAL B 1 319 ? 11.078 -16.453 -34.156 1 91.06 319 VAL B CA 1
ATOM 7166 C C . VAL B 1 319 ? 10.352 -17.797 -34.312 1 91.06 319 VAL B C 1
ATOM 7168 O O . VAL B 1 319 ? 10.648 -18.578 -35.219 1 91.06 319 VAL B O 1
ATOM 7171 N N . PRO B 1 320 ? 9.359 -17.891 -33.562 1 91.88 320 PRO B N 1
ATOM 7172 C CA . PRO B 1 320 ? 8.656 -19.188 -33.594 1 91.88 320 PRO B CA 1
ATOM 7173 C C . PRO B 1 320 ? 7.863 -19.375 -34.875 1 91.88 320 PRO B C 1
ATOM 7175 O O . PRO B 1 320 ? 7.199 -18.453 -35.344 1 91.88 320 PRO B O 1
ATOM 7178 N N . LYS B 1 321 ? 7.922 -20.562 -35.438 1 92.5 321 LYS B N 1
ATOM 7179 C CA . LYS B 1 321 ? 7.215 -20.891 -36.688 1 92.5 321 LYS B CA 1
ATOM 7180 C C . LYS B 1 321 ? 5.898 -21.594 -36.375 1 92.5 321 LYS B C 1
ATOM 7182 O O . LYS B 1 321 ? 5.125 -21.891 -37.312 1 92.5 321 LYS B O 1
ATOM 7187 N N . SER B 1 322 ? 5.715 -21.938 -35.125 1 93.94 322 SER B N 1
ATOM 7188 C CA . SER B 1 322 ? 4.504 -22.625 -34.688 1 93.94 322 SER B CA 1
ATOM 7189 C C . SER B 1 322 ? 4.113 -22.188 -33.281 1 93.94 322 SER B C 1
ATOM 7191 O O . SER B 1 322 ? 4.922 -21.594 -32.562 1 93.94 322 SER B O 1
ATOM 7193 N N . SER B 1 323 ? 2.814 -22.453 -33 1 95.19 323 SER B N 1
ATOM 7194 C CA . SER B 1 323 ? 2.328 -22.141 -31.641 1 95.19 323 SER B CA 1
ATOM 7195 C C . SER B 1 323 ? 2.262 -23.391 -30.766 1 95.19 323 SER B C 1
ATOM 7197 O O . SER B 1 323 ? 1.851 -23.312 -29.609 1 95.19 323 SER B O 1
ATOM 7199 N N . LEU B 1 324 ? 2.68 -24.5 -31.359 1 96.75 324 LEU B N 1
ATOM 7200 C CA . LEU B 1 324 ? 2.715 -25.75 -30.609 1 96.75 324 LEU B CA 1
ATOM 7201 C C . LEU B 1 324 ? 4.039 -25.906 -29.875 1 96.75 324 LEU B C 1
ATOM 7203 O O . LEU B 1 324 ? 5.109 -25.812 -30.469 1 96.75 324 LEU B O 1
ATOM 7207 N N . ILE B 1 325 ? 3.859 -26.125 -28.547 1 97.19 325 ILE B N 1
ATOM 7208 C CA . ILE B 1 325 ? 5.078 -26.172 -27.75 1 97.19 325 ILE B CA 1
ATOM 7209 C C . ILE B 1 325 ? 5.191 -27.531 -27.047 1 97.19 325 ILE B C 1
ATOM 7211 O O . ILE B 1 325 ? 4.207 -28.266 -26.938 1 97.19 325 ILE B O 1
ATOM 7215 N N . ASN B 1 326 ? 6.43 -27.828 -26.625 1 96.38 326 ASN B N 1
ATOM 7216 C CA . ASN B 1 326 ? 6.738 -28.969 -25.75 1 96.38 326 ASN B CA 1
ATOM 7217 C C . ASN B 1 326 ? 6.113 -28.797 -24.375 1 96.38 326 ASN B C 1
ATOM 7219 O O . ASN B 1 326 ? 6.473 -27.875 -23.625 1 96.38 326 ASN B O 1
ATOM 7223 N N . ALA B 1 327 ? 5.25 -29.766 -24.016 1 96.25 327 ALA B N 1
ATOM 7224 C CA . ALA B 1 327 ? 4.5 -29.594 -22.781 1 96.25 327 ALA B CA 1
ATOM 7225 C C . ALA B 1 327 ? 5.172 -30.328 -21.625 1 96.25 327 ALA B C 1
ATOM 7227 O O . ALA B 1 327 ? 4.621 -30.422 -20.531 1 96.25 327 ALA B O 1
ATOM 7228 N N . GLY B 1 328 ? 6.266 -30.984 -21.812 1 93.56 328 GLY B N 1
ATOM 7229 C CA . GLY B 1 328 ? 7.121 -31.469 -20.734 1 93.56 328 GLY B CA 1
ATOM 7230 C C . GLY B 1 328 ? 6.777 -32.875 -20.281 1 93.56 328 GLY B C 1
ATOM 7231 O O . GLY B 1 328 ? 7.195 -33.281 -19.203 1 93.56 328 GLY B O 1
ATOM 7232 N N . ILE B 1 329 ? 5.969 -33.594 -21 1 95.06 329 ILE B N 1
ATOM 7233 C CA . ILE B 1 329 ? 5.66 -35 -20.75 1 95.06 329 ILE B CA 1
ATOM 7234 C C . ILE B 1 329 ? 5.973 -35.812 -21.984 1 95.06 329 ILE B C 1
ATOM 7236 O O . ILE B 1 329 ? 5.594 -35.438 -23.109 1 95.06 329 ILE B O 1
ATOM 7240 N N . TYR B 1 330 ? 6.691 -36.969 -21.75 1 95.75 330 TYR B N 1
ATOM 7241 C CA . TYR B 1 330 ? 7.152 -37.812 -22.859 1 95.75 330 TYR B CA 1
ATOM 7242 C C . TYR B 1 330 ? 6.871 -39.281 -22.594 1 95.75 330 TYR B C 1
ATOM 7244 O O . TYR B 1 330 ? 6.75 -39.688 -21.438 1 95.75 330 TYR B O 1
ATOM 7252 N N . ILE B 1 331 ? 6.707 -40 -23.656 1 95.94 331 ILE B N 1
ATOM 7253 C CA . ILE B 1 331 ? 6.758 -41.469 -23.641 1 95.94 331 ILE B CA 1
ATOM 7254 C C . ILE B 1 331 ? 7.902 -41.969 -24.516 1 95.94 331 ILE B C 1
ATOM 7256 O O . ILE B 1 331 ? 7.965 -41.625 -25.703 1 95.94 331 ILE B O 1
ATOM 7260 N N . LEU B 1 332 ? 8.797 -42.688 -23.922 1 94.94 332 LEU B N 1
ATOM 7261 C CA . LEU B 1 332 ? 9.945 -43.219 -24.641 1 94.94 332 LEU B CA 1
ATOM 7262 C C . LEU B 1 332 ? 9.898 -44.75 -24.719 1 94.94 332 LEU B C 1
ATOM 7264 O O . LEU B 1 332 ? 9.57 -45.406 -23.734 1 94.94 332 LEU B O 1
ATOM 7268 N N . ASN B 1 333 ? 10.172 -45.188 -25.891 1 94.38 333 ASN B N 1
ATOM 7269 C CA . ASN B 1 333 ? 10.516 -46.594 -26 1 94.38 333 ASN B CA 1
ATOM 7270 C C . ASN B 1 333 ? 11.938 -46.875 -25.516 1 94.38 333 ASN B C 1
ATOM 7272 O O . ASN B 1 333 ? 12.828 -46.031 -25.688 1 94.38 333 ASN B O 1
ATOM 7276 N N . LYS B 1 334 ? 12.195 -48.031 -24.953 1 92.12 334 LYS B N 1
ATOM 7277 C CA . LYS B 1 334 ? 13.492 -48.344 -24.375 1 92.12 334 LYS B CA 1
ATOM 7278 C C . LYS B 1 334 ? 14.609 -48.188 -25.391 1 92.12 334 LYS B C 1
ATOM 7280 O O . LYS B 1 334 ? 15.742 -47.844 -25.047 1 92.12 334 LYS B O 1
ATOM 7285 N N . ASN B 1 335 ? 14.312 -48.375 -26.625 1 93.62 335 ASN B N 1
ATOM 7286 C CA . ASN B 1 335 ? 15.32 -48.281 -27.672 1 93.62 335 ASN B CA 1
ATOM 7287 C C . ASN B 1 335 ? 15.859 -46.875 -27.828 1 93.62 335 ASN B C 1
ATOM 7289 O O . ASN B 1 335 ? 16.953 -46.688 -28.359 1 93.62 335 ASN B O 1
ATOM 7293 N N . ILE B 1 336 ? 15.117 -45.938 -27.453 1 94.31 336 ILE B N 1
ATOM 7294 C CA . ILE B 1 336 ? 15.531 -44.562 -27.562 1 94.31 336 ILE B CA 1
ATOM 7295 C C . ILE B 1 336 ? 16.734 -44.281 -26.656 1 94.31 336 ILE B C 1
ATOM 7297 O O . ILE B 1 336 ? 17.516 -43.375 -26.891 1 94.31 336 ILE B O 1
ATOM 7301 N N . LEU B 1 337 ? 16.891 -45.094 -25.578 1 93.38 337 LEU B N 1
ATOM 7302 C CA . LEU B 1 337 ? 17.984 -44.938 -24.641 1 93.38 337 LEU B CA 1
ATOM 7303 C C . LEU B 1 337 ? 19.328 -45.062 -25.359 1 93.38 337 LEU B C 1
ATOM 7305 O O . LEU B 1 337 ? 20.328 -44.469 -24.922 1 93.38 337 LEU B O 1
ATOM 7309 N N . ASN B 1 338 ? 19.281 -45.75 -26.406 1 93.56 338 ASN B N 1
ATOM 7310 C CA . ASN B 1 338 ? 20.5 -45.938 -27.188 1 93.56 338 ASN B CA 1
ATOM 7311 C C . ASN B 1 338 ? 20.922 -44.656 -27.891 1 93.56 338 ASN B C 1
ATOM 7313 O O . ASN B 1 338 ? 22.078 -44.5 -28.281 1 93.56 338 ASN B O 1
ATOM 7317 N N . PHE B 1 339 ? 20.047 -43.781 -28.047 1 94.19 339 PHE B N 1
ATOM 7318 C CA . PHE B 1 339 ? 20.328 -42.531 -28.734 1 94.19 339 PHE B CA 1
ATOM 7319 C C . PHE B 1 339 ? 20.781 -41.438 -27.734 1 94.19 339 PHE B C 1
ATOM 7321 O O . PHE B 1 339 ? 21.188 -40.344 -28.141 1 94.19 339 PHE B O 1
ATOM 7328 N N . ILE B 1 340 ? 20.688 -41.688 -26.438 1 93.69 340 ILE B N 1
ATOM 7329 C CA . ILE B 1 340 ? 21.062 -40.719 -25.406 1 93.69 340 ILE B CA 1
ATOM 7330 C C . ILE B 1 340 ? 22.453 -41.062 -24.859 1 93.69 340 ILE B C 1
ATOM 7332 O O . ILE B 1 340 ? 22.641 -42.125 -24.266 1 93.69 340 ILE B O 1
ATOM 7336 N N . PRO B 1 341 ? 23.375 -40.156 -25 1 92.56 341 PRO B N 1
ATOM 7337 C CA . PRO B 1 341 ? 24.719 -40.438 -24.469 1 92.56 341 PRO B CA 1
ATOM 7338 C C . PRO B 1 341 ? 24.781 -40.281 -22.953 1 92.56 341 PRO B C 1
ATOM 7340 O O . PRO B 1 341 ? 24 -39.531 -22.375 1 92.56 341 PRO B O 1
ATOM 7343 N N . LYS B 1 342 ? 25.734 -41 -22.344 1 87.12 342 LYS B N 1
ATOM 7344 C CA . LYS B 1 342 ? 25.922 -40.938 -20.906 1 87.12 342 LYS B CA 1
ATOM 7345 C C . LYS B 1 342 ? 26.797 -39.719 -20.516 1 87.12 342 LYS B C 1
ATOM 7347 O O . LYS B 1 342 ? 27.906 -39.906 -20.016 1 87.12 342 LYS B O 1
ATOM 7352 N N . ARG B 1 343 ? 26.391 -38.594 -20.719 1 88.56 343 ARG B N 1
ATOM 7353 C CA . ARG B 1 343 ? 27.016 -37.312 -20.406 1 88.56 343 ARG B CA 1
ATOM 7354 C C . ARG B 1 343 ? 25.984 -36.219 -20.281 1 88.56 343 ARG B C 1
ATOM 7356 O O . ARG B 1 343 ? 24.781 -36.469 -20.359 1 88.56 343 ARG B O 1
ATOM 7363 N N . ASN B 1 344 ? 26.562 -35.062 -19.953 1 88.56 344 ASN B N 1
ATOM 7364 C CA . ASN B 1 344 ? 25.656 -33.906 -19.938 1 88.56 344 ASN B CA 1
ATOM 7365 C C . ASN B 1 344 ? 25.062 -33.656 -21.312 1 88.56 344 ASN B C 1
ATOM 7367 O O . ASN B 1 344 ? 25.766 -33.312 -22.25 1 88.56 344 ASN B O 1
ATOM 7371 N N . THR B 1 345 ? 23.75 -34 -21.391 1 90.69 345 THR B N 1
ATOM 7372 C CA . THR B 1 345 ? 23.031 -33.906 -22.672 1 90.69 345 THR B CA 1
ATOM 7373 C C . THR B 1 345 ? 21.656 -33.312 -22.469 1 90.69 345 THR B C 1
ATOM 7375 O O . THR B 1 345 ? 20.969 -33.594 -21.484 1 90.69 345 THR B O 1
ATOM 7378 N N . SER B 1 346 ? 21.312 -32.438 -23.422 1 90.56 346 SER B N 1
ATOM 7379 C CA . SER B 1 346 ? 19.984 -31.812 -23.391 1 90.56 346 SER B CA 1
ATOM 7380 C C . SER B 1 346 ? 19.031 -32.531 -24.344 1 90.56 346 SER B C 1
ATOM 7382 O O . SER B 1 346 ? 19.312 -32.688 -25.531 1 90.56 346 SER B O 1
ATOM 7384 N N . LEU B 1 347 ? 17.922 -32.969 -23.812 1 92.31 347 LEU B N 1
ATOM 7385 C CA . LEU B 1 347 ? 16.906 -33.562 -24.672 1 92.31 347 LEU B CA 1
ATOM 7386 C C . LEU B 1 347 ? 16.422 -32.562 -25.719 1 92.31 347 LEU B C 1
ATOM 7388 O O . LEU B 1 347 ? 16.359 -32.906 -26.906 1 92.31 347 LEU B O 1
ATOM 7392 N N . GLU B 1 348 ? 16.094 -31.406 -25.297 1 92.44 348 GLU B N 1
ATOM 7393 C CA . GLU B 1 348 ? 15.445 -30.391 -26.125 1 92.44 348 GLU B CA 1
ATOM 7394 C C . GLU B 1 348 ? 16.406 -29.828 -27.172 1 92.44 348 GLU B C 1
ATOM 7396 O O . GLU B 1 348 ? 15.984 -29.5 -28.281 1 92.44 348 GLU B O 1
ATOM 7401 N N . LYS B 1 349 ? 17.641 -29.75 -26.828 1 92.69 349 LYS B N 1
ATOM 7402 C CA . LYS B 1 349 ? 18.594 -29.094 -27.703 1 92.69 349 LYS B CA 1
ATOM 7403 C C . LYS B 1 349 ? 19.297 -30.109 -28.609 1 92.69 349 LYS B C 1
ATOM 7405 O O . LYS B 1 349 ? 19.688 -29.781 -29.719 1 92.69 349 LYS B O 1
ATOM 7410 N N . GLU B 1 350 ? 19.438 -31.312 -28.125 1 94.38 350 GLU B N 1
ATOM 7411 C CA . GLU B 1 350 ? 20.281 -32.25 -28.844 1 94.38 350 GLU B CA 1
ATOM 7412 C C . GLU B 1 350 ? 19.484 -33.438 -29.328 1 94.38 350 GLU B C 1
ATOM 7414 O O . GLU B 1 350 ? 19.484 -33.781 -30.516 1 94.38 350 GLU B O 1
ATOM 7419 N N . ILE B 1 351 ? 18.75 -34.031 -28.531 1 94.88 351 ILE B N 1
ATOM 7420 C CA . ILE B 1 351 ? 18.172 -35.344 -28.812 1 94.88 351 ILE B CA 1
ATOM 7421 C C . ILE B 1 351 ? 16.906 -35.156 -29.641 1 94.88 351 ILE B C 1
ATOM 7423 O O . ILE B 1 351 ? 16.766 -35.781 -30.703 1 94.88 351 ILE B O 1
ATOM 7427 N N . PHE B 1 352 ? 16 -34.281 -29.234 1 97.12 352 PHE B N 1
ATOM 7428 C CA . PHE B 1 352 ? 14.711 -34.156 -29.906 1 97.12 352 PHE B CA 1
ATOM 7429 C C . PHE B 1 352 ? 14.898 -33.656 -31.344 1 97.12 352 PHE B C 1
ATOM 7431 O O . PHE B 1 352 ? 14.297 -34.219 -32.281 1 97.12 352 PHE B O 1
ATOM 7438 N N . PRO B 1 353 ? 15.727 -32.656 -31.531 1 96.5 353 PRO B N 1
ATOM 7439 C CA . PRO B 1 353 ? 15.938 -32.219 -32.906 1 96.5 353 PRO B CA 1
ATOM 7440 C C . PRO B 1 353 ? 16.484 -33.344 -33.781 1 96.5 353 PRO B C 1
ATOM 7442 O O . PRO B 1 353 ? 16.062 -33.5 -34.938 1 96.5 353 PRO B O 1
ATOM 7445 N N . LYS B 1 354 ? 17.391 -34.125 -33.281 1 95.88 354 LYS B N 1
ATOM 7446 C CA . LYS B 1 354 ? 17.969 -35.219 -34.031 1 95.88 354 LYS B CA 1
ATOM 7447 C C . LYS B 1 354 ? 16.906 -36.281 -34.344 1 95.88 354 LYS B C 1
ATOM 7449 O O . LYS B 1 354 ? 16.828 -36.75 -35.469 1 95.88 354 LYS B O 1
ATOM 7454 N N . LEU B 1 355 ? 16.141 -36.625 -33.406 1 96.38 355 LEU B N 1
ATOM 7455 C CA . LEU B 1 355 ? 15.109 -37.656 -33.594 1 96.38 355 LEU B CA 1
ATOM 7456 C C . LEU B 1 355 ? 14.023 -37.156 -34.531 1 96.38 355 LEU B C 1
ATOM 7458 O O . LEU B 1 355 ? 13.438 -37.969 -35.281 1 96.38 355 LEU B O 1
ATOM 7462 N N . ALA B 1 356 ? 13.734 -35.875 -34.469 1 96.75 356 ALA B N 1
ATOM 7463 C CA . ALA B 1 356 ? 12.781 -35.312 -35.406 1 96.75 356 ALA B CA 1
ATOM 7464 C C . ALA B 1 356 ? 13.266 -35.5 -36.844 1 96.75 356 ALA B C 1
ATOM 7466 O O . ALA B 1 356 ? 12.492 -35.875 -37.719 1 96.75 356 ALA B O 1
ATOM 7467 N N . ASN B 1 357 ? 14.5 -35.25 -37.031 1 95.06 357 ASN B N 1
ATOM 7468 C CA . ASN B 1 357 ? 15.102 -35.375 -38.375 1 95.06 357 ASN B CA 1
ATOM 7469 C C . ASN B 1 357 ? 15.062 -36.812 -38.844 1 95.06 357 ASN B C 1
ATOM 7471 O O . ASN B 1 357 ? 15 -37.094 -40.062 1 95.06 357 ASN B O 1
ATOM 7475 N N . GLU B 1 358 ? 15.07 -37.719 -37.938 1 94.81 358 GLU B N 1
ATOM 7476 C CA . GLU B 1 358 ? 15.055 -39.156 -38.281 1 94.81 358 GLU B CA 1
ATOM 7477 C C . GLU B 1 358 ? 13.633 -39.688 -38.312 1 94.81 358 GLU B C 1
ATOM 7479 O O . GLU B 1 358 ? 13.422 -40.906 -38.406 1 94.81 358 GLU B O 1
ATOM 7484 N N . ASN B 1 359 ? 12.664 -38.875 -38.188 1 93.94 359 ASN B N 1
ATOM 7485 C CA . ASN B 1 359 ? 11.242 -39.219 -38.25 1 93.94 359 ASN B CA 1
ATOM 7486 C C . ASN B 1 359 ? 10.844 -40.188 -37.156 1 93.94 359 ASN B C 1
ATOM 7488 O O . ASN B 1 359 ? 10.086 -41.125 -37.406 1 93.94 359 ASN B O 1
ATOM 7492 N N . MET B 1 360 ? 11.398 -40 -36.031 1 95.44 360 MET B N 1
ATOM 7493 C CA . MET B 1 360 ? 11.141 -40.906 -34.906 1 95.44 360 MET B CA 1
ATOM 7494 C C . MET B 1 360 ? 10.344 -40.188 -33.812 1 95.44 360 MET B C 1
ATOM 7496 O O . MET B 1 360 ? 9.992 -40.812 -32.781 1 95.44 360 MET B O 1
ATOM 7500 N N . LEU B 1 361 ? 10.07 -38.906 -34.031 1 97.06 361 LEU B N 1
ATOM 7501 C CA . LEU B 1 361 ? 9.406 -38.094 -33.031 1 97.06 361 LEU B CA 1
ATOM 7502 C C . LEU B 1 361 ? 7.926 -37.906 -33.344 1 97.06 361 LEU B C 1
ATOM 7504 O O . LEU B 1 361 ? 7.582 -37.438 -34.438 1 97.06 361 LEU B O 1
ATOM 7508 N N . TYR B 1 362 ? 7.074 -38.406 -32.406 1 97.88 362 TYR B N 1
ATOM 7509 C CA . TYR B 1 362 ? 5.629 -38.25 -32.531 1 97.88 362 TYR B CA 1
ATOM 7510 C C . TYR B 1 362 ? 5.078 -37.281 -31.516 1 97.88 362 TYR B C 1
ATOM 7512 O O . TYR B 1 362 ? 5.773 -36.906 -30.562 1 97.88 362 TYR B O 1
ATOM 7520 N N . PHE B 1 363 ? 3.881 -36.781 -31.797 1 97.81 363 PHE B N 1
ATOM 7521 C CA . PHE B 1 363 ? 3.32 -35.812 -30.844 1 97.81 363 PHE B CA 1
ATOM 7522 C C . PHE B 1 363 ? 1.871 -36.156 -30.531 1 97.81 363 PHE B C 1
ATOM 7524 O O . PHE B 1 363 ? 1.172 -36.75 -31.359 1 97.81 363 PHE B O 1
ATOM 7531 N N . TYR B 1 364 ? 1.446 -35.938 -29.297 1 97.44 364 TYR B N 1
ATOM 7532 C CA . TYR B 1 364 ? 0.066 -35.969 -28.828 1 97.44 364 TYR B CA 1
ATOM 7533 C C . TYR B 1 364 ? -0.366 -34.594 -28.328 1 97.44 364 TYR B C 1
ATOM 7535 O O . TYR B 1 364 ? 0.296 -34 -27.484 1 97.44 364 TYR B O 1
ATOM 7543 N N . LYS B 1 365 ? -1.455 -34.094 -28.797 1 96.81 365 LYS B N 1
ATOM 7544 C CA . LYS B 1 365 ? -1.866 -32.719 -28.516 1 96.81 365 LYS B CA 1
ATOM 7545 C C . LYS B 1 365 ? -2.789 -32.688 -27.297 1 96.81 365 LYS B C 1
ATOM 7547 O O . LYS B 1 365 ? -3.816 -33.344 -27.266 1 96.81 365 LYS B O 1
ATOM 7552 N N . LEU B 1 366 ? -2.314 -31.891 -26.312 1 95.88 366 LEU B N 1
ATOM 7553 C CA . LEU B 1 366 ? -3.129 -31.672 -25.109 1 95.88 366 LEU B CA 1
ATOM 7554 C C . LEU B 1 366 ? -4.188 -30.594 -25.375 1 95.88 366 LEU B C 1
ATOM 7556 O O . LEU B 1 366 ? -3.867 -29.5 -25.844 1 95.88 366 LEU B O 1
ATOM 7560 N N . LYS B 1 367 ? -5.465 -30.844 -25.016 1 88.5 367 LYS B N 1
ATOM 7561 C CA . LYS B 1 367 ? -6.555 -29.906 -25.281 1 88.5 367 LYS B CA 1
ATOM 7562 C C . LYS B 1 367 ? -6.949 -29.156 -24.016 1 88.5 367 LYS B C 1
ATOM 7564 O O . LYS B 1 367 ? -7.469 -28.031 -24.094 1 88.5 367 LYS B O 1
ATOM 7569 N N . LYS B 1 368 ? -6.641 -29.594 -22.906 1 89.88 368 LYS B N 1
ATOM 7570 C CA . LYS B 1 368 ? -7.113 -29.016 -21.656 1 89.88 368 LYS B CA 1
ATOM 7571 C C . LYS B 1 368 ? -6.012 -28.203 -20.969 1 89.88 368 LYS B C 1
ATOM 7573 O O . LYS B 1 368 ? -5.066 -27.766 -21.625 1 89.88 368 LYS B O 1
ATOM 7578 N N . PHE B 1 369 ? -6.227 -27.828 -19.734 1 90.06 369 PHE B N 1
ATOM 7579 C CA . PHE B 1 369 ? -5.352 -26.859 -19.094 1 90.06 369 PHE B CA 1
ATOM 7580 C C . PHE B 1 369 ? -3.943 -27.422 -18.938 1 90.06 369 PHE B C 1
ATOM 7582 O O . PHE B 1 369 ? -3.762 -28.625 -18.859 1 90.06 369 PHE B O 1
ATOM 7589 N N . TRP B 1 370 ? -2.998 -26.625 -18.984 1 94.38 370 TRP B N 1
ATOM 7590 C CA . TRP B 1 370 ? -1.565 -26.875 -18.844 1 94.38 370 TRP B CA 1
ATOM 7591 C C . TRP B 1 370 ? -0.856 -25.641 -18.281 1 94.38 370 TRP B C 1
ATOM 7593 O O . TRP B 1 370 ? -1.2 -24.516 -18.625 1 94.38 370 TRP B O 1
ATOM 7603 N N . ALA B 1 371 ? 0.039 -25.969 -17.344 1 93.12 371 ALA B N 1
ATOM 7604 C CA . ALA B 1 371 ? 0.85 -24.859 -16.844 1 93.12 371 ALA B CA 1
ATOM 7605 C C . ALA B 1 371 ? 2.234 -25.344 -16.422 1 93.12 371 ALA B C 1
ATOM 7607 O O . ALA B 1 371 ? 2.369 -26.406 -15.82 1 93.12 371 ALA B O 1
ATOM 7608 N N . ASP B 1 372 ? 3.18 -24.562 -16.812 1 90.12 372 ASP B N 1
ATOM 7609 C CA . ASP B 1 372 ? 4.52 -24.672 -16.25 1 90.12 372 ASP B CA 1
ATOM 7610 C C . ASP B 1 372 ? 4.676 -23.766 -15.023 1 90.12 372 ASP B C 1
ATOM 7612 O O . ASP B 1 372 ? 4.789 -22.547 -15.164 1 90.12 372 ASP B O 1
ATOM 7616 N N . ILE B 1 373 ? 4.797 -24.328 -13.859 1 89.38 373 ILE B N 1
ATOM 7617 C CA . ILE B 1 373 ? 4.652 -23.547 -12.641 1 89.38 373 ILE B CA 1
ATOM 7618 C C . ILE B 1 373 ? 6.031 -23.219 -12.07 1 89.38 373 ILE B C 1
ATOM 7620 O O . ILE B 1 373 ? 6.18 -23.016 -10.859 1 89.38 373 ILE B O 1
ATOM 7624 N N . GLY B 1 374 ? 7.004 -23.109 -12.844 1 83.5 374 GLY B N 1
ATOM 7625 C CA . GLY B 1 374 ? 8.359 -22.844 -12.383 1 83.5 374 GLY B CA 1
ATOM 7626 C C . GLY B 1 374 ? 8.578 -21.391 -11.992 1 83.5 374 GLY B C 1
ATOM 7627 O O . GLY B 1 374 ? 9.422 -21.094 -11.133 1 83.5 374 GLY B O 1
ATOM 7628 N N . LYS B 1 375 ? 7.848 -20.547 -12.633 1 84.94 375 LYS B N 1
ATOM 7629 C CA . LYS B 1 375 ? 7.934 -19.125 -12.328 1 84.94 375 LYS B CA 1
ATOM 7630 C C . LYS B 1 375 ? 6.727 -18.656 -11.508 1 84.94 375 LYS B C 1
ATOM 7632 O O . LYS B 1 375 ? 5.633 -19.203 -11.648 1 84.94 375 LYS B O 1
ATOM 7637 N N . PRO B 1 376 ? 6.949 -17.672 -10.719 1 88.69 376 PRO B N 1
ATOM 7638 C CA . PRO B 1 376 ? 5.875 -17.234 -9.82 1 88.69 376 PRO B CA 1
ATOM 7639 C C . PRO B 1 376 ? 4.602 -16.844 -10.578 1 88.69 376 PRO B C 1
ATOM 7641 O O . PRO B 1 376 ? 3.504 -17.25 -10.188 1 88.69 376 PRO B O 1
ATOM 7644 N N . LEU B 1 377 ? 4.809 -16.062 -11.57 1 89.69 377 LEU B N 1
ATOM 7645 C CA . LEU B 1 377 ? 3.641 -15.648 -12.336 1 89.69 377 LEU B CA 1
ATOM 7646 C C . LEU B 1 377 ? 2.91 -16.859 -12.914 1 89.69 377 LEU B C 1
ATOM 7648 O O . LEU B 1 377 ? 1.679 -16.922 -12.883 1 89.69 377 LEU B O 1
ATOM 7652 N N . ASP B 1 378 ? 3.672 -17.75 -13.453 1 89.81 378 ASP B N 1
ATOM 7653 C CA . ASP B 1 378 ? 3.098 -18.953 -14.047 1 89.81 378 ASP B CA 1
ATOM 7654 C C . ASP B 1 378 ? 2.496 -19.859 -12.977 1 89.81 378 ASP B C 1
ATOM 7656 O O . ASP B 1 378 ? 1.504 -20.547 -13.219 1 89.81 378 ASP B O 1
ATOM 7660 N N . PHE B 1 379 ? 3.092 -19.766 -11.852 1 93.06 379 PHE B N 1
ATOM 7661 C CA . PHE B 1 379 ? 2.547 -20.516 -10.727 1 93.06 379 PHE B CA 1
ATOM 7662 C C . PHE B 1 379 ? 1.127 -20.062 -10.414 1 93.06 379 PHE B C 1
ATOM 7664 O O . PHE B 1 379 ? 0.215 -20.875 -10.305 1 93.06 379 PHE B O 1
ATOM 7671 N N . LEU B 1 380 ? 0.923 -18.828 -10.273 1 95.5 380 LEU B N 1
ATOM 7672 C CA . LEU B 1 380 ? -0.39 -18.266 -9.961 1 95.5 380 LEU B CA 1
ATOM 7673 C C . LEU B 1 380 ? -1.37 -18.516 -11.102 1 95.5 380 LEU B C 1
ATOM 7675 O O . LEU B 1 380 ? -2.547 -18.797 -10.867 1 95.5 380 LEU B O 1
ATOM 7679 N N . LYS B 1 381 ? -0.853 -18.438 -12.281 1 94.31 381 LYS B N 1
ATOM 7680 C CA . LYS B 1 381 ? -1.698 -18.766 -13.422 1 94.31 381 LYS B CA 1
ATOM 7681 C C . LYS B 1 381 ? -2.129 -20.234 -13.398 1 94.31 381 LYS B C 1
ATOM 7683 O O . LYS B 1 381 ? -3.289 -20.547 -13.664 1 94.31 381 LYS B O 1
ATOM 7688 N N . GLY B 1 382 ? -1.134 -21 -13.164 1 94.88 382 GLY B N 1
ATOM 7689 C CA . GLY B 1 382 ? -1.437 -22.422 -13.031 1 94.88 382 GLY B CA 1
ATOM 7690 C C . GLY B 1 382 ? -2.467 -22.719 -11.961 1 94.88 382 GLY B C 1
ATOM 7691 O O . GLY B 1 382 ? -3.354 -23.547 -12.148 1 94.88 382 GLY B O 1
ATOM 7692 N N . GLN B 1 383 ? -2.348 -22.047 -10.852 1 95.88 383 GLN B N 1
ATOM 7693 C CA . GLN B 1 383 ? -3.303 -22.188 -9.758 1 95.88 383 GLN B CA 1
ATOM 7694 C C . GLN B 1 383 ? -4.715 -21.812 -10.211 1 95.88 383 GLN B C 1
ATOM 7696 O O . GLN B 1 383 ? -5.676 -22.516 -9.906 1 95.88 383 GLN B O 1
ATOM 7701 N N . SER B 1 384 ? -4.832 -20.719 -10.859 1 96.75 384 SER B N 1
ATOM 7702 C CA . SER B 1 384 ? -6.125 -20.281 -11.367 1 96.75 384 SER B CA 1
ATOM 7703 C C . SER B 1 384 ? -6.727 -21.297 -12.32 1 96.75 384 SER B C 1
ATOM 7705 O O . SER B 1 384 ? -7.914 -21.625 -12.227 1 96.75 384 SER B O 1
ATOM 7707 N N . LEU B 1 385 ? -5.918 -21.828 -13.203 1 95.62 385 LEU B N 1
ATOM 7708 C CA . LEU B 1 385 ? -6.375 -22.812 -14.18 1 95.62 385 LEU B CA 1
ATOM 7709 C C . LEU B 1 385 ? -6.793 -24.109 -13.484 1 95.62 385 LEU B C 1
ATOM 7711 O O . LEU B 1 385 ? -7.797 -24.719 -13.859 1 95.62 385 LEU B O 1
ATOM 7715 N N . TYR B 1 386 ? -6.027 -24.469 -12.578 1 94.94 386 TYR B N 1
ATOM 7716 C CA . TYR B 1 386 ? -6.344 -25.688 -11.844 1 94.94 386 TYR B CA 1
ATOM 7717 C C . TYR B 1 386 ? -7.664 -25.547 -11.102 1 94.94 386 TYR B C 1
ATOM 7719 O O . TYR B 1 386 ? -8.484 -26.469 -11.102 1 94.94 386 TYR B O 1
ATOM 7727 N N . LEU B 1 387 ? -7.863 -24.438 -10.445 1 95.94 387 LEU B N 1
ATOM 7728 C CA . LEU B 1 387 ? -9.109 -24.203 -9.727 1 95.94 387 LEU B CA 1
ATOM 7729 C C . LEU B 1 387 ? -10.297 -24.188 -10.688 1 95.94 387 LEU B C 1
ATOM 7731 O O . LEU B 1 387 ? -11.375 -24.688 -10.352 1 95.94 387 LEU B O 1
ATOM 7735 N N . GLN B 1 388 ? -10.102 -23.656 -11.805 1 94.38 388 GLN B N 1
ATOM 7736 C CA . GLN B 1 388 ? -11.148 -23.688 -12.82 1 94.38 388 GLN B CA 1
ATOM 7737 C C . GLN B 1 388 ? -11.445 -25.109 -13.258 1 94.38 388 GLN B C 1
ATOM 7739 O O . GLN B 1 388 ? -12.602 -25.484 -13.477 1 94.38 388 GLN B O 1
ATOM 7744 N N . TYR B 1 389 ? -10.414 -25.812 -13.453 1 92 389 TYR B N 1
ATOM 7745 C CA . TYR B 1 389 ? -10.555 -27.219 -13.805 1 92 389 TYR B CA 1
ATOM 7746 C C . TYR B 1 389 ? -11.359 -27.969 -12.75 1 92 389 TYR B C 1
ATOM 7748 O O . TYR B 1 389 ? -12.25 -28.766 -13.086 1 92 389 TYR B O 1
ATOM 7756 N N . LEU B 1 390 ? -11.039 -27.719 -11.477 1 91.94 390 LEU B N 1
ATOM 7757 C CA . LEU B 1 390 ? -11.789 -28.328 -10.391 1 91.94 390 LEU B CA 1
ATOM 7758 C C . LEU B 1 390 ? -13.258 -27.938 -10.445 1 91.94 390 LEU B C 1
ATOM 7760 O O . LEU B 1 390 ? -14.141 -28.766 -10.164 1 91.94 390 LEU B O 1
ATOM 7764 N N . GLU B 1 391 ? -13.469 -26.688 -10.727 1 91.81 391 GLU B N 1
ATOM 7765 C CA . GLU B 1 391 ? -14.844 -26.203 -10.844 1 91.81 391 GLU B CA 1
ATOM 7766 C C . GLU B 1 391 ? -15.609 -26.969 -11.922 1 91.81 391 GLU B C 1
ATOM 7768 O O . GLU B 1 391 ? -16.781 -27.312 -11.734 1 91.81 391 GLU B O 1
ATOM 7773 N N . GLU B 1 392 ? -14.977 -27.281 -13 1 88.38 392 GLU B N 1
ATOM 7774 C CA . GLU B 1 392 ? -15.594 -28.016 -14.102 1 88.38 392 GLU B CA 1
ATOM 7775 C C . GLU B 1 392 ? -15.898 -29.453 -13.711 1 88.38 392 GLU B C 1
ATOM 7777 O O . GLU B 1 392 ? -16.859 -30.062 -14.211 1 88.38 392 GLU B O 1
ATOM 7782 N N . LYS B 1 393 ? -15.086 -29.953 -12.812 1 85.75 393 LYS B N 1
ATOM 7783 C CA . LYS B 1 393 ? -15.227 -31.359 -12.43 1 85.75 393 LYS B CA 1
ATOM 7784 C C . LYS B 1 393 ? -15.969 -31.484 -11.102 1 85.75 393 LYS B C 1
ATOM 7786 O O . LYS B 1 393 ? -15.992 -32.562 -10.5 1 85.75 393 LYS B O 1
ATOM 7791 N N . LYS B 1 394 ? -16.5 -30.484 -10.625 1 79.75 394 LYS B N 1
ATOM 7792 C CA . LYS B 1 394 ? -17.031 -30.422 -9.266 1 79.75 394 LYS B CA 1
ATOM 7793 C C . LYS B 1 394 ? -18.125 -31.469 -9.062 1 79.75 394 LYS B C 1
ATOM 7795 O O . LYS B 1 394 ? -18.328 -31.953 -7.945 1 79.75 394 LYS B O 1
ATOM 7800 N N . ASP B 1 395 ? -18.766 -31.844 -10.125 1 75.5 395 ASP B N 1
ATOM 7801 C CA . ASP B 1 395 ? -19.891 -32.781 -10.008 1 75.5 395 ASP B CA 1
ATOM 7802 C C . ASP B 1 395 ? -19.422 -34.219 -10.188 1 75.5 395 ASP B C 1
ATOM 7804 O O . ASP B 1 395 ? -20.219 -35.156 -10.062 1 75.5 395 ASP B O 1
ATOM 7808 N N . GLU B 1 396 ? -18.172 -34.344 -10.352 1 73 396 GLU B N 1
ATOM 7809 C CA . GLU B 1 396 ? -17.641 -35.688 -10.578 1 73 396 GLU B CA 1
ATOM 7810 C C . GLU B 1 396 ? -17.078 -36.281 -9.289 1 73 396 GLU B C 1
ATOM 7812 O O . GLU B 1 396 ? -16.656 -35.562 -8.391 1 73 396 GLU B O 1
ATOM 7817 N N . LYS B 1 397 ? -17.172 -37.5 -9.164 1 66.88 397 LYS B N 1
ATOM 7818 C CA . LYS B 1 397 ? -16.656 -38.281 -8.023 1 66.88 397 LYS B CA 1
ATOM 7819 C C . LYS B 1 397 ? -15.141 -38.156 -7.918 1 66.88 397 LYS B C 1
ATOM 7821 O O . LYS B 1 397 ? -14.562 -38.438 -6.867 1 66.88 397 LYS B O 1
ATOM 7826 N N . ILE B 1 398 ? -14.555 -37.594 -8.852 1 66.25 398 ILE B N 1
ATOM 7827 C CA . ILE B 1 398 ? -13.102 -37.562 -8.961 1 66.25 398 ILE B CA 1
ATOM 7828 C C . ILE B 1 398 ? -12.516 -36.656 -7.871 1 66.25 398 ILE B C 1
ATOM 7830 O O . ILE B 1 398 ? -11.383 -36.875 -7.438 1 66.25 398 ILE B O 1
ATOM 7834 N N . LEU B 1 399 ? -13.297 -35.781 -7.359 1 72.69 399 LEU B N 1
ATOM 7835 C CA . LEU B 1 399 ? -12.789 -34.906 -6.332 1 72.69 399 LEU B CA 1
ATOM 7836 C C . LEU B 1 399 ? -12.438 -35.656 -5.062 1 72.69 399 LEU B C 1
ATOM 7838 O O . LEU B 1 399 ? -11.477 -35.312 -4.367 1 72.69 399 LEU B O 1
ATOM 7842 N N . CYS B 1 400 ? -13.164 -36.625 -4.879 1 71.19 400 CYS B N 1
ATOM 7843 C CA . CYS B 1 400 ? -12.891 -37.438 -3.703 1 71.19 400 CYS B CA 1
ATOM 7844 C C . CYS B 1 400 ? -11.547 -38.125 -3.834 1 71.19 400 CYS B C 1
ATOM 7846 O O . CYS B 1 400 ? -10.812 -38.281 -2.852 1 71.19 400 CYS B O 1
ATOM 7848 N N . ASP B 1 401 ? -11.297 -38.469 -5.051 1 73.88 401 ASP B N 1
ATOM 7849 C CA . ASP B 1 401 ? -10.008 -39.125 -5.293 1 73.88 401 ASP B CA 1
ATOM 7850 C C . ASP B 1 401 ? -8.852 -38.156 -5.023 1 73.88 401 ASP B C 1
ATOM 7852 O O . ASP B 1 401 ? -7.773 -38.562 -4.613 1 73.88 401 ASP B O 1
ATOM 7856 N N . TYR B 1 402 ? -9.18 -36.938 -5.133 1 80.5 402 TYR B N 1
ATOM 7857 C CA . TYR B 1 402 ? -8.188 -35.906 -4.883 1 80.5 402 TYR B CA 1
ATOM 7858 C C . TYR B 1 402 ? -8.195 -35.5 -3.418 1 80.5 402 TYR B C 1
ATOM 7860 O O . TYR B 1 402 ? -7.453 -34.594 -3.023 1 80.5 402 TYR B O 1
ATOM 7868 N N . LEU B 1 403 ? -9.039 -36.125 -2.596 1 87.31 403 LEU B N 1
ATOM 7869 C CA . LEU B 1 403 ? -9.211 -35.75 -1.196 1 87.31 403 LEU B CA 1
ATOM 7870 C C . LEU B 1 403 ? -9.656 -34.281 -1.072 1 87.31 403 LEU B C 1
ATOM 7872 O O . LEU B 1 403 ? -9.062 -33.5 -0.319 1 87.31 403 LEU B O 1
ATOM 7876 N N . LEU B 1 404 ? -10.633 -33.938 -1.891 1 91.38 404 LEU B N 1
ATOM 7877 C CA . LEU B 1 404 ? -11.203 -32.594 -1.938 1 91.38 404 LEU B CA 1
ATOM 7878 C C . LEU B 1 404 ? -12.727 -32.656 -1.908 1 91.38 404 LEU B C 1
ATOM 7880 O O . LEU B 1 404 ? -13.32 -33.625 -2.395 1 91.38 404 LEU B O 1
ATOM 7884 N N . ILE B 1 405 ? -13.32 -31.688 -1.295 1 90.5 405 ILE B N 1
ATOM 7885 C CA . ILE B 1 405 ? -14.758 -31.469 -1.407 1 90.5 405 ILE B CA 1
ATOM 7886 C C . ILE B 1 405 ? -15.031 -30.047 -1.913 1 90.5 405 ILE B C 1
ATOM 7888 O O . ILE B 1 405 ? -14.195 -29.156 -1.742 1 90.5 405 ILE B O 1
ATOM 7892 N N . CYS B 1 406 ? -16.109 -29.891 -2.627 1 91.75 406 CYS B N 1
ATOM 7893 C CA . CYS B 1 406 ? -16.484 -28.594 -3.16 1 91.75 406 CYS B CA 1
ATOM 7894 C C . CYS B 1 406 ? -17.828 -28.141 -2.604 1 91.75 406 CYS B C 1
ATOM 7896 O O . CYS B 1 406 ? -18.781 -28.922 -2.537 1 91.75 406 CYS B O 1
ATOM 7898 N N . TYR B 1 407 ? -17.844 -26.969 -2.078 1 89.88 407 TYR B N 1
ATOM 7899 C CA . TYR B 1 407 ? -19.094 -26.297 -1.682 1 89.88 407 TYR B CA 1
ATOM 7900 C C . TYR B 1 407 ? -19.391 -25.125 -2.59 1 89.88 407 TYR B C 1
ATOM 7902 O O . TYR B 1 407 ? -18.641 -24.141 -2.611 1 89.88 407 TYR B O 1
ATOM 7910 N N . THR B 1 408 ? -20.453 -25.219 -3.35 1 89.06 408 THR B N 1
ATOM 7911 C CA . THR B 1 408 ? -20.859 -24.141 -4.238 1 89.06 408 THR B CA 1
ATOM 7912 C C . THR B 1 408 ? -21.812 -23.172 -3.521 1 89.06 408 THR B C 1
ATOM 7914 O O . THR B 1 408 ? -22.828 -23.578 -2.965 1 89.06 408 THR B O 1
ATOM 7917 N N . ILE B 1 409 ? -21.422 -21.969 -3.459 1 86.06 409 ILE B N 1
ATOM 7918 C CA . ILE B 1 409 ? -22.172 -20.953 -2.738 1 86.06 409 ILE B CA 1
ATOM 7919 C C . ILE B 1 409 ? -23.172 -20.281 -3.688 1 86.06 409 ILE B C 1
ATOM 7921 O O . ILE B 1 409 ? -22.781 -19.641 -4.664 1 86.06 409 ILE B O 1
ATOM 7925 N N . ASN B 1 410 ? -24.391 -20.547 -3.664 1 72.44 410 ASN B N 1
ATOM 7926 C CA . ASN B 1 410 ? -25.453 -19.984 -4.48 1 72.44 410 ASN B CA 1
ATOM 7927 C C . ASN B 1 410 ? -26.062 -18.75 -3.832 1 72.44 410 ASN B C 1
ATOM 7929 O O . ASN B 1 410 ? -26.219 -18.688 -2.609 1 72.44 410 ASN B O 1
ATOM 7933 N N . GLU B 1 411 ? -25.812 -17.656 -4.242 1 57.69 411 GLU B N 1
ATOM 7934 C CA . GLU B 1 411 ? -26.5 -16.5 -3.713 1 57.69 411 GLU B CA 1
ATOM 7935 C C . GLU B 1 411 ? -28.016 -16.688 -3.74 1 57.69 411 GLU B C 1
ATOM 7937 O O . GLU B 1 411 ? -28.547 -17.328 -4.656 1 57.69 411 GLU B O 1
ATOM 7942 N N . LYS B 1 412 ? -28.953 -16.469 -2.742 1 46.69 412 LYS B N 1
ATOM 7943 C CA . LYS B 1 412 ? -30.375 -16.203 -2.941 1 46.69 412 LYS B CA 1
ATOM 7944 C C . LYS B 1 412 ? -30.609 -15.328 -4.172 1 46.69 412 LYS B C 1
ATOM 7946 O O . LYS B 1 412 ? -29.703 -14.609 -4.609 1 46.69 412 LYS B O 1
ATOM 7951 N N . GLU B 1 413 ? -32.188 -15.258 -4.703 1 38 413 GLU B N 1
ATOM 7952 C CA . GLU B 1 413 ? -32.844 -14.68 -5.887 1 38 413 GLU B CA 1
ATOM 7953 C C . GLU B 1 413 ? -32.219 -13.328 -6.242 1 38 413 GLU B C 1
ATOM 7955 O O . GLU B 1 413 ? -32.188 -12.938 -7.41 1 38 413 GLU B O 1
ATOM 7960 N N . ASN B 1 414 ? -32.375 -12.305 -5.359 1 37.34 414 ASN B N 1
ATOM 7961 C CA . ASN B 1 414 ? -32.438 -10.992 -6 1 37.34 414 ASN B CA 1
ATOM 7962 C C . ASN B 1 414 ? -31.109 -10.586 -6.613 1 37.34 414 ASN B C 1
ATOM 7964 O O . ASN B 1 414 ? -30.984 -9.477 -7.137 1 37.34 414 ASN B O 1
ATOM 7968 N N . ASP B 1 415 ? -30.078 -10.711 -5.945 1 38.03 415 ASP B N 1
ATOM 7969 C CA . ASP B 1 415 ? -29.031 -9.945 -6.605 1 38.03 415 ASP B CA 1
ATOM 7970 C C . ASP B 1 415 ? -28.609 -10.609 -7.914 1 38.03 415 ASP B C 1
ATOM 7972 O O . ASP B 1 415 ? -28.516 -11.836 -7.996 1 38.03 415 ASP B O 1
ATOM 7976 N N . ILE B 1 416 ? -28.578 -9.719 -9 1 36.12 416 ILE B N 1
ATOM 7977 C CA . ILE B 1 416 ? -28.391 -9.891 -10.438 1 36.12 416 ILE B CA 1
ATOM 7978 C C . ILE B 1 416 ? -27.391 -11 -10.711 1 36.12 416 ILE B C 1
ATOM 7980 O O . ILE B 1 416 ? -26.641 -11.406 -9.805 1 36.12 416 ILE B O 1
ATOM 7984 N N . LYS B 1 417 ? -26.438 -10.594 -11.852 1 37.44 417 LYS B N 1
ATOM 7985 C CA . LYS B 1 417 ? -25.812 -10.93 -13.133 1 37.44 417 LYS B CA 1
ATOM 7986 C C . LYS B 1 417 ? -24.5 -11.695 -12.922 1 37.44 417 LYS B C 1
ATOM 7988 O O . LYS B 1 417 ? -23.766 -11.945 -13.875 1 37.44 417 LYS B O 1
ATOM 7993 N N . ASN B 1 418 ? -23.75 -11.555 -11.758 1 42.25 418 ASN B N 1
ATOM 7994 C CA . ASN B 1 418 ? -22.422 -12.07 -12.055 1 42.25 418 ASN B CA 1
ATOM 7995 C C . ASN B 1 418 ? -22.406 -13.602 -12.062 1 42.25 418 ASN B C 1
ATOM 7997 O O . ASN B 1 418 ? -22.641 -14.234 -11.031 1 42.25 418 ASN B O 1
ATOM 8001 N N . THR B 1 419 ? -22.594 -14.25 -13.039 1 44.16 419 THR B N 1
ATOM 8002 C CA . THR B 1 419 ? -22.562 -15.602 -13.594 1 44.16 419 THR B CA 1
ATOM 8003 C C . THR B 1 419 ? -21.406 -16.406 -13 1 44.16 419 THR B C 1
ATOM 8005 O O . THR B 1 419 ? -21.281 -17.609 -13.234 1 44.16 419 THR B O 1
ATOM 8008 N N . ASN B 1 420 ? -20.344 -15.742 -12.516 1 55.94 420 ASN B N 1
ATOM 8009 C CA . ASN B 1 420 ? -19.25 -16.672 -12.219 1 55.94 420 ASN B CA 1
ATOM 8010 C C . ASN B 1 420 ? -19.453 -17.359 -10.867 1 55.94 420 ASN B C 1
ATOM 8012 O O . ASN B 1 420 ? -19.734 -16.688 -9.867 1 55.94 420 ASN B O 1
ATOM 8016 N N . GLY B 1 421 ? -19.688 -18.641 -10.711 1 71.31 421 GLY B N 1
ATOM 8017 C CA . GLY B 1 421 ? -19.953 -19.484 -9.555 1 71.31 421 GLY B CA 1
ATOM 8018 C C . GLY B 1 421 ? -18.969 -19.281 -8.422 1 71.31 421 GLY B C 1
ATOM 8019 O O . GLY B 1 421 ? -17.828 -18.875 -8.656 1 71.31 421 GLY B O 1
ATOM 8020 N N . ARG B 1 422 ? -19.422 -19.047 -7.195 1 89.31 422 ARG B N 1
ATOM 8021 C CA . ARG B 1 422 ? -18.625 -19.016 -5.977 1 89.31 422 ARG B CA 1
ATOM 8022 C C . ARG B 1 422 ? -18.438 -20.406 -5.398 1 89.31 422 ARG B C 1
ATOM 8024 O O . ARG B 1 422 ? -19.422 -21.047 -4.996 1 89.31 422 ARG B O 1
ATOM 8031 N N . ASN B 1 423 ? -17.172 -20.922 -5.508 1 93.56 423 ASN B N 1
ATOM 8032 C CA . ASN B 1 423 ? -16.875 -22.281 -5.055 1 93.56 423 ASN B CA 1
ATOM 8033 C C . ASN B 1 423 ? -15.82 -22.281 -3.961 1 93.56 423 ASN B C 1
ATOM 8035 O O . ASN B 1 423 ? -14.789 -21.625 -4.082 1 93.56 423 ASN B O 1
ATOM 8039 N N . LEU B 1 424 ? -16.125 -22.984 -2.943 1 94.69 424 LEU B N 1
ATOM 8040 C CA . LEU B 1 424 ? -15.172 -23.234 -1.875 1 94.69 424 LEU B CA 1
ATOM 8041 C C . LEU B 1 424 ? -14.727 -24.688 -1.874 1 94.69 424 LEU B C 1
ATOM 8043 O O . LEU B 1 424 ? -15.539 -25.594 -1.68 1 94.69 424 LEU B O 1
ATOM 8047 N N . PHE B 1 425 ? -13.453 -24.875 -2.16 1 95.25 425 PHE B N 1
ATOM 8048 C CA . PHE B 1 425 ? -12.867 -26.203 -2.113 1 95.25 425 PHE B CA 1
ATOM 8049 C C . PHE B 1 425 ? -12.148 -26.438 -0.79 1 95.25 425 PHE B C 1
ATOM 8051 O O . PHE B 1 425 ? -11.461 -25.547 -0.285 1 95.25 425 PHE B O 1
ATOM 8058 N N . VAL B 1 426 ? -12.328 -27.625 -0.228 1 95.25 426 VAL B N 1
ATOM 8059 C CA . VAL B 1 426 ? -11.641 -27.984 1.009 1 95.25 426 VAL B CA 1
ATOM 8060 C C . VAL B 1 426 ? -10.797 -29.234 0.786 1 95.25 426 VAL B C 1
ATOM 8062 O O . VAL B 1 426 ? -11.297 -30.25 0.281 1 95.25 426 VAL B O 1
ATOM 8065 N N . THR B 1 427 ? -9.523 -29.156 1.07 1 95.56 427 THR B N 1
ATOM 8066 C CA . THR B 1 427 ? -8.602 -30.266 0.896 1 95.56 427 THR B CA 1
ATOM 8067 C C . THR B 1 427 ? -8.391 -31 2.217 1 95.56 427 THR B C 1
ATOM 8069 O O . THR B 1 427 ? -8.547 -30.422 3.291 1 95.56 427 THR B O 1
ATOM 8072 N N . PHE B 1 428 ? -8.047 -32.25 2.098 1 93.88 428 PHE B N 1
ATOM 8073 C CA . PHE B 1 428 ? -7.816 -33.125 3.25 1 93.88 428 PHE B CA 1
ATOM 8074 C C . PHE B 1 428 ? -6.516 -33.906 3.096 1 93.88 428 PHE B C 1
ATOM 8076 O O . PHE B 1 428 ? -6.074 -34.156 1.977 1 93.88 428 PHE B O 1
ATOM 8083 N N . GLU B 1 429 ? -5.934 -34.25 4.148 1 86.69 429 GLU B N 1
ATOM 8084 C CA . GLU B 1 429 ? -4.676 -35 4.129 1 86.69 429 GLU B CA 1
ATOM 8085 C C . GLU B 1 429 ? -4.91 -36.469 3.775 1 86.69 429 GLU B C 1
ATOM 8087 O O . GLU B 1 429 ? -4.094 -37.062 3.082 1 86.69 429 GLU B O 1
ATOM 8092 N N . ASN B 1 430 ? -5.941 -37.031 4.301 1 85.94 430 ASN B N 1
ATOM 8093 C CA . ASN B 1 430 ? -6.27 -38.438 4.078 1 85.94 430 ASN B CA 1
ATOM 8094 C C . ASN B 1 430 ? -7.777 -38.656 4.113 1 85.94 430 ASN B C 1
ATOM 8096 O O . ASN B 1 430 ? -8.547 -37.75 4.406 1 85.94 430 ASN B O 1
ATOM 8100 N N . MET B 1 431 ? -8.133 -39.844 3.854 1 86.44 431 MET B N 1
ATOM 8101 C CA . MET B 1 431 ? -9.547 -40.188 3.754 1 86.44 431 MET B CA 1
ATOM 8102 C C . MET B 1 431 ? -10.219 -40.156 5.121 1 86.44 431 MET B C 1
ATOM 8104 O O . MET B 1 431 ? -11.398 -39.812 5.23 1 86.44 431 MET B O 1
ATOM 8108 N N . GLU B 1 432 ? -9.461 -40.469 6.098 1 90.06 432 GLU B N 1
ATOM 8109 C CA . GLU B 1 432 ? -10.008 -40.406 7.453 1 90.06 432 GLU B CA 1
ATOM 8110 C C . GLU B 1 432 ? -10.43 -39 7.832 1 90.06 432 GLU B C 1
ATOM 8112 O O . GLU B 1 432 ? -11.516 -38.812 8.375 1 90.06 432 GLU B O 1
ATOM 8117 N N . GLU B 1 433 ? -9.594 -38.125 7.465 1 91.31 433 GLU B N 1
ATOM 8118 C CA . GLU B 1 433 ? -9.898 -36.719 7.734 1 91.31 433 GLU B CA 1
ATOM 8119 C C . GLU B 1 433 ? -11.109 -36.25 6.938 1 91.31 433 GLU B C 1
ATOM 8121 O O . GLU B 1 433 ? -11.969 -35.531 7.465 1 91.31 433 GLU B O 1
ATOM 8126 N N . LEU B 1 434 ? -11.164 -36.594 5.734 1 91 434 LEU B N 1
ATOM 8127 C CA . LEU B 1 434 ? -12.273 -36.25 4.863 1 91 434 LEU B CA 1
ATOM 8128 C C . LEU B 1 434 ? -13.594 -36.781 5.406 1 91 434 LEU B C 1
ATOM 8130 O O . LEU B 1 434 ? -14.586 -36.062 5.469 1 91 434 LEU B O 1
ATOM 8134 N N . ASN B 1 435 ? -13.578 -38.062 5.875 1 90.12 435 ASN B N 1
ATOM 8135 C CA . ASN B 1 435 ? -14.773 -38.688 6.406 1 90.12 435 ASN B CA 1
ATOM 8136 C C . ASN B 1 435 ? -15.25 -38 7.688 1 90.12 435 ASN B C 1
ATOM 8138 O O . ASN B 1 435 ? -16.453 -37.781 7.879 1 90.12 435 ASN B O 1
ATOM 8142 N N . LYS B 1 436 ? -14.336 -37.688 8.469 1 91.5 436 LYS B N 1
ATOM 8143 C CA . LYS B 1 436 ? -14.672 -36.969 9.703 1 91.5 436 LYS B CA 1
ATOM 8144 C C . LYS B 1 436 ? -15.258 -35.594 9.414 1 91.5 436 LYS B C 1
ATOM 8146 O O . LYS B 1 436 ? -16.203 -35.156 10.078 1 91.5 436 LYS B O 1
ATOM 8151 N N . PHE B 1 437 ? -14.695 -34.969 8.477 1 90.19 437 PHE B N 1
ATOM 8152 C CA . PHE B 1 437 ? -15.164 -33.625 8.086 1 90.19 437 PHE B CA 1
ATOM 8153 C C . PHE B 1 437 ? -16.578 -33.688 7.508 1 90.19 437 PHE B C 1
ATOM 8155 O O . PHE B 1 437 ? -17.391 -32.812 7.738 1 90.19 437 PHE B O 1
ATOM 8162 N N . ASN B 1 438 ? -16.797 -34.688 6.809 1 87.75 438 ASN B N 1
ATOM 8163 C CA . ASN B 1 438 ? -18.094 -34.875 6.141 1 87.75 438 ASN B CA 1
ATOM 8164 C C . ASN B 1 438 ? -19.234 -34.906 7.145 1 87.75 438 ASN B C 1
ATOM 8166 O O . ASN B 1 438 ? -20.359 -34.531 6.828 1 87.75 438 ASN B O 1
ATOM 8170 N N . GLU B 1 439 ? -18.922 -35.281 8.344 1 89.5 439 GLU B N 1
ATOM 8171 C CA . GLU B 1 439 ? -19.953 -35.344 9.383 1 89.5 439 GLU B CA 1
ATOM 8172 C C . GLU B 1 439 ? -20.359 -33.938 9.852 1 89.5 439 GLU B C 1
ATOM 8174 O O . GLU B 1 439 ? -21.484 -33.75 10.281 1 89.5 439 GLU B O 1
ATOM 8179 N N . LYS B 1 440 ? -19.469 -33.031 9.742 1 91.12 440 LYS B N 1
ATOM 8180 C CA . LYS B 1 440 ? -19.719 -31.688 10.273 1 91.12 440 LYS B CA 1
ATOM 8181 C C . LYS B 1 440 ? -19.578 -30.625 9.18 1 91.12 440 LYS B C 1
ATOM 8183 O O . LYS B 1 440 ? -19.375 -29.453 9.477 1 91.12 440 LYS B O 1
ATOM 8188 N N . LYS B 1 441 ? -19.625 -31.016 8.008 1 87.88 441 LYS B N 1
ATOM 8189 C CA . LYS B 1 441 ? -19.312 -30.141 6.883 1 87.88 441 LYS B CA 1
ATOM 8190 C C . LYS B 1 441 ? -20.328 -29.016 6.77 1 87.88 441 LYS B C 1
ATOM 8192 O O . LYS B 1 441 ? -19.969 -27.859 6.48 1 87.88 441 LYS B O 1
ATOM 8197 N N . ASP B 1 442 ? -21.609 -29.266 7.027 1 87.44 442 ASP B N 1
ATOM 8198 C CA . ASP B 1 442 ? -22.641 -28.25 6.879 1 87.44 442 ASP B CA 1
ATOM 8199 C C . ASP B 1 442 ? -22.469 -27.125 7.891 1 87.44 442 ASP B C 1
ATOM 8201 O O . ASP B 1 442 ? -22.609 -25.938 7.547 1 87.44 442 ASP B O 1
ATOM 8205 N N . GLU B 1 443 ? -22.188 -27.547 9.039 1 88.81 443 GLU B N 1
ATOM 8206 C CA . GLU B 1 443 ? -21.922 -26.562 10.078 1 88.81 443 GLU B CA 1
ATOM 8207 C C . GLU B 1 443 ? -20.703 -25.719 9.75 1 88.81 443 GLU B C 1
ATOM 8209 O O . GLU B 1 443 ? -20.703 -24.5 9.945 1 88.81 443 GLU B O 1
ATOM 8214 N N . PHE B 1 444 ? -19.766 -26.359 9.25 1 89.88 444 PHE B N 1
ATOM 8215 C CA . PHE B 1 444 ? -18.531 -25.688 8.875 1 89.88 444 PHE B CA 1
ATOM 8216 C C . PHE B 1 444 ? -18.797 -24.641 7.797 1 89.88 444 PHE B C 1
ATOM 8218 O O . PHE B 1 444 ? -18.375 -23.484 7.93 1 89.88 444 PHE B O 1
ATOM 8225 N N . PHE B 1 445 ? -19.484 -24.984 6.824 1 88.75 445 PHE B N 1
ATOM 8226 C CA . PHE B 1 445 ? -19.719 -24.094 5.691 1 88.75 445 PHE B CA 1
ATOM 8227 C C . PHE B 1 445 ? -20.641 -22.953 6.082 1 88.75 445 PHE B C 1
ATOM 8229 O O . PHE B 1 445 ? -20.438 -21.812 5.656 1 88.75 445 PHE B O 1
ATOM 8236 N N . LYS B 1 446 ? -21.609 -23.234 6.879 1 86.56 446 LYS B N 1
ATOM 8237 C CA . LYS B 1 446 ? -22.531 -22.203 7.348 1 86.56 446 LYS B CA 1
ATOM 8238 C C . LYS B 1 446 ? -21.781 -21.125 8.141 1 86.56 446 LYS B C 1
ATOM 8240 O O . LYS B 1 446 ? -21.984 -19.938 7.918 1 86.56 446 LYS B O 1
ATOM 8245 N N . GLU B 1 447 ? -20.984 -21.578 8.961 1 88.69 447 GLU B N 1
ATOM 8246 C CA . GLU B 1 447 ? -20.219 -20.656 9.789 1 88.69 447 GLU B CA 1
ATOM 8247 C C . GLU B 1 447 ? -19.25 -19.844 8.945 1 88.69 447 GLU B C 1
ATOM 8249 O O . GLU B 1 447 ? -19.094 -18.641 9.156 1 88.69 447 GLU B O 1
ATOM 8254 N N . LEU B 1 448 ? -18.609 -20.453 8.047 1 89 448 LEU B N 1
ATOM 8255 C CA . LEU B 1 448 ? -17.609 -19.797 7.227 1 89 448 LEU B CA 1
ATOM 8256 C C . LEU B 1 448 ? -18.25 -18.766 6.309 1 89 448 LEU B C 1
ATOM 8258 O O . LEU B 1 448 ? -17.734 -17.641 6.18 1 89 448 LEU B O 1
ATOM 8262 N N . ILE B 1 449 ? -19.344 -19.062 5.734 1 87.31 449 ILE B N 1
ATOM 8263 C CA . ILE B 1 449 ? -19.984 -18.203 4.746 1 87.31 449 ILE B CA 1
ATOM 8264 C C . ILE B 1 449 ? -20.641 -17.016 5.449 1 87.31 449 ILE B C 1
ATOM 8266 O O . ILE B 1 449 ? -20.781 -15.945 4.863 1 87.31 449 ILE B O 1
ATOM 8270 N N . LEU B 1 450 ? -21 -17.266 6.688 1 86.06 450 LEU B N 1
ATOM 8271 C CA . LEU B 1 450 ? -21.609 -16.188 7.453 1 86.06 450 LEU B CA 1
ATOM 8272 C C . LEU B 1 450 ? -20.578 -15.086 7.727 1 86.06 450 LEU B C 1
ATOM 8274 O O . LEU B 1 450 ? -20.938 -13.906 7.785 1 86.06 450 LEU B O 1
ATOM 8278 N N . CYS B 1 451 ? -19.375 -15.469 7.781 1 88.81 451 CYS B N 1
ATOM 8279 C CA . CYS B 1 451 ? -18.406 -14.492 8.258 1 88.81 451 CYS B CA 1
ATOM 8280 C C . CYS B 1 451 ? -17.375 -14.18 7.176 1 88.81 451 CYS B C 1
ATOM 8282 O O . CYS B 1 451 ? -16.516 -13.32 7.363 1 88.81 451 CYS B O 1
ATOM 8284 N N . THR B 1 452 ? -17.422 -14.859 6.125 1 92.44 452 THR B N 1
ATOM 8285 C CA . THR B 1 452 ? -16.438 -14.68 5.066 1 92.44 452 THR B CA 1
ATOM 8286 C C . THR B 1 452 ? -17.109 -14.625 3.699 1 92.44 452 THR B C 1
ATOM 8288 O O . THR B 1 452 ? -17.984 -15.445 3.402 1 92.44 452 THR B O 1
ATOM 8291 N N . LYS B 1 453 ? -16.797 -13.641 2.982 1 94.25 453 LYS B N 1
ATOM 8292 C CA . LYS B 1 453 ? -17.281 -13.555 1.612 1 94.25 453 LYS B CA 1
ATOM 8293 C C . LYS B 1 453 ? -16.328 -14.234 0.637 1 94.25 453 LYS B C 1
ATOM 8295 O O . LYS B 1 453 ? -15.141 -13.922 0.614 1 94.25 453 LYS B O 1
ATOM 8300 N N . VAL B 1 454 ? -16.859 -15.172 -0.167 1 94.94 454 VAL B N 1
ATOM 8301 C CA . VAL B 1 454 ? -16.078 -15.898 -1.156 1 94.94 454 VAL B CA 1
ATOM 8302 C C . VAL B 1 454 ? -16.422 -15.398 -2.559 1 94.94 454 VAL B C 1
ATOM 8304 O O . VAL B 1 454 ? -17.594 -15.258 -2.906 1 94.94 454 VAL B O 1
ATOM 8307 N N . GLU B 1 455 ? -15.367 -15.086 -3.256 1 94.94 455 GLU B N 1
ATOM 8308 C CA . GLU B 1 455 ? -15.523 -14.672 -4.648 1 94.94 455 GLU B CA 1
ATOM 8309 C C . GLU B 1 455 ? -14.805 -15.641 -5.59 1 94.94 455 GLU B C 1
ATOM 8311 O O . GLU B 1 455 ? -13.633 -15.961 -5.379 1 94.94 455 GLU B O 1
ATOM 8316 N N . GLY B 1 456 ? -15.508 -16.125 -6.648 1 95.81 456 GLY B N 1
ATOM 8317 C CA . GLY B 1 456 ? -14.906 -17.078 -7.559 1 95.81 456 GLY B CA 1
ATOM 8318 C C . GLY B 1 456 ? -14.531 -18.391 -6.887 1 95.81 456 GLY B C 1
ATOM 8319 O O . GLY B 1 456 ? -15.336 -18.984 -6.164 1 95.81 456 GLY B O 1
ATOM 8320 N N . ASN B 1 457 ? -13.312 -18.891 -7.199 1 96.94 457 ASN B N 1
ATOM 8321 C CA . ASN B 1 457 ? -12.836 -20.156 -6.66 1 96.94 457 ASN B CA 1
ATOM 8322 C C . ASN B 1 457 ? -11.828 -19.953 -5.531 1 96.94 457 ASN B C 1
ATOM 8324 O O . ASN B 1 457 ? -10.859 -19.203 -5.691 1 96.94 457 ASN B O 1
ATOM 8328 N N . VAL B 1 458 ? -12.125 -20.531 -4.445 1 97.81 458 VAL B N 1
ATOM 8329 C CA . VAL B 1 458 ? -11.227 -20.484 -3.293 1 97.81 458 VAL B CA 1
ATOM 8330 C C . VAL B 1 458 ? -10.984 -21.891 -2.771 1 97.81 458 VAL B C 1
ATOM 8332 O O . VAL B 1 458 ? -11.906 -22.703 -2.699 1 97.81 458 VAL B O 1
ATOM 8335 N N . LEU B 1 459 ? -9.711 -22.203 -2.525 1 97.75 459 LEU B N 1
ATOM 8336 C CA . LEU B 1 459 ? -9.336 -23.516 -1.986 1 97.75 459 LEU B CA 1
ATOM 8337 C C . LEU B 1 459 ? -8.664 -23.359 -0.625 1 97.75 459 LEU B C 1
ATOM 8339 O O . LEU B 1 459 ? -7.707 -22.594 -0.479 1 97.75 459 LEU B O 1
ATOM 8343 N N . ILE B 1 460 ? -9.211 -24.031 0.364 1 97.56 460 ILE B N 1
ATOM 8344 C CA . ILE B 1 460 ? -8.625 -23.984 1.699 1 97.56 460 ILE B CA 1
ATOM 8345 C C . ILE B 1 460 ? -8.391 -25.406 2.207 1 97.56 460 ILE B C 1
ATOM 8347 O O . ILE B 1 460 ? -8.875 -26.375 1.618 1 97.56 460 ILE B O 1
ATOM 8351 N N . SER B 1 461 ? -7.59 -25.484 3.178 1 96.44 461 SER B N 1
ATOM 8352 C CA . SER B 1 461 ? -7.426 -26.75 3.898 1 96.44 461 SER B CA 1
ATOM 8353 C C . SER B 1 461 ? -8.484 -26.906 4.988 1 96.44 461 SER B C 1
ATOM 8355 O O . SER B 1 461 ? -9.016 -25.906 5.488 1 96.44 461 SER B O 1
ATOM 8357 N N . SER B 1 462 ? -8.805 -28.094 5.418 1 94.69 462 SER B N 1
ATOM 8358 C CA . SER B 1 462 ? -9.727 -28.359 6.516 1 94.69 462 SER B CA 1
ATOM 8359 C C . SER B 1 462 ? -9.188 -27.812 7.832 1 94.69 462 SER B C 1
ATOM 8361 O O . SER B 1 462 ? -9.945 -27.625 8.789 1 94.69 462 SER B O 1
ATOM 8363 N N . LYS B 1 463 ? -7.934 -27.453 7.832 1 95.62 463 LYS B N 1
ATOM 8364 C CA . LYS B 1 463 ? -7.289 -27 9.062 1 95.62 463 LYS B CA 1
ATOM 8365 C C . LYS B 1 463 ? -7.027 -25.5 9.023 1 95.62 463 LYS B C 1
ATOM 8367 O O . LYS B 1 463 ? -6.371 -24.953 9.914 1 95.62 463 LYS B O 1
ATOM 8372 N N . THR B 1 464 ? -7.449 -24.891 7.984 1 96.5 464 THR B N 1
ATOM 8373 C CA . THR B 1 464 ? -7.324 -23.438 7.867 1 96.5 464 THR B CA 1
ATOM 8374 C C . THR B 1 464 ? -8.305 -22.734 8.797 1 96.5 464 THR B C 1
ATOM 8376 O O . THR B 1 464 ? -9.453 -23.172 8.945 1 96.5 464 THR B O 1
ATOM 8379 N N . VAL B 1 465 ? -7.875 -21.703 9.445 1 96.81 465 VAL B N 1
ATOM 8380 C CA . VAL B 1 465 ? -8.734 -20.891 10.305 1 96.81 465 VAL B CA 1
ATOM 8381 C C . VAL B 1 465 ? -8.891 -19.484 9.711 1 96.81 465 VAL B C 1
ATOM 8383 O O . VAL B 1 465 ? -7.895 -18.797 9.477 1 96.81 465 VAL B O 1
ATOM 8386 N N . ILE B 1 466 ? -10.109 -19.094 9.414 1 97.31 466 ILE B N 1
ATOM 8387 C CA . ILE B 1 466 ? -10.406 -17.781 8.859 1 97.31 466 ILE B CA 1
ATOM 8388 C C . ILE B 1 466 ? -11.32 -17.016 9.82 1 97.31 466 ILE B C 1
ATOM 8390 O O . ILE B 1 466 ? -12.422 -17.469 10.133 1 97.31 466 ILE B O 1
ATOM 8394 N N . LYS B 1 467 ? -10.836 -15.867 10.258 1 95.75 467 LYS B N 1
ATOM 8395 C CA . LYS B 1 467 ? -11.633 -15.031 11.148 1 95.75 467 LYS B CA 1
ATOM 8396 C C . LYS B 1 467 ? -12.68 -14.234 10.375 1 95.75 467 LYS B C 1
ATOM 8398 O O . LYS B 1 467 ? -12.836 -14.43 9.164 1 95.75 467 LYS B O 1
ATOM 8403 N N . ARG B 1 468 ? -13.359 -13.266 11.039 1 94.56 468 ARG B N 1
ATOM 8404 C CA . ARG B 1 468 ? -14.57 -12.656 10.508 1 94.56 468 ARG B CA 1
ATOM 8405 C C . ARG B 1 468 ? -14.242 -11.57 9.492 1 94.56 468 ARG B C 1
ATOM 8407 O O . ARG B 1 468 ? -13.148 -11 9.516 1 94.56 468 ARG B O 1
ATOM 8414 N N . ASN B 1 469 ? -15.156 -11.305 8.594 1 95.5 469 ASN B N 1
ATOM 8415 C CA . ASN B 1 469 ? -15.227 -10.156 7.691 1 95.5 469 ASN B CA 1
ATOM 8416 C C . ASN B 1 469 ? -14.109 -10.18 6.656 1 95.5 469 ASN B C 1
ATOM 8418 O O . ASN B 1 469 ? -13.562 -9.141 6.301 1 95.5 469 ASN B O 1
ATOM 8422 N N . CYS B 1 470 ? -13.703 -11.383 6.285 1 97.5 470 CYS B N 1
ATOM 8423 C CA . CYS B 1 470 ? -12.711 -11.508 5.223 1 97.5 470 CYS B CA 1
ATOM 8424 C C . CYS B 1 470 ? -13.391 -11.648 3.863 1 97.5 470 CYS B C 1
ATOM 8426 O O . CYS B 1 470 ? -14.547 -12.062 3.781 1 97.5 470 CYS B O 1
ATOM 8428 N N . VAL B 1 471 ? -12.773 -11.18 2.889 1 97.81 471 VAL B N 1
ATOM 8429 C CA . VAL B 1 471 ? -13.18 -11.414 1.507 1 97.81 471 VAL B CA 1
ATOM 8430 C C . VAL B 1 471 ? -12.078 -12.172 0.767 1 97.81 471 VAL B C 1
ATOM 8432 O O . VAL B 1 471 ? -10.977 -11.656 0.587 1 97.81 471 VAL B O 1
ATOM 8435 N N . LEU B 1 472 ? -12.414 -13.391 0.307 1 97.88 472 LEU B N 1
ATOM 8436 C CA . LEU B 1 472 ? -11.438 -14.266 -0.331 1 97.88 472 LEU B CA 1
ATOM 8437 C C . LEU B 1 472 ? -11.828 -14.562 -1.774 1 97.88 472 LEU B C 1
ATOM 8439 O O . LEU B 1 472 ? -12.969 -14.938 -2.045 1 97.88 472 LEU B O 1
ATOM 8443 N N . GLY B 1 473 ? -10.828 -14.469 -2.633 1 97.06 473 GLY B N 1
ATOM 8444 C CA . GLY B 1 473 ? -11.086 -14.844 -4.016 1 97.06 473 GLY B CA 1
ATOM 8445 C C . GLY B 1 473 ? -11.086 -13.656 -4.961 1 97.06 473 GLY B C 1
ATOM 8446 O O . GLY B 1 473 ? -11.117 -12.5 -4.52 1 97.06 473 GLY B O 1
ATOM 8447 N N . ASP B 1 474 ? -10.906 -13.875 -6.211 1 96.19 474 ASP B N 1
ATOM 8448 C CA . ASP B 1 474 ? -10.914 -15.195 -6.824 1 96.19 474 ASP B CA 1
ATOM 8449 C C . ASP B 1 474 ? -9.516 -15.812 -6.824 1 96.19 474 ASP B C 1
ATOM 8451 O O . ASP B 1 474 ? -8.523 -15.109 -6.625 1 96.19 474 ASP B O 1
ATOM 8455 N N . ASN B 1 475 ? -9.391 -17.156 -7.012 1 97.88 475 ASN B N 1
ATOM 8456 C CA . ASN B 1 475 ? -8.148 -17.906 -7.184 1 97.88 475 ASN B CA 1
ATOM 8457 C C . ASN B 1 475 ? -7.242 -17.766 -5.965 1 97.88 475 ASN B C 1
ATOM 8459 O O . ASN B 1 475 ? -6.074 -17.406 -6.094 1 97.88 475 ASN B O 1
ATOM 8463 N N . VAL B 1 476 ? -7.805 -18.062 -4.863 1 98.56 476 VAL B N 1
ATOM 8464 C CA . VAL B 1 476 ? -7.055 -18.016 -3.613 1 98.56 476 VAL B CA 1
ATOM 8465 C C . VAL B 1 476 ? -6.863 -19.438 -3.07 1 98.56 476 VAL B C 1
ATOM 8467 O O . VAL B 1 476 ? -7.793 -20.25 -3.105 1 98.56 476 VAL B O 1
ATOM 8470 N N . VAL B 1 477 ? -5.664 -19.719 -2.633 1 98.44 477 VAL B N 1
ATOM 8471 C CA . VAL B 1 477 ? -5.355 -21 -2.004 1 98.44 477 VAL B CA 1
ATOM 8472 C C . VAL B 1 477 ? -4.73 -20.766 -0.631 1 98.44 477 VAL B C 1
ATOM 8474 O O . VAL B 1 477 ? -3.723 -20.062 -0.513 1 98.44 477 VAL B O 1
ATOM 8477 N N . LEU B 1 478 ? -5.355 -21.312 0.397 1 98.44 478 LEU B N 1
ATOM 8478 C CA . LEU B 1 478 ? -4.836 -21.266 1.76 1 98.44 478 LEU B CA 1
ATOM 8479 C C . LEU B 1 478 ? -4.453 -22.656 2.252 1 98.44 478 LEU B C 1
ATOM 8481 O O . LEU B 1 478 ? -5.285 -23.562 2.275 1 98.44 478 LEU B O 1
ATOM 8485 N N . GLY B 1 479 ? -3.242 -22.766 2.686 1 97.19 479 GLY B N 1
ATOM 8486 C CA . GLY B 1 479 ? -2.684 -24.062 3.031 1 97.19 479 GLY B CA 1
ATOM 8487 C C . GLY B 1 479 ? -3.076 -24.531 4.422 1 97.19 479 GLY B C 1
ATOM 8488 O O . GLY B 1 479 ? -3.945 -23.922 5.059 1 97.19 479 GLY B O 1
ATOM 8489 N N . ASP B 1 480 ? -2.439 -25.594 4.871 1 95.69 480 ASP B N 1
ATOM 8490 C CA . ASP B 1 480 ? -2.691 -26.219 6.168 1 95.69 480 ASP B CA 1
ATOM 8491 C C . ASP B 1 480 ? -2.266 -25.297 7.309 1 95.69 480 ASP B C 1
ATOM 8493 O O . ASP B 1 480 ? -1.182 -24.719 7.27 1 95.69 480 ASP B O 1
ATOM 8497 N N . ASN B 1 481 ? -3.143 -25.125 8.273 1 97.25 481 ASN B N 1
ATOM 8498 C CA . ASN B 1 481 ? -2.863 -24.391 9.492 1 97.25 481 ASN B CA 1
ATOM 8499 C C . ASN B 1 481 ? -2.592 -22.906 9.211 1 97.25 481 ASN B C 1
ATOM 8501 O O . ASN B 1 481 ? -1.79 -22.281 9.898 1 97.25 481 ASN B O 1
ATOM 8505 N N . VAL B 1 482 ? -3.062 -22.531 8.172 1 98.12 482 VAL B N 1
ATOM 8506 C CA . VAL B 1 482 ? -3.02 -21.094 7.918 1 98.12 482 VAL B CA 1
ATOM 8507 C C . VAL B 1 482 ? -4.074 -20.391 8.766 1 98.12 482 VAL B C 1
ATOM 8509 O O . VAL B 1 482 ? -5.199 -20.875 8.898 1 98.12 482 VAL B O 1
ATOM 8512 N N . ILE B 1 483 ? -3.705 -19.328 9.367 1 98.75 483 ILE B N 1
ATOM 8513 C CA . ILE B 1 483 ? -4.621 -18.5 10.141 1 98.75 483 ILE B CA 1
ATOM 8514 C C . ILE B 1 483 ? -4.77 -17.125 9.484 1 98.75 483 ILE B C 1
ATOM 8516 O O . ILE B 1 483 ? -3.781 -16.422 9.273 1 98.75 483 ILE B O 1
ATOM 8520 N N . VAL B 1 484 ? -5.977 -16.781 9.117 1 98.56 484 VAL B N 1
ATOM 8521 C CA . VAL B 1 484 ? -6.27 -15.477 8.539 1 98.56 484 VAL B CA 1
ATOM 8522 C C . VAL B 1 484 ? -7.047 -14.633 9.547 1 98.56 484 VAL B C 1
ATOM 8524 O O . VAL B 1 484 ? -8.141 -15.008 9.969 1 98.56 484 VAL B O 1
ATOM 8527 N N . GLY B 1 485 ? -6.469 -13.469 9.922 1 98.06 485 GLY B N 1
ATOM 8528 C CA . GLY B 1 485 ? -7.109 -12.57 10.867 1 98.06 485 GLY B CA 1
ATOM 8529 C C . GLY B 1 485 ? -8.359 -11.906 10.312 1 98.06 485 GLY B C 1
ATOM 8530 O O . GLY B 1 485 ? -8.828 -12.273 9.234 1 98.06 485 GLY B O 1
ATOM 8531 N N . GLU B 1 486 ? -8.859 -10.938 11.07 1 97.25 486 GLU B N 1
ATOM 8532 C CA . GLU B 1 486 ? -10.117 -10.289 10.719 1 97.25 486 GLU B CA 1
ATOM 8533 C C . GLU B 1 486 ? -9.922 -9.297 9.57 1 97.25 486 GLU B C 1
ATOM 8535 O O . GLU B 1 486 ? -8.875 -8.648 9.484 1 97.25 486 GLU B O 1
ATOM 8540 N N . GLY B 1 487 ? -10.953 -9.211 8.781 1 98.06 487 GLY B N 1
ATOM 8541 C CA . GLY B 1 487 ? -11.055 -8.125 7.824 1 98.06 487 GLY B CA 1
ATOM 8542 C C . GLY B 1 487 ? -9.984 -8.18 6.75 1 98.06 487 GLY B C 1
ATOM 8543 O O . GLY B 1 487 ? -9.5 -7.137 6.297 1 98.06 487 GLY B O 1
ATOM 8544 N N . CYS B 1 488 ? -9.547 -9.359 6.371 1 98.56 488 CYS B N 1
ATOM 8545 C CA . CYS B 1 488 ? -8.523 -9.477 5.344 1 98.56 488 CYS B CA 1
ATOM 8546 C C . CYS B 1 488 ? -9.141 -9.578 3.957 1 98.56 488 CYS B C 1
ATOM 8548 O O . CYS B 1 488 ? -10.258 -10.07 3.807 1 98.56 488 CYS B O 1
ATOM 8550 N N . ARG B 1 489 ? -8.477 -8.984 3.006 1 98.81 489 ARG B N 1
ATOM 8551 C CA . ARG B 1 489 ? -8.797 -9.117 1.59 1 98.81 489 ARG B CA 1
ATOM 8552 C C . ARG B 1 489 ? -7.688 -9.844 0.84 1 98.81 489 ARG B C 1
ATOM 8554 O O . ARG B 1 489 ? -6.57 -9.336 0.732 1 98.81 489 ARG B O 1
ATOM 8561 N N . ILE B 1 490 ? -7.941 -11.07 0.325 1 98.69 490 ILE B N 1
ATOM 8562 C CA . ILE B 1 490 ? -6.949 -11.859 -0.389 1 98.69 490 ILE B CA 1
ATOM 8563 C C . ILE B 1 490 ? -7.477 -12.227 -1.773 1 98.69 490 ILE B C 1
ATOM 8565 O O . ILE B 1 490 ? -8.586 -12.75 -1.902 1 98.69 490 ILE B O 1
ATOM 8569 N N . LYS B 1 491 ? -6.699 -11.961 -2.775 1 97.69 491 LYS B N 1
ATOM 8570 C CA . LYS B 1 491 ? -7.102 -12.219 -4.152 1 97.69 491 LYS B CA 1
ATOM 8571 C C . LYS B 1 491 ? -5.934 -12.766 -4.973 1 97.69 491 LYS B C 1
ATOM 8573 O O . LYS B 1 491 ? -4.797 -12.32 -4.812 1 97.69 491 LYS B O 1
ATOM 8578 N N . ASN B 1 492 ? -6.242 -13.742 -5.789 1 98 492 ASN B N 1
ATOM 8579 C CA . ASN B 1 492 ? -5.27 -14.289 -6.727 1 98 492 ASN B CA 1
ATOM 8580 C C . ASN B 1 492 ? -3.922 -14.539 -6.055 1 98 492 ASN B C 1
ATOM 8582 O O . ASN B 1 492 ? -2.889 -14.07 -6.531 1 98 492 ASN B O 1
ATOM 8586 N N . SER B 1 493 ? -4.012 -15.188 -4.945 1 98.19 493 SER B N 1
ATOM 8587 C CA . SER B 1 493 ? -2.816 -15.375 -4.129 1 98.19 493 SER B CA 1
ATOM 8588 C C . SER B 1 493 ? -2.814 -16.75 -3.463 1 98.19 493 SER B C 1
ATOM 8590 O O . SER B 1 493 ? -3.84 -17.438 -3.439 1 98.19 493 SER B O 1
ATOM 8592 N N . CYS B 1 494 ? -1.65 -17.078 -3.025 1 97.38 494 CYS B N 1
ATOM 8593 C CA . CYS B 1 494 ? -1.453 -18.344 -2.32 1 97.38 494 CYS B CA 1
ATOM 8594 C C . CYS B 1 494 ? -0.714 -18.125 -1.006 1 97.38 494 CYS B C 1
ATOM 8596 O O . CYS B 1 494 ? 0.314 -17.453 -0.973 1 97.38 494 CYS B O 1
ATOM 8598 N N . VAL B 1 495 ? -1.312 -18.656 0.064 1 98 495 VAL B N 1
ATOM 8599 C CA . VAL B 1 495 ? -0.651 -18.641 1.365 1 98 495 VAL B CA 1
ATOM 8600 C C . VAL B 1 495 ? -0.321 -20.078 1.787 1 98 495 VAL B C 1
ATOM 8602 O O . VAL B 1 495 ? -1.223 -20.875 2.033 1 98 495 VAL B O 1
ATOM 8605 N N . MET B 1 496 ? 0.898 -20.359 1.931 1 96.31 496 MET B N 1
ATOM 8606 C CA . MET B 1 496 ? 1.346 -21.734 2.184 1 96.31 496 MET B CA 1
ATOM 8607 C C . MET B 1 496 ? 1.173 -22.094 3.654 1 96.31 496 MET B C 1
ATOM 8609 O O . MET B 1 496 ? 0.841 -21.234 4.477 1 96.31 496 MET B O 1
ATOM 8613 N N . SER B 1 497 ? 1.486 -23.312 3.965 1 96.19 497 SER B N 1
ATOM 8614 C CA . SER B 1 497 ? 1.098 -23.938 5.227 1 96.19 497 SER B CA 1
ATOM 8615 C C . SER B 1 497 ? 1.793 -23.266 6.41 1 96.19 497 SER B C 1
ATOM 8617 O O . SER B 1 497 ? 2.926 -22.797 6.285 1 96.19 497 SER B O 1
ATOM 8619 N N . ASN B 1 498 ? 1.1 -23.234 7.547 1 97.19 498 ASN B N 1
ATOM 8620 C CA . ASN B 1 498 ? 1.608 -22.797 8.844 1 97.19 498 ASN B CA 1
ATOM 8621 C C . ASN B 1 498 ? 1.947 -21.312 8.852 1 97.19 498 ASN B C 1
ATOM 8623 O O . ASN B 1 498 ? 2.9 -20.891 9.508 1 97.19 498 ASN B O 1
ATOM 8627 N N . SER B 1 499 ? 1.308 -20.594 8.039 1 97.75 499 SER B N 1
ATOM 8628 C CA . SER B 1 499 ? 1.511 -19.156 7.984 1 97.75 499 SER B CA 1
ATOM 8629 C C . SER B 1 499 ? 0.359 -18.406 8.648 1 97.75 499 SER B C 1
ATOM 8631 O O . SER B 1 499 ? -0.741 -18.953 8.781 1 97.75 499 SER B O 1
ATOM 8633 N N . THR B 1 500 ? 0.667 -17.203 9.078 1 98.81 500 THR B N 1
ATOM 8634 C CA . THR B 1 500 ? -0.332 -16.375 9.742 1 98.81 500 THR B CA 1
ATOM 8635 C C . THR B 1 500 ? -0.452 -15.023 9.055 1 98.81 500 THR B C 1
ATOM 8637 O O . THR B 1 500 ? 0.543 -14.312 8.883 1 98.81 500 THR B O 1
ATOM 8640 N N . VAL B 1 501 ? -1.604 -14.727 8.578 1 98.75 501 VAL B N 1
ATOM 8641 C CA . VAL B 1 501 ? -1.952 -13.398 8.07 1 98.75 501 VAL B CA 1
ATOM 8642 C C . VAL B 1 501 ? -2.732 -12.633 9.133 1 98.75 501 VAL B C 1
ATOM 8644 O O . VAL B 1 501 ? -3.891 -12.945 9.414 1 98.75 501 VAL B O 1
ATOM 8647 N N . SER B 1 502 ? -2.137 -11.609 9.719 1 98.56 502 SER B N 1
ATOM 8648 C CA . SER B 1 502 ? -2.812 -10.844 10.758 1 98.56 502 SER B CA 1
ATOM 8649 C C . SER B 1 502 ? -3.963 -10.023 10.188 1 98.56 502 SER B C 1
ATOM 8651 O O . SER B 1 502 ? -4.258 -10.109 8.992 1 98.56 502 SER B O 1
ATOM 8653 N N . SER B 1 503 ? -4.625 -9.258 11.07 1 98.44 503 SER B N 1
ATOM 8654 C CA . SER B 1 503 ? -5.883 -8.617 10.711 1 98.44 503 SER B CA 1
ATOM 8655 C C . SER B 1 503 ? -5.652 -7.449 9.75 1 98.44 503 SER B C 1
ATOM 8657 O O . SER B 1 503 ? -4.598 -6.812 9.781 1 98.44 503 SER B O 1
ATOM 8659 N N . TYR B 1 504 ? -6.691 -7.25 8.867 1 98.38 504 TYR B N 1
ATOM 8660 C CA . TYR B 1 504 ? -6.855 -6.074 8.016 1 98.38 504 TYR B CA 1
ATOM 8661 C C . TYR B 1 504 ? -5.773 -6.02 6.945 1 98.38 504 TYR B C 1
ATOM 8663 O O . TYR B 1 504 ? -5.332 -4.938 6.555 1 98.38 504 TYR B O 1
ATOM 8671 N N . CYS B 1 505 ? -5.273 -7.184 6.555 1 98.56 505 CYS B N 1
ATOM 8672 C CA . CYS B 1 505 ? -4.273 -7.273 5.5 1 98.56 505 CYS B CA 1
ATOM 8673 C C . CYS B 1 505 ? -4.93 -7.297 4.125 1 98.56 505 CYS B C 1
ATOM 8675 O O . CYS B 1 505 ? -6.078 -7.715 3.988 1 98.56 505 CYS B O 1
ATOM 8677 N N . TYR B 1 506 ? -4.223 -6.738 3.176 1 98.69 506 TYR B N 1
ATOM 8678 C CA . TYR B 1 506 ? -4.562 -6.848 1.762 1 98.69 506 TYR B CA 1
ATOM 8679 C C . TYR B 1 506 ? -3.475 -7.59 0.996 1 98.69 506 TYR B C 1
ATOM 8681 O O . TYR B 1 506 ? -2.314 -7.176 0.992 1 98.69 506 TYR B O 1
ATOM 8689 N N . ILE B 1 507 ? -3.801 -8.734 0.398 1 98.62 507 ILE B N 1
ATOM 8690 C CA . ILE B 1 507 ? -2.85 -9.539 -0.36 1 98.62 507 ILE B CA 1
ATOM 8691 C C . ILE B 1 507 ? -3.385 -9.773 -1.771 1 98.62 507 ILE B C 1
ATOM 8693 O O . ILE B 1 507 ? -4.488 -10.305 -1.943 1 98.62 507 ILE B O 1
ATOM 8697 N N . GLU B 1 508 ? -2.631 -9.438 -2.705 1 97.88 508 GLU B N 1
ATOM 8698 C CA . GLU B 1 508 ? -3.033 -9.609 -4.098 1 97.88 508 GLU B CA 1
ATOM 8699 C C . GLU B 1 508 ? -1.864 -10.086 -4.953 1 97.88 508 GLU B C 1
ATOM 8701 O O . GLU B 1 508 ? -0.736 -9.617 -4.789 1 97.88 508 GLU B O 1
ATOM 8706 N N . ASN B 1 509 ? -2.131 -11.047 -5.836 1 96.69 509 ASN B N 1
ATOM 8707 C CA . ASN B 1 509 ? -1.14 -11.523 -6.793 1 96.69 509 ASN B CA 1
ATOM 8708 C C . ASN B 1 509 ? 0.193 -11.828 -6.117 1 96.69 509 ASN B C 1
ATOM 8710 O O . ASN B 1 509 ? 1.234 -11.312 -6.523 1 96.69 509 ASN B O 1
ATOM 8714 N N . SER B 1 510 ? 0.12 -12.68 -5.102 1 96.12 510 SER B N 1
ATOM 8715 C CA . SER B 1 510 ? 1.332 -12.914 -4.324 1 96.12 510 SER B CA 1
ATOM 8716 C C . SER B 1 510 ? 1.366 -14.344 -3.779 1 96.12 510 SER B C 1
ATOM 8718 O O . SER B 1 510 ? 0.332 -15.008 -3.699 1 96.12 510 SER B O 1
ATOM 8720 N N . ILE B 1 511 ? 2.559 -14.766 -3.541 1 95.88 511 ILE B N 1
ATOM 8721 C CA . ILE B 1 511 ? 2.799 -16.078 -2.951 1 95.88 511 ILE B CA 1
ATOM 8722 C C . ILE B 1 511 ? 3.492 -15.914 -1.6 1 95.88 511 ILE B C 1
ATOM 8724 O O . ILE B 1 511 ? 4.609 -15.398 -1.525 1 95.88 511 ILE B O 1
ATOM 8728 N N . ILE B 1 512 ? 2.809 -16.344 -0.57 1 96.81 512 ILE B N 1
ATOM 8729 C CA . ILE B 1 512 ? 3.363 -16.281 0.778 1 96.81 512 ILE B CA 1
ATOM 8730 C C . ILE B 1 512 ? 3.922 -17.641 1.18 1 96.81 512 ILE B C 1
ATOM 8732 O O . ILE B 1 512 ? 3.178 -18.625 1.279 1 96.81 512 ILE B O 1
ATOM 8736 N N . GLY B 1 513 ? 5.176 -17.688 1.467 1 94.06 513 GLY B N 1
ATOM 8737 C CA . GL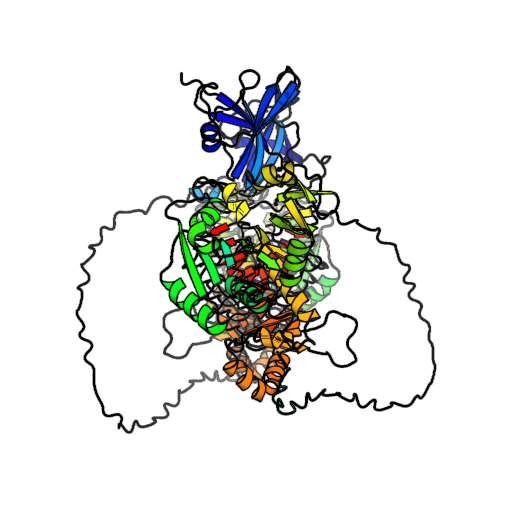Y B 1 513 ? 5.836 -18.938 1.812 1 94.06 513 GLY B CA 1
ATOM 8738 C C . GLY B 1 513 ? 5.375 -19.5 3.143 1 94.06 513 GLY B C 1
ATOM 8739 O O . GLY B 1 513 ? 4.707 -18.812 3.918 1 94.06 513 GLY B O 1
ATOM 8740 N N . SER B 1 514 ? 5.777 -20.75 3.402 1 94.56 514 SER B N 1
ATOM 8741 C CA . SER B 1 514 ? 5.344 -21.453 4.605 1 94.56 514 SER B CA 1
ATOM 8742 C C . SER B 1 514 ? 5.941 -20.828 5.859 1 94.56 514 SER B C 1
ATOM 8744 O O . SER B 1 514 ? 7.008 -20.219 5.809 1 94.56 514 SER B O 1
ATOM 8746 N N . LYS B 1 515 ? 5.207 -20.906 6.977 1 96.12 515 LYS B N 1
ATOM 8747 C CA . LYS B 1 515 ? 5.641 -20.484 8.305 1 96.12 515 LYS B CA 1
ATOM 8748 C C . LYS B 1 515 ? 5.926 -18.984 8.344 1 96.12 515 LYS B C 1
ATOM 8750 O O . LYS B 1 515 ? 6.805 -18.531 9.078 1 96.12 515 LYS B O 1
ATOM 8755 N N . SER B 1 516 ? 5.297 -18.312 7.477 1 96.5 516 SER B N 1
ATOM 8756 C CA . SER B 1 516 ? 5.5 -16.859 7.441 1 96.5 516 SER B CA 1
ATOM 8757 C C . SER B 1 516 ? 4.414 -16.141 8.227 1 96.5 516 SER B C 1
ATOM 8759 O O . SER B 1 516 ? 3.359 -16.703 8.516 1 96.5 516 SER B O 1
ATOM 8761 N N . SER B 1 517 ? 4.766 -14.961 8.633 1 98.44 517 SER B N 1
ATOM 8762 C CA . SER B 1 517 ? 3.83 -14.141 9.398 1 98.44 517 SER B CA 1
ATOM 8763 C C . SER B 1 517 ? 3.744 -12.727 8.844 1 98.44 517 SER B C 1
ATOM 8765 O O . SER B 1 517 ? 4.766 -12.055 8.68 1 98.44 517 SER B O 1
ATOM 8767 N N . LEU B 1 518 ? 2.535 -12.273 8.531 1 98.44 518 LEU B N 1
ATOM 8768 C CA . LEU B 1 518 ? 2.273 -10.922 8.039 1 98.44 518 LEU B CA 1
ATOM 8769 C C . LEU B 1 518 ? 1.595 -10.078 9.117 1 98.44 518 LEU B C 1
ATOM 8771 O O . LEU B 1 518 ? 0.547 -10.461 9.641 1 98.44 518 LEU B O 1
ATOM 8775 N N . GLY B 1 519 ? 2.158 -8.906 9.43 1 98.31 519 GLY B N 1
ATOM 8776 C CA . GLY B 1 519 ? 1.63 -8.031 10.469 1 98.31 519 GLY B CA 1
ATOM 8777 C C . GLY B 1 519 ? 0.362 -7.312 10.055 1 98.31 519 GLY B C 1
ATOM 8778 O O . GLY B 1 519 ? 0.042 -7.242 8.867 1 98.31 519 GLY B O 1
ATOM 8779 N N . ASN B 1 520 ? -0.332 -6.715 11.078 1 98.38 520 ASN B N 1
ATOM 8780 C CA . ASN B 1 520 ? -1.591 -6.016 10.852 1 98.38 520 ASN B CA 1
ATOM 8781 C C . ASN B 1 520 ? -1.435 -4.895 9.82 1 98.38 520 ASN B C 1
ATOM 8783 O O . ASN B 1 520 ? -0.404 -4.219 9.789 1 98.38 520 ASN B O 1
ATOM 8787 N N . TRP B 1 521 ? -2.512 -4.691 8.961 1 98.25 521 TRP B N 1
ATOM 8788 C CA . TRP B 1 521 ? -2.648 -3.588 8.016 1 98.25 521 TRP B CA 1
ATOM 8789 C C . TRP B 1 521 ? -1.538 -3.621 6.973 1 98.25 521 TRP B C 1
ATOM 8791 O O . TRP B 1 521 ? -1.23 -2.602 6.352 1 98.25 521 TRP B O 1
ATOM 8801 N N . SER B 1 522 ? -0.894 -4.793 6.855 1 97.88 522 SER B N 1
ATOM 8802 C CA . SER B 1 522 ? 0.104 -4.914 5.797 1 97.88 522 SER B CA 1
ATOM 8803 C C . SER B 1 522 ? -0.555 -5.121 4.438 1 97.88 522 SER B C 1
ATOM 8805 O O . SER B 1 522 ? -1.624 -5.73 4.348 1 97.88 522 SER B O 1
ATOM 8807 N N . ARG B 1 523 ? 0.034 -4.566 3.479 1 97.94 523 ARG B N 1
ATOM 8808 C CA . ARG B 1 523 ? -0.428 -4.707 2.102 1 97.94 523 ARG B CA 1
ATOM 8809 C C . ARG B 1 523 ? 0.66 -5.309 1.217 1 97.94 523 ARG B C 1
ATOM 8811 O O . ARG B 1 523 ? 1.769 -4.773 1.14 1 97.94 523 ARG B O 1
ATOM 8818 N N . ILE B 1 524 ? 0.379 -6.43 0.626 1 96.94 524 ILE B N 1
ATOM 8819 C CA . ILE B 1 524 ? 1.298 -7.145 -0.252 1 96.94 524 ILE B CA 1
ATOM 8820 C C . ILE B 1 524 ? 0.687 -7.273 -1.646 1 96.94 524 ILE B C 1
ATOM 8822 O O . ILE B 1 524 ? -0.384 -7.863 -1.81 1 96.94 524 ILE B O 1
ATOM 8826 N N . GLU B 1 525 ? 1.328 -6.711 -2.578 1 94.81 525 GLU B N 1
ATOM 8827 C CA . GLU B 1 525 ? 0.744 -6.75 -3.914 1 94.81 525 GLU B CA 1
ATOM 8828 C C . GLU B 1 525 ? 1.826 -6.703 -4.992 1 94.81 525 GLU B C 1
ATOM 8830 O O . GLU B 1 525 ? 3.018 -6.641 -4.68 1 94.81 525 GLU B O 1
ATOM 8835 N N . GLY B 1 526 ? 1.518 -6.871 -6.25 1 90.06 526 GLY B N 1
ATOM 8836 C CA . GLY B 1 526 ? 2.426 -6.727 -7.379 1 90.06 526 GLY B CA 1
ATOM 8837 C C . GLY B 1 526 ? 3.293 -7.949 -7.605 1 90.06 526 GLY B C 1
ATOM 8838 O O . GLY B 1 526 ? 4.484 -7.824 -7.902 1 90.06 526 GLY B O 1
ATOM 8839 N N . LEU B 1 527 ? 2.811 -9.133 -7.422 1 91.06 527 LEU B N 1
ATOM 8840 C CA . LEU B 1 527 ? 3.537 -10.383 -7.629 1 91.06 527 LEU B CA 1
ATOM 8841 C C . LEU B 1 527 ? 4.691 -10.508 -6.641 1 91.06 527 LEU B C 1
ATOM 8843 O O . LEU B 1 527 ? 5.844 -10.664 -7.043 1 91.06 527 LEU B O 1
ATOM 8847 N N . CYS B 1 528 ? 4.379 -10.508 -5.441 1 92.75 528 CYS B N 1
ATOM 8848 C CA . CYS B 1 528 ? 5.355 -10.695 -4.375 1 92.75 528 CYS B CA 1
ATOM 8849 C C . CYS B 1 528 ? 5.52 -12.172 -4.035 1 92.75 528 CYS B C 1
ATOM 8851 O O . CYS B 1 528 ? 4.551 -12.93 -4.051 1 92.75 528 CYS B O 1
ATOM 8853 N N . VAL B 1 529 ? 6.793 -12.508 -3.826 1 92.69 529 VAL B N 1
ATOM 8854 C CA . VAL B 1 529 ? 7.09 -13.867 -3.383 1 92.69 529 VAL B CA 1
ATOM 8855 C C . VAL B 1 529 ? 7.863 -13.828 -2.068 1 92.69 529 VAL B C 1
ATOM 8857 O O . VAL B 1 529 ? 8.984 -13.32 -2.018 1 92.69 529 VAL B O 1
ATOM 8860 N N . LEU B 1 530 ? 7.195 -14.305 -1.037 1 93.31 530 LEU B N 1
ATOM 8861 C CA . LEU B 1 530 ? 7.859 -14.445 0.254 1 93.31 530 LEU B CA 1
ATOM 8862 C C . LEU B 1 530 ? 8.328 -15.875 0.472 1 93.31 530 LEU B C 1
ATOM 8864 O O . LEU B 1 530 ? 7.551 -16.828 0.323 1 93.31 530 LEU B O 1
ATOM 8868 N N . GLY B 1 531 ? 9.594 -16 0.821 1 89.56 531 GLY B N 1
ATOM 8869 C CA . GLY B 1 531 ? 10.133 -17.328 1.107 1 89.56 531 GLY B CA 1
ATOM 8870 C C . GLY B 1 531 ? 9.609 -17.922 2.404 1 89.56 531 GLY B C 1
ATOM 8871 O O . GLY B 1 531 ? 8.602 -17.453 2.939 1 89.56 531 GLY B O 1
ATOM 8872 N N . GLU B 1 532 ? 10.227 -18.953 2.834 1 89.94 532 GLU B N 1
ATOM 8873 C CA . GLU B 1 532 ? 9.852 -19.625 4.066 1 89.94 532 GLU B CA 1
ATOM 8874 C C . GLU B 1 532 ? 10.227 -18.797 5.293 1 89.94 532 GLU B C 1
ATOM 8876 O O . GLU B 1 532 ? 11.305 -18.203 5.336 1 89.94 532 GLU B O 1
ATOM 8881 N N . ASN B 1 533 ? 9.328 -18.75 6.246 1 93.5 533 ASN B N 1
ATOM 8882 C CA . ASN B 1 533 ? 9.586 -18.156 7.559 1 93.5 533 ASN B CA 1
ATOM 8883 C C . ASN B 1 533 ? 9.961 -16.688 7.445 1 93.5 533 ASN B C 1
ATOM 8885 O O . ASN B 1 533 ? 10.969 -16.25 8.008 1 93.5 533 ASN B O 1
ATOM 8889 N N . VAL B 1 534 ? 9.25 -16.016 6.691 1 93.81 534 VAL B N 1
ATOM 8890 C CA . VAL B 1 534 ? 9.422 -14.578 6.578 1 93.81 534 VAL B CA 1
ATOM 8891 C C . VAL B 1 534 ? 8.484 -13.867 7.551 1 93.81 534 VAL B C 1
ATOM 8893 O O . VAL B 1 534 ? 7.316 -14.234 7.672 1 93.81 534 VAL B O 1
ATOM 8896 N N . ILE B 1 535 ? 9.023 -12.914 8.25 1 96.38 535 ILE B N 1
ATOM 8897 C CA . ILE B 1 535 ? 8.234 -12.125 9.188 1 96.38 535 ILE B CA 1
ATOM 8898 C C . ILE B 1 535 ? 8.102 -10.695 8.68 1 96.38 535 ILE B C 1
ATOM 8900 O O . ILE B 1 535 ? 9.094 -9.969 8.578 1 96.38 535 ILE B O 1
ATOM 8904 N N . LEU B 1 536 ? 6.934 -10.312 8.297 1 96.88 536 LEU B N 1
ATOM 8905 C CA . LEU B 1 536 ? 6.629 -8.93 7.93 1 96.88 536 LEU B CA 1
ATOM 8906 C C . LEU B 1 536 ? 6.023 -8.18 9.109 1 96.88 536 LEU B C 1
ATOM 8908 O O . LEU B 1 536 ? 4.973 -8.562 9.625 1 96.88 536 LEU B O 1
ATOM 8912 N N . LYS B 1 537 ? 6.613 -7.117 9.562 1 96.88 537 LYS B N 1
ATOM 8913 C CA . LYS B 1 537 ? 6.086 -6.305 10.656 1 96.88 537 LYS B CA 1
ATOM 8914 C C . LYS B 1 537 ? 4.789 -5.613 10.242 1 96.88 537 LYS B C 1
ATOM 8916 O O . LYS B 1 537 ? 4.449 -5.574 9.055 1 96.88 537 LYS B O 1
ATOM 8921 N N . PRO B 1 538 ? 4.008 -5.082 11.234 1 97.75 538 PRO B N 1
ATOM 8922 C CA . PRO B 1 538 ? 2.719 -4.465 10.914 1 97.75 538 PRO B CA 1
ATOM 8923 C C . PRO B 1 538 ? 2.867 -3.186 10.094 1 97.75 538 PRO B C 1
ATOM 8925 O O . PRO B 1 538 ? 3.92 -2.543 10.125 1 97.75 538 PRO B O 1
ATOM 8928 N N . GLU B 1 539 ? 1.796 -2.918 9.375 1 97.69 539 GLU B N 1
ATOM 8929 C CA . GLU B 1 539 ? 1.62 -1.633 8.711 1 97.69 539 GLU B CA 1
ATOM 8930 C C . GLU B 1 539 ? 2.639 -1.45 7.586 1 97.69 539 GLU B C 1
ATOM 8932 O O . GLU B 1 539 ? 3.096 -0.334 7.328 1 97.69 539 GLU B O 1
ATOM 8937 N N . LEU B 1 540 ? 3.016 -2.518 6.922 1 96.06 540 LEU B N 1
ATOM 8938 C CA . LEU B 1 540 ? 4.02 -2.402 5.871 1 96.06 540 LEU B CA 1
ATOM 8939 C C . LEU B 1 540 ? 3.387 -2.564 4.496 1 96.06 540 LEU B C 1
ATOM 8941 O O . LEU B 1 540 ? 2.363 -3.236 4.352 1 96.06 540 LEU B O 1
ATOM 8945 N N . PHE B 1 541 ? 3.98 -1.92 3.545 1 95.31 541 PHE B N 1
ATOM 8946 C CA . PHE B 1 541 ? 3.66 -2.082 2.133 1 95.31 541 PHE B CA 1
ATOM 8947 C C . PHE B 1 541 ? 4.789 -2.801 1.4 1 95.31 541 PHE B C 1
ATOM 8949 O O . PHE B 1 541 ? 5.953 -2.418 1.519 1 95.31 541 PHE B O 1
ATOM 8956 N N . VAL B 1 542 ? 4.438 -3.873 0.719 1 93.75 542 VAL B N 1
ATOM 8957 C CA . VAL B 1 542 ? 5.406 -4.613 -0.084 1 93.75 542 VAL B CA 1
ATOM 8958 C C . VAL B 1 542 ? 4.887 -4.762 -1.512 1 93.75 542 VAL B C 1
ATOM 8960 O O . VAL B 1 542 ? 3.791 -5.289 -1.729 1 93.75 542 VAL B O 1
ATOM 8963 N N . ASN B 1 543 ? 5.621 -4.285 -2.428 1 91.19 543 ASN B N 1
ATOM 8964 C CA . ASN B 1 543 ? 5.211 -4.324 -3.828 1 91.19 543 ASN B CA 1
ATOM 8965 C C . ASN B 1 543 ? 6.285 -4.953 -4.711 1 91.19 543 ASN B C 1
ATOM 8967 O O . ASN B 1 543 ? 7.414 -4.465 -4.766 1 91.19 543 ASN B O 1
ATOM 8971 N N . ASN B 1 544 ? 5.852 -6.023 -5.453 1 88.75 544 ASN B N 1
ATOM 8972 C CA . ASN B 1 544 ? 6.719 -6.652 -6.445 1 88.75 544 ASN B CA 1
ATOM 8973 C C . ASN B 1 544 ? 8.094 -6.977 -5.863 1 88.75 544 ASN B C 1
ATOM 8975 O O . ASN B 1 544 ? 9.117 -6.574 -6.418 1 88.75 544 ASN B O 1
ATOM 8979 N N . ALA B 1 545 ? 8.148 -7.703 -4.809 1 88.56 545 ALA B N 1
ATOM 8980 C CA . ALA B 1 545 ? 9.398 -8.016 -4.109 1 88.56 545 ALA B CA 1
ATOM 8981 C C . ALA B 1 545 ? 9.539 -9.523 -3.898 1 88.56 545 ALA B C 1
ATOM 8983 O O . ALA B 1 545 ? 8.547 -10.227 -3.727 1 88.56 545 ALA B O 1
ATOM 8984 N N . TYR B 1 546 ? 10.766 -9.945 -4.059 1 87.56 546 TYR B N 1
ATOM 8985 C CA . TYR B 1 546 ? 11.148 -11.305 -3.686 1 87.56 546 TYR B CA 1
ATOM 8986 C C . TYR B 1 546 ? 11.922 -11.32 -2.373 1 87.56 546 TYR B C 1
ATOM 8988 O O . TYR B 1 546 ? 13.023 -10.781 -2.293 1 87.56 546 TYR B O 1
ATOM 8996 N N . ILE B 1 547 ? 11.305 -11.883 -1.376 1 90.12 547 ILE B N 1
ATOM 8997 C CA . ILE B 1 547 ? 11.945 -11.906 -0.066 1 90.12 547 ILE B CA 1
ATOM 8998 C C . ILE B 1 547 ? 12.453 -13.312 0.236 1 90.12 547 ILE B C 1
ATOM 9000 O O . ILE B 1 547 ? 11.68 -14.273 0.249 1 90.12 547 ILE B O 1
ATOM 9004 N N . LEU B 1 548 ? 13.648 -13.445 0.515 1 85.44 548 LEU B N 1
ATOM 9005 C CA . LEU B 1 548 ? 14.273 -14.727 0.78 1 85.44 548 LEU B CA 1
ATOM 9006 C C . LEU B 1 548 ? 13.805 -15.305 2.111 1 85.44 548 LEU B C 1
ATOM 9008 O O . LEU B 1 548 ? 13.242 -14.586 2.938 1 85.44 548 LEU B O 1
ATOM 9012 N N . PRO B 1 549 ? 14.023 -16.609 2.32 1 85.19 549 PRO B N 1
ATOM 9013 C CA . PRO B 1 549 ? 13.555 -17.266 3.551 1 85.19 549 PRO B CA 1
ATOM 9014 C C . PRO B 1 549 ? 14.266 -16.734 4.797 1 85.19 549 PRO B C 1
ATOM 9016 O O . PRO B 1 549 ? 15.414 -16.297 4.715 1 85.19 549 PRO B O 1
ATOM 9019 N N . PHE B 1 550 ? 13.594 -16.766 5.898 1 88.44 550 PHE B N 1
ATOM 9020 C CA . PHE B 1 550 ? 14.117 -16.5 7.234 1 88.44 550 PHE B CA 1
ATOM 9021 C C . PHE B 1 550 ? 14.547 -15.039 7.363 1 88.44 550 PHE B C 1
ATOM 9023 O O . PHE B 1 550 ? 15.609 -14.75 7.918 1 88.44 550 PHE B O 1
ATOM 9030 N N . LYS B 1 551 ? 13.797 -14.195 6.746 1 88.5 551 LYS B N 1
ATOM 9031 C CA . LYS B 1 551 ? 14.07 -12.758 6.844 1 88.5 551 LYS B CA 1
ATOM 9032 C C . LYS B 1 551 ? 12.969 -12.047 7.617 1 88.5 551 LYS B C 1
ATOM 9034 O O . LYS B 1 551 ? 11.812 -12.492 7.629 1 88.5 551 LYS B O 1
ATOM 9039 N N . GLU B 1 552 ? 13.383 -11.055 8.227 1 92.44 552 GLU B N 1
ATOM 9040 C CA . GLU B 1 552 ? 12.445 -10.133 8.867 1 92.44 552 GLU B CA 1
ATOM 9041 C C . GLU B 1 552 ? 12.406 -8.797 8.133 1 92.44 552 GLU B C 1
ATOM 9043 O O . GLU B 1 552 ? 13.453 -8.172 7.914 1 92.44 552 GLU B O 1
ATOM 9048 N N . VAL B 1 553 ? 11.211 -8.445 7.707 1 93.06 553 VAL B N 1
ATOM 9049 C CA . VAL B 1 553 ? 11.039 -7.191 6.984 1 93.06 553 VAL B CA 1
ATOM 9050 C C . VAL B 1 553 ? 10.438 -6.137 7.91 1 93.06 553 VAL B C 1
ATOM 9052 O O . VAL B 1 553 ? 9.344 -6.328 8.445 1 93.06 553 VAL B O 1
ATOM 9055 N N . THR B 1 554 ? 11.133 -5.012 8.086 1 92.38 554 THR B N 1
ATOM 9056 C CA . THR B 1 554 ? 10.688 -3.99 9.031 1 92.38 554 THR B CA 1
ATOM 9057 C C . THR B 1 554 ? 10.359 -2.691 8.305 1 92.38 554 THR B C 1
ATOM 9059 O O . THR B 1 554 ? 9.805 -1.766 8.898 1 92.38 554 THR B O 1
ATOM 9062 N N . ASN B 1 555 ? 10.68 -2.549 7.082 1 91.25 555 ASN B N 1
ATOM 9063 C CA . ASN B 1 555 ? 10.406 -1.35 6.301 1 91.25 555 ASN B CA 1
ATOM 9064 C C . ASN B 1 555 ? 9.633 -1.679 5.027 1 91.25 555 ASN B C 1
ATOM 9066 O O . ASN B 1 555 ? 9.812 -2.75 4.445 1 91.25 555 ASN B O 1
ATOM 9070 N N . SER B 1 556 ? 8.805 -0.724 4.656 1 92.44 556 SER B N 1
ATOM 9071 C CA . SER B 1 556 ? 8.047 -0.889 3.422 1 92.44 556 SER B CA 1
ATOM 9072 C C . SER B 1 556 ? 8.969 -0.98 2.213 1 92.44 556 SER B C 1
ATOM 9074 O O . SER B 1 556 ? 10.07 -0.421 2.221 1 92.44 556 SER B O 1
ATOM 9076 N N . ILE B 1 557 ? 8.539 -1.688 1.276 1 89.12 557 ILE B N 1
ATOM 9077 C CA . ILE B 1 557 ? 9.273 -1.851 0.025 1 89.12 557 ILE B CA 1
ATOM 9078 C C . ILE B 1 557 ? 8.438 -1.315 -1.135 1 89.12 557 ILE B C 1
ATOM 9080 O O . ILE B 1 557 ? 7.465 -1.953 -1.556 1 89.12 557 ILE B O 1
ATOM 9084 N N . TYR B 1 558 ? 8.797 -0.183 -1.639 1 81.94 558 TYR B N 1
ATOM 9085 C CA . TYR B 1 558 ? 8.016 0.485 -2.668 1 81.94 558 TYR B CA 1
ATOM 9086 C C . TYR B 1 558 ? 8.57 0.198 -4.055 1 81.94 558 TYR B C 1
ATOM 9088 O O . TYR B 1 558 ? 7.855 0.292 -5.055 1 81.94 558 TYR B O 1
ATOM 9096 N N . GLU B 1 559 ? 9.867 -0.07 -4.004 1 67.5 559 GLU B N 1
ATOM 9097 C CA . GLU B 1 559 ? 10.547 -0.244 -5.285 1 67.5 559 GLU B CA 1
ATOM 9098 C C . GLU B 1 559 ? 10.188 -1.583 -5.922 1 67.5 559 GLU B C 1
ATOM 9100 O O . GLU B 1 559 ? 10.219 -2.621 -5.258 1 67.5 559 GLU B O 1
ATOM 9105 N N . LYS B 1 560 ? 9.805 -1.434 -7.164 1 63.69 560 LYS B N 1
ATOM 9106 C CA . LYS B 1 560 ? 9.453 -2.658 -7.879 1 63.69 560 LYS B CA 1
ATOM 9107 C C . LYS B 1 560 ? 10.688 -3.52 -8.125 1 63.69 560 LYS B C 1
ATOM 9109 O O . LYS B 1 560 ? 11.734 -3.012 -8.531 1 63.69 560 LYS B O 1
ATOM 9114 N N . GLY B 1 561 ? 10.602 -4.809 -7.859 1 53.88 561 GLY B N 1
ATOM 9115 C CA . GLY B 1 561 ? 11.625 -5.793 -8.172 1 53.88 561 GLY B CA 1
ATOM 9116 C C . GLY B 1 561 ? 12.68 -5.918 -7.094 1 53.88 561 GLY B C 1
ATOM 9117 O O . GLY B 1 561 ? 13.758 -6.469 -7.336 1 53.88 561 GLY B O 1
ATOM 9118 N N . ALA B 1 562 ? 12.359 -5.445 -5.895 1 56.78 562 ALA B N 1
ATOM 9119 C CA . ALA B 1 562 ? 13.32 -5.496 -4.793 1 56.78 562 ALA B CA 1
ATOM 9120 C C . ALA B 1 562 ? 13.523 -6.93 -4.309 1 56.78 562 ALA B C 1
ATOM 9122 O O . ALA B 1 562 ? 12.57 -7.715 -4.258 1 56.78 562 ALA B O 1
ATOM 9123 N N . ILE B 1 563 ? 14.781 -7.246 -4.352 1 50.91 563 ILE B N 1
ATOM 9124 C CA . ILE B 1 563 ? 15.109 -8.531 -3.738 1 50.91 563 ILE B CA 1
ATOM 9125 C C . ILE B 1 563 ? 15.711 -8.297 -2.352 1 50.91 563 ILE B C 1
ATOM 9127 O O . ILE B 1 563 ? 16.719 -7.602 -2.211 1 50.91 563 ILE B O 1
ATOM 9131 N N . ILE B 1 564 ? 14.914 -8.648 -1.373 1 47.94 564 ILE B N 1
ATOM 9132 C CA . ILE B 1 564 ? 15.406 -8.477 -0.011 1 47.94 564 ILE B CA 1
ATOM 9133 C C . ILE B 1 564 ? 16.172 -9.734 0.419 1 47.94 564 ILE B C 1
ATOM 9135 O O . ILE B 1 564 ? 15.586 -10.82 0.494 1 47.94 564 ILE B O 1
ATOM 9139 N N . MET B 1 565 ? 17.5 -9.719 0.523 1 47.22 565 MET B N 1
ATOM 9140 C CA . MET B 1 565 ? 18.391 -10.836 0.863 1 47.22 565 MET B CA 1
ATOM 9141 C C . MET B 1 565 ? 18.656 -10.875 2.363 1 47.22 565 MET B C 1
ATOM 9143 O O . MET B 1 565 ? 18.75 -9.836 3.012 1 47.22 565 MET B O 1
#